Protein AF-0000000086882844 (afdb_homodimer)

InterPro domains:
  IPR001567 Peptidase M3A/M3B catalytic domain [PF01432] (194-571)
  IPR013647 Oligopeptidase F, N-terminal domain [PF08439] (108-175)
  IPR042088 Oligoendopeptidase F, C-terminal domain [G3DSA:1.10.1370.20] (218-582)
  IPR045090 Peptidase M3A/M3B [PTHR11804] (369-560)

pLDDT: mean 93.65, std 5.15, range [57.69, 98.69]

Solvent-accessible surface area (backbone atoms only — not comparable to full-atom values): 59827 Å² total; per-residue (Å²): 88,64,50,62,64,59,81,75,45,88,45,96,79,41,69,62,56,58,50,41,51,51,49,29,45,50,44,29,52,48,51,42,72,66,36,53,68,47,48,44,34,88,80,56,45,49,64,58,51,41,51,48,52,53,50,48,44,53,41,50,49,45,46,42,53,59,46,53,46,29,51,51,49,20,39,62,25,58,71,40,64,67,32,48,52,47,36,52,52,49,49,52,52,48,52,56,31,49,43,56,51,43,39,55,65,38,34,38,59,64,36,51,72,67,55,53,50,51,42,39,69,29,77,74,25,55,93,44,27,43,58,40,50,53,49,60,72,38,42,80,44,54,56,54,43,63,26,41,33,50,52,59,64,39,35,69,24,22,43,53,33,39,25,48,47,51,51,58,55,61,70,63,43,70,42,84,47,71,61,86,94,46,74,42,81,39,43,53,71,60,40,60,54,33,32,49,38,77,48,65,66,55,9,45,52,32,50,42,52,54,27,48,55,54,56,76,41,38,68,62,55,34,50,39,46,44,28,34,46,50,31,51,43,48,51,24,49,76,28,65,39,95,43,56,62,44,56,47,26,56,69,36,54,45,59,65,66,47,53,53,47,54,50,50,54,52,60,71,49,24,62,61,51,25,54,49,41,44,51,48,22,58,74,68,71,42,89,39,38,68,43,43,76,56,40,55,89,60,92,76,80,68,71,42,54,68,68,56,38,49,48,53,43,43,52,32,34,37,71,73,34,62,68,56,18,52,53,50,46,45,38,66,75,63,27,27,36,27,30,59,75,57,88,46,33,54,80,66,66,46,50,49,69,87,51,54,83,48,83,48,36,32,42,38,61,57,82,24,40,67,66,41,44,41,47,51,28,23,30,41,16,40,35,43,33,52,58,41,5,30,75,26,57,64,90,20,30,62,48,36,63,46,56,55,42,36,43,12,54,42,34,28,50,46,36,46,56,55,50,52,72,70,41,53,72,68,55,30,42,53,49,50,52,51,49,50,51,52,47,39,55,39,30,53,47,21,37,41,52,35,52,45,46,57,51,49,48,50,45,24,68,75,63,74,48,56,53,61,66,56,54,21,50,51,41,39,54,44,49,42,61,50,33,51,85,37,36,45,81,58,80,50,60,27,44,45,70,82,72,44,64,54,70,51,66,40,69,73,54,45,42,32,47,23,54,15,50,40,50,29,47,42,51,47,52,48,30,71,72,52,43,75,74,36,50,63,54,52,51,49,48,40,26,40,32,30,53,54,53,58,62,64,56,37,40,75,71,73,42,56,76,85,40,69,67,55,61,56,51,24,51,50,54,55,50,52,56,51,60,72,65,105,88,64,51,61,63,59,83,76,44,88,44,96,81,40,68,63,56,59,51,40,50,52,48,27,44,48,44,28,51,49,51,42,72,66,37,52,68,46,49,44,34,89,81,56,45,49,64,57,52,42,52,47,52,53,51,48,45,53,41,50,50,44,47,42,52,59,46,53,47,28,53,51,49,20,40,63,25,58,72,40,63,67,31,49,50,47,37,51,53,49,50,53,52,48,51,56,29,49,45,54,52,43,38,57,64,38,34,38,59,66,36,52,73,67,54,51,51,50,44,38,70,29,76,75,25,56,93,42,26,43,58,41,49,54,50,60,70,38,43,81,44,53,57,54,44,63,27,42,31,51,52,58,66,40,36,68,24,22,44,53,33,40,26,49,48,52,51,58,55,60,69,64,44,70,42,84,48,70,60,87,94,45,73,42,81,39,45,52,72,59,40,60,54,33,31,50,39,80,48,67,66,55,9,45,52,32,51,42,55,56,27,47,56,54,56,74,44,37,69,62,54,33,50,39,46,44,27,34,46,50,31,50,42,48,50,24,49,76,27,65,39,93,42,55,61,44,56,46,26,55,67,36,54,43,57,65,67,47,55,52,47,54,49,50,53,51,60,72,50,24,62,60,51,26,54,49,40,44,51,48,22,60,74,67,72,41,88,39,37,69,44,43,76,55,39,55,90,61,90,76,81,70,72,41,56,69,68,56,39,49,48,52,43,42,52,32,34,38,71,73,34,63,66,57,18,51,52,49,48,45,36,68,75,63,28,27,35,28,29,60,75,58,87,46,34,54,79,65,66,45,52,49,69,86,52,55,84,49,84,49,35,32,42,38,60,57,82,24,42,69,66,43,42,42,48,50,27,22,31,41,16,39,37,44,33,52,58,43,5,29,77,27,56,64,92,20,30,61,50,35,60,46,56,55,43,36,43,12,54,41,34,28,51,44,36,47,56,56,49,50,74,70,42,53,72,68,55,31,41,52,48,50,52,52,50,50,51,52,46,40,56,39,31,55,45,21,37,41,51,36,52,44,48,57,52,50,48,50,46,23,66,76,63,75,48,55,51,61,64,58,53,22,51,52,42,39,53,45,49,43,62,49,34,50,86,37,35,45,80,59,81,48,60,26,42,46,70,82,71,43,62,53,70,50,66,39,68,73,53,45,42,32,46,24,53,16,50,40,50,29,48,43,51,48,52,47,30,71,71,50,43,74,74,34,48,64,54,51,50,50,50,40,27,40,32,31,52,55,52,58,62,63,54,37,41,76,71,73,41,58,76,85,39,69,67,54,61,56,52,26,52,50,56,56,51,52,55,50,59,71,65,105

Radius of gyration: 34.18 Å; Cα contacts (8 Å, |Δi|>4): 1699; chains: 2; bounding box: 80×99×75 Å

Structure (mmCIF, N/CA/C/O backbone):
data_AF-0000000086882844-model_v1
#
loop_
_entity.id
_entity.type
_entity.pdbx_description
1 polymer 'Oligoendopeptidase F'
#
loop_
_atom_site.group_PDB
_atom_site.id
_atom_site.type_symbol
_atom_site.label_atom_id
_atom_site.label_alt_id
_atom_site.label_comp_id
_atom_site.label_asym_id
_atom_site.label_entity_id
_atom_site.label_seq_id
_atom_site.pdbx_PDB_ins_code
_atom_site.Cartn_x
_atom_site.Cartn_y
_atom_site.Cartn_z
_atom_site.occupancy
_atom_site.B_iso_or_equiv
_atom_site.auth_seq_id
_atom_site.auth_comp_id
_atom_site.auth_asym_id
_atom_site.auth_atom_id
_atom_site.pdbx_PDB_model_num
ATOM 1 N N . MET A 1 1 ? 15.961 -21.844 -31.328 1 89.81 1 MET A N 1
ATOM 2 C CA . MET A 1 1 ? 14.703 -21.594 -32.031 1 89.81 1 MET A CA 1
ATOM 3 C C . MET A 1 1 ? 14.039 -20.328 -31.469 1 89.81 1 MET A C 1
ATOM 5 O O . MET A 1 1 ? 14.148 -20.031 -30.281 1 89.81 1 MET A O 1
ATOM 9 N N . ASN A 1 2 ? 13.438 -19.516 -32.375 1 92.56 2 ASN A N 1
ATOM 10 C CA . ASN A 1 2 ? 12.664 -18.328 -31.984 1 92.56 2 ASN A CA 1
ATOM 11 C C . ASN A 1 2 ? 11.203 -18.453 -32.406 1 92.56 2 ASN A C 1
ATOM 13 O O . ASN A 1 2 ? 10.906 -18.969 -33.5 1 92.56 2 ASN A O 1
ATOM 17 N N . TRP A 1 3 ? 10.375 -18.062 -31.453 1 94.31 3 TRP A N 1
ATOM 18 C CA . TRP A 1 3 ? 8.961 -18.172 -31.781 1 94.31 3 TRP A CA 1
ATOM 19 C C . TRP A 1 3 ? 8.555 -17.094 -32.781 1 94.31 3 TRP A C 1
ATOM 21 O O . TRP A 1 3 ? 9.242 -16.078 -32.938 1 94.31 3 TRP A O 1
ATOM 31 N N . ASP A 1 4 ? 7.477 -17.406 -33.5 1 93.75 4 ASP A N 1
ATOM 32 C CA . ASP A 1 4 ? 6.844 -16.469 -34.406 1 93.75 4 ASP A CA 1
ATOM 33 C C . ASP A 1 4 ? 5.543 -15.922 -33.844 1 93.75 4 ASP A C 1
ATOM 35 O O . ASP A 1 4 ? 4.562 -16.656 -33.688 1 93.75 4 ASP A O 1
ATOM 39 N N . LEU A 1 5 ? 5.492 -14.633 -33.531 1 94.69 5 LEU A N 1
ATOM 40 C CA . LEU A 1 5 ? 4.336 -14.039 -32.875 1 94.69 5 LEU A CA 1
ATOM 41 C C . LEU A 1 5 ? 3.43 -13.336 -33.875 1 94.69 5 LEU A C 1
ATOM 43 O O . LEU A 1 5 ? 2.432 -12.727 -33.5 1 94.69 5 LEU A O 1
ATOM 47 N N . THR A 1 6 ? 3.744 -13.453 -35.156 1 92.38 6 THR A N 1
ATOM 48 C CA . THR A 1 6 ? 2.945 -12.797 -36.188 1 92.38 6 THR A CA 1
ATOM 49 C C . THR A 1 6 ? 1.555 -13.422 -36.25 1 92.38 6 THR A C 1
ATOM 51 O O . THR A 1 6 ? 0.666 -12.883 -36.938 1 92.38 6 THR A O 1
ATOM 54 N N . PHE A 1 7 ? 1.452 -14.555 -35.625 1 89.5 7 PHE A N 1
ATOM 55 C CA . PHE A 1 7 ? 0.149 -15.188 -35.438 1 89.5 7 PHE A CA 1
ATOM 56 C C . PHE A 1 7 ? -0.835 -14.219 -34.812 1 89.5 7 PHE A C 1
ATOM 58 O O . PHE A 1 7 ? -2.031 -14.25 -35.094 1 89.5 7 PHE A O 1
ATOM 65 N N . PHE A 1 8 ? -0.354 -13.352 -33.875 1 94.62 8 PHE A N 1
ATOM 66 C CA . PHE A 1 8 ? -1.19 -12.414 -33.156 1 94.62 8 PHE A CA 1
ATOM 67 C C . PHE A 1 8 ? -1.385 -11.125 -33.969 1 94.62 8 PHE A C 1
ATOM 69 O O . PHE A 1 8 ? -2.49 -10.844 -34.406 1 94.62 8 PHE A O 1
ATOM 76 N N . TYR A 1 9 ? -0.289 -10.422 -34.094 1 95.69 9 TYR A N 1
ATOM 77 C CA . TYR A 1 9 ? -0.252 -9.156 -34.812 1 95.69 9 TYR A CA 1
ATOM 78 C C . TYR A 1 9 ? 1.001 -9.055 -35.656 1 95.69 9 TYR A C 1
ATOM 80 O O . TYR A 1 9 ? 2.037 -9.641 -35.344 1 95.69 9 TYR A O 1
ATOM 88 N N . GLU A 1 10 ? 0.95 -8.234 -36.688 1 93.38 10 GLU A N 1
ATOM 89 C CA . GLU A 1 10 ? 2.064 -8.109 -37.625 1 93.38 10 GLU A CA 1
ATOM 90 C C . GLU A 1 10 ? 3.271 -7.457 -36.938 1 93.38 10 GLU A C 1
ATOM 92 O O . GLU A 1 10 ? 4.418 -7.789 -37.25 1 93.38 10 GLU A O 1
ATOM 97 N N . SER A 1 11 ? 2.959 -6.52 -36.094 1 92.25 11 SER A N 1
ATOM 98 C CA . SER A 1 11 ? 4.012 -5.82 -35.375 1 92.25 11 SER A CA 1
ATOM 99 C C . SER A 1 11 ? 3.469 -5.184 -34.094 1 92.25 11 SER A C 1
ATOM 101 O O . SER A 1 11 ? 2.258 -5 -33.969 1 92.25 11 SER A O 1
ATOM 103 N N . PRO A 1 12 ? 4.363 -4.883 -33.188 1 91.25 12 PRO A N 1
ATOM 104 C CA . PRO A 1 12 ? 3.916 -4.223 -31.953 1 91.25 12 PRO A CA 1
ATOM 105 C C . PRO A 1 12 ? 3.326 -2.838 -32.219 1 91.25 12 PRO A C 1
ATOM 107 O O . PRO A 1 12 ? 2.648 -2.283 -31.344 1 91.25 12 PRO A O 1
ATOM 110 N N . SER A 1 13 ? 3.59 -2.242 -33.344 1 89.5 13 SER A N 1
ATOM 111 C CA . SER A 1 13 ? 3.08 -0.918 -33.688 1 89.5 13 SER A CA 1
ATOM 112 C C . SER A 1 13 ? 1.809 -1.015 -34.531 1 89.5 13 SER A C 1
ATOM 114 O O . SER A 1 13 ? 1.301 -0.002 -35 1 89.5 13 SER A O 1
ATOM 116 N N . SER A 1 14 ? 1.354 -2.205 -34.688 1 92.88 14 SER A N 1
ATOM 117 C CA . SER A 1 14 ? 0.142 -2.402 -35.469 1 92.88 14 SER A CA 1
ATOM 118 C C . SER A 1 14 ? -1.02 -1.587 -34.906 1 92.88 14 SER A C 1
ATOM 120 O O . SER A 1 14 ? -1.295 -1.632 -33.719 1 92.88 14 SER A O 1
ATOM 122 N N . LYS A 1 15 ? -1.809 -0.839 -35.75 1 91.25 15 LYS A N 1
ATOM 123 C CA . LYS A 1 15 ? -2.969 -0.042 -35.344 1 91.25 15 LYS A CA 1
ATOM 124 C C . LYS A 1 15 ? -4.113 -0.933 -34.875 1 91.25 15 LYS A C 1
ATOM 126 O O . LYS A 1 15 ? -5.004 -0.474 -34.156 1 91.25 15 LYS A O 1
ATOM 131 N N . LYS A 1 16 ? -4.02 -2.246 -35.312 1 95.62 16 LYS A N 1
ATOM 132 C CA . LYS A 1 16 ? -5.055 -3.201 -34.938 1 95.62 16 LYS A CA 1
ATOM 133 C C . LYS A 1 16 ? -5.066 -3.426 -33.406 1 95.62 16 LYS A C 1
ATOM 135 O O . LYS A 1 16 ? -6.117 -3.682 -32.844 1 95.62 16 LYS A O 1
ATOM 140 N N . ILE A 1 17 ? -3.898 -3.375 -32.781 1 95.81 17 ILE A N 1
ATOM 141 C CA . ILE A 1 17 ? -3.807 -3.588 -31.344 1 95.81 17 ILE A CA 1
ATOM 142 C C . ILE A 1 17 ? -4.652 -2.547 -30.609 1 95.81 17 ILE A C 1
ATOM 144 O O . ILE A 1 17 ? -5.504 -2.895 -29.797 1 95.81 17 ILE A O 1
ATOM 148 N N . LYS A 1 18 ? -4.414 -1.262 -30.891 1 93.31 18 LYS A N 1
ATOM 149 C CA . LYS A 1 18 ? -5.176 -0.187 -30.266 1 93.31 18 LYS A CA 1
ATOM 150 C C . LYS A 1 18 ? -6.664 -0.317 -30.578 1 93.31 18 LYS A C 1
ATOM 152 O O . LYS A 1 18 ? -7.504 -0.083 -29.703 1 93.31 18 LYS A O 1
ATOM 157 N N . LYS A 1 19 ? -6.98 -0.64 -31.797 1 95.75 19 LYS A N 1
ATOM 158 C CA . LYS A 1 19 ? -8.375 -0.841 -32.188 1 95.75 19 LYS A CA 1
ATOM 159 C C . LYS A 1 19 ? -9.023 -1.94 -31.344 1 95.75 19 LYS A C 1
ATOM 161 O O . LYS A 1 19 ? -10.148 -1.778 -30.859 1 95.75 19 LYS A O 1
ATOM 166 N N . ASP A 1 20 ? -8.312 -3.064 -31.25 1 96.56 20 ASP A N 1
ATOM 167 C CA . ASP A 1 20 ? -8.82 -4.168 -30.438 1 96.56 20 ASP A CA 1
ATOM 168 C C . ASP A 1 20 ? -9 -3.748 -28.984 1 96.56 20 ASP A C 1
ATOM 170 O O . ASP A 1 20 ? -9.984 -4.121 -28.328 1 96.56 20 ASP A O 1
ATOM 174 N N . LEU A 1 21 ? -8.094 -2.971 -28.406 1 96.19 21 LEU A N 1
ATOM 175 C CA . LEU A 1 21 ? -8.156 -2.512 -27.031 1 96.19 21 LEU A CA 1
ATOM 176 C C . LEU A 1 21 ? -9.297 -1.521 -26.828 1 96.19 21 LEU A C 1
ATOM 178 O O . LEU A 1 21 ? -9.977 -1.544 -25.797 1 96.19 21 LEU A O 1
ATOM 182 N N . ASP A 1 22 ? -9.508 -0.642 -27.812 1 96.19 22 ASP A N 1
ATOM 183 C CA . ASP A 1 22 ? -10.648 0.268 -27.766 1 96.19 22 ASP A CA 1
ATOM 184 C C . ASP A 1 22 ? -11.969 -0.501 -27.781 1 96.19 22 ASP A C 1
ATOM 186 O O . ASP A 1 22 ? -12.898 -0.167 -27.047 1 96.19 22 ASP A O 1
ATOM 190 N N . GLU A 1 23 ? -12.016 -1.454 -28.656 1 97.25 23 GLU A N 1
ATOM 191 C CA . GLU A 1 23 ? -13.195 -2.309 -28.719 1 97.25 23 GLU A CA 1
ATOM 192 C C . GLU A 1 23 ? -13.398 -3.061 -27.406 1 97.25 23 GLU A C 1
ATOM 194 O O . GLU A 1 23 ? -14.531 -3.225 -26.953 1 97.25 23 GLU A O 1
ATOM 199 N N . PHE A 1 24 ? -12.328 -3.547 -26.812 1 97.25 24 PHE A N 1
ATOM 200 C CA . PHE A 1 24 ? -12.336 -4.211 -25.516 1 97.25 24 PHE A CA 1
ATOM 201 C C . PHE A 1 24 ? -12.961 -3.322 -24.453 1 97.25 24 PHE A C 1
ATOM 203 O O . PHE A 1 24 ? -13.875 -3.746 -23.75 1 97.25 24 PHE A O 1
ATOM 210 N N . LEU A 1 25 ? -12.578 -2.105 -24.406 1 96.06 25 LEU A N 1
ATOM 211 C CA . LEU A 1 25 ? -13.102 -1.158 -23.438 1 96.06 25 LEU A CA 1
ATOM 212 C C . LEU A 1 25 ? -14.562 -0.83 -23.734 1 96.06 25 LEU A C 1
ATOM 214 O O . LEU A 1 25 ? -15.375 -0.721 -22.812 1 96.06 25 LEU A O 1
ATOM 218 N N . ASN A 1 26 ? -14.883 -0.655 -25 1 97.25 26 ASN A N 1
ATOM 219 C CA . ASN A 1 26 ? -16.25 -0.392 -25.406 1 97.25 26 ASN A CA 1
ATOM 220 C C . ASN A 1 26 ? -17.172 -1.555 -25.047 1 97.25 26 ASN A C 1
ATOM 222 O O . ASN A 1 26 ? -18.312 -1.343 -24.609 1 97.25 26 ASN A O 1
ATOM 226 N N . MET A 1 27 ? -16.703 -2.73 -25.266 1 97.75 27 MET A N 1
ATOM 227 C CA . MET A 1 27 ? -17.469 -3.918 -24.922 1 97.75 27 MET A CA 1
ATOM 228 C C . MET A 1 27 ? -17.75 -3.971 -23.422 1 97.75 27 MET A C 1
ATOM 230 O O . MET A 1 27 ? -18.828 -4.391 -23 1 97.75 27 MET A O 1
ATOM 234 N N . ALA A 1 28 ? -16.766 -3.623 -22.625 1 97.25 28 ALA A N 1
ATOM 235 C CA . ALA A 1 28 ? -16.969 -3.564 -21.188 1 97.25 28 ALA A CA 1
ATOM 236 C C . ALA A 1 28 ? -18.125 -2.635 -20.828 1 97.25 28 ALA A C 1
ATOM 238 O O . ALA A 1 28 ? -19 -2.994 -20.031 1 97.25 28 ALA A O 1
ATOM 239 N N . GLN A 1 29 ? -18.172 -1.491 -21.469 1 96.81 29 GLN A N 1
ATOM 240 C CA . GLN A 1 29 ? -19.219 -0.509 -21.234 1 96.81 29 GLN A CA 1
ATOM 241 C C . GLN A 1 29 ? -20.578 -1.037 -21.688 1 96.81 29 GLN A C 1
ATOM 243 O O . GLN A 1 29 ? -21.594 -0.847 -21 1 96.81 29 GLN A O 1
ATOM 248 N N . GLU A 1 30 ? -20.562 -1.645 -22.812 1 97.12 30 GLU A N 1
ATOM 249 C CA . GLU A 1 30 ? -21.781 -2.199 -23.359 1 97.12 30 GLU A CA 1
ATOM 250 C C . GLU A 1 30 ? -22.359 -3.285 -22.453 1 97.12 30 GLU A C 1
ATOM 252 O O . GLU A 1 30 ? -23.578 -3.359 -22.25 1 97.12 30 GLU A O 1
ATOM 257 N N . LEU A 1 31 ? -21.516 -4.164 -21.984 1 97.62 31 LEU A N 1
ATOM 258 C CA . LEU A 1 31 ? -21.953 -5.215 -21.062 1 97.62 31 LEU A CA 1
ATOM 259 C C . LEU A 1 31 ? -22.641 -4.617 -19.828 1 97.62 31 LEU A C 1
ATOM 261 O O . LEU A 1 31 ? -23.703 -5.086 -19.422 1 97.62 31 LEU A O 1
ATOM 265 N N . LYS A 1 32 ? -22.016 -3.641 -19.25 1 96.19 32 LYS A N 1
ATOM 266 C CA . LYS A 1 32 ? -22.578 -3.004 -18.078 1 96.19 32 LYS A CA 1
ATOM 267 C C . LYS A 1 32 ? -23.922 -2.348 -18.391 1 96.19 32 LYS A C 1
ATOM 269 O O . LYS A 1 32 ? -24.906 -2.557 -17.672 1 96.19 32 LYS A O 1
ATOM 274 N N . ASN A 1 33 ? -24 -1.615 -19.484 1 96.38 33 ASN A N 1
ATOM 275 C CA . ASN A 1 33 ? -25.203 -0.884 -19.859 1 96.38 33 ASN A CA 1
ATOM 276 C C . ASN A 1 33 ? -26.375 -1.828 -20.141 1 96.38 33 ASN A C 1
ATOM 278 O O . ASN A 1 33 ? -27.5 -1.548 -19.75 1 96.38 33 ASN A O 1
ATOM 282 N N . GLU A 1 34 ? -26.031 -2.861 -20.703 1 96.81 34 GLU A N 1
ATOM 283 C CA . GLU A 1 34 ? -27.094 -3.764 -21.172 1 96.81 34 GLU A CA 1
ATOM 284 C C . GLU A 1 34 ? -27.531 -4.707 -20.047 1 96.81 34 GLU A C 1
ATOM 286 O O . GLU A 1 34 ? -28.703 -5.078 -19.969 1 96.81 34 GLU A O 1
ATOM 291 N N . TYR A 1 35 ? -26.641 -5.09 -19.219 1 97.12 35 TYR A N 1
ATOM 292 C CA . TYR A 1 35 ? -26.953 -6.258 -18.406 1 97.12 35 TYR A CA 1
ATOM 293 C C . TYR A 1 35 ? -26.984 -5.898 -16.922 1 97.12 35 TYR A C 1
ATOM 295 O O . TYR A 1 35 ? -27.375 -6.715 -16.078 1 97.12 35 TYR A O 1
ATOM 303 N N . TYR A 1 36 ? -26.594 -4.738 -16.578 1 95.12 36 TYR A N 1
ATOM 304 C CA . TYR A 1 36 ? -26.578 -4.344 -15.164 1 95.12 36 TYR A CA 1
ATOM 305 C C . TYR A 1 36 ? -27.938 -4.578 -14.523 1 95.12 36 TYR A C 1
ATOM 307 O O . TYR A 1 36 ? -28.031 -5.242 -13.484 1 95.12 36 TYR A O 1
ATOM 315 N N . ASN A 1 37 ? -28.984 -4.16 -15.148 1 95 37 ASN A N 1
ATOM 316 C CA . ASN A 1 37 ? -30.328 -4.297 -14.586 1 95 37 ASN A CA 1
ATOM 317 C C . ASN A 1 37 ? -30.891 -5.699 -14.797 1 95 37 ASN A C 1
ATOM 319 O O . ASN A 1 37 ? -31.641 -6.211 -13.961 1 95 37 ASN A O 1
ATOM 323 N N . LYS A 1 38 ? -30.469 -6.305 -15.867 1 96.44 38 LYS A N 1
ATOM 324 C CA . LYS A 1 38 ? -30.984 -7.625 -16.219 1 96.44 38 LYS A CA 1
ATOM 325 C C . LYS A 1 38 ? -30.469 -8.688 -15.25 1 96.44 38 LYS A C 1
ATOM 327 O O . LYS A 1 38 ? -31.219 -9.562 -14.82 1 96.44 38 LYS A O 1
ATOM 332 N N . LEU A 1 39 ? -29.281 -8.625 -14.875 1 96.88 39 LEU A N 1
ATOM 333 C CA . LEU A 1 39 ? -28.641 -9.68 -14.102 1 96.88 39 LEU A CA 1
ATOM 334 C C . LEU A 1 39 ? -29.188 -9.727 -12.68 1 96.88 39 LEU A C 1
ATOM 336 O O . LEU A 1 39 ? -29.219 -10.789 -12.055 1 96.88 39 LEU A O 1
ATOM 340 N N . GLY A 1 40 ? -29.609 -8.586 -12.195 1 95.06 40 GLY A N 1
ATOM 341 C CA . GLY A 1 40 ? -30.125 -8.539 -10.828 1 95.06 40 GLY A CA 1
ATOM 342 C C . GLY A 1 40 ? -31.625 -8.727 -10.742 1 95.06 40 GLY A C 1
ATOM 343 O O . GLY A 1 40 ? -32.188 -8.641 -9.656 1 95.06 40 GLY A O 1
ATOM 344 N N . ASN A 1 41 ? -32.25 -8.992 -11.867 1 96.56 41 ASN A N 1
ATOM 345 C CA . ASN A 1 41 ? -33.688 -9.133 -11.93 1 96.56 41 ASN A CA 1
ATOM 346 C C . ASN A 1 41 ? -34.125 -10.578 -11.688 1 96.56 41 ASN A C 1
ATOM 348 O O . ASN A 1 41 ? -33.719 -11.484 -12.414 1 96.56 41 ASN A O 1
ATOM 352 N N . GLU A 1 42 ? -35.094 -10.773 -10.727 1 96.75 42 GLU A N 1
ATOM 353 C CA . GLU A 1 42 ? -35.531 -12.109 -10.344 1 96.75 42 GLU A CA 1
ATOM 354 C C . GLU A 1 42 ? -36.219 -12.82 -11.508 1 96.75 42 GLU A C 1
ATOM 356 O O . GLU A 1 42 ? -36.375 -14.039 -11.492 1 96.75 42 GLU A O 1
ATOM 361 N N . ASN A 1 43 ? -36.562 -12.086 -12.57 1 97.06 43 ASN A N 1
ATOM 362 C CA . ASN A 1 43 ? -37.156 -12.664 -13.758 1 97.06 43 ASN A CA 1
ATOM 363 C C . ASN A 1 43 ? -36.125 -13.023 -14.812 1 97.06 43 ASN A C 1
ATOM 365 O O . ASN A 1 43 ? -36.469 -13.422 -15.922 1 97.06 43 ASN A O 1
ATOM 369 N N . LEU A 1 44 ? -34.875 -12.953 -14.492 1 97.56 44 LEU A N 1
ATOM 370 C CA . LEU A 1 44 ? -33.812 -13.312 -15.406 1 97.56 44 LEU A CA 1
ATOM 371 C C . LEU A 1 44 ? -33.969 -14.75 -15.891 1 97.56 44 LEU A C 1
ATOM 373 O O . LEU A 1 44 ? -34.062 -15.672 -15.086 1 97.56 44 LEU A O 1
ATOM 377 N N . SER A 1 45 ? -33.969 -14.953 -17.219 1 97.62 45 SER A N 1
ATOM 378 C CA . SER A 1 45 ? -34.125 -16.297 -17.766 1 97.62 45 SER A CA 1
ATOM 379 C C . SER A 1 45 ? -32.75 -16.953 -17.984 1 97.62 45 SER A C 1
ATOM 381 O O . SER A 1 45 ? -31.75 -16.266 -18.172 1 97.62 45 SER A O 1
ATOM 383 N N . PRO A 1 46 ? -32.75 -18.297 -18 1 97.88 46 PRO A N 1
ATOM 384 C CA . PRO A 1 46 ? -31.5 -19 -18.297 1 97.88 46 PRO A CA 1
ATOM 385 C C . PRO A 1 46 ? -30.906 -18.625 -19.656 1 97.88 46 PRO A C 1
ATOM 387 O O . PRO A 1 46 ? -29.688 -18.531 -19.797 1 97.88 46 PRO A O 1
ATOM 390 N N . ILE A 1 47 ? -31.766 -18.344 -20.578 1 98 47 ILE A N 1
ATOM 391 C CA . ILE A 1 47 ? -31.312 -18 -21.922 1 98 47 ILE A CA 1
ATOM 392 C C . ILE A 1 47 ? -30.641 -16.625 -21.906 1 98 47 ILE A C 1
ATOM 394 O O . ILE A 1 47 ? -29.625 -16.422 -22.578 1 98 47 ILE A O 1
ATOM 398 N N . GLU A 1 48 ? -31.188 -15.711 -21.156 1 97.69 48 GLU A N 1
ATOM 399 C CA . GLU A 1 48 ? -30.594 -14.383 -21.047 1 97.69 48 GLU A CA 1
ATOM 400 C C . GLU A 1 48 ? -29.219 -14.445 -20.391 1 97.69 48 GLU A C 1
ATOM 402 O O . GLU A 1 48 ? -28.297 -13.766 -20.828 1 97.69 48 GLU A O 1
ATOM 407 N N . LEU A 1 49 ? -29.156 -15.281 -19.375 1 98.25 49 LEU A N 1
ATOM 408 C CA . LEU A 1 49 ? -27.859 -15.406 -18.703 1 98.25 49 LEU A CA 1
ATOM 409 C C . LEU A 1 49 ? -26.844 -16.094 -19.594 1 98.25 49 LEU A C 1
ATOM 411 O O . LEU A 1 49 ? -25.656 -15.734 -19.578 1 98.25 49 LEU A O 1
ATOM 415 N N . LYS A 1 50 ? -27.266 -17.062 -20.359 1 98.12 50 LYS A N 1
ATOM 416 C CA . LYS A 1 50 ? -26.391 -17.703 -21.328 1 98.12 50 LYS A CA 1
ATOM 417 C C . LYS A 1 50 ? -25.828 -16.703 -22.328 1 98.12 50 LYS A C 1
ATOM 419 O O . LYS A 1 50 ? -24.641 -16.719 -22.641 1 98.12 50 LYS A O 1
ATOM 424 N N . ILE A 1 51 ? -26.672 -15.805 -22.828 1 98 51 ILE A N 1
ATOM 425 C CA . ILE A 1 51 ? -26.25 -14.781 -23.781 1 98 51 ILE A CA 1
ATOM 426 C C . ILE A 1 51 ? -25.234 -13.844 -23.125 1 98 51 ILE A C 1
ATOM 428 O O . ILE A 1 51 ? -24.25 -13.445 -23.75 1 98 51 ILE A O 1
ATOM 432 N N . PHE A 1 52 ? -25.5 -13.578 -21.859 1 98 52 PHE A N 1
ATOM 433 C CA . PHE A 1 52 ? -24.562 -12.75 -21.141 1 98 52 PHE A CA 1
ATOM 434 C C . PHE A 1 52 ? -23.188 -13.422 -21.062 1 98 52 PHE A C 1
ATOM 436 O O . PHE A 1 52 ? -22.172 -12.797 -21.312 1 98 52 PHE A O 1
ATOM 443 N N . PHE A 1 53 ? -23.172 -14.695 -20.672 1 98.25 53 PHE A N 1
ATOM 444 C CA . PHE A 1 53 ? -21.906 -15.414 -20.562 1 98.25 53 PHE A CA 1
ATOM 445 C C . PHE A 1 53 ? -21.203 -15.469 -21.906 1 98.25 53 PHE A C 1
ATOM 447 O O . PHE A 1 53 ? -19.969 -15.344 -21.969 1 98.25 53 PHE A O 1
ATOM 454 N N . ASN A 1 54 ? -21.938 -15.609 -22.969 1 97.81 54 ASN A N 1
ATOM 455 C CA . ASN A 1 54 ? -21.359 -15.602 -24.297 1 97.81 54 ASN A CA 1
ATOM 456 C C . ASN A 1 54 ? -20.688 -14.266 -24.609 1 97.81 54 ASN A C 1
ATOM 458 O O . ASN A 1 54 ? -19.562 -14.227 -25.125 1 97.81 54 ASN A O 1
ATOM 462 N N . LYS A 1 55 ? -21.375 -13.234 -24.297 1 97.81 55 LYS A N 1
ATOM 463 C CA . LYS A 1 55 ? -20.828 -11.898 -24.516 1 97.81 55 LYS A CA 1
ATOM 464 C C . LYS A 1 55 ? -19.609 -11.641 -23.625 1 97.81 55 LYS A C 1
ATOM 466 O O . LYS A 1 55 ? -18.656 -10.984 -24.031 1 97.81 55 LYS A O 1
ATOM 471 N N . LEU A 1 56 ? -19.75 -12.133 -22.422 1 97.62 56 LEU A N 1
ATOM 472 C CA . LEU A 1 56 ? -18.625 -12.016 -21.5 1 97.62 56 LEU A CA 1
ATOM 473 C C . LEU A 1 56 ? -17.391 -12.711 -22.047 1 97.62 56 LEU A C 1
ATOM 475 O O . LEU A 1 56 ? -16.281 -12.18 -21.953 1 97.62 56 LEU A O 1
ATOM 479 N N . GLU A 1 57 ? -17.516 -13.867 -22.594 1 97.31 57 GLU A N 1
ATOM 480 C CA . GLU A 1 57 ? -16.406 -14.594 -23.188 1 97.31 57 GLU A CA 1
ATOM 481 C C . GLU A 1 57 ? -15.812 -13.82 -24.375 1 97.31 57 GLU A C 1
ATOM 483 O O . GLU A 1 57 ? -14.594 -13.758 -24.531 1 97.31 57 GLU A O 1
ATOM 488 N N . GLU A 1 58 ? -16.656 -13.297 -25.156 1 97 58 GLU A N 1
ATOM 489 C CA . GLU A 1 58 ? -16.188 -12.484 -26.281 1 97 58 GLU A CA 1
ATOM 490 C C . GLU A 1 58 ? -15.375 -11.289 -25.812 1 97 58 GLU A C 1
ATOM 492 O O . GLU A 1 58 ? -14.336 -10.961 -26.391 1 97 58 GLU A O 1
ATOM 497 N N . PHE A 1 59 ? -15.906 -10.688 -24.781 1 97.38 59 PHE A N 1
ATOM 498 C CA . PHE A 1 59 ? -15.219 -9.562 -24.156 1 97.38 59 PHE A CA 1
ATOM 499 C C . PHE A 1 59 ? -13.844 -9.977 -23.656 1 97.38 59 PHE A C 1
ATOM 501 O O . PHE A 1 59 ? -12.844 -9.32 -23.953 1 97.38 59 PHE A O 1
ATOM 508 N N . GLU A 1 60 ? -13.789 -11.07 -22.906 1 96.69 60 GLU A N 1
ATOM 509 C CA . GLU A 1 60 ? -12.531 -11.539 -22.344 1 96.69 60 GLU A CA 1
ATOM 510 C C . GLU A 1 60 ? -11.531 -11.906 -23.438 1 96.69 60 GLU A C 1
ATOM 512 O O . GLU A 1 60 ? -10.344 -11.594 -23.328 1 96.69 60 GLU A O 1
ATOM 517 N N . GLN A 1 61 ? -12.016 -12.508 -24.469 1 96.25 61 GLN A N 1
ATOM 518 C CA . GLN A 1 61 ? -11.164 -12.906 -25.578 1 96.25 61 GLN A CA 1
ATOM 519 C C . GLN A 1 61 ? -10.531 -11.695 -26.266 1 96.25 61 GLN A C 1
ATOM 521 O O . GLN A 1 61 ? -9.359 -11.719 -26.625 1 96.25 61 GLN A O 1
ATOM 526 N N . LYS A 1 62 ? -11.32 -10.672 -26.375 1 95.94 62 LYS A N 1
ATOM 527 C CA . LYS A 1 62 ? -10.844 -9.445 -27.016 1 95.94 62 LYS A CA 1
ATOM 528 C C . LYS A 1 62 ? -9.68 -8.844 -26.234 1 95.94 62 LYS A C 1
ATOM 530 O O . LYS A 1 62 ? -8.773 -8.25 -26.812 1 95.94 62 LYS A O 1
ATOM 535 N N . GLY A 1 63 ? -9.742 -8.984 -24.969 1 96.06 63 GLY A N 1
ATOM 536 C CA . GLY A 1 63 ? -8.672 -8.469 -24.125 1 96.06 63 GLY A CA 1
ATOM 537 C C . GLY A 1 63 ? -7.477 -9.398 -24.031 1 96.06 63 GLY A C 1
ATOM 538 O O . GLY A 1 63 ? -6.328 -8.953 -24.062 1 96.06 63 GLY A O 1
ATOM 539 N N . TYR A 1 64 ? -7.723 -10.656 -23.953 1 95.69 64 TYR A N 1
ATOM 540 C CA . TYR A 1 64 ? -6.688 -11.656 -23.734 1 95.69 64 TYR A CA 1
ATOM 541 C C . TYR A 1 64 ? -5.738 -11.727 -24.938 1 95.69 64 TYR A C 1
ATOM 543 O O . TYR A 1 64 ? -4.543 -11.984 -24.766 1 95.69 64 TYR A O 1
ATOM 551 N N . TYR A 1 65 ? -6.254 -11.469 -26.078 1 95.88 65 TYR A N 1
ATOM 552 C CA . TYR A 1 65 ? -5.461 -11.617 -27.297 1 95.88 65 TYR A CA 1
ATOM 553 C C . TYR A 1 65 ? -4.293 -10.641 -27.312 1 95.88 65 TYR A C 1
ATOM 555 O O . TYR A 1 65 ? -3.131 -11.055 -27.375 1 95.88 65 TYR A O 1
ATOM 563 N N . PRO A 1 66 ? -4.535 -9.328 -27.188 1 96.31 66 PRO A N 1
ATOM 564 C CA . PRO A 1 66 ? -3.395 -8.406 -27.109 1 96.31 66 PRO A CA 1
ATOM 565 C C . PRO A 1 66 ? -2.574 -8.602 -25.828 1 96.31 66 PRO A C 1
ATOM 567 O O . PRO A 1 66 ? -1.369 -8.344 -25.828 1 96.31 66 PRO A O 1
ATOM 570 N N . SER A 1 67 ? -3.188 -9.062 -24.766 1 95.69 67 SER A N 1
ATOM 571 C CA . SER A 1 67 ? -2.459 -9.297 -23.516 1 95.69 67 SER A CA 1
ATOM 572 C C . SER A 1 67 ? -1.421 -10.406 -23.688 1 95.69 67 SER A C 1
ATOM 574 O O . SER A 1 67 ? -0.265 -10.242 -23.297 1 95.69 67 SER A O 1
ATOM 576 N N . GLN A 1 68 ? -1.802 -11.469 -24.281 1 95.94 68 GLN A N 1
ATOM 577 C CA . GLN A 1 68 ? -0.861 -12.562 -24.516 1 95.94 68 GLN A CA 1
ATOM 578 C C . GLN A 1 68 ? 0.274 -12.117 -25.438 1 95.94 68 GLN A C 1
ATOM 580 O O . GLN A 1 68 ? 1.442 -12.406 -25.172 1 95.94 68 GLN A O 1
ATOM 585 N N . TYR A 1 69 ? -0.055 -11.414 -26.438 1 96.62 69 TYR A N 1
ATOM 586 C CA . TYR A 1 69 ? 0.928 -10.914 -27.391 1 96.62 69 TYR A CA 1
ATOM 587 C C . TYR A 1 69 ? 1.95 -10.016 -26.703 1 96.62 69 TYR A C 1
ATOM 589 O O . TYR A 1 69 ? 3.158 -10.219 -26.844 1 96.62 69 TYR A O 1
ATOM 597 N N . SER A 1 70 ? 1.419 -9.062 -26 1 95.44 70 SER A N 1
ATOM 598 C CA . SER A 1 70 ? 2.305 -8.094 -25.344 1 95.44 70 SER A CA 1
ATOM 599 C C . SER A 1 70 ? 3.217 -8.773 -24.328 1 95.44 70 SER A C 1
ATOM 601 O O . SER A 1 70 ? 4.391 -8.422 -24.219 1 95.44 70 SER A O 1
ATOM 603 N N . ASN A 1 71 ? 2.707 -9.719 -23.641 1 94.31 71 ASN A N 1
ATOM 604 C CA . ASN A 1 71 ? 3.498 -10.445 -22.656 1 94.31 71 ASN A CA 1
ATOM 605 C C . ASN A 1 71 ? 4.59 -11.289 -23.312 1 94.31 71 ASN A C 1
ATOM 607 O O . ASN A 1 71 ? 5.715 -11.352 -22.828 1 94.31 71 ASN A O 1
ATOM 611 N N . LEU A 1 72 ? 4.297 -11.914 -24.422 1 95.94 72 LEU A N 1
ATOM 612 C CA . LEU A 1 72 ? 5.266 -12.727 -25.141 1 95.94 72 LEU A CA 1
ATOM 613 C C . LEU A 1 72 ? 6.355 -11.852 -25.75 1 95.94 72 LEU A C 1
ATOM 615 O O . LEU A 1 72 ? 7.539 -12.195 -25.688 1 95.94 72 LEU A O 1
ATOM 619 N N . LEU A 1 73 ? 5.91 -10.797 -26.297 1 94.62 73 LEU A N 1
ATOM 620 C CA . LEU A 1 73 ? 6.863 -9.859 -26.875 1 94.62 73 LEU A CA 1
ATOM 621 C C . LEU A 1 73 ? 7.824 -9.336 -25.812 1 94.62 73 LEU A C 1
ATOM 623 O O . LEU A 1 73 ? 9.039 -9.281 -26.031 1 94.62 73 LEU A O 1
ATOM 627 N N . PHE A 1 74 ? 7.258 -9.008 -24.766 1 90.75 74 PHE A N 1
ATOM 628 C CA . PHE A 1 74 ? 8.062 -8.516 -23.656 1 90.75 74 PHE A CA 1
ATOM 629 C C . PHE A 1 74 ? 9.023 -9.586 -23.156 1 90.75 74 PHE A C 1
ATOM 631 O O . PHE A 1 74 ? 10.195 -9.312 -22.906 1 90.75 74 PHE A O 1
ATOM 638 N N . ALA A 1 75 ? 8.57 -10.758 -23.047 1 90.75 75 ALA A N 1
ATOM 639 C CA . ALA A 1 75 ? 9.383 -11.867 -22.562 1 90.75 75 ALA A CA 1
ATOM 640 C C . ALA A 1 75 ? 10.539 -12.172 -23.5 1 90.75 75 ALA A C 1
ATOM 642 O O . ALA A 1 75 ? 11.602 -12.625 -23.062 1 90.75 75 ALA A O 1
ATOM 643 N N . SER A 1 76 ? 10.367 -11.891 -24.766 1 92.44 76 SER A N 1
ATOM 644 C CA . SER A 1 76 ? 11.414 -12.133 -25.75 1 92.44 76 SER A CA 1
ATOM 645 C C . SER A 1 76 ? 12.586 -11.172 -25.562 1 92.44 76 SER A C 1
ATOM 647 O O . SER A 1 76 ? 13.727 -11.523 -25.859 1 92.44 76 SER A O 1
ATOM 649 N N . ASN A 1 77 ? 12.219 -9.945 -25.156 1 89.81 77 ASN A N 1
ATOM 650 C CA . ASN A 1 77 ? 13.219 -8.93 -24.844 1 89.81 77 ASN A CA 1
ATOM 651 C C . ASN A 1 77 ? 12.664 -7.875 -23.875 1 89.81 77 ASN A C 1
ATOM 653 O O . ASN A 1 77 ? 12.047 -6.898 -24.312 1 89.81 77 ASN A O 1
ATOM 657 N N . THR A 1 78 ? 12.969 -8.016 -22.672 1 83.25 78 THR A N 1
ATOM 658 C CA . THR A 1 78 ? 12.391 -7.172 -21.625 1 83.25 78 THR A CA 1
ATOM 659 C C . THR A 1 78 ? 12.969 -5.762 -21.688 1 83.25 78 THR A C 1
ATOM 661 O O . THR A 1 78 ? 12.438 -4.84 -21.062 1 83.25 78 THR A O 1
ATOM 664 N N . LEU A 1 79 ? 14.078 -5.531 -22.438 1 77.5 79 LEU A N 1
ATOM 665 C CA . LEU A 1 79 ? 14.734 -4.234 -22.547 1 77.5 79 LEU A CA 1
ATOM 666 C C . LEU A 1 79 ? 14.164 -3.428 -23.703 1 77.5 79 LEU A C 1
ATOM 668 O O . LEU A 1 79 ? 14.422 -2.229 -23.828 1 77.5 79 LEU A O 1
ATOM 672 N N . ASP A 1 80 ? 13.438 -4.105 -24.516 1 85.88 80 ASP A N 1
ATOM 673 C CA . ASP A 1 80 ? 12.867 -3.447 -25.688 1 85.88 80 ASP A CA 1
ATOM 674 C C . ASP A 1 80 ? 11.828 -2.408 -25.281 1 85.88 80 ASP A C 1
ATOM 676 O O . ASP A 1 80 ? 10.82 -2.742 -24.656 1 85.88 80 ASP A O 1
ATOM 680 N N . GLN A 1 81 ? 12.016 -1.174 -25.625 1 80.31 81 GLN A N 1
ATOM 681 C CA . GLN A 1 81 ? 11.164 -0.063 -25.203 1 80.31 81 GLN A CA 1
ATOM 682 C C . GLN A 1 81 ? 9.766 -0.186 -25.812 1 80.31 81 GLN A C 1
ATOM 684 O O . GLN A 1 81 ? 8.773 0.15 -25.156 1 80.31 81 GLN A O 1
ATOM 689 N N . GLU A 1 82 ? 9.703 -0.589 -26.969 1 85.88 82 GLU A N 1
ATOM 690 C CA . GLU A 1 82 ? 8.406 -0.761 -27.625 1 85.88 82 GLU A CA 1
ATOM 691 C C . GLU A 1 82 ? 7.574 -1.832 -26.922 1 85.88 82 GLU A C 1
ATOM 693 O O . GLU A 1 82 ? 6.367 -1.662 -26.734 1 85.88 82 GLU A O 1
ATOM 698 N N . ALA A 1 83 ? 8.188 -2.936 -26.578 1 89.44 83 ALA A N 1
ATOM 699 C CA . ALA A 1 83 ? 7.504 -4.016 -25.875 1 89.44 83 ALA A CA 1
ATOM 700 C C . ALA A 1 83 ? 7.035 -3.555 -24.484 1 89.44 83 ALA A C 1
ATOM 702 O O . ALA A 1 83 ? 5.922 -3.873 -24.062 1 89.44 83 ALA A O 1
ATOM 703 N N . GLN A 1 84 ? 7.848 -2.807 -23.875 1 81.81 84 GLN A N 1
ATOM 704 C CA . GLN A 1 84 ? 7.516 -2.273 -22.562 1 81.81 84 GLN A CA 1
ATOM 705 C C . GLN A 1 84 ? 6.309 -1.342 -22.641 1 81.81 84 GLN A C 1
ATOM 707 O O . GLN A 1 84 ? 5.387 -1.446 -21.828 1 81.81 84 GLN A O 1
ATOM 712 N N . LYS A 1 85 ? 6.363 -0.462 -23.547 1 80.88 85 LYS A N 1
ATOM 713 C CA . LYS A 1 85 ? 5.277 0.498 -23.734 1 80.88 85 LYS A CA 1
ATOM 714 C C . LYS A 1 85 ? 3.969 -0.21 -24.062 1 80.88 85 LYS A C 1
ATOM 716 O O . LYS A 1 85 ? 2.912 0.151 -23.531 1 80.88 85 LYS A O 1
ATOM 721 N N . LEU A 1 86 ? 4.031 -1.149 -24.906 1 89.19 86 LEU A N 1
ATOM 722 C CA . LEU A 1 86 ? 2.842 -1.898 -25.297 1 89.19 86 LEU A CA 1
ATOM 723 C C . LEU A 1 86 ? 2.25 -2.633 -24.094 1 89.19 86 LEU A C 1
ATOM 725 O O . LEU A 1 86 ? 1.033 -2.615 -23.891 1 89.19 86 LEU A O 1
ATOM 729 N N . ARG A 1 87 ? 3.045 -3.305 -23.328 1 88.69 87 ARG A N 1
ATOM 730 C CA . ARG A 1 87 ? 2.58 -4.031 -22.156 1 88.69 87 ARG A CA 1
ATOM 731 C C . ARG A 1 87 ? 1.902 -3.092 -21.172 1 88.69 87 ARG A C 1
ATOM 733 O O . ARG A 1 87 ? 0.853 -3.42 -20.609 1 88.69 87 ARG A O 1
ATOM 740 N N . ALA A 1 88 ? 2.463 -1.96 -21 1 79.75 88 ALA A N 1
ATOM 741 C CA . ALA A 1 88 ? 1.894 -0.961 -20.094 1 79.75 88 ALA A CA 1
ATOM 742 C C . ALA A 1 88 ? 0.534 -0.482 -20.594 1 79.75 88 ALA A C 1
ATOM 744 O O . ALA A 1 88 ? -0.406 -0.332 -19.812 1 79.75 88 ALA A O 1
ATOM 745 N N . MET A 1 89 ? 0.469 -0.217 -21.812 1 84.31 89 MET A N 1
ATOM 746 C CA . MET A 1 89 ? -0.789 0.212 -22.422 1 84.31 89 MET A CA 1
ATOM 747 C C . MET A 1 89 ? -1.87 -0.848 -22.234 1 84.31 89 MET A C 1
ATOM 749 O O . MET A 1 89 ? -2.992 -0.533 -21.828 1 84.31 89 MET A O 1
ATOM 753 N N . VAL A 1 90 ? -1.521 -2.078 -22.531 1 91.56 90 VAL A N 1
ATOM 754 C CA . VAL A 1 90 ? -2.467 -3.182 -22.422 1 91.56 90 VAL A CA 1
ATOM 755 C C . VAL A 1 90 ? -2.934 -3.303 -20.969 1 91.56 90 VAL A C 1
ATOM 757 O O . VAL A 1 90 ? -4.125 -3.475 -20.703 1 91.56 90 VAL A O 1
ATOM 760 N N . GLN A 1 91 ? -2.068 -3.213 -20.047 1 86.12 91 GLN A N 1
ATOM 761 C CA . GLN A 1 91 ? -2.406 -3.311 -18.625 1 86.12 91 GLN A CA 1
ATOM 762 C C . GLN A 1 91 ? -3.371 -2.203 -18.219 1 86.12 91 GLN A C 1
ATOM 764 O O . GLN A 1 91 ? -4.277 -2.432 -17.406 1 86.12 91 GLN A O 1
ATOM 769 N N . ASP A 1 92 ? -3.146 -1.018 -18.688 1 81.75 92 ASP A N 1
ATOM 770 C CA . ASP A 1 92 ? -4.031 0.107 -18.406 1 81.75 92 ASP A CA 1
ATOM 771 C C . ASP A 1 92 ? -5.457 -0.182 -18.875 1 81.75 92 ASP A C 1
ATOM 773 O O . ASP A 1 92 ? -6.422 0.08 -18.156 1 81.75 92 ASP A O 1
ATOM 777 N N . TYR A 1 93 ? -5.578 -0.688 -20.078 1 90.12 93 TYR A N 1
ATOM 778 C CA . TYR A 1 93 ? -6.887 -1.044 -20.609 1 90.12 93 TYR A CA 1
ATOM 779 C C . TYR A 1 93 ? -7.543 -2.129 -19.766 1 90.12 93 TYR A C 1
ATOM 781 O O . TYR A 1 93 ? -8.742 -2.068 -19.5 1 90.12 93 TYR A O 1
ATOM 789 N N . PHE A 1 94 ? -6.777 -3.068 -19.328 1 90.38 94 PHE A N 1
ATOM 790 C CA . PHE A 1 94 ? -7.316 -4.156 -18.516 1 90.38 94 PHE A CA 1
ATOM 791 C C . PHE A 1 94 ? -7.816 -3.635 -17.172 1 90.38 94 PHE A C 1
ATOM 793 O O . PHE A 1 94 ? -8.875 -4.047 -16.703 1 90.38 94 PHE A O 1
ATOM 800 N N . THR A 1 95 ? -7.105 -2.789 -16.641 1 83.31 95 THR A N 1
ATOM 801 C CA . THR A 1 95 ? -7.512 -2.217 -15.359 1 83.31 95 THR A CA 1
ATOM 802 C C . THR A 1 95 ? -8.828 -1.46 -15.5 1 83.31 95 THR A C 1
ATOM 804 O O . THR A 1 95 ? -9.766 -1.678 -14.727 1 83.31 95 THR A O 1
ATOM 807 N N . LYS A 1 96 ? -8.93 -0.626 -16.484 1 87.25 96 LYS A N 1
ATOM 808 C CA . LYS A 1 96 ? -10.141 0.151 -16.734 1 87.25 96 LYS A CA 1
ATOM 809 C C . LYS A 1 96 ? -11.336 -0.761 -16.984 1 87.25 96 LYS A C 1
ATOM 811 O O . LYS A 1 96 ? -12.406 -0.559 -16.406 1 87.25 96 LYS A O 1
ATOM 816 N N . ALA A 1 97 ? -11.086 -1.749 -17.781 1 94.25 97 ALA A N 1
ATOM 817 C CA . ALA A 1 97 ? -12.164 -2.678 -18.109 1 94.25 97 ALA A CA 1
ATOM 818 C C . ALA A 1 97 ? -12.594 -3.486 -16.891 1 94.25 97 ALA A C 1
ATOM 820 O O . ALA A 1 97 ? -13.781 -3.764 -16.703 1 94.25 97 ALA A O 1
ATOM 821 N N . SER A 1 98 ? -11.656 -3.902 -16.109 1 91.12 98 SER A N 1
ATOM 822 C CA . SER A 1 98 ? -11.953 -4.691 -14.922 1 91.12 98 SER A CA 1
ATOM 823 C C . SER A 1 98 ? -12.805 -3.906 -13.938 1 91.12 98 SER A C 1
ATOM 825 O O . SER A 1 98 ? -13.688 -4.469 -13.281 1 91.12 98 SER A O 1
ATOM 827 N N . ILE A 1 99 ? -12.57 -2.678 -13.82 1 87.62 99 ILE A N 1
ATOM 828 C CA . ILE A 1 99 ? -13.367 -1.817 -12.945 1 87.62 99 ILE A CA 1
ATOM 829 C C . ILE A 1 99 ? -14.805 -1.761 -13.453 1 87.62 99 ILE A C 1
ATOM 831 O O . ILE A 1 99 ? -15.75 -1.921 -12.672 1 87.62 99 ILE A O 1
ATOM 835 N N . ILE A 1 100 ? -14.984 -1.59 -14.758 1 92.5 100 ILE A N 1
ATOM 836 C CA . ILE A 1 100 ? -16.312 -1.476 -15.367 1 92.5 100 ILE A CA 1
ATOM 837 C C . ILE A 1 100 ? -17.062 -2.793 -15.211 1 92.5 100 ILE A C 1
ATOM 839 O O . ILE A 1 100 ? -18.25 -2.799 -14.898 1 92.5 100 ILE A O 1
ATOM 843 N N . THR A 1 101 ? -16.344 -3.877 -15.336 1 94.81 101 THR A N 1
ATOM 844 C CA . THR A 1 101 ? -17.016 -5.172 -15.414 1 94.81 101 THR A CA 1
ATOM 845 C C . THR A 1 101 ? -17.078 -5.824 -14.031 1 94.81 101 THR A C 1
ATOM 847 O O . THR A 1 101 ? -17.609 -6.93 -13.891 1 94.81 101 THR A O 1
ATOM 850 N N . SER A 1 102 ? -16.609 -5.176 -13 1 91.88 102 SER A N 1
ATOM 851 C CA . SER A 1 102 ? -16.625 -5.742 -11.656 1 91.88 102 SER A CA 1
ATOM 852 C C . SER A 1 102 ? -18.047 -5.875 -11.117 1 91.88 102 SER A C 1
ATOM 854 O O . SER A 1 102 ? -18.266 -6.551 -10.117 1 91.88 102 SER A O 1
ATOM 856 N N . PHE A 1 103 ? -19.047 -5.406 -11.812 1 93.56 103 PHE A N 1
ATOM 857 C CA . PHE A 1 103 ? -20.422 -5.344 -11.328 1 93.56 103 PHE A CA 1
ATOM 858 C C . PHE A 1 103 ? -21.094 -6.707 -11.422 1 93.56 103 PHE A C 1
ATOM 860 O O . PHE A 1 103 ? -22 -7.02 -10.641 1 93.56 103 PHE A O 1
ATOM 867 N N . TRP A 1 104 ? -20.766 -7.492 -12.438 1 94.5 104 TRP A N 1
ATOM 868 C CA . TRP A 1 104 ? -21.703 -8.508 -12.906 1 94.5 104 TRP A CA 1
ATOM 869 C C . TRP A 1 104 ? -21.859 -9.617 -11.867 1 94.5 104 TRP A C 1
ATOM 871 O O . TRP A 1 104 ? -22.969 -10.094 -11.625 1 94.5 104 TRP A O 1
ATOM 881 N N . SER A 1 105 ? -20.703 -10 -11.211 1 95.06 105 SER A N 1
ATOM 882 C CA . SER A 1 105 ? -20.812 -11.078 -10.227 1 95.06 105 SER A CA 1
ATOM 883 C C . SER A 1 105 ? -21.625 -10.633 -9.016 1 95.06 105 SER A C 1
ATOM 885 O O . SER A 1 105 ? -22.578 -11.312 -8.617 1 95.06 105 SER A O 1
ATOM 887 N N . PRO A 1 106 ? -21.328 -9.453 -8.453 1 94.31 106 PRO A N 1
ATOM 888 C CA . PRO A 1 106 ? -22.125 -9.008 -7.309 1 94.31 106 PRO A CA 1
ATOM 889 C C . PRO A 1 106 ? -23.594 -8.766 -7.664 1 94.31 106 PRO A C 1
ATOM 891 O O . PRO A 1 106 ? -24.484 -9.047 -6.855 1 94.31 106 PRO A O 1
ATOM 894 N N . VAL A 1 107 ? -23.891 -8.258 -8.852 1 95.38 107 VAL A N 1
ATOM 895 C CA . VAL A 1 107 ? -25.266 -7.98 -9.266 1 95.38 107 VAL A CA 1
ATOM 896 C C . VAL A 1 107 ? -26.031 -9.289 -9.453 1 95.38 107 VAL A C 1
ATOM 898 O O . VAL A 1 107 ? -27.156 -9.43 -8.984 1 95.38 107 VAL A O 1
ATOM 901 N N . LEU A 1 108 ? -25.391 -10.266 -10.102 1 97.19 108 LEU A N 1
ATOM 902 C CA . LEU A 1 108 ? -26 -11.578 -10.297 1 97.19 108 LEU A CA 1
ATOM 903 C C . LEU A 1 108 ? -26.266 -12.266 -8.969 1 97.19 108 LEU A C 1
ATOM 905 O O . LEU A 1 108 ? -27.312 -12.898 -8.781 1 97.19 108 LEU A O 1
ATOM 909 N N . LEU A 1 109 ? -25.375 -12.133 -8.055 1 96.5 109 LEU A N 1
ATOM 910 C CA . LEU A 1 109 ? -25.406 -12.844 -6.781 1 96.5 109 LEU A CA 1
ATOM 911 C C . LEU A 1 109 ? -26.406 -12.203 -5.824 1 96.5 109 LEU A C 1
ATOM 913 O O . LEU A 1 109 ? -26.641 -12.719 -4.73 1 96.5 109 LEU A O 1
ATOM 917 N N . LYS A 1 110 ? -27.031 -11.109 -6.25 1 94.12 110 LYS A N 1
ATOM 918 C CA . LYS A 1 110 ? -28.109 -10.516 -5.469 1 94.12 110 LYS A CA 1
ATOM 919 C C . LYS A 1 110 ? -29.391 -11.32 -5.609 1 94.12 110 LYS A C 1
ATOM 921 O O . LYS A 1 110 ? -30.312 -11.172 -4.809 1 94.12 110 LYS A O 1
ATOM 926 N N . LEU A 1 111 ? -29.438 -12.125 -6.625 1 96.38 111 LEU A N 1
ATOM 927 C CA . LEU A 1 111 ? -30.609 -12.953 -6.832 1 96.38 111 LEU A CA 1
ATOM 928 C C . LEU A 1 111 ? -30.828 -13.898 -5.652 1 96.38 111 LEU A C 1
ATOM 930 O O . LEU A 1 111 ? -29.891 -14.18 -4.902 1 96.38 111 LEU A O 1
ATOM 934 N N . SER A 1 112 ? -32.094 -14.359 -5.512 1 96.25 112 SER A N 1
ATOM 935 C CA . SER A 1 112 ? -32.406 -15.289 -4.434 1 96.25 112 SER A CA 1
ATOM 936 C C . SER A 1 112 ? -31.703 -16.625 -4.625 1 96.25 112 SER A C 1
ATOM 938 O O . SER A 1 112 ? -31.344 -16.984 -5.742 1 96.25 112 SER A O 1
ATOM 940 N N . GLU A 1 113 ? -31.547 -17.328 -3.531 1 95.25 113 GLU A N 1
ATOM 941 C CA . GLU A 1 113 ? -30.938 -18.656 -3.602 1 95.25 113 GLU A CA 1
ATOM 942 C C . GLU A 1 113 ? -31.734 -19.578 -4.512 1 95.25 113 GLU A C 1
ATOM 944 O O . GLU A 1 113 ? -31.156 -20.406 -5.219 1 95.25 113 GLU A O 1
ATOM 949 N N . GLU A 1 114 ? -32.938 -19.375 -4.461 1 96.5 114 GLU A N 1
ATOM 950 C CA . GLU A 1 114 ? -33.812 -20.188 -5.301 1 96.5 114 GLU A CA 1
ATOM 951 C C . GLU A 1 114 ? -33.594 -19.906 -6.781 1 96.5 114 GLU A C 1
ATOM 953 O O . GLU A 1 114 ? -33.469 -20.844 -7.586 1 96.5 114 GLU A O 1
ATOM 958 N N . LYS A 1 115 ? -33.5 -18.703 -7.09 1 97.25 115 LYS A N 1
ATOM 959 C CA . LYS A 1 115 ? -33.281 -18.312 -8.477 1 97.25 115 LYS A CA 1
ATOM 960 C C . LYS A 1 115 ? -31.891 -18.766 -8.969 1 97.25 115 LYS A C 1
ATOM 962 O O . LYS A 1 115 ? -31.766 -19.25 -10.094 1 97.25 115 LYS A O 1
ATOM 967 N N . LEU A 1 116 ? -30.938 -18.609 -8.203 1 97.69 116 LEU A N 1
ATOM 968 C CA . LEU A 1 116 ? -29.578 -19.016 -8.562 1 97.69 116 LEU A CA 1
ATOM 969 C C . LEU A 1 116 ? -29.516 -20.531 -8.789 1 97.69 116 LEU A C 1
ATOM 971 O O . LEU A 1 116 ? -28.828 -20.984 -9.711 1 97.69 116 LEU A O 1
ATOM 975 N N . THR A 1 117 ? -30.172 -21.25 -7.984 1 97.06 117 THR A N 1
ATOM 976 C CA . THR A 1 117 ? -30.219 -22.703 -8.141 1 97.06 117 THR A CA 1
ATOM 977 C C . THR A 1 117 ? -30.938 -23.078 -9.438 1 97.06 117 THR A C 1
ATOM 979 O O . THR A 1 117 ? -30.484 -23.984 -10.148 1 97.06 117 THR A O 1
ATOM 982 N N . GLU A 1 118 ? -31.984 -22.406 -9.672 1 97.44 118 GLU A N 1
ATOM 983 C CA . GLU A 1 118 ? -32.719 -22.625 -10.922 1 97.44 118 GLU A CA 1
ATOM 984 C C . GLU A 1 118 ? -31.797 -22.406 -12.125 1 97.44 118 GLU A C 1
ATOM 986 O O . GLU A 1 118 ? -31.781 -23.219 -13.047 1 97.44 118 GLU A O 1
ATOM 991 N N . LEU A 1 119 ? -31.094 -21.328 -12.109 1 97.94 119 LEU A N 1
ATOM 992 C CA . LEU A 1 119 ? -30.203 -21 -13.203 1 97.94 119 LEU A CA 1
ATOM 993 C C . LEU A 1 119 ? -29.078 -22.047 -13.32 1 97.94 119 LEU A C 1
ATOM 995 O O . LEU A 1 119 ? -28.781 -22.531 -14.414 1 97.94 119 LEU A O 1
ATOM 999 N N . LYS A 1 120 ? -28.5 -22.422 -12.242 1 97.19 120 LYS A N 1
ATOM 1000 C CA . LYS A 1 120 ? -27.406 -23.375 -12.188 1 97.19 120 LYS A CA 1
ATOM 1001 C C . LYS A 1 120 ? -27.812 -24.734 -12.773 1 97.19 120 LYS A C 1
ATOM 1003 O O . LYS A 1 120 ? -27.031 -25.391 -13.445 1 97.19 120 LYS A O 1
ATOM 1008 N N . GLU A 1 121 ? -29.078 -25.094 -12.594 1 97.06 121 GLU A N 1
ATOM 1009 C CA . GLU A 1 121 ? -29.547 -26.422 -12.969 1 97.06 121 GLU A CA 1
ATOM 1010 C C . GLU A 1 121 ? -30.25 -26.391 -14.328 1 97.06 121 GLU A C 1
ATOM 1012 O O . GLU A 1 121 ? -30.672 -27.438 -14.836 1 97.06 121 GLU A O 1
ATOM 1017 N N . SER A 1 122 ? -30.312 -25.281 -14.891 1 97.75 122 SER A N 1
ATOM 1018 C CA . SER A 1 122 ? -31.031 -25.156 -16.156 1 97.75 122 SER A CA 1
ATOM 1019 C C . SER A 1 122 ? -30.281 -25.859 -17.281 1 97.75 122 SER A C 1
ATOM 1021 O O . SER A 1 122 ? -29.047 -25.844 -17.328 1 97.75 122 SER A O 1
ATOM 1023 N N . LYS A 1 123 ? -31.047 -26.344 -18.25 1 97.38 123 LYS A N 1
ATOM 1024 C CA . LYS A 1 123 ? -30.469 -27.047 -19.391 1 97.38 123 LYS A CA 1
ATOM 1025 C C . LYS A 1 123 ? -29.734 -26.062 -20.328 1 97.38 123 LYS A C 1
ATOM 1027 O O . LYS A 1 123 ? -28.734 -26.422 -20.953 1 97.38 123 LYS A O 1
ATOM 1032 N N . GLU A 1 124 ? -30.203 -24.875 -20.359 1 97.06 124 GLU A N 1
ATOM 1033 C CA . GLU A 1 124 ? -29.641 -23.859 -21.234 1 97.06 124 GLU A CA 1
ATOM 1034 C C . GLU A 1 124 ? -28.219 -23.484 -20.797 1 97.06 124 GLU A C 1
ATOM 1036 O O . GLU A 1 124 ? -27.391 -23.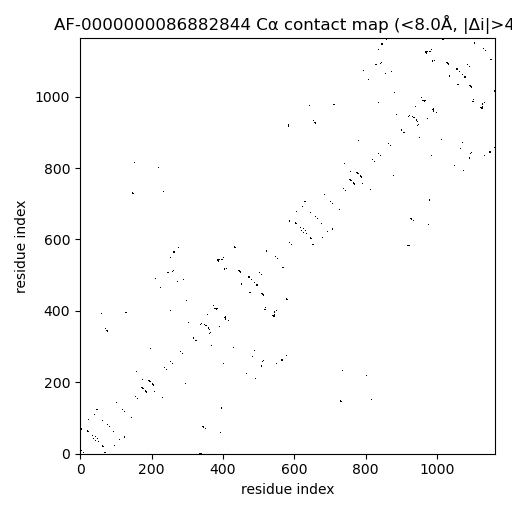078 -21.609 1 97.06 124 GLU A O 1
ATOM 1041 N N . LEU A 1 125 ? -27.922 -23.719 -19.5 1 97.94 125 LEU A N 1
ATOM 1042 C CA . LEU A 1 125 ? -26.641 -23.281 -18.953 1 97.94 125 LEU A CA 1
ATOM 1043 C C . LEU A 1 125 ? -25.75 -24.469 -18.625 1 97.94 125 LEU A C 1
ATOM 1045 O O . LEU A 1 125 ? -24.812 -24.344 -17.812 1 97.94 125 LEU A O 1
ATOM 1049 N N . ILE A 1 126 ? -26 -25.562 -19.25 1 96.94 126 ILE A N 1
ATOM 1050 C CA . ILE A 1 126 ? -25.297 -26.781 -18.938 1 96.94 126 ILE A CA 1
ATOM 1051 C C . ILE A 1 126 ? -23.797 -26.594 -19.141 1 96.94 126 ILE A C 1
ATOM 1053 O O . ILE A 1 126 ? -22.984 -27.109 -18.375 1 96.94 126 ILE A O 1
ATOM 1057 N N . GLN A 1 127 ? -23.375 -25.844 -20.125 1 96.25 127 GLN A N 1
ATOM 1058 C CA . GLN A 1 127 ? -21.969 -25.609 -20.422 1 96.25 127 GLN A CA 1
ATOM 1059 C C . GLN A 1 127 ? -21.344 -24.641 -19.422 1 96.25 127 GLN A C 1
ATOM 1061 O O . GLN A 1 127 ? -20.125 -24.516 -19.359 1 96.25 127 GLN A O 1
ATOM 1066 N N . TYR A 1 128 ? -22.172 -23.969 -18.609 1 97.69 128 TYR A N 1
ATOM 1067 C CA . TYR A 1 128 ? -21.703 -23 -17.625 1 97.69 128 TYR A CA 1
ATOM 1068 C C . TYR A 1 128 ? -22.078 -23.438 -16.219 1 97.69 128 TYR A C 1
ATOM 1070 O O . TYR A 1 128 ? -22.109 -22.625 -15.289 1 97.69 128 TYR A O 1
ATOM 1078 N N . LYS A 1 129 ? -22.422 -24.688 -16.125 1 97.44 129 LYS A N 1
ATOM 1079 C CA . LYS A 1 129 ? -22.859 -25.188 -14.828 1 97.44 129 LYS A CA 1
ATOM 1080 C C . LYS A 1 129 ? -21.797 -24.938 -13.758 1 97.44 129 LYS A C 1
ATOM 1082 O O . LYS A 1 129 ? -22.109 -24.438 -12.672 1 97.44 129 LYS A O 1
ATOM 1087 N N . HIS A 1 130 ? -20.547 -25.266 -14.008 1 97.5 130 HIS A N 1
ATOM 1088 C CA . HIS A 1 130 ? -19.484 -25.109 -13.031 1 97.5 130 HIS A CA 1
ATOM 1089 C C . HIS A 1 130 ? -19.188 -23.625 -12.75 1 97.5 130 HIS A C 1
ATOM 1091 O O . HIS A 1 130 ? -18.844 -23.266 -11.633 1 97.5 130 HIS A O 1
ATOM 1097 N N . VAL A 1 131 ? -19.344 -22.766 -13.766 1 97.25 131 VAL A N 1
ATOM 1098 C CA . VAL A 1 131 ? -19.219 -21.328 -13.586 1 97.25 131 VAL A CA 1
ATOM 1099 C C . VAL A 1 131 ? -20.234 -20.844 -12.547 1 97.25 131 VAL A C 1
ATOM 1101 O O . VAL A 1 131 ? -19.891 -20.109 -11.625 1 97.25 131 VAL A O 1
ATOM 1104 N N . MET A 1 132 ? -21.469 -21.344 -12.688 1 97.5 132 MET A N 1
ATOM 1105 C CA . MET A 1 132 ? -22.531 -20.984 -11.758 1 97.5 132 MET A CA 1
ATOM 1106 C C . MET A 1 132 ? -22.25 -21.531 -10.367 1 97.5 132 MET A C 1
ATOM 1108 O O . MET A 1 132 ? -22.516 -20.875 -9.359 1 97.5 132 MET A O 1
ATOM 1112 N N . GLU A 1 133 ? -21.719 -22.766 -10.328 1 97.19 133 GLU A N 1
ATOM 1113 C CA . GLU A 1 133 ? -21.391 -23.359 -9.039 1 97.19 133 GLU A CA 1
ATOM 1114 C C . GLU A 1 133 ? -20.359 -22.516 -8.289 1 97.19 133 GLU A C 1
ATOM 1116 O O . GLU A 1 133 ? -20.531 -22.234 -7.102 1 97.19 133 GLU A O 1
ATOM 1121 N N . LYS A 1 134 ? -19.375 -22.109 -8.93 1 96.31 134 LYS A N 1
ATOM 1122 C CA . LYS A 1 134 ? -18.328 -21.297 -8.328 1 96.31 134 LYS A CA 1
ATOM 1123 C C . LYS A 1 134 ? -18.891 -19.953 -7.855 1 96.31 134 LYS A C 1
ATOM 1125 O O . LYS A 1 134 ? -18.516 -19.453 -6.797 1 96.31 134 LYS A O 1
ATOM 1130 N N . LEU A 1 135 ? -19.75 -19.406 -8.688 1 95.56 135 LEU A N 1
ATOM 1131 C CA . LEU A 1 135 ? -20.375 -18.125 -8.336 1 95.56 135 LEU A CA 1
ATOM 1132 C C . LEU A 1 135 ? -21.203 -18.266 -7.059 1 95.56 135 LEU A C 1
ATOM 1134 O O . LEU A 1 135 ? -21.078 -17.453 -6.141 1 95.56 135 LEU A O 1
ATOM 1138 N N . VAL A 1 136 ? -21.984 -19.281 -7.043 1 95.94 136 VAL A N 1
ATOM 1139 C CA . VAL A 1 136 ? -22.859 -19.5 -5.895 1 95.94 136 VAL A CA 1
ATOM 1140 C C . VAL A 1 136 ? -22.016 -19.766 -4.648 1 95.94 136 VAL A C 1
ATOM 1142 O O . VAL A 1 136 ? -22.328 -19.25 -3.566 1 95.94 136 VAL A O 1
ATOM 1145 N N . ASP A 1 137 ? -20.906 -20.531 -4.793 1 94.81 137 ASP A N 1
ATOM 1146 C CA . ASP A 1 137 ? -20 -20.812 -3.682 1 94.81 137 ASP A CA 1
ATOM 1147 C C . ASP A 1 137 ? -19.359 -19.516 -3.16 1 94.81 137 ASP A C 1
ATOM 1149 O O . ASP A 1 137 ? -19.016 -19.422 -1.98 1 94.81 137 ASP A O 1
ATOM 1153 N N . SER A 1 138 ? -19.234 -18.562 -4.016 1 95.12 138 SER A N 1
ATOM 1154 C CA . SER A 1 138 ? -18.547 -17.328 -3.654 1 95.12 138 SER A CA 1
ATOM 1155 C C . SER A 1 138 ? -19.516 -16.297 -3.086 1 95.12 138 SER A C 1
ATOM 1157 O O . SER A 1 138 ? -19.109 -15.242 -2.613 1 95.12 138 SER A O 1
ATOM 1159 N N . LYS A 1 139 ? -20.859 -16.547 -3.115 1 95.56 139 LYS A N 1
ATOM 1160 C CA . LYS A 1 139 ? -21.891 -15.57 -2.768 1 95.56 139 LYS A CA 1
ATOM 1161 C C . LYS A 1 139 ? -21.656 -15 -1.371 1 95.56 139 LYS A C 1
ATOM 1163 O O . LYS A 1 139 ? -21.672 -13.781 -1.185 1 95.56 139 LYS A O 1
ATOM 1168 N N . LYS A 1 140 ? -21.375 -15.938 -0.429 1 95.12 140 LYS A N 1
ATOM 1169 C CA . LYS A 1 140 ? -21.219 -15.508 0.958 1 95.12 140 LYS A CA 1
ATOM 1170 C C . LYS A 1 140 ? -19.938 -14.711 1.144 1 95.12 140 LYS A C 1
ATOM 1172 O O . LYS A 1 140 ? -19.75 -14.055 2.17 1 95.12 140 LYS A O 1
ATOM 1177 N N . HIS A 1 141 ? -19.031 -14.758 0.189 1 96.56 141 HIS A N 1
ATOM 1178 C CA . HIS A 1 141 ? -17.734 -14.102 0.283 1 96.56 141 HIS A CA 1
ATOM 1179 C C . HIS A 1 141 ? -17.656 -12.891 -0.64 1 96.56 141 HIS A C 1
ATOM 1181 O O . HIS A 1 141 ? -16.609 -12.266 -0.769 1 96.56 141 HIS A O 1
ATOM 1187 N N . THR A 1 142 ? -18.719 -12.594 -1.343 1 95.38 142 THR A N 1
ATOM 1188 C CA . THR A 1 142 ? -18.766 -11.477 -2.285 1 95.38 142 THR A CA 1
ATOM 1189 C C . THR A 1 142 ? -19.312 -10.219 -1.614 1 95.38 142 THR A C 1
ATOM 1191 O O . THR A 1 142 ? -20.359 -10.266 -0.959 1 95.38 142 THR A O 1
ATOM 1194 N N . LEU A 1 143 ? -18.625 -9.141 -1.773 1 94.81 143 LEU A N 1
ATOM 1195 C CA . LEU A 1 143 ? -19.047 -7.859 -1.213 1 94.81 143 LEU A CA 1
ATOM 1196 C C . LEU A 1 143 ? -20.094 -7.195 -2.109 1 94.81 143 LEU A C 1
ATOM 1198 O O . LEU A 1 143 ? -20.453 -7.73 -3.162 1 94.81 143 LEU A O 1
ATOM 1202 N N . SER A 1 144 ? -20.625 -6.039 -1.618 1 93.06 144 SER A N 1
ATOM 1203 C CA . SER A 1 144 ? -21.531 -5.258 -2.441 1 93.06 144 SER A CA 1
ATOM 1204 C C . SER A 1 144 ? -20.859 -4.762 -3.711 1 93.06 144 SER A C 1
ATOM 1206 O O . SER A 1 144 ? -19.625 -4.727 -3.791 1 93.06 144 SER A O 1
ATOM 1208 N N . GLU A 1 145 ? -21.656 -4.523 -4.691 1 91.88 145 GLU A N 1
ATOM 1209 C CA . GLU A 1 145 ? -21.125 -4.051 -5.969 1 91.88 145 GLU A CA 1
ATOM 1210 C C . GLU A 1 145 ? -20.141 -2.898 -5.777 1 91.88 145 GLU A C 1
ATOM 1212 O O . GLU A 1 145 ? -19.062 -2.9 -6.352 1 91.88 145 GLU A O 1
ATOM 1217 N N . GLU A 1 146 ? -20.531 -1.929 -5.016 1 92.81 146 GLU A N 1
ATOM 1218 C CA . GLU A 1 146 ? -19.672 -0.765 -4.816 1 92.81 146 GLU A CA 1
ATOM 1219 C C . GLU A 1 146 ? -18.406 -1.134 -4.035 1 92.81 146 GLU A C 1
ATOM 1221 O O . GLU A 1 146 ? -17.328 -0.624 -4.316 1 92.81 146 GLU A O 1
ATOM 1226 N N . ALA A 1 147 ? -18.578 -1.985 -3.035 1 94.44 147 ALA A N 1
ATOM 1227 C CA . ALA A 1 147 ? -17.422 -2.441 -2.279 1 94.44 147 ALA A CA 1
ATOM 1228 C C . ALA A 1 147 ? -16.438 -3.203 -3.176 1 94.44 147 ALA A C 1
ATOM 1230 O O . ALA A 1 147 ? -15.227 -3.012 -3.086 1 94.44 147 ALA A O 1
ATOM 1231 N N . GLU A 1 148 ? -17.016 -4.043 -4.07 1 94.81 148 GLU A N 1
ATOM 1232 C CA . GLU A 1 148 ? -16.172 -4.75 -5.027 1 94.81 148 GLU A CA 1
ATOM 1233 C C . GLU A 1 148 ? -15.469 -3.779 -5.973 1 94.81 148 GLU A C 1
ATOM 1235 O O . GLU A 1 148 ? -14.305 -3.975 -6.32 1 94.81 148 GLU A O 1
ATOM 1240 N N . LYS A 1 149 ? -16.188 -2.824 -6.422 1 92.81 149 LYS A N 1
ATOM 1241 C CA . LYS A 1 149 ? -15.617 -1.798 -7.297 1 92.81 149 LYS A CA 1
ATOM 1242 C C . LYS A 1 149 ? -14.453 -1.081 -6.621 1 92.81 149 LYS A C 1
ATOM 1244 O O . LYS A 1 149 ? -13.406 -0.879 -7.238 1 92.81 149 LYS A O 1
ATOM 1249 N N . VAL A 1 150 ? -14.641 -0.723 -5.367 1 94.56 150 VAL A N 1
ATOM 1250 C CA . VAL A 1 150 ? -13.609 -0.031 -4.602 1 94.56 150 VAL A CA 1
ATOM 1251 C C . VAL A 1 150 ? -12.375 -0.928 -4.461 1 94.56 150 VAL A C 1
ATOM 1253 O O . VAL A 1 150 ? -11.25 -0.489 -4.691 1 94.56 150 VAL A O 1
ATOM 1256 N N . MET A 1 151 ? -12.578 -2.176 -4.113 1 93.88 151 MET A N 1
ATOM 1257 C CA . MET A 1 151 ? -11.492 -3.133 -3.949 1 93.88 151 MET A CA 1
ATOM 1258 C C . MET A 1 151 ? -10.695 -3.277 -5.242 1 93.88 151 MET A C 1
ATOM 1260 O O . MET A 1 151 ? -9.461 -3.268 -5.223 1 93.88 151 MET A O 1
ATOM 1264 N N . THR A 1 152 ? -11.383 -3.391 -6.32 1 90.88 152 THR A N 1
ATOM 1265 C CA . THR A 1 152 ? -10.742 -3.574 -7.617 1 90.88 152 THR A CA 1
ATOM 1266 C C . THR A 1 152 ? -9.969 -2.322 -8.023 1 90.88 152 THR A C 1
ATOM 1268 O O . THR A 1 152 ? -8.82 -2.412 -8.461 1 90.88 152 THR A O 1
ATOM 1271 N N . ALA A 1 153 ? -10.555 -1.195 -7.84 1 91.44 153 ALA A N 1
ATOM 1272 C CA . ALA A 1 153 ? -9.961 0.071 -8.266 1 91.44 153 ALA A CA 1
ATOM 1273 C C . ALA A 1 153 ? -8.688 0.372 -7.484 1 91.44 153 ALA A C 1
ATOM 1275 O O . ALA A 1 153 ? -7.73 0.931 -8.031 1 91.44 153 ALA A O 1
ATOM 1276 N N . LEU A 1 154 ? -8.641 -0.026 -6.234 1 93.62 154 LEU A N 1
ATOM 1277 C CA . LEU A 1 154 ? -7.531 0.366 -5.371 1 93.62 154 LEU A CA 1
ATOM 1278 C C . LEU A 1 154 ? -6.484 -0.739 -5.297 1 93.62 154 LEU A C 1
ATOM 1280 O O . LEU A 1 154 ? -5.414 -0.549 -4.711 1 93.62 154 LEU A O 1
ATOM 1284 N N . SER A 1 155 ? -6.668 -1.832 -5.887 1 91.44 155 SER A N 1
ATOM 1285 C CA . SER A 1 155 ? -5.801 -2.998 -5.742 1 91.44 155 SER A CA 1
ATOM 1286 C C . SER A 1 155 ? -4.375 -2.689 -6.188 1 91.44 155 SER A C 1
ATOM 1288 O O . SER A 1 155 ? -3.414 -3.096 -5.535 1 91.44 155 SER A O 1
ATOM 1290 N N . SER A 1 156 ? -4.188 -1.911 -7.242 1 90.19 156 SER A N 1
ATOM 1291 C CA . SER A 1 156 ? -2.881 -1.664 -7.848 1 90.19 156 SER A CA 1
ATOM 1292 C C . SER A 1 156 ? -2.078 -0.653 -7.035 1 90.19 156 SER A C 1
ATOM 1294 O O . SER A 1 156 ? -0.883 -0.466 -7.273 1 90.19 156 SER A O 1
ATOM 1296 N N . SER A 1 157 ? -2.688 0.009 -6.086 1 94 157 SER A N 1
ATOM 1297 C CA . SER A 1 157 ? -1.997 0.978 -5.242 1 94 157 SER A CA 1
ATOM 1298 C C . SER A 1 157 ? -2.023 0.552 -3.779 1 94 157 SER A C 1
ATOM 1300 O O . SER A 1 157 ? -1.827 1.376 -2.883 1 94 157 SER A O 1
ATOM 1302 N N . SER A 1 158 ? -2.371 -0.649 -3.516 1 96.12 158 SER A N 1
ATOM 1303 C CA . SER A 1 158 ? -2.402 -1.2 -2.164 1 96.12 158 SER A CA 1
ATOM 1304 C C . SER A 1 158 ? -1.494 -2.42 -2.043 1 96.12 158 SER A C 1
ATOM 1306 O O . SER A 1 158 ? -0.268 -2.295 -2.094 1 96.12 158 SER A O 1
ATOM 1308 N N . ARG A 1 159 ? -2.057 -3.596 -1.978 1 96 159 ARG A N 1
ATOM 1309 C CA . ARG A 1 159 ? -1.255 -4.797 -1.771 1 96 159 ARG A CA 1
ATOM 1310 C C . ARG A 1 159 ? -0.375 -5.086 -2.982 1 96 159 ARG A C 1
ATOM 1312 O O . ARG A 1 159 ? 0.807 -5.402 -2.836 1 96 159 ARG A O 1
ATOM 1319 N N . GLU A 1 160 ? -0.919 -5.004 -4.18 1 94 160 GLU A N 1
ATOM 1320 C CA . GLU A 1 160 ? -0.162 -5.273 -5.398 1 94 160 GLU A CA 1
ATOM 1321 C C . GLU A 1 160 ? 1.01 -4.309 -5.547 1 94 160 GLU A C 1
ATOM 1323 O O . GLU A 1 160 ? 2.064 -4.68 -6.066 1 94 160 GLU A O 1
ATOM 1328 N N . ALA A 1 161 ? 0.804 -3.098 -5.094 1 95.12 161 ALA A N 1
ATOM 1329 C CA . ALA A 1 161 ? 1.874 -2.105 -5.152 1 95.12 161 ALA A CA 1
ATOM 1330 C C . ALA A 1 161 ? 3.043 -2.506 -4.258 1 95.12 161 ALA A C 1
ATOM 1332 O O . ALA A 1 161 ? 4.203 -2.268 -4.594 1 95.12 161 ALA A O 1
ATOM 1333 N N . PHE A 1 162 ? 2.783 -3.051 -3.066 1 97.62 162 PHE A N 1
ATOM 1334 C CA . PHE A 1 162 ? 3.848 -3.541 -2.197 1 97.62 162 PHE A CA 1
ATOM 1335 C C . PHE A 1 162 ? 4.582 -4.707 -2.848 1 97.62 162 PHE A C 1
ATOM 1337 O O . PHE A 1 162 ? 5.805 -4.812 -2.744 1 97.62 162 PHE A O 1
ATOM 1344 N N . GLY A 1 163 ? 3.816 -5.609 -3.494 1 95.88 163 GLY A N 1
ATOM 1345 C CA . GLY A 1 163 ? 4.469 -6.648 -4.273 1 95.88 163 GLY A CA 1
ATOM 1346 C C . GLY A 1 163 ? 5.395 -6.098 -5.344 1 95.88 163 GLY A C 1
ATOM 1347 O O . GLY A 1 163 ? 6.516 -6.582 -5.512 1 95.88 163 GLY A O 1
ATOM 1348 N N . ASP A 1 164 ? 4.945 -5.105 -6.039 1 91.62 164 ASP A N 1
ATOM 1349 C CA . ASP A 1 164 ? 5.746 -4.453 -7.07 1 91.62 164 ASP A CA 1
ATOM 1350 C C . ASP A 1 164 ? 7.012 -3.84 -6.48 1 91.62 164 ASP A C 1
ATOM 1352 O O . ASP A 1 164 ? 8.086 -3.93 -7.074 1 91.62 164 ASP A O 1
ATOM 1356 N N . LEU A 1 165 ? 6.844 -3.162 -5.312 1 95.56 165 LEU A N 1
ATOM 1357 C CA . LEU A 1 165 ? 8.008 -2.594 -4.641 1 95.56 165 LEU A CA 1
ATOM 1358 C C . LEU A 1 165 ? 9.039 -3.674 -4.328 1 95.56 165 LEU A C 1
ATOM 1360 O O . LEU A 1 165 ? 10.234 -3.488 -4.582 1 95.56 165 LEU A O 1
ATOM 1364 N N . TYR A 1 166 ? 8.578 -4.781 -3.773 1 96.88 166 TYR A N 1
ATOM 1365 C CA . TYR A 1 166 ? 9.461 -5.91 -3.496 1 96.88 166 TYR A CA 1
ATOM 1366 C C . TYR A 1 166 ? 10.227 -6.324 -4.746 1 96.88 166 TYR A C 1
ATOM 1368 O O . TYR A 1 166 ? 11.453 -6.457 -4.719 1 96.88 166 TYR A O 1
ATOM 1376 N N . GLY A 1 167 ? 9.516 -6.555 -5.812 1 91.06 167 GLY A N 1
ATOM 1377 C CA . GLY A 1 167 ? 10.141 -6.984 -7.055 1 91.06 167 GLY A CA 1
ATOM 1378 C C . GL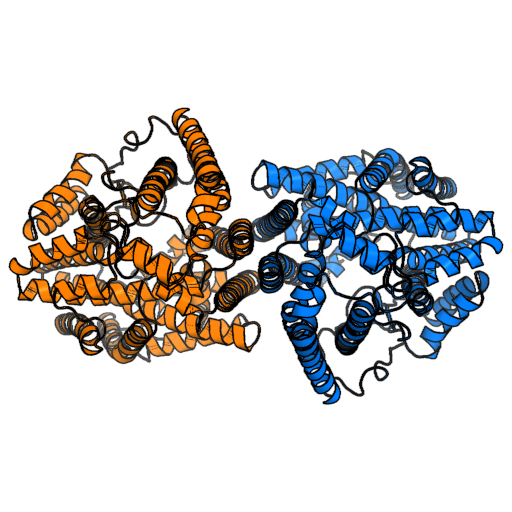Y A 1 167 ? 11.156 -5.992 -7.59 1 91.06 167 GLY A C 1
ATOM 1379 O O . GLY A 1 167 ? 12.273 -6.371 -7.941 1 91.06 167 GLY A O 1
ATOM 1380 N N . ARG A 1 168 ? 10.812 -4.723 -7.637 1 88.5 168 ARG A N 1
ATOM 1381 C CA . ARG A 1 168 ? 11.703 -3.691 -8.156 1 88.5 168 ARG A CA 1
ATOM 1382 C C . ARG A 1 168 ? 12.977 -3.602 -7.32 1 88.5 168 ARG A C 1
ATOM 1384 O O . ARG A 1 168 ? 14.078 -3.494 -7.867 1 88.5 168 ARG A O 1
ATOM 1391 N N . LEU A 1 169 ? 12.805 -3.619 -5.984 1 94 169 LEU A N 1
ATOM 1392 C CA . LEU A 1 169 ? 13.945 -3.502 -5.078 1 94 169 LEU A CA 1
ATOM 1393 C C . LEU A 1 169 ? 14.867 -4.707 -5.211 1 94 169 LEU A C 1
ATOM 1395 O O . LEU A 1 169 ? 16.062 -4.551 -5.469 1 94 169 LEU A O 1
ATOM 1399 N N . THR A 1 170 ? 14.383 -5.926 -5.152 1 92.94 170 THR A N 1
ATOM 1400 C CA . THR A 1 170 ? 15.234 -7.113 -5.109 1 92.94 170 THR A CA 1
ATOM 1401 C C . THR A 1 170 ? 15.836 -7.395 -6.484 1 92.94 170 THR A C 1
ATOM 1403 O O . THR A 1 170 ? 16.953 -7.906 -6.582 1 92.94 170 THR A O 1
ATOM 1406 N N . ASN A 1 171 ? 15.148 -7.023 -7.531 1 86.31 171 ASN A N 1
ATOM 1407 C CA . ASN A 1 171 ? 15.68 -7.203 -8.883 1 86.31 171 ASN A CA 1
ATOM 1408 C C . ASN A 1 171 ? 16.828 -6.238 -9.164 1 86.31 171 ASN A C 1
ATOM 1410 O O . ASN A 1 171 ? 17.594 -6.438 -10.109 1 86.31 171 ASN A O 1
ATOM 1414 N N . SER A 1 172 ? 16.938 -5.172 -8.391 1 88.69 172 SER A N 1
ATOM 1415 C CA . SER A 1 172 ? 17.969 -4.168 -8.609 1 88.69 172 SER A CA 1
ATOM 1416 C C . SER A 1 172 ? 19.281 -4.578 -7.941 1 88.69 172 SER A C 1
ATOM 1418 O O . SER A 1 172 ? 20.312 -3.924 -8.133 1 88.69 172 SER A O 1
ATOM 1420 N N . TYR A 1 173 ? 19.281 -5.648 -7.117 1 92.69 173 TYR A N 1
ATOM 1421 C CA . TYR A 1 173 ? 20.484 -6.043 -6.379 1 92.69 173 TYR A CA 1
ATOM 1422 C C . TYR A 1 173 ? 21.609 -6.422 -7.328 1 92.69 173 TYR A C 1
ATOM 1424 O O . TYR A 1 173 ? 21.375 -7.078 -8.344 1 92.69 173 TYR A O 1
ATOM 1432 N N . GLU A 1 174 ? 22.766 -5.941 -7.059 1 92.12 174 GLU A N 1
ATOM 1433 C CA . GLU A 1 174 ? 24.016 -6.301 -7.699 1 92.12 174 GLU A CA 1
ATOM 1434 C C . GLU A 1 174 ? 25.078 -6.688 -6.664 1 92.12 174 GLU A C 1
ATOM 1436 O O . GLU A 1 174 ? 25.094 -6.152 -5.555 1 92.12 174 GLU A O 1
ATOM 1441 N N . PHE A 1 175 ? 25.875 -7.645 -7.008 1 94.38 175 PHE A N 1
ATOM 1442 C CA . PHE A 1 175 ? 26.891 -8.188 -6.105 1 94.38 175 PHE A CA 1
ATOM 1443 C C . PHE A 1 175 ? 28.266 -8.172 -6.762 1 94.38 175 PHE A C 1
ATOM 1445 O O . PHE A 1 175 ? 28.391 -8.508 -7.941 1 94.38 175 PHE A O 1
ATOM 1452 N N . LYS A 1 176 ? 29.312 -7.684 -6.023 1 95.56 176 LYS A N 1
ATOM 1453 C CA . LYS A 1 176 ? 30.703 -7.895 -6.406 1 95.56 176 LYS A CA 1
ATOM 1454 C C . LYS A 1 176 ? 31.219 -9.219 -5.859 1 95.56 176 LYS A C 1
ATOM 1456 O O . LYS A 1 176 ? 31.484 -9.344 -4.656 1 95.56 176 LYS A O 1
ATOM 1461 N N . PHE A 1 177 ? 31.297 -10.203 -6.754 1 94.62 177 PHE A N 1
ATOM 1462 C CA . PHE A 1 177 ? 31.641 -11.547 -6.32 1 94.62 177 PHE A CA 1
ATOM 1463 C C . PHE A 1 177 ? 32.938 -12 -6.973 1 94.62 177 PHE A C 1
ATOM 1465 O O . PHE A 1 177 ? 33.125 -11.891 -8.188 1 94.62 177 PHE A O 1
ATOM 1472 N N . ARG A 1 178 ? 33.906 -12.445 -6.176 1 91.06 178 ARG A N 1
ATOM 1473 C CA . ARG A 1 178 ? 35.219 -12.891 -6.629 1 91.06 178 ARG A CA 1
ATOM 1474 C C . ARG A 1 178 ? 35.219 -14.375 -6.949 1 91.06 178 ARG A C 1
ATOM 1476 O O . ARG A 1 178 ? 34.875 -15.203 -6.105 1 91.06 178 ARG A O 1
ATOM 1483 N N . ILE A 1 179 ? 35.438 -14.766 -8.156 1 87 179 ILE A N 1
ATOM 1484 C CA . ILE A 1 179 ? 35.688 -16.141 -8.57 1 87 179 ILE A CA 1
ATOM 1485 C C . ILE A 1 179 ? 37.125 -16.281 -9.07 1 87 179 ILE A C 1
ATOM 1487 O O . ILE A 1 179 ? 37.469 -15.695 -10.086 1 87 179 ILE A O 1
ATOM 1491 N N . GLY A 1 180 ? 37.906 -16.969 -8.453 1 87.06 180 GLY A N 1
ATOM 1492 C CA . GLY A 1 180 ? 39.312 -16.938 -8.742 1 87.06 180 GLY A CA 1
ATOM 1493 C C . GLY A 1 180 ? 39.969 -15.586 -8.477 1 87.06 180 GLY A C 1
ATOM 1494 O O . GLY A 1 180 ? 39.812 -15.031 -7.391 1 87.06 180 GLY A O 1
ATOM 1495 N N . GLU A 1 181 ? 40.656 -14.984 -9.516 1 88.25 181 GLU A N 1
ATOM 1496 C CA . GLU A 1 181 ? 41.344 -13.703 -9.352 1 88.25 181 GLU A CA 1
ATOM 1497 C C . GLU A 1 181 ? 40.5 -12.555 -9.875 1 88.25 181 GLU A C 1
ATOM 1499 O O . GLU A 1 181 ? 40.844 -11.383 -9.711 1 88.25 181 GLU A O 1
ATOM 1504 N N . GLU A 1 182 ? 39.312 -12.773 -10.328 1 90.25 182 GLU A N 1
ATOM 1505 C CA . GLU A 1 182 ? 38.5 -11.75 -10.977 1 90.25 182 GLU A CA 1
ATOM 1506 C C . GLU A 1 182 ? 37.281 -11.406 -10.133 1 90.25 182 GLU A C 1
ATOM 1508 O O . GLU A 1 182 ? 36.656 -12.289 -9.547 1 90.25 182 GLU A O 1
ATOM 1513 N N . VAL A 1 183 ? 37.094 -10.164 -9.93 1 93.44 183 VAL A N 1
ATOM 1514 C CA . VAL A 1 183 ? 35.875 -9.68 -9.281 1 93.44 183 VAL A CA 1
ATOM 1515 C C . VAL A 1 183 ? 34.844 -9.227 -10.336 1 93.44 183 VAL A C 1
ATOM 1517 O O . VAL A 1 183 ? 35.188 -8.398 -11.195 1 93.44 183 VAL A O 1
ATOM 1520 N N . LYS A 1 184 ? 33.75 -9.828 -10.336 1 91.56 184 LYS A N 1
ATOM 1521 C CA . LYS A 1 184 ? 32.719 -9.508 -11.305 1 91.56 184 LYS A CA 1
ATOM 1522 C C . LYS A 1 184 ? 31.453 -8.969 -10.602 1 91.56 184 LYS A C 1
ATOM 1524 O O . LYS A 1 184 ? 31.156 -9.375 -9.477 1 91.56 184 LYS A O 1
ATOM 1529 N N . THR A 1 185 ? 30.844 -8.016 -11.266 1 93.12 185 THR A N 1
ATOM 1530 C CA . THR A 1 185 ? 29.531 -7.586 -10.828 1 93.12 185 THR A CA 1
ATOM 1531 C C . THR A 1 185 ? 28.438 -8.484 -11.414 1 93.12 185 THR A C 1
ATOM 1533 O O . THR A 1 185 ? 28.312 -8.594 -12.641 1 93.12 185 THR A O 1
ATOM 1536 N N . ILE A 1 186 ? 27.656 -9.156 -10.508 1 89.25 186 ILE A N 1
ATOM 1537 C CA . ILE A 1 186 ? 26.672 -10.102 -11.008 1 89.25 186 ILE A CA 1
ATOM 1538 C C . ILE A 1 186 ? 25.312 -9.82 -10.359 1 89.25 186 ILE A C 1
ATOM 1540 O O . ILE A 1 186 ? 25.234 -9.125 -9.352 1 89.25 186 ILE A O 1
ATOM 1544 N N . THR A 1 187 ? 24.25 -10.312 -10.984 1 88.12 187 THR A N 1
ATOM 1545 C CA . THR A 1 187 ? 22.891 -10.117 -10.523 1 88.12 187 THR A CA 1
ATOM 1546 C C . THR A 1 187 ? 22.516 -11.125 -9.445 1 88.12 187 THR A C 1
ATOM 1548 O O . THR A 1 187 ? 23.281 -12.055 -9.172 1 88.12 187 THR A O 1
ATOM 1551 N N . GLY A 1 188 ? 21.453 -10.93 -8.758 1 88.31 188 GLY A N 1
ATOM 1552 C CA . GLY A 1 188 ? 20.953 -11.844 -7.738 1 88.31 188 GLY A CA 1
ATOM 1553 C C . GLY A 1 188 ? 20.797 -13.266 -8.227 1 88.31 188 GLY A C 1
ATOM 1554 O O . GLY A 1 188 ? 21.375 -14.195 -7.652 1 88.31 188 GLY A O 1
ATOM 1555 N N . PRO A 1 189 ? 20.078 -13.469 -9.336 1 82.06 189 PRO A N 1
ATOM 1556 C CA . PRO A 1 189 ? 19.906 -14.82 -9.875 1 82.06 189 PRO A CA 1
ATOM 1557 C C . PRO A 1 189 ? 21.25 -15.484 -10.211 1 82.06 189 PRO A C 1
ATOM 1559 O O . PRO A 1 189 ? 21.422 -16.688 -9.977 1 82.06 189 PRO A O 1
ATOM 1562 N N . GLN A 1 190 ? 22.203 -14.742 -10.719 1 82.62 190 GLN A N 1
ATOM 1563 C CA . GLN A 1 190 ? 23.531 -15.281 -11.008 1 82.62 190 GLN A CA 1
ATOM 1564 C C . GLN A 1 190 ? 24.234 -15.727 -9.734 1 82.62 190 GLN A C 1
ATOM 1566 O O . GLN A 1 190 ? 24.844 -16.797 -9.695 1 82.62 190 GLN A O 1
ATOM 1571 N N . LEU A 1 191 ? 24.141 -14.906 -8.75 1 89.75 191 LEU A N 1
ATOM 1572 C CA . LEU A 1 191 ? 24.766 -15.266 -7.484 1 89.75 191 LEU A CA 1
ATOM 1573 C C . LEU A 1 191 ? 24.094 -16.5 -6.879 1 89.75 191 LEU A C 1
ATOM 1575 O O . LEU A 1 191 ? 24.781 -17.406 -6.391 1 89.75 191 LEU A O 1
ATOM 1579 N N . ARG A 1 192 ? 22.812 -16.531 -6.906 1 89.06 192 ARG A N 1
ATOM 1580 C CA . ARG A 1 192 ? 22.062 -17.656 -6.355 1 89.06 192 ARG A CA 1
ATOM 1581 C C . ARG A 1 192 ? 22.422 -18.953 -7.074 1 89.06 192 ARG A C 1
ATOM 1583 O O . ARG A 1 192 ? 22.469 -20.031 -6.461 1 89.06 192 ARG A O 1
ATOM 1590 N N . SER A 1 193 ? 22.73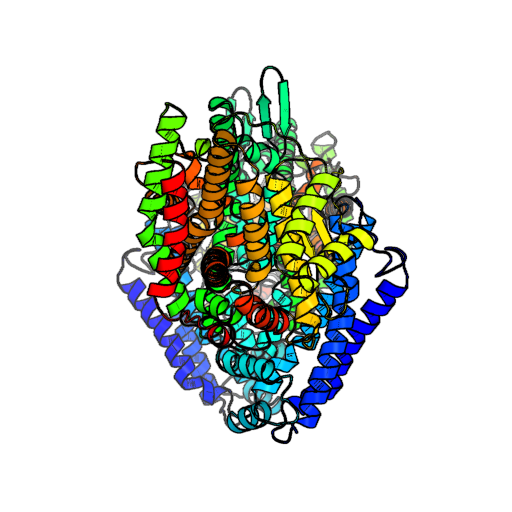4 -18.922 -8.32 1 86.19 193 SER A N 1
ATOM 1591 C CA . SER A 1 193 ? 23.047 -20.094 -9.117 1 86.19 193 SER A CA 1
ATOM 1592 C C . SER A 1 193 ? 24.391 -20.703 -8.711 1 86.19 193 SER A C 1
ATOM 1594 O O . SER A 1 193 ? 24.672 -21.859 -9.039 1 86.19 193 SER A O 1
ATOM 1596 N N . MET A 1 194 ? 25.156 -19.906 -8.031 1 90.06 194 MET A N 1
ATOM 1597 C CA . MET A 1 194 ? 26.453 -20.406 -7.57 1 90.06 194 MET A CA 1
ATOM 1598 C C . MET A 1 194 ? 26.266 -21.547 -6.582 1 90.06 194 MET A C 1
ATOM 1600 O O . MET A 1 194 ? 27.203 -22.281 -6.293 1 90.06 194 MET A O 1
ATOM 1604 N N . ARG A 1 195 ? 25.016 -21.781 -6.145 1 91.69 195 ARG A N 1
ATOM 1605 C CA . ARG A 1 195 ? 24.719 -22.891 -5.25 1 91.69 195 ARG A CA 1
ATOM 1606 C C . ARG A 1 195 ? 24.969 -24.234 -5.941 1 91.69 195 ARG A C 1
ATOM 1608 O O . ARG A 1 195 ? 25.078 -25.266 -5.281 1 91.69 195 ARG A O 1
ATOM 1615 N N . LEU A 1 196 ? 25.125 -24.25 -7.246 1 87.94 196 LEU A N 1
ATOM 1616 C CA . LEU A 1 196 ? 25.375 -25.438 -8.039 1 87.94 196 LEU A CA 1
ATOM 1617 C C . LEU A 1 196 ? 26.859 -25.625 -8.305 1 87.94 196 LEU A C 1
ATOM 1619 O O . LEU A 1 196 ? 27.266 -26.609 -8.906 1 87.94 196 LEU A O 1
ATOM 1623 N N . ASN A 1 197 ? 27.672 -24.656 -7.875 1 89.44 197 ASN A N 1
ATOM 1624 C CA . ASN A 1 197 ? 29.109 -24.703 -8.133 1 89.44 197 ASN A CA 1
ATOM 1625 C C . ASN A 1 197 ? 29.766 -25.891 -7.418 1 89.44 197 ASN A C 1
ATOM 1627 O O . ASN A 1 197 ? 29.391 -26.219 -6.289 1 89.44 197 ASN A O 1
ATOM 1631 N N . PRO A 1 198 ? 30.688 -26.562 -8.031 1 90.31 198 PRO A N 1
ATOM 1632 C CA . PRO A 1 198 ? 31.344 -27.703 -7.383 1 90.31 198 PRO A CA 1
ATOM 1633 C C . PRO A 1 198 ? 32.188 -27.281 -6.188 1 90.31 198 PRO A C 1
ATOM 1635 O O . PRO A 1 198 ? 32.5 -28.109 -5.316 1 90.31 198 PRO A O 1
ATOM 1638 N N . ASP A 1 199 ? 32.656 -26.062 -6.113 1 92.75 199 ASP A N 1
ATOM 1639 C CA . ASP A 1 199 ? 33.5 -25.562 -5.031 1 92.75 199 ASP A CA 1
ATOM 1640 C C . ASP A 1 199 ? 32.656 -25.141 -3.828 1 92.75 199 ASP A C 1
ATOM 1642 O O . ASP A 1 199 ? 31.922 -24.156 -3.898 1 92.75 199 ASP A O 1
ATOM 1646 N N . PRO A 1 200 ? 32.812 -25.844 -2.674 1 94.38 200 PRO A N 1
ATOM 1647 C CA . PRO A 1 200 ? 31.984 -25.531 -1.498 1 94.38 200 PRO A CA 1
ATOM 1648 C C . PRO A 1 200 ? 32.219 -24.109 -0.99 1 94.38 200 PRO A C 1
ATOM 1650 O O . PRO A 1 200 ? 31.312 -23.484 -0.46 1 94.38 200 PRO A O 1
ATOM 1653 N N . ASP A 1 201 ? 33.406 -23.578 -1.191 1 95.06 201 ASP A N 1
ATOM 1654 C CA . ASP A 1 201 ? 33.688 -22.219 -0.745 1 95.06 201 ASP A CA 1
ATOM 1655 C C . ASP A 1 201 ? 32.906 -21.188 -1.543 1 95.06 201 ASP A C 1
ATOM 1657 O O . ASP A 1 201 ? 32.375 -20.219 -0.979 1 95.06 201 ASP A O 1
ATOM 1661 N N . ILE A 1 202 ? 32.812 -21.438 -2.807 1 95.44 202 ILE A N 1
ATOM 1662 C CA . ILE A 1 202 ? 32.062 -20.531 -3.674 1 95.44 202 ILE A CA 1
ATOM 1663 C C . ILE A 1 202 ? 30.594 -20.562 -3.289 1 95.44 202 ILE A C 1
ATOM 1665 O O . ILE A 1 202 ? 29.953 -19.516 -3.154 1 95.44 202 ILE A O 1
ATOM 1669 N N . ARG A 1 203 ? 30.078 -21.766 -3.031 1 95.94 203 ARG A N 1
ATOM 1670 C CA . ARG A 1 203 ? 28.672 -21.891 -2.662 1 95.94 203 ARG A CA 1
ATOM 1671 C C . ARG A 1 203 ? 28.375 -21.172 -1.353 1 95.94 203 ARG A C 1
ATOM 1673 O O . ARG A 1 203 ? 27.422 -20.391 -1.265 1 95.94 203 ARG A O 1
ATOM 1680 N N . SER A 1 204 ? 29.219 -21.391 -0.374 1 97 204 SER A N 1
ATOM 1681 C CA . SER A 1 204 ? 29.016 -20.812 0.953 1 97 204 SER A CA 1
ATOM 1682 C C . SER A 1 204 ? 29.109 -19.297 0.914 1 97 204 SER A C 1
ATOM 1684 O O . SER A 1 204 ? 28.234 -18.609 1.456 1 97 204 SER A O 1
ATOM 1686 N N . ARG A 1 205 ? 30.094 -18.766 0.228 1 97.12 205 ARG A N 1
ATOM 1687 C CA . ARG A 1 205 ? 30.266 -17.312 0.133 1 97.12 205 ARG A CA 1
ATOM 1688 C C . ARG A 1 205 ? 29.125 -16.672 -0.634 1 97.12 205 ARG A C 1
ATOM 1690 O O . ARG A 1 205 ? 28.625 -15.609 -0.246 1 97.12 205 ARG A O 1
ATOM 1697 N N . ALA A 1 206 ? 28.719 -17.312 -1.672 1 97 206 ALA A N 1
ATOM 1698 C CA . ALA A 1 206 ? 27.656 -16.766 -2.518 1 97 206 ALA A CA 1
ATOM 1699 C C . ALA A 1 206 ? 26.344 -16.672 -1.751 1 97 206 ALA A C 1
ATOM 1701 O O . ALA A 1 206 ? 25.688 -15.625 -1.759 1 97 206 ALA A O 1
ATOM 1702 N N . MET A 1 207 ? 26 -17.75 -1.052 1 97.31 207 MET A N 1
ATOM 1703 C CA . MET A 1 207 ? 24.719 -17.766 -0.348 1 97.31 207 MET A CA 1
ATOM 1704 C C . MET A 1 207 ? 24.734 -16.797 0.833 1 97.31 207 MET A C 1
ATOM 1706 O O . MET A 1 207 ? 23.734 -16.125 1.104 1 97.31 207 MET A O 1
ATOM 1710 N N . LYS A 1 208 ? 25.875 -16.734 1.497 1 97.88 208 LYS A N 1
ATOM 1711 C CA . LYS A 1 208 ? 26.016 -15.781 2.594 1 97.88 208 LYS A CA 1
ATOM 1712 C C . LYS A 1 208 ? 25.828 -14.352 2.1 1 97.88 208 LYS A C 1
ATOM 1714 O O . LYS A 1 208 ? 25.047 -13.594 2.674 1 97.88 208 LYS A O 1
ATOM 1719 N N . MET A 1 209 ? 26.531 -14.031 1.003 1 97.62 209 MET A N 1
ATOM 1720 C CA . MET A 1 209 ? 26.438 -12.695 0.423 1 97.62 209 MET A CA 1
ATOM 1721 C C . MET A 1 209 ? 25.016 -12.406 -0.04 1 97.62 209 MET A C 1
ATOM 1723 O O . MET A 1 209 ? 24.516 -11.297 0.144 1 97.62 209 MET A O 1
ATOM 1727 N N . PHE A 1 210 ? 24.375 -13.422 -0.598 1 96.25 210 PHE A N 1
ATOM 1728 C CA . PHE A 1 210 ? 23.031 -13.289 -1.152 1 96.25 210 PHE A CA 1
ATOM 1729 C C . PHE A 1 210 ? 22.031 -12.938 -0.063 1 96.25 210 PHE A C 1
ATOM 1731 O O . PHE A 1 210 ? 21.312 -11.938 -0.169 1 96.25 210 PHE A O 1
ATOM 1738 N N . PHE A 1 211 ? 22.016 -13.656 1.022 1 97.69 211 PHE A N 1
ATOM 1739 C CA . PHE A 1 211 ? 21 -13.469 2.062 1 97.69 211 PHE A CA 1
ATOM 1740 C C . PHE A 1 211 ? 21.328 -12.25 2.914 1 97.69 211 PHE A C 1
ATOM 1742 O O . PHE A 1 211 ? 20.422 -11.562 3.389 1 97.69 211 PHE A O 1
ATOM 1749 N N . GLU A 1 212 ? 22.578 -11.945 3.061 1 97.31 212 GLU A N 1
ATOM 1750 C CA . GLU A 1 212 ? 22.953 -10.758 3.828 1 97.31 212 GLU A CA 1
ATOM 1751 C C . GLU A 1 212 ? 22.547 -9.477 3.109 1 97.31 212 GLU A C 1
ATOM 1753 O O . GLU A 1 212 ? 22.25 -8.469 3.752 1 97.31 212 GLU A O 1
ATOM 1758 N N . ARG A 1 213 ? 22.562 -9.531 1.772 1 96.81 213 ARG A N 1
ATOM 1759 C CA . ARG A 1 213 ? 22.094 -8.383 1.005 1 96.81 213 ARG A CA 1
ATOM 1760 C C . ARG A 1 213 ? 20.641 -8.055 1.33 1 96.81 213 ARG A C 1
ATOM 1762 O O . ARG A 1 213 ? 20.266 -6.883 1.389 1 96.81 213 ARG A O 1
ATOM 1769 N N . TYR A 1 214 ? 19.797 -9.07 1.493 1 97.25 214 TYR A N 1
ATOM 1770 C CA . TYR A 1 214 ? 18.406 -8.859 1.853 1 97.25 214 TYR A CA 1
ATOM 1771 C C . TYR A 1 214 ? 18.281 -8.258 3.244 1 97.25 214 TYR A C 1
ATOM 1773 O O . TYR A 1 214 ? 17.438 -7.391 3.48 1 97.25 214 TYR A O 1
ATOM 1781 N N . GLU A 1 215 ? 19.109 -8.68 4.129 1 97.25 215 GLU A N 1
ATOM 1782 C CA . GLU A 1 215 ? 19.094 -8.141 5.488 1 97.25 215 GLU A CA 1
ATOM 1783 C C . GLU A 1 215 ? 19.391 -6.645 5.492 1 97.25 215 GLU A C 1
ATOM 1785 O O . GLU A 1 215 ? 18.828 -5.902 6.305 1 97.25 215 GLU A O 1
ATOM 1790 N N . LYS A 1 216 ? 20.203 -6.188 4.547 1 96.38 216 LYS A N 1
ATOM 1791 C CA . LYS A 1 216 ? 20.547 -4.773 4.465 1 96.38 216 LYS A CA 1
ATOM 1792 C C . LYS A 1 216 ? 19.312 -3.922 4.16 1 96.38 216 LYS A C 1
ATOM 1794 O O . LYS A 1 216 ? 19.312 -2.719 4.426 1 96.38 216 LYS A O 1
ATOM 1799 N N . ASP A 1 217 ? 18.312 -4.504 3.584 1 97.25 217 ASP A N 1
ATOM 1800 C CA . ASP A 1 217 ? 17.078 -3.801 3.268 1 97.25 217 ASP A CA 1
ATOM 1801 C C . ASP A 1 217 ? 15.938 -4.258 4.172 1 97.25 217 ASP A C 1
ATOM 1803 O O . ASP A 1 217 ? 14.773 -4.238 3.771 1 97.25 217 ASP A O 1
ATOM 1807 N N . LYS A 1 218 ? 16.281 -4.707 5.414 1 97.25 218 LYS A N 1
ATOM 1808 C CA . LYS A 1 218 ? 15.32 -5.336 6.324 1 97.25 218 LYS A CA 1
ATOM 1809 C C . LYS A 1 218 ? 14.164 -4.391 6.637 1 97.25 218 LYS A C 1
ATOM 1811 O O . LYS A 1 218 ? 13.023 -4.832 6.809 1 97.25 218 LYS A O 1
ATOM 1816 N N . ILE A 1 219 ? 14.391 -3.045 6.645 1 94.44 219 ILE A N 1
ATOM 1817 C CA . ILE A 1 219 ? 13.328 -2.102 6.977 1 94.44 219 ILE A CA 1
ATOM 1818 C C . ILE A 1 219 ? 12.234 -2.158 5.906 1 94.44 219 ILE A C 1
ATOM 1820 O O . ILE A 1 219 ? 11.062 -2.334 6.219 1 94.44 219 ILE A O 1
ATOM 1824 N N . THR A 1 220 ? 12.641 -2.064 4.641 1 97.25 220 THR A N 1
ATOM 1825 C CA . THR A 1 220 ? 11.703 -2.049 3.52 1 97.25 220 THR A CA 1
ATOM 1826 C C . THR A 1 220 ? 11.039 -3.412 3.352 1 97.25 220 THR A C 1
ATOM 1828 O O . THR A 1 220 ? 9.82 -3.498 3.203 1 97.25 220 THR A O 1
ATOM 1831 N N . LEU A 1 221 ? 11.805 -4.523 3.449 1 98.19 221 LEU A N 1
ATOM 1832 C CA . LEU A 1 221 ? 11.281 -5.863 3.205 1 98.19 221 LEU A CA 1
ATOM 1833 C C . LEU A 1 221 ? 10.344 -6.293 4.324 1 98.19 221 LEU A C 1
ATOM 1835 O O . LEU A 1 221 ? 9.281 -6.859 4.062 1 98.19 221 LEU A O 1
ATOM 1839 N N . GLU A 1 222 ? 10.719 -6.031 5.578 1 97.25 222 GLU A N 1
ATOM 1840 C CA . GLU A 1 222 ? 9.875 -6.336 6.727 1 97.25 222 GLU A CA 1
ATOM 1841 C C . GLU A 1 222 ? 8.539 -5.598 6.641 1 97.25 222 GLU A C 1
ATOM 1843 O O . GLU A 1 222 ? 7.477 -6.203 6.809 1 97.25 222 GLU A O 1
ATOM 1848 N N . HIS A 1 223 ? 8.602 -4.289 6.375 1 96.06 223 HIS A N 1
ATOM 1849 C CA . HIS A 1 223 ? 7.395 -3.475 6.305 1 96.06 223 HIS A CA 1
ATOM 1850 C C . HIS A 1 223 ? 6.504 -3.91 5.145 1 96.06 223 HIS A C 1
ATOM 1852 O O . HIS A 1 223 ? 5.281 -3.98 5.289 1 96.06 223 HIS A O 1
ATOM 1858 N N . THR A 1 224 ? 7.094 -4.16 3.994 1 98 224 THR A N 1
ATOM 1859 C CA . THR A 1 224 ? 6.371 -4.617 2.814 1 98 224 THR A CA 1
ATOM 1860 C C . THR A 1 224 ? 5.625 -5.918 3.107 1 98 224 THR A C 1
ATOM 1862 O O . THR A 1 224 ? 4.434 -6.035 2.818 1 98 224 THR A O 1
ATOM 1865 N N . TYR A 1 225 ? 6.266 -6.883 3.738 1 98.31 225 TYR A N 1
ATOM 1866 C CA . TYR A 1 225 ? 5.637 -8.164 4.039 1 98.31 225 TYR A CA 1
ATOM 1867 C C . TYR A 1 225 ? 4.488 -7.988 5.023 1 98.31 225 TYR A C 1
ATOM 1869 O O . TYR A 1 225 ? 3.396 -8.523 4.816 1 98.31 225 TYR A O 1
ATOM 1877 N N . ASN A 1 226 ? 4.727 -7.242 6.086 1 96.56 226 ASN A N 1
ATOM 1878 C CA . ASN A 1 226 ? 3.678 -6.973 7.062 1 96.56 226 ASN A CA 1
ATOM 1879 C C . ASN A 1 226 ? 2.457 -6.328 6.414 1 96.56 226 ASN A C 1
ATOM 1881 O O . ASN A 1 226 ? 1.32 -6.691 6.719 1 96.56 226 ASN A O 1
ATOM 1885 N N . SER A 1 227 ? 2.703 -5.359 5.527 1 97.06 227 SER A N 1
ATOM 1886 C CA . SER A 1 227 ? 1.612 -4.645 4.875 1 97.06 227 SER A CA 1
ATOM 1887 C C . SER A 1 227 ? 0.809 -5.574 3.969 1 97.06 227 SER A C 1
ATOM 1889 O O . SER A 1 227 ? -0.423 -5.516 3.949 1 97.06 227 SER A O 1
ATOM 1891 N N . ILE A 1 228 ? 1.495 -6.461 3.215 1 98.06 228 ILE A N 1
ATOM 1892 C CA . ILE A 1 228 ? 0.851 -7.418 2.324 1 98.06 228 ILE A CA 1
ATOM 1893 C C . ILE A 1 228 ? -0.011 -8.383 3.137 1 98.06 228 ILE A C 1
ATOM 1895 O O . ILE A 1 228 ? -1.174 -8.617 2.803 1 98.06 228 ILE A O 1
ATOM 1899 N N . VAL A 1 229 ? 0.543 -8.906 4.219 1 97.81 229 VAL A N 1
ATOM 1900 C CA . VAL A 1 229 ? -0.152 -9.875 5.059 1 97.81 229 VAL A CA 1
ATOM 1901 C C . VAL A 1 229 ? -1.365 -9.219 5.715 1 97.81 229 VAL A C 1
ATOM 1903 O O . VAL A 1 229 ? -2.469 -9.773 5.684 1 97.81 229 VAL A O 1
ATOM 1906 N N . LYS A 1 230 ? -1.171 -8.023 6.238 1 94.94 230 LYS A N 1
ATOM 1907 C CA . LYS A 1 230 ? -2.271 -7.32 6.891 1 94.94 230 LYS A CA 1
ATOM 1908 C C . LYS A 1 230 ? -3.406 -7.043 5.906 1 94.94 230 LYS A C 1
ATOM 1910 O O . LYS A 1 230 ? -4.578 -7.234 6.234 1 94.94 230 LYS A O 1
ATOM 1915 N N . HIS A 1 231 ? -3.08 -6.566 4.75 1 96.88 231 HIS A N 1
ATOM 1916 C CA . HIS A 1 231 ? -4.082 -6.289 3.729 1 96.88 231 HIS A CA 1
ATOM 1917 C C . HIS A 1 231 ? -4.859 -7.551 3.365 1 96.88 231 HIS A C 1
ATOM 1919 O O . HIS A 1 231 ? -6.094 -7.539 3.348 1 96.88 231 HIS A O 1
ATOM 1925 N N . TYR A 1 232 ? -4.133 -8.617 3.102 1 97.62 232 TYR A N 1
ATOM 1926 C CA . TYR A 1 232 ? -4.73 -9.883 2.691 1 97.62 232 TYR A CA 1
ATOM 1927 C C . TYR A 1 232 ? -5.645 -10.43 3.783 1 97.62 232 TYR A C 1
ATOM 1929 O O . TYR A 1 232 ? -6.766 -10.859 3.506 1 97.62 232 TYR A O 1
ATOM 1937 N N . ASP A 1 233 ? -5.168 -10.438 5.012 1 96.75 233 ASP A N 1
ATOM 1938 C CA . ASP A 1 233 ? -5.934 -10.984 6.129 1 96.75 233 ASP A CA 1
ATOM 1939 C C . ASP A 1 233 ? -7.172 -10.141 6.41 1 96.75 233 ASP A C 1
ATOM 1941 O O . ASP A 1 233 ? -8.234 -10.68 6.73 1 96.75 233 ASP A O 1
ATOM 1945 N N . THR A 1 234 ? -7.051 -8.852 6.285 1 94.69 234 THR A N 1
ATOM 1946 C CA . THR A 1 234 ? -8.195 -7.973 6.469 1 94.69 234 THR A CA 1
ATOM 1947 C C . THR A 1 234 ? -9.242 -8.211 5.379 1 94.69 234 THR A C 1
ATOM 1949 O O . THR A 1 234 ? -10.438 -8.289 5.664 1 94.69 234 THR A O 1
ATOM 1952 N N . GLU A 1 235 ? -8.805 -8.336 4.129 1 96.31 235 GLU A N 1
ATOM 1953 C CA . GLU A 1 235 ? -9.719 -8.664 3.039 1 96.31 235 GLU A CA 1
ATOM 1954 C C . GLU A 1 235 ? -10.438 -9.984 3.301 1 96.31 235 GLU A C 1
ATOM 1956 O O . GLU A 1 235 ? -11.648 -10.102 3.08 1 96.31 235 GLU A O 1
ATOM 1961 N N . SER A 1 236 ? -9.648 -10.961 3.748 1 97.12 236 SER A N 1
ATOM 1962 C CA . SER A 1 236 ? -10.227 -12.273 4.043 1 97.12 236 SER A CA 1
ATOM 1963 C C . SER A 1 236 ? -11.344 -12.164 5.078 1 97.12 236 SER A C 1
ATOM 1965 O O . SER A 1 236 ? -12.398 -12.781 4.922 1 97.12 236 SER A O 1
ATOM 1967 N N . LYS A 1 237 ? -11.172 -11.336 6.027 1 94.38 237 LYS A N 1
ATOM 1968 C CA . LYS A 1 237 ? -12.172 -11.141 7.07 1 94.38 237 LYS A CA 1
ATOM 1969 C C . LYS A 1 237 ? -13.391 -10.391 6.527 1 94.38 237 LYS A C 1
ATOM 1971 O O . LYS A 1 237 ? -14.531 -10.758 6.812 1 94.38 237 LYS A O 1
ATOM 1976 N N . LEU A 1 238 ? -13.117 -9.336 5.801 1 94.5 238 LEU A N 1
ATOM 1977 C CA . LEU A 1 238 ? -14.195 -8.57 5.195 1 94.5 238 LEU A CA 1
ATOM 1978 C C . LEU A 1 238 ? -15.078 -9.461 4.328 1 94.5 238 LEU A C 1
ATOM 1980 O O . LEU A 1 238 ? -16.281 -9.25 4.234 1 94.5 238 LEU A O 1
ATOM 1984 N N . ARG A 1 239 ? -14.469 -10.508 3.73 1 96.56 239 ARG A N 1
ATOM 1985 C CA . ARG A 1 239 ? -15.172 -11.422 2.834 1 96.56 239 ARG A CA 1
ATOM 1986 C C . ARG A 1 239 ? -15.695 -12.641 3.59 1 96.56 239 ARG A C 1
ATOM 1988 O O . ARG A 1 239 ? -16.203 -13.586 2.982 1 96.56 239 ARG A O 1
ATOM 1995 N N . ASN A 1 240 ? -15.523 -12.688 4.898 1 96.06 240 ASN A N 1
ATOM 1996 C CA . ASN A 1 240 ? -16.109 -13.672 5.809 1 96.06 240 ASN A CA 1
ATOM 1997 C C . ASN A 1 240 ? -15.469 -15.047 5.633 1 96.06 240 ASN A C 1
ATOM 1999 O O . ASN A 1 240 ? -16.156 -16.062 5.645 1 96.06 240 ASN A O 1
ATOM 2003 N N . PHE A 1 241 ? -14.234 -15.07 5.379 1 97.19 241 PHE A N 1
ATOM 2004 C CA . PHE A 1 241 ? -13.516 -16.344 5.371 1 97.19 241 PHE A CA 1
ATOM 2005 C C . PHE A 1 241 ? -13.07 -16.719 6.781 1 97.19 241 PHE A C 1
ATOM 2007 O O . PHE A 1 241 ? -12.727 -15.844 7.582 1 97.19 241 PHE A O 1
ATOM 2014 N N . PRO A 1 242 ? -13.086 -18 7.039 1 96.06 242 PRO A N 1
ATOM 2015 C CA . PRO A 1 242 ? -12.695 -18.406 8.391 1 96.06 242 PRO A CA 1
ATOM 2016 C C . PRO A 1 242 ? -11.211 -18.203 8.664 1 96.06 242 PRO A C 1
ATOM 2018 O O . PRO A 1 242 ? -10.828 -17.859 9.789 1 96.06 242 PRO A O 1
ATOM 2021 N N . GLU A 1 243 ? -10.352 -18.438 7.656 1 96.12 243 GLU A N 1
ATOM 2022 C CA . GLU A 1 243 ? -8.914 -18.219 7.699 1 96.12 243 GLU A CA 1
ATOM 2023 C C . GLU A 1 243 ? -8.414 -17.562 6.41 1 96.12 243 GLU A C 1
ATOM 2025 O O . GLU A 1 243 ? -9.039 -17.703 5.355 1 96.12 243 GLU A O 1
ATOM 2030 N N . PRO A 1 244 ? -7.309 -16.844 6.547 1 96.75 244 PRO A N 1
ATOM 2031 C CA . PRO A 1 244 ? -6.824 -16.172 5.336 1 96.75 244 PRO A CA 1
ATOM 2032 C C . PRO A 1 244 ? -6.578 -17.141 4.184 1 96.75 244 PRO A C 1
ATOM 2034 O O . PRO A 1 244 ? -6.895 -16.828 3.033 1 96.75 244 PRO A O 1
ATOM 2037 N N . ASN A 1 245 ? -6.027 -18.312 4.465 1 96.94 245 ASN A N 1
ATOM 2038 C CA . ASN A 1 245 ? -5.719 -19.25 3.402 1 96.94 245 ASN A CA 1
ATOM 2039 C C . ASN A 1 245 ? -6.984 -19.828 2.77 1 96.94 245 ASN A C 1
ATOM 2041 O O . ASN A 1 245 ? -6.941 -20.359 1.659 1 96.94 245 ASN A O 1
ATOM 2045 N N . SER A 1 246 ? -8.148 -19.703 3.391 1 97.88 246 SER A N 1
ATOM 2046 C CA . SER A 1 246 ? -9.414 -20.172 2.842 1 97.88 246 SER A CA 1
ATOM 2047 C C . SER A 1 246 ? -9.766 -19.453 1.548 1 97.88 246 SER A C 1
ATOM 2049 O O . SER A 1 246 ? -10.391 -20.031 0.656 1 97.88 246 SER A O 1
ATOM 2051 N N . MET A 1 247 ? -9.406 -18.25 1.504 1 96.94 247 MET A N 1
ATOM 2052 C CA . MET A 1 247 ? -9.68 -17.453 0.309 1 96.94 247 MET A CA 1
ATOM 2053 C C . MET A 1 247 ? -8.953 -18.031 -0.903 1 96.94 247 MET A C 1
ATOM 2055 O O . MET A 1 247 ? -9.547 -18.188 -1.971 1 96.94 247 MET A O 1
ATOM 2059 N N . LYS A 1 248 ? -7.668 -18.344 -0.709 1 97 248 LYS A N 1
ATOM 2060 C CA . LYS A 1 248 ? -6.902 -19 -1.771 1 97 248 LYS A CA 1
ATOM 2061 C C . LYS A 1 248 ? -7.449 -20.391 -2.074 1 97 248 LYS A C 1
ATOM 2063 O O . LYS A 1 248 ? -7.543 -20.781 -3.236 1 97 248 LYS A O 1
ATOM 2068 N N . ASN A 1 249 ? -7.797 -21.125 -1.04 1 97.31 249 ASN A N 1
ATOM 2069 C CA . ASN A 1 249 ? -8.336 -22.469 -1.216 1 97.31 249 ASN A CA 1
ATOM 2070 C C . ASN A 1 249 ? -9.602 -22.469 -2.068 1 97.31 249 ASN A C 1
ATOM 2072 O O . ASN A 1 249 ? -9.773 -23.328 -2.934 1 97.31 249 ASN A O 1
ATOM 2076 N N . LEU A 1 250 ? -10.461 -21.484 -1.799 1 96.69 250 LEU A N 1
ATOM 2077 C CA . LEU A 1 250 ? -11.672 -21.375 -2.605 1 96.69 250 LEU A CA 1
ATOM 2078 C C . LEU A 1 250 ? -11.328 -21.125 -4.07 1 96.69 250 LEU A C 1
ATOM 2080 O O . LEU A 1 250 ? -11.906 -21.734 -4.961 1 96.69 250 LEU A O 1
ATOM 2084 N N . LYS A 1 251 ? -10.414 -20.281 -4.301 1 94.75 251 LYS A N 1
ATOM 2085 C CA . LYS A 1 251 ? -9.977 -19.969 -5.66 1 94.75 251 LYS A CA 1
ATOM 2086 C C . LYS A 1 251 ? -9.359 -21.203 -6.324 1 94.75 251 LYS A C 1
ATOM 2088 O O . LYS A 1 251 ? -9.508 -21.406 -7.531 1 94.75 251 LYS A O 1
ATOM 2093 N N . ASN A 1 252 ? -8.68 -21.953 -5.496 1 95.44 252 ASN A N 1
ATOM 2094 C CA . ASN A 1 252 ? -8.039 -23.172 -5.98 1 95.44 252 ASN A CA 1
ATOM 2095 C C . ASN A 1 252 ? -9.023 -24.328 -6.047 1 95.44 252 ASN A C 1
ATOM 2097 O O . ASN A 1 252 ? -8.648 -25.453 -6.406 1 95.44 252 ASN A O 1
ATOM 2101 N N . GLU A 1 253 ? -10.242 -24.078 -5.645 1 95.56 253 GLU A N 1
ATOM 2102 C CA . GLU A 1 253 ? -11.328 -25.062 -5.656 1 95.56 253 GLU A CA 1
ATOM 2103 C C . GLU A 1 253 ? -10.953 -26.297 -4.855 1 95.56 253 GLU A C 1
ATOM 2105 O O . GLU A 1 253 ? -11.164 -27.422 -5.312 1 95.56 253 GLU A O 1
ATOM 2110 N N . VAL A 1 254 ? -10.359 -26.094 -3.699 1 94.88 254 VAL A N 1
ATOM 2111 C CA . VAL A 1 254 ? -10.008 -27.172 -2.783 1 94.88 254 VAL A CA 1
ATOM 2112 C C . VAL A 1 254 ? -10.43 -26.797 -1.362 1 94.88 254 VAL A C 1
ATOM 2114 O O . VAL A 1 254 ? -10.352 -25.641 -0.967 1 94.88 254 VAL A O 1
ATOM 2117 N N . ASN A 1 255 ? -10.914 -27.797 -0.625 1 93.88 255 ASN A N 1
ATOM 2118 C CA . ASN A 1 255 ? -11.359 -27.562 0.744 1 93.88 255 ASN A CA 1
ATOM 2119 C C . ASN A 1 255 ? -10.172 -27.359 1.687 1 93.88 255 ASN A C 1
ATOM 2121 O O . ASN A 1 255 ? -9.109 -27.938 1.49 1 93.88 255 ASN A O 1
ATOM 2125 N N . ASP A 1 256 ? -10.406 -26.578 2.762 1 96.19 256 ASP A N 1
ATOM 2126 C CA . ASP A 1 256 ? -9.383 -26.266 3.758 1 96.19 256 ASP A CA 1
ATOM 2127 C C . ASP A 1 256 ? -8.828 -27.547 4.371 1 96.19 256 ASP A C 1
ATOM 2129 O O . ASP A 1 256 ? -7.625 -27.656 4.629 1 96.19 256 ASP A O 1
ATOM 2133 N N . GLU A 1 257 ? -9.68 -28.531 4.535 1 95.88 257 GLU A N 1
ATOM 2134 C CA . GLU A 1 257 ? -9.289 -29.766 5.188 1 95.88 257 GLU A CA 1
ATOM 2135 C C . GLU A 1 257 ? -8.297 -30.562 4.336 1 95.88 257 GLU A C 1
ATOM 2137 O O . GLU A 1 257 ? -7.363 -31.156 4.863 1 95.88 257 GLU A O 1
ATOM 2142 N N . ILE A 1 258 ? -8.492 -30.562 3.098 1 95.06 258 ILE A N 1
ATOM 2143 C CA . ILE A 1 258 ? -7.594 -31.281 2.199 1 95.06 258 ILE A CA 1
ATOM 2144 C C . ILE A 1 258 ? -6.219 -30.609 2.199 1 95.06 258 ILE A C 1
ATOM 2146 O O . ILE A 1 258 ? -5.195 -31.297 2.254 1 95.06 258 ILE A O 1
ATOM 2150 N N . VAL A 1 259 ? -6.211 -29.281 2.143 1 96.25 259 VAL A N 1
ATOM 2151 C CA . VAL A 1 259 ? -4.953 -28.531 2.137 1 96.25 259 VAL A CA 1
ATOM 2152 C C . VAL A 1 259 ? -4.184 -28.812 3.428 1 96.25 259 VAL A C 1
ATOM 2154 O O . VAL A 1 259 ? -2.984 -29.078 3.395 1 96.25 259 VAL A O 1
ATOM 2157 N N . LYS A 1 260 ? -4.891 -28.766 4.523 1 96.81 260 LYS A N 1
ATOM 2158 C CA . LYS A 1 260 ? -4.273 -29.047 5.812 1 96.81 260 LYS A CA 1
ATOM 2159 C C . LYS A 1 260 ? -3.727 -30.484 5.855 1 96.81 260 LYS A C 1
ATOM 2161 O O . LYS A 1 260 ? -2.648 -30.719 6.402 1 96.81 260 LYS A O 1
ATOM 2166 N N . MET A 1 261 ? -4.457 -31.375 5.297 1 96.19 261 MET A N 1
ATOM 2167 C CA . MET A 1 261 ? -4.043 -32.781 5.258 1 96.19 261 MET A CA 1
ATOM 2168 C C . MET A 1 261 ? -2.768 -32.938 4.441 1 96.19 261 MET A C 1
ATOM 2170 O O . MET A 1 261 ? -1.819 -33.594 4.891 1 96.19 261 MET A O 1
ATOM 2174 N N . VAL A 1 262 ? -2.697 -32.375 3.285 1 96.19 262 VAL A N 1
ATOM 2175 C CA . VAL A 1 262 ? -1.532 -32.469 2.414 1 96.19 262 VAL A CA 1
ATOM 2176 C C . VAL A 1 262 ? -0.311 -31.891 3.111 1 96.19 262 VAL A C 1
ATOM 2178 O O . VAL A 1 262 ? 0.771 -32.469 3.094 1 96.19 262 VAL A O 1
ATOM 2181 N N . MET A 1 263 ? -0.49 -30.719 3.727 1 97.38 263 MET A N 1
ATOM 2182 C CA . MET A 1 263 ? 0.604 -30.078 4.441 1 97.38 263 MET A CA 1
ATOM 2183 C C . MET A 1 263 ? 1.078 -30.938 5.609 1 97.38 263 MET A C 1
ATOM 2185 O O . MET A 1 263 ? 2.281 -31.062 5.836 1 97.38 263 MET A O 1
ATOM 2189 N N . GLY A 1 264 ? 0.144 -31.5 6.297 1 97.56 264 GLY A N 1
ATOM 2190 C CA . GLY A 1 264 ? 0.471 -32.375 7.418 1 97.56 264 GLY A CA 1
ATOM 2191 C C . GLY A 1 264 ? 1.224 -33.625 7.004 1 97.56 264 GLY A C 1
ATOM 2192 O O . GLY A 1 264 ? 2.248 -33.969 7.602 1 97.56 264 GLY A O 1
ATOM 2193 N N . VAL A 1 265 ? 0.725 -34.281 6 1 96.5 265 VAL A N 1
ATOM 2194 C CA . VAL A 1 265 ? 1.348 -35.5 5.504 1 96.5 265 VAL A CA 1
ATOM 2195 C C . VAL A 1 265 ? 2.77 -35.219 5.035 1 96.5 265 VAL A C 1
ATOM 2197 O O . VAL A 1 265 ? 3.699 -35.969 5.332 1 96.5 265 VAL A O 1
ATOM 2200 N N . THR A 1 266 ? 2.953 -34.156 4.289 1 97.56 266 THR A N 1
ATOM 2201 C CA . THR A 1 266 ? 4.27 -33.781 3.785 1 97.56 266 THR A CA 1
ATOM 2202 C C . THR A 1 266 ? 5.234 -33.531 4.938 1 97.56 266 THR A C 1
ATOM 2204 O O . THR A 1 266 ? 6.402 -33.906 4.887 1 97.56 266 THR A O 1
ATOM 2207 N N . THR A 1 267 ? 4.766 -32.812 5.973 1 98.06 267 THR A N 1
ATOM 2208 C CA . THR A 1 267 ? 5.586 -32.531 7.145 1 98.06 267 THR A CA 1
ATOM 2209 C C . THR A 1 267 ? 6.004 -33.812 7.848 1 98.06 267 THR A C 1
ATOM 2211 O O . THR A 1 267 ? 7.16 -33.969 8.242 1 98.06 267 THR A O 1
ATOM 2214 N N . GLU A 1 268 ? 5.113 -34.781 7.957 1 97.19 268 GLU A N 1
ATOM 2215 C CA . GLU A 1 268 ? 5.379 -36.062 8.609 1 97.19 268 GLU A CA 1
ATOM 2216 C C . GLU A 1 268 ? 6.434 -36.844 7.848 1 97.19 268 GLU A C 1
ATOM 2218 O O . GLU A 1 268 ? 7.156 -37.656 8.438 1 97.19 268 GLU A O 1
ATOM 2223 N N . LYS A 1 269 ? 6.551 -36.625 6.59 1 96.88 269 LYS A N 1
ATOM 2224 C CA . LYS A 1 269 ? 7.438 -37.406 5.73 1 96.88 269 LYS A CA 1
ATOM 2225 C C . LYS A 1 269 ? 8.805 -36.719 5.598 1 96.88 269 LYS A C 1
ATOM 2227 O O . LYS A 1 269 ? 9.633 -37.156 4.793 1 96.88 269 LYS A O 1
ATOM 2232 N N . THR A 1 270 ? 9.164 -35.719 6.402 1 97.25 270 THR A N 1
ATOM 2233 C CA . THR A 1 270 ? 10.414 -34.969 6.309 1 97.25 270 THR A CA 1
ATOM 2234 C C . THR A 1 270 ? 11.609 -35.875 6.57 1 97.25 270 THR A C 1
ATOM 2236 O O . THR A 1 270 ? 12.727 -35.562 6.133 1 97.25 270 THR A O 1
ATOM 2239 N N . PRO A 1 271 ? 11.484 -37.031 7.324 1 96.81 271 PRO A N 1
ATOM 2240 C CA . PRO A 1 271 ? 12.625 -37.938 7.492 1 96.81 271 PRO A CA 1
ATOM 2241 C C . PRO A 1 271 ? 13.188 -38.438 6.16 1 96.81 271 PRO A C 1
ATOM 2243 O O . PRO A 1 271 ? 14.367 -38.781 6.07 1 96.81 271 PRO A O 1
ATOM 2246 N N . ILE A 1 272 ? 12.367 -38.469 5.109 1 96.31 272 ILE A N 1
ATOM 2247 C CA . ILE A 1 272 ? 12.836 -38.812 3.771 1 96.31 272 ILE A CA 1
ATOM 2248 C C . ILE A 1 272 ? 13.938 -37.844 3.346 1 96.31 272 ILE A C 1
ATOM 2250 O O . ILE A 1 272 ? 14.953 -38.25 2.787 1 96.31 272 ILE A O 1
ATOM 2254 N N . VAL A 1 273 ? 13.766 -36.562 3.627 1 97.69 273 VAL A N 1
ATOM 2255 C CA . VAL A 1 273 ? 14.727 -35.531 3.309 1 97.69 273 VAL A CA 1
ATOM 2256 C C . VAL A 1 273 ? 16.016 -35.75 4.109 1 97.69 273 VAL A C 1
ATOM 2258 O O . VAL A 1 273 ? 17.109 -35.656 3.562 1 97.69 273 VAL A O 1
ATOM 2261 N N . HIS A 1 274 ? 15.875 -36.125 5.402 1 97.31 274 HIS A N 1
ATOM 2262 C CA . HIS A 1 274 ? 17.031 -36.375 6.266 1 97.31 274 HIS A CA 1
ATOM 2263 C C . HIS A 1 274 ? 17.891 -37.5 5.727 1 97.31 274 HIS A C 1
ATOM 2265 O O . HIS A 1 274 ? 19.109 -37.375 5.625 1 97.31 274 HIS A O 1
ATOM 2271 N N . SER A 1 275 ? 17.234 -38.531 5.383 1 96.19 275 SER A N 1
ATOM 2272 C CA . SER A 1 275 ? 17.953 -39.688 4.895 1 96.19 275 SER A CA 1
ATOM 2273 C C . SER A 1 275 ? 18.734 -39.375 3.627 1 96.19 275 SER A C 1
ATOM 2275 O O . SER A 1 275 ? 19.875 -39.812 3.471 1 96.19 275 SER A O 1
ATOM 2277 N N . TYR A 1 276 ? 18.141 -38.656 2.76 1 97.06 276 TYR A N 1
ATOM 2278 C CA . TYR A 1 276 ? 18.797 -38.312 1.502 1 97.06 276 TYR A CA 1
ATOM 2279 C C . TYR A 1 276 ? 20.031 -37.469 1.745 1 97.06 276 TYR A C 1
ATOM 2281 O O . TYR A 1 276 ? 21.094 -37.719 1.188 1 97.06 276 TYR A O 1
ATOM 2289 N N . TYR A 1 277 ? 19.906 -36.438 2.527 1 97.12 277 TYR A N 1
ATOM 2290 C CA . TYR A 1 277 ? 21.016 -35.531 2.674 1 97.12 277 TYR A CA 1
ATOM 2291 C C . TYR A 1 277 ? 22.125 -36.125 3.541 1 97.12 277 TYR A C 1
ATOM 2293 O O . TYR A 1 277 ? 23.297 -35.781 3.412 1 97.12 277 TYR A O 1
ATOM 2301 N N . GLU A 1 278 ? 21.812 -37.125 4.441 1 96.06 278 GLU A N 1
ATOM 2302 C CA . GLU A 1 278 ? 22.844 -37.906 5.098 1 96.06 278 GLU A CA 1
ATOM 2303 C C . GLU A 1 278 ? 23.641 -38.719 4.082 1 96.06 278 GLU A C 1
ATOM 2305 O O . GLU A 1 278 ? 24.859 -38.781 4.168 1 96.06 278 GLU A O 1
ATOM 2310 N N . TRP A 1 279 ? 22.891 -39.312 3.18 1 96 279 TRP A N 1
ATOM 2311 C CA . TRP A 1 279 ? 23.531 -40.031 2.1 1 96 279 TRP A CA 1
ATOM 2312 C C . TRP A 1 279 ? 24.422 -39.125 1.263 1 96 279 TRP A C 1
ATOM 2314 O O . TRP A 1 279 ? 25.562 -39.469 0.943 1 96 279 TRP A O 1
ATOM 2324 N N . LYS A 1 280 ? 23.875 -38 0.874 1 95.5 280 LYS A N 1
ATOM 2325 C CA . LYS A 1 280 ? 24.641 -37.094 0.044 1 95.5 280 LYS A CA 1
ATOM 2326 C C . LYS A 1 280 ? 25.906 -36.625 0.749 1 95.5 280 LYS A C 1
ATOM 2328 O O . LYS A 1 280 ? 26.969 -36.5 0.117 1 95.5 280 LYS A O 1
ATOM 2333 N N . ALA A 1 281 ? 25.828 -36.344 2.041 1 95.56 281 ALA A N 1
ATOM 2334 C CA . ALA A 1 281 ? 27 -35.969 2.826 1 95.56 281 ALA A CA 1
ATOM 2335 C C . ALA A 1 281 ? 28.078 -37.031 2.754 1 95.56 281 ALA A C 1
ATOM 2337 O O . ALA A 1 281 ? 29.266 -36.719 2.637 1 95.56 281 ALA A O 1
ATOM 2338 N N . LYS A 1 282 ? 27.688 -38.219 2.777 1 94.62 282 LYS A N 1
ATOM 2339 C CA . LYS A 1 282 ? 28.625 -39.344 2.664 1 94.62 282 LYS A CA 1
ATOM 2340 C C . LYS A 1 282 ? 29.266 -39.406 1.28 1 94.62 282 LYS A C 1
ATOM 2342 O O . LYS A 1 282 ? 30.453 -39.656 1.153 1 94.62 282 LYS A O 1
ATOM 2347 N N . GLN A 1 283 ? 28.391 -39.156 0.317 1 92.81 283 GLN A N 1
ATOM 2348 C CA . GLN A 1 283 ? 28.891 -39.156 -1.053 1 92.81 283 GLN A CA 1
ATOM 2349 C C . GLN A 1 283 ? 29.906 -38.031 -1.267 1 92.81 283 GLN A C 1
ATOM 2351 O O . GLN A 1 283 ? 30.891 -38.219 -1.996 1 92.81 283 GLN A O 1
ATOM 2356 N N . LEU A 1 284 ? 29.625 -36.938 -0.658 1 92.06 284 LEU A N 1
ATOM 2357 C CA . LEU A 1 284 ? 30.5 -35.781 -0.808 1 92.06 284 LEU A CA 1
ATOM 2358 C C . LEU A 1 284 ? 31.672 -35.844 0.164 1 92.06 284 LEU A C 1
ATOM 2360 O O . LEU A 1 284 ? 32.625 -35.062 0.076 1 92.06 284 LEU A O 1
ATOM 2364 N N . LYS A 1 285 ? 31.656 -36.781 1.136 1 92.69 285 LYS A N 1
ATOM 2365 C CA . LYS A 1 285 ? 32.688 -37.031 2.133 1 92.69 285 LYS A CA 1
ATOM 2366 C C . LYS A 1 285 ? 32.938 -35.812 3.002 1 92.69 285 LYS A C 1
ATOM 2368 O O . LYS A 1 285 ? 34.094 -35.469 3.312 1 92.69 285 LYS A O 1
ATOM 2373 N N . THR A 1 286 ? 31.875 -35.062 3.271 1 89.88 286 THR A N 1
ATOM 2374 C CA . THR A 1 286 ? 31.938 -33.875 4.121 1 89.88 286 THR A CA 1
ATOM 2375 C C . THR A 1 286 ? 30.562 -33.562 4.703 1 89.88 286 THR A C 1
ATOM 2377 O O . THR A 1 286 ? 29.531 -34 4.18 1 89.88 286 THR A O 1
ATOM 2380 N N . ASP A 1 287 ? 30.656 -32.938 5.832 1 90.5 287 ASP A N 1
ATOM 2381 C CA . ASP A 1 287 ? 29.391 -32.375 6.32 1 90.5 287 ASP A CA 1
ATOM 2382 C C . ASP A 1 287 ? 28.859 -31.312 5.375 1 90.5 287 ASP A C 1
ATOM 2384 O O . ASP A 1 287 ? 29.641 -30.547 4.781 1 90.5 287 ASP A O 1
ATOM 2388 N N . ILE A 1 288 ? 27.547 -31.312 5.242 1 94.75 288 ILE A N 1
ATOM 2389 C CA . ILE A 1 288 ? 27.016 -30.359 4.27 1 94.75 288 ILE A CA 1
ATOM 2390 C C . ILE A 1 288 ? 26.188 -29.297 4.984 1 94.75 288 ILE A C 1
ATOM 2392 O O . ILE A 1 288 ? 25.594 -29.562 6.035 1 94.75 288 ILE A O 1
ATOM 2396 N N . THR A 1 289 ? 26.266 -28.062 4.488 1 96.75 289 THR A N 1
ATOM 2397 C CA . THR A 1 289 ? 25.406 -26.953 4.887 1 96.75 289 THR A CA 1
ATOM 2398 C C . THR A 1 289 ? 24.281 -26.75 3.885 1 96.75 289 THR A C 1
ATOM 2400 O O . THR A 1 289 ? 24.219 -27.438 2.863 1 96.75 289 THR A O 1
ATOM 2403 N N . LEU A 1 290 ? 23.359 -25.875 4.18 1 97.25 290 LEU A N 1
ATOM 2404 C CA . LEU A 1 290 ? 22.266 -25.578 3.26 1 97.25 290 LEU A CA 1
ATOM 2405 C C . LEU A 1 290 ? 22.812 -25.062 1.928 1 97.25 290 LEU A C 1
ATOM 2407 O O . LEU A 1 290 ? 22.156 -25.219 0.892 1 97.25 290 LEU A O 1
ATOM 2411 N N . ALA A 1 291 ? 24.031 -24.547 1.905 1 96.38 291 ALA A N 1
ATOM 2412 C CA . ALA A 1 291 ? 24.641 -24.078 0.664 1 96.38 291 ALA A CA 1
ATOM 2413 C C . ALA A 1 291 ? 25 -25.234 -0.247 1 96.38 291 ALA A C 1
ATOM 2415 O O . ALA A 1 291 ? 25.234 -25.047 -1.443 1 96.38 291 ALA A O 1
ATOM 2416 N N . ASP A 1 292 ? 25.031 -26.438 0.332 1 95.94 292 ASP A N 1
ATOM 2417 C CA . ASP A 1 292 ? 25.578 -27.594 -0.374 1 95.94 292 ASP A CA 1
ATOM 2418 C C . ASP A 1 292 ? 24.453 -28.516 -0.858 1 95.94 292 ASP A C 1
ATOM 2420 O O . ASP A 1 292 ? 24.719 -29.562 -1.472 1 95.94 292 ASP A O 1
ATOM 2424 N N . ILE A 1 293 ? 23.234 -28.203 -0.606 1 94.94 293 ILE A N 1
ATOM 2425 C CA . ILE A 1 293 ? 22.141 -29.141 -0.856 1 94.94 293 ILE A CA 1
ATOM 2426 C C . ILE A 1 293 ? 22.016 -29.406 -2.355 1 94.94 293 ILE A C 1
ATOM 2428 O O . ILE A 1 293 ? 21.531 -30.469 -2.771 1 94.94 293 ILE A O 1
ATOM 2432 N N . TYR A 1 294 ? 22.531 -28.5 -3.201 1 91.12 294 TYR A N 1
ATOM 2433 C CA . TYR A 1 294 ? 22.5 -28.703 -4.645 1 91.12 294 TYR A CA 1
ATOM 2434 C C . TYR A 1 294 ? 23.891 -28.891 -5.215 1 91.12 294 TYR A C 1
ATOM 2436 O O . TYR A 1 294 ? 24.109 -28.719 -6.418 1 91.12 294 TYR A O 1
ATOM 2444 N N . ALA A 1 295 ? 24.875 -29.125 -4.352 1 91.88 295 ALA A N 1
ATOM 2445 C CA . ALA A 1 295 ? 26.25 -29.406 -4.801 1 91.88 295 ALA A CA 1
ATOM 2446 C C . ALA A 1 295 ? 26.266 -30.578 -5.777 1 91.88 295 ALA A C 1
ATOM 2448 O O . ALA A 1 295 ? 25.625 -31.594 -5.547 1 91.88 295 ALA A O 1
ATOM 2449 N N . PRO A 1 296 ? 26.969 -30.469 -6.836 1 88.25 296 PRO A N 1
ATOM 2450 C CA . PRO A 1 296 ? 27.062 -31.594 -7.754 1 88.25 296 PRO A CA 1
ATOM 2451 C C . PRO A 1 296 ? 27.828 -32.781 -7.156 1 88.25 296 PRO A C 1
ATOM 2453 O O . PRO A 1 296 ? 28.828 -32.562 -6.461 1 88.25 296 PRO A O 1
ATOM 2456 N N . LEU A 1 297 ? 27.312 -33.938 -7.281 1 87.38 297 LEU A N 1
ATOM 2457 C CA . LEU A 1 297 ? 28 -35.156 -6.836 1 87.38 297 LEU A CA 1
ATOM 2458 C C . LEU A 1 297 ? 29.203 -35.438 -7.73 1 87.38 297 LEU A C 1
ATOM 2460 O O . LEU A 1 297 ? 30.219 -35.938 -7.254 1 87.38 297 LEU A O 1
ATOM 2464 N N . LYS A 1 298 ? 28.953 -35.406 -9.023 1 79.56 298 LYS A N 1
ATOM 2465 C CA . LYS A 1 298 ? 30.016 -35.531 -10.008 1 79.56 298 LYS A CA 1
ATOM 2466 C C . LYS A 1 298 ? 29.875 -34.5 -11.109 1 79.56 298 LYS A C 1
ATOM 2468 O O . LYS A 1 298 ? 28.797 -33.938 -11.305 1 79.56 298 LYS A O 1
ATOM 2473 N N . SER A 1 299 ? 30.938 -34.094 -11.617 1 58.75 299 SER A N 1
ATOM 2474 C CA . SER A 1 299 ? 30.875 -33.125 -12.711 1 58.75 299 SER A CA 1
ATOM 2475 C C . SER A 1 299 ? 30.297 -33.75 -13.977 1 58.75 299 SER A C 1
ATOM 2477 O O . SER A 1 299 ? 30.969 -34.562 -14.633 1 58.75 299 SER A O 1
ATOM 2479 N N . VAL A 1 300 ? 29.047 -34.219 -13.969 1 58.19 300 VAL A N 1
ATOM 2480 C CA . VAL A 1 300 ? 28.562 -34.781 -15.227 1 58.19 300 VAL A CA 1
ATOM 2481 C C . VAL A 1 300 ? 28.281 -33.656 -16.234 1 58.19 300 VAL A C 1
ATOM 2483 O O . VAL A 1 300 ? 27.531 -32.719 -15.938 1 58.19 300 VAL A O 1
ATOM 2486 N N . ASN A 1 301 ? 29.141 -33.469 -17.203 1 59.06 301 ASN A N 1
ATOM 2487 C CA . ASN A 1 301 ? 29.062 -32.438 -18.219 1 59.06 301 ASN A CA 1
ATOM 2488 C C . ASN A 1 301 ? 28.438 -32.938 -19.516 1 59.06 301 ASN A C 1
ATOM 2490 O O . ASN A 1 301 ? 28.938 -32.656 -20.609 1 59.06 301 ASN A O 1
ATOM 2494 N N . LYS A 1 302 ? 27.312 -33.75 -19.438 1 68.56 302 LYS A N 1
ATOM 2495 C CA . LYS A 1 302 ? 26.75 -34.094 -20.734 1 68.56 302 LYS A CA 1
ATOM 2496 C C . LYS A 1 302 ? 25.891 -32.969 -21.281 1 68.56 302 LYS A C 1
ATOM 2498 O O . LYS A 1 302 ? 25.047 -32.406 -20.578 1 68.56 302 LYS A O 1
ATOM 2503 N N . GLU A 1 303 ? 26.266 -32.594 -22.438 1 79.94 303 GLU A N 1
ATOM 2504 C CA . GLU A 1 303 ? 25.562 -31.531 -23.141 1 79.94 303 GLU A CA 1
ATOM 2505 C C . GLU A 1 303 ? 24.672 -32.094 -24.25 1 79.94 303 GLU A C 1
ATOM 2507 O O . GLU A 1 303 ? 25.078 -33 -24.969 1 79.94 303 GLU A O 1
ATOM 2512 N N . TYR A 1 304 ? 23.469 -31.75 -24.312 1 87.69 304 TYR A N 1
ATOM 2513 C CA . TYR A 1 304 ? 22.5 -32.094 -25.359 1 87.69 304 TYR A CA 1
ATOM 2514 C C . TYR A 1 304 ? 22.188 -30.875 -26.219 1 87.69 304 TYR A C 1
ATOM 2516 O O . TYR A 1 304 ? 21.812 -29.828 -25.703 1 87.69 304 TYR A O 1
ATOM 2524 N N . ASP A 1 305 ? 22.344 -31.031 -27.469 1 91.81 305 ASP A N 1
ATOM 2525 C CA . ASP A 1 305 ? 21.859 -29.953 -28.328 1 91.81 305 ASP A CA 1
ATOM 2526 C C . ASP A 1 305 ? 20.344 -29.922 -28.375 1 91.81 305 ASP A C 1
ATOM 2528 O O . ASP A 1 305 ? 19.672 -30.875 -27.938 1 91.81 305 ASP A O 1
ATOM 2532 N N . PHE A 1 306 ? 19.812 -28.953 -28.891 1 94.25 306 PHE A N 1
ATOM 2533 C CA . PHE A 1 306 ? 18.359 -28.734 -28.844 1 94.25 306 PHE A CA 1
ATOM 2534 C C . PHE A 1 306 ? 17.641 -29.781 -29.672 1 94.25 306 PHE A C 1
ATOM 2536 O O . PHE A 1 306 ? 16.531 -30.219 -29.312 1 94.25 306 PHE A O 1
ATOM 2543 N N . GLU A 1 307 ? 18.203 -30.203 -30.781 1 95.19 307 GLU A N 1
ATOM 2544 C CA . GLU A 1 307 ? 17.578 -31.219 -31.609 1 95.19 307 GLU A CA 1
ATOM 2545 C C . GLU A 1 307 ? 17.5 -32.562 -30.875 1 95.19 307 GLU A C 1
ATOM 2547 O O . GLU A 1 307 ? 16.516 -33.281 -31.031 1 95.19 307 GLU A O 1
ATOM 2552 N N . SER A 1 308 ? 18.516 -32.844 -30.172 1 94 308 SER A N 1
ATOM 2553 C CA . SER A 1 308 ? 18.484 -34.062 -29.359 1 94 308 SER A CA 1
ATOM 2554 C C . SER A 1 308 ? 17.422 -34 -28.281 1 94 308 SER A C 1
ATOM 2556 O O . SER A 1 308 ? 16.734 -35 -28.016 1 94 308 SER A O 1
ATOM 2558 N N . ALA A 1 309 ? 17.406 -32.875 -27.656 1 94.69 309 ALA A N 1
ATOM 2559 C CA . ALA A 1 309 ? 16.375 -32.688 -26.641 1 94.69 309 ALA A CA 1
ATOM 2560 C C . ALA A 1 309 ? 14.977 -32.844 -27.219 1 94.69 309 ALA A C 1
ATOM 2562 O O . ALA A 1 309 ? 14.125 -33.5 -26.609 1 94.69 309 ALA A O 1
ATOM 2563 N N . LYS A 1 310 ? 14.773 -32.25 -28.375 1 97.06 310 LYS A N 1
ATOM 2564 C CA . LYS A 1 310 ? 13.516 -32.375 -29.094 1 97.06 310 LYS A CA 1
ATOM 2565 C C . LYS A 1 310 ? 13.164 -33.844 -29.344 1 97.06 310 LYS A C 1
ATOM 2567 O O . LYS A 1 310 ? 12.047 -34.25 -29.062 1 97.06 310 LYS A O 1
ATOM 2572 N N . LYS A 1 311 ? 14.078 -34.531 -29.766 1 96.69 311 LYS A N 1
ATOM 2573 C CA . LYS A 1 311 ? 13.859 -35.938 -30.078 1 96.69 311 LYS A CA 1
ATOM 2574 C C . LYS A 1 311 ? 13.484 -36.719 -28.812 1 96.69 311 LYS A C 1
ATOM 2576 O O . LYS A 1 311 ? 12.539 -37.5 -28.828 1 96.69 311 LYS A O 1
ATOM 2581 N N . ILE A 1 312 ? 14.211 -36.5 -27.797 1 95.25 312 ILE A N 1
ATOM 2582 C CA . ILE A 1 312 ? 13.984 -37.219 -26.547 1 95.25 312 ILE A CA 1
ATOM 2583 C C . ILE A 1 312 ? 12.578 -36.938 -26.031 1 95.25 312 ILE A C 1
ATOM 2585 O O . ILE A 1 312 ? 11.836 -37.844 -25.672 1 95.25 312 ILE A O 1
ATOM 2589 N N . VAL A 1 313 ? 12.203 -35.688 -26.031 1 97.62 313 VAL A N 1
ATOM 2590 C CA . VAL A 1 313 ? 10.914 -35.25 -25.5 1 97.62 313 VAL A CA 1
ATOM 2591 C C . VAL A 1 313 ? 9.781 -35.75 -26.391 1 97.62 313 VAL A C 1
ATOM 2593 O O . VAL A 1 313 ? 8.805 -36.312 -25.891 1 97.62 313 VAL A O 1
ATOM 2596 N N . LEU A 1 314 ? 9.945 -35.656 -27.703 1 98.19 314 LEU A N 1
ATOM 2597 C CA . LEU A 1 314 ? 8.898 -36.094 -28.625 1 98.19 314 LEU A CA 1
ATOM 2598 C C . LEU A 1 314 ? 8.734 -37.625 -28.547 1 98.19 314 LEU A C 1
ATOM 2600 O O . LEU A 1 314 ? 7.605 -38.125 -28.516 1 98.19 314 LEU A O 1
ATOM 2604 N N . ASP A 1 315 ? 9.844 -38.312 -28.484 1 97.38 315 ASP A N 1
ATOM 2605 C CA . ASP A 1 315 ? 9.773 -39.781 -28.375 1 97.38 315 ASP A CA 1
ATOM 2606 C C . ASP A 1 315 ? 8.992 -40.188 -27.125 1 97.38 315 ASP A C 1
ATOM 2608 O O . ASP A 1 315 ? 8.195 -41.125 -27.172 1 97.38 315 ASP A O 1
ATOM 2612 N N . SER A 1 316 ? 9.258 -39.531 -26.094 1 97.12 316 SER A N 1
ATOM 2613 C CA . SER A 1 316 ? 8.602 -39.812 -24.828 1 97.12 316 SER A CA 1
ATOM 2614 C C . SER A 1 316 ? 7.094 -39.594 -24.922 1 97.12 316 SER A C 1
ATOM 2616 O O . SER A 1 316 ? 6.297 -40.406 -24.484 1 97.12 316 SER A O 1
ATOM 2618 N N . TYR A 1 317 ? 6.68 -38.438 -25.469 1 97.94 317 TYR A N 1
ATOM 2619 C CA . TYR A 1 317 ? 5.262 -38.125 -25.578 1 97.94 317 TYR A CA 1
ATOM 2620 C C . TYR A 1 317 ? 4.566 -39.031 -26.578 1 97.94 317 TYR A C 1
ATOM 2622 O O . TYR A 1 317 ? 3.414 -39.438 -26.359 1 97.94 317 TYR A O 1
ATOM 2630 N N . TYR A 1 318 ? 5.281 -39.438 -27.672 1 97.5 318 TYR A N 1
ATOM 2631 C CA . TYR A 1 318 ? 4.711 -40.375 -28.641 1 97.5 318 TYR A CA 1
ATOM 2632 C C . TYR A 1 318 ? 4.559 -41.75 -28.031 1 97.5 318 TYR A C 1
ATOM 2634 O O . TYR A 1 318 ? 3.602 -42.469 -28.328 1 97.5 318 TYR A O 1
ATOM 2642 N N . GLN A 1 319 ? 5.535 -42.156 -27.266 1 95.69 319 GLN A N 1
ATOM 2643 C CA . GLN A 1 319 ? 5.453 -43.438 -26.594 1 95.69 319 GLN A CA 1
ATOM 2644 C C . GLN A 1 319 ? 4.254 -43.5 -25.656 1 95.69 319 GLN A C 1
ATOM 2646 O O . GLN A 1 319 ? 3.629 -44.562 -25.5 1 95.69 319 GLN A O 1
ATOM 2651 N N . PHE A 1 320 ? 3.912 -42.406 -25.078 1 97 320 PHE A N 1
ATOM 2652 C CA . PHE A 1 320 ? 2.754 -42.344 -24.188 1 97 320 PHE A CA 1
ATOM 2653 C C . PHE A 1 320 ? 1.459 -42.375 -24.984 1 97 320 PHE A C 1
ATOM 2655 O O . PHE A 1 320 ? 0.614 -43.25 -24.766 1 97 320 PHE A O 1
ATOM 2662 N N . ASP A 1 321 ? 1.329 -41.5 -25.953 1 97.5 321 ASP A N 1
ATOM 2663 C CA . ASP A 1 321 ? 0.109 -41.406 -26.75 1 97.5 321 ASP A CA 1
ATOM 2664 C C . ASP A 1 321 ? 0.354 -40.594 -28.016 1 97.5 321 ASP A C 1
ATOM 2666 O O . ASP A 1 321 ? 1.043 -39.562 -28 1 97.5 321 ASP A O 1
ATOM 2670 N N . LYS A 1 322 ? -0.208 -41 -29.125 1 97.88 322 LYS A N 1
ATOM 2671 C CA . LYS A 1 322 ? 0.016 -40.375 -30.422 1 97.88 322 LYS A CA 1
ATOM 2672 C C . LYS A 1 322 ? -0.476 -38.938 -30.422 1 97.88 322 LYS A C 1
ATOM 2674 O O . LYS A 1 322 ? 0.172 -38.031 -31 1 97.88 322 LYS A O 1
ATOM 2679 N N . GLU A 1 323 ? -1.591 -38.656 -29.906 1 97.75 323 GLU A N 1
ATOM 2680 C CA . GLU A 1 323 ? -2.131 -37.312 -29.891 1 97.75 323 GLU A CA 1
ATOM 2681 C C . GLU A 1 323 ? -1.232 -36.375 -29.094 1 97.75 323 GLU A C 1
ATOM 2683 O O . GLU A 1 323 ? -1.021 -35.219 -29.484 1 97.75 323 GLU A O 1
ATOM 2688 N N . PHE A 1 324 ? -0.754 -36.844 -27.938 1 98.12 324 PHE A N 1
ATOM 2689 C CA . PHE A 1 324 ? 0.176 -36.062 -27.141 1 98.12 324 PHE A CA 1
ATOM 2690 C C . PHE A 1 324 ? 1.42 -35.688 -27.938 1 98.12 324 PHE A C 1
ATOM 2692 O O . PHE A 1 324 ? 1.854 -34.531 -27.953 1 98.12 324 PHE A O 1
ATOM 2699 N N . GLY A 1 325 ? 1.984 -36.688 -28.594 1 98.25 325 GLY A N 1
ATOM 2700 C CA . GLY A 1 325 ? 3.143 -36.438 -29.438 1 98.25 325 GLY A CA 1
ATOM 2701 C C . GLY A 1 325 ? 2.881 -35.438 -30.547 1 98.25 325 GLY A C 1
ATOM 2702 O O . GLY A 1 325 ? 3.707 -34.562 -30.812 1 98.25 325 GLY A O 1
ATOM 2703 N N . ASP A 1 326 ? 1.738 -35.625 -31.203 1 98.44 326 ASP A N 1
ATOM 2704 C CA . ASP A 1 326 ? 1.381 -34.75 -32.312 1 98.44 326 ASP A CA 1
ATOM 2705 C C . ASP A 1 326 ? 1.25 -33.312 -31.828 1 98.44 326 ASP A C 1
ATOM 2707 O O . ASP A 1 326 ? 1.697 -32.375 -32.531 1 98.44 326 ASP A O 1
ATOM 2711 N N . ILE A 1 327 ? 0.584 -33.094 -30.719 1 98.19 327 ILE A N 1
ATOM 2712 C CA . ILE A 1 327 ? 0.436 -31.766 -30.172 1 98.19 327 ILE A CA 1
ATOM 2713 C C . ILE A 1 327 ? 1.811 -31.188 -29.844 1 98.19 327 ILE A C 1
ATOM 2715 O O . ILE A 1 327 ? 2.121 -30.047 -30.219 1 98.19 327 ILE A O 1
ATOM 2719 N N . ALA A 1 328 ? 2.639 -31.953 -29.141 1 98.44 328 ALA A N 1
ATOM 2720 C CA . ALA A 1 328 ? 3.982 -31.484 -28.797 1 98.44 328 ALA A CA 1
ATOM 2721 C C . ALA A 1 328 ? 4.777 -31.141 -30.047 1 98.44 328 ALA A C 1
ATOM 2723 O O . ALA A 1 328 ? 5.445 -30.109 -30.109 1 98.44 328 ALA A O 1
ATOM 2724 N N . LYS A 1 329 ? 4.703 -31.969 -31.047 1 98.38 329 LYS A N 1
ATOM 2725 C CA . LYS A 1 329 ? 5.434 -31.781 -32.281 1 98.38 329 LYS A CA 1
ATOM 2726 C C . LYS A 1 329 ? 5.012 -30.484 -33 1 98.38 329 LYS A C 1
ATOM 2728 O O . LYS A 1 329 ? 5.832 -29.828 -33.625 1 98.38 329 LYS A O 1
ATOM 2733 N N . SER A 1 330 ? 3.822 -30.156 -32.906 1 97.69 330 SER A N 1
ATOM 2734 C CA . SER A 1 330 ? 3.309 -28.969 -33.562 1 97.69 330 SER A CA 1
ATOM 2735 C C . SER A 1 330 ? 3.998 -27.703 -33.062 1 97.69 330 SER A C 1
ATOM 2737 O O . SER A 1 330 ? 4.137 -26.734 -33.812 1 97.69 330 SER A O 1
ATOM 2739 N N . PHE A 1 331 ? 4.379 -27.672 -31.734 1 98.06 331 PHE A N 1
ATOM 2740 C CA . PHE A 1 331 ? 5.086 -26.516 -31.188 1 98.06 331 PHE A CA 1
ATOM 2741 C C . PHE A 1 331 ? 6.383 -26.281 -31.953 1 98.06 331 PHE A C 1
ATOM 2743 O O . PHE A 1 331 ? 6.766 -25.141 -32.188 1 98.06 331 PHE A O 1
ATOM 2750 N N . PHE A 1 332 ? 7.082 -27.344 -32.281 1 97.56 332 PHE A N 1
ATOM 2751 C CA . PHE A 1 332 ? 8.336 -27.266 -33.031 1 97.56 332 PHE A CA 1
ATOM 2752 C C . PHE A 1 332 ? 8.078 -26.891 -34.469 1 97.56 332 PHE A C 1
ATOM 2754 O O . PHE A 1 332 ? 8.734 -26.016 -35.031 1 97.56 332 PHE A O 1
ATOM 2761 N N . ASP A 1 333 ? 7.109 -27.547 -35.031 1 96.69 333 ASP A N 1
ATOM 2762 C CA . ASP A 1 333 ? 6.84 -27.391 -36.469 1 96.69 333 ASP A CA 1
ATOM 2763 C C . ASP A 1 333 ? 6.32 -25.984 -36.781 1 96.69 333 ASP A C 1
ATOM 2765 O O . ASP A 1 333 ? 6.543 -25.469 -37.875 1 96.69 333 ASP A O 1
ATOM 2769 N N . GLU A 1 334 ? 5.676 -25.375 -35.875 1 96.19 334 GLU A N 1
ATOM 2770 C CA . GLU A 1 334 ? 5.008 -24.094 -36.094 1 96.19 334 GLU A CA 1
ATOM 2771 C C . GLU A 1 334 ? 5.77 -22.953 -35.469 1 96.19 334 GLU A C 1
ATOM 2773 O O . GLU A 1 334 ? 5.246 -21.844 -35.344 1 96.19 334 GLU A O 1
ATOM 2778 N N . ASN A 1 335 ? 6.902 -23.156 -34.969 1 95.94 335 ASN A N 1
ATOM 2779 C CA . ASN A 1 335 ? 7.762 -22.141 -34.375 1 95.94 335 ASN A CA 1
ATOM 2780 C C . ASN A 1 335 ? 7.082 -21.453 -33.188 1 95.94 335 ASN A C 1
ATOM 2782 O O . ASN A 1 335 ? 6.988 -20.234 -33.156 1 95.94 335 ASN A O 1
ATOM 2786 N N . ARG A 1 336 ? 6.621 -22.234 -32.281 1 97.69 336 ARG A N 1
ATOM 2787 C CA . ARG A 1 336 ? 5.949 -21.703 -31.094 1 97.69 336 ARG A CA 1
ATOM 2788 C C . ARG A 1 336 ? 6.82 -21.859 -29.844 1 97.69 336 ARG A C 1
ATOM 2790 O O . ARG A 1 336 ? 6.32 -21.781 -28.719 1 97.69 336 ARG A O 1
ATOM 2797 N N . ILE A 1 337 ? 8.117 -22.109 -30.016 1 97.69 337 ILE A N 1
ATOM 2798 C CA . ILE A 1 337 ? 9.078 -22.234 -28.922 1 97.69 337 ILE A CA 1
ATOM 2799 C C . ILE A 1 337 ? 10.188 -21.203 -29.094 1 97.69 337 ILE A C 1
ATOM 2801 O O . ILE A 1 337 ? 10.727 -21.031 -30.203 1 97.69 337 ILE A O 1
ATOM 2805 N N . ASP A 1 338 ? 10.43 -20.484 -28.125 1 97.12 338 ASP A N 1
ATOM 2806 C CA . ASP A 1 338 ? 11.594 -19.625 -28.047 1 97.12 338 ASP A CA 1
ATOM 2807 C C . ASP A 1 338 ? 12.641 -20.188 -27.094 1 97.12 338 ASP A C 1
ATOM 2809 O O . ASP A 1 338 ? 12.531 -20.016 -25.875 1 97.12 338 ASP A O 1
ATOM 2813 N N . SER A 1 339 ? 13.773 -20.703 -27.609 1 94.94 339 SER A N 1
ATOM 2814 C CA . SER A 1 339 ? 14.68 -21.484 -26.781 1 94.94 339 SER A CA 1
ATOM 2815 C C . SER A 1 339 ? 16.047 -20.828 -26.672 1 94.94 339 SER A C 1
ATOM 2817 O O . SER A 1 339 ? 16.812 -21.094 -25.75 1 94.94 339 SER A O 1
ATOM 2819 N N . GLU A 1 340 ? 16.391 -19.953 -27.562 1 90.5 340 GLU A N 1
ATOM 2820 C CA . GLU A 1 340 ? 17.719 -19.359 -27.625 1 90.5 340 GLU A CA 1
ATOM 2821 C C . GLU A 1 340 ? 17.938 -18.375 -26.484 1 90.5 340 GLU A C 1
ATOM 2823 O O . GLU A 1 340 ? 17.031 -17.625 -26.109 1 90.5 340 GLU A O 1
ATOM 2828 N N . ILE A 1 341 ? 19.094 -18.359 -26 1 86.5 341 ILE A N 1
ATOM 2829 C CA . ILE A 1 341 ? 19.453 -17.406 -24.953 1 86.5 341 ILE A CA 1
ATOM 2830 C C . ILE A 1 341 ? 19.875 -16.078 -25.609 1 86.5 341 ILE A C 1
ATOM 2832 O O . ILE A 1 341 ? 20.688 -16.078 -26.531 1 86.5 341 ILE A O 1
ATOM 2836 N N . ARG A 1 342 ? 19.375 -14.984 -25.125 1 85.88 342 ARG A N 1
ATOM 2837 C CA . ARG A 1 342 ? 19.719 -13.664 -25.656 1 85.88 342 ARG A CA 1
ATOM 2838 C C . ARG A 1 342 ? 19.625 -12.602 -24.562 1 85.88 342 ARG A C 1
ATOM 2840 O O . ARG A 1 342 ? 18.891 -12.773 -23.578 1 85.88 342 ARG A O 1
ATOM 2847 N N . LYS A 1 343 ? 20.391 -11.578 -24.797 1 79.81 343 LYS A N 1
ATOM 2848 C CA . LYS A 1 343 ? 20.359 -10.453 -23.859 1 79.81 343 LYS A CA 1
ATOM 2849 C C . LYS A 1 343 ? 18.969 -9.828 -23.797 1 79.81 343 LYS A C 1
ATOM 2851 O O . LYS A 1 343 ? 18.328 -9.617 -24.828 1 79.81 343 LYS A O 1
ATOM 2856 N N . GLY A 1 344 ? 18.484 -9.633 -22.625 1 78.56 344 GLY A N 1
ATOM 2857 C CA . GLY A 1 344 ? 17.203 -8.977 -22.438 1 78.56 344 GLY A CA 1
ATOM 2858 C C . GLY A 1 344 ? 16.047 -9.945 -22.328 1 78.56 344 GLY A C 1
ATOM 2859 O O . GLY A 1 344 ? 14.945 -9.562 -21.906 1 78.56 344 GLY A O 1
ATOM 2860 N N . LYS A 1 345 ? 16.203 -11.18 -22.766 1 86.94 345 LYS A N 1
ATOM 2861 C CA . LYS A 1 345 ? 15.148 -12.188 -22.688 1 86.94 345 LYS A CA 1
ATOM 2862 C C . LYS A 1 345 ? 14.797 -12.492 -21.234 1 86.94 345 LYS A C 1
ATOM 2864 O O . LYS A 1 345 ? 15.672 -12.523 -20.375 1 86.94 345 LYS A O 1
ATOM 2869 N N . ARG A 1 346 ? 13.547 -12.641 -21.094 1 82.94 346 ARG A N 1
ATOM 2870 C CA . ARG A 1 346 ? 13.086 -13.016 -19.75 1 82.94 346 ARG A CA 1
ATOM 2871 C C . ARG A 1 346 ? 13.719 -14.328 -19.312 1 82.94 346 ARG A C 1
ATOM 2873 O O . ARG A 1 346 ? 13.867 -15.25 -20.109 1 82.94 346 ARG A O 1
ATOM 2880 N N . GLY A 1 347 ? 14.195 -14.445 -18.109 1 73.75 347 GLY A N 1
ATOM 2881 C CA . GLY A 1 347 ? 14.734 -15.68 -17.562 1 73.75 347 GLY A CA 1
ATOM 2882 C C . GLY A 1 347 ? 13.664 -16.719 -17.266 1 73.75 347 GLY A C 1
ATOM 2883 O O . GLY A 1 347 ? 12.477 -16.453 -17.453 1 73.75 347 GLY A O 1
ATOM 2884 N N . GLY A 1 348 ? 14.039 -17.969 -17.047 1 78.94 348 GLY A N 1
ATOM 2885 C CA . GLY A 1 348 ? 13.117 -19.031 -16.688 1 78.94 348 GLY A CA 1
ATOM 2886 C C . GLY A 1 348 ? 12.438 -19.656 -17.906 1 78.94 348 GLY A C 1
ATOM 2887 O O . GLY A 1 348 ? 13.047 -19.766 -18.969 1 78.94 348 GLY A O 1
ATOM 2888 N N . ALA A 1 349 ? 11.344 -20.203 -17.641 1 90 349 ALA A N 1
ATOM 2889 C CA . ALA A 1 349 ? 10.531 -20.859 -18.672 1 90 349 ALA A CA 1
ATOM 2890 C C . ALA A 1 349 ? 9.047 -20.719 -18.359 1 90 349 ALA A C 1
ATOM 2892 O O . ALA A 1 349 ? 8.656 -20.453 -17.219 1 90 349 ALA A O 1
ATOM 2893 N N . PHE A 1 350 ? 8.266 -20.688 -19.406 1 92.94 350 PHE A N 1
ATOM 2894 C CA . PHE A 1 350 ? 6.82 -20.688 -19.203 1 92.94 350 PHE A CA 1
ATOM 2895 C C . PHE A 1 350 ? 6.109 -21.172 -20.469 1 92.94 350 PHE A C 1
ATOM 2897 O O . PHE A 1 350 ? 6.727 -21.297 -21.531 1 92.94 350 PHE A O 1
ATOM 2904 N N . CYS A 1 351 ? 4.926 -21.562 -20.312 1 96.44 351 CYS A N 1
ATOM 2905 C CA . CYS A 1 351 ? 3.99 -21.797 -21.406 1 96.44 351 CYS A CA 1
ATOM 2906 C C . CYS A 1 351 ? 2.834 -20.797 -21.359 1 96.44 351 CYS A C 1
ATOM 2908 O O . CYS A 1 351 ? 2.217 -20.609 -20.312 1 96.44 351 CYS A O 1
ATOM 2910 N N . SER A 1 352 ? 2.6 -20.156 -22.422 1 96.62 352 SER A N 1
ATOM 2911 C CA . SER A 1 352 ? 1.574 -19.109 -22.5 1 96.62 352 SER A CA 1
ATOM 2912 C C . SER A 1 352 ? 0.363 -19.594 -23.297 1 96.62 352 SER A C 1
ATOM 2914 O O . SER A 1 352 ? 0.473 -19.906 -24.484 1 96.62 352 SER A O 1
ATOM 2916 N N . TYR A 1 353 ? -0.74 -19.703 -22.688 1 96 353 TYR A N 1
ATOM 2917 C CA . TYR A 1 353 ? -2.018 -19.953 -23.344 1 96 353 TYR A CA 1
ATOM 2918 C C . TYR A 1 353 ? -3.156 -19.266 -22.609 1 96 353 TYR A C 1
ATOM 2920 O O . TYR A 1 353 ? -3.303 -19.406 -21.391 1 96 353 TYR A O 1
ATOM 2928 N N . TYR A 1 354 ? -3.977 -18.422 -23.312 1 95.06 354 TYR A N 1
ATOM 2929 C CA . TYR A 1 354 ? -4.988 -17.578 -22.688 1 95.06 354 TYR A CA 1
ATOM 2930 C C . TYR A 1 354 ? -6.387 -17.969 -23.172 1 95.06 354 TYR A C 1
ATOM 2932 O O . TYR A 1 354 ? -7.352 -17.891 -22.406 1 95.06 354 TYR A O 1
ATOM 2940 N N . ILE A 1 355 ? -6.512 -18.344 -24.5 1 96.56 355 ILE A N 1
ATOM 2941 C CA . ILE A 1 355 ? -7.805 -18.484 -25.156 1 96.56 355 ILE A CA 1
ATOM 2942 C C . ILE A 1 355 ? -7.93 -19.875 -25.766 1 96.56 355 ILE A C 1
ATOM 2944 O O . ILE A 1 355 ? -7.008 -20.359 -26.438 1 96.56 355 ILE A O 1
ATOM 2948 N N . PRO A 1 356 ? -9.102 -20.531 -25.562 1 96.69 356 PRO A N 1
ATOM 2949 C CA . PRO A 1 356 ? -9.312 -21.812 -26.234 1 96.69 356 PRO A CA 1
ATOM 2950 C C . PRO A 1 356 ? -9.164 -21.719 -27.75 1 96.69 356 PRO A C 1
ATOM 2952 O O . PRO A 1 356 ? -9.57 -20.719 -28.359 1 96.69 356 PRO A O 1
ATOM 2955 N N . ASN A 1 357 ? -8.602 -22.781 -28.25 1 93.19 357 ASN A N 1
ATOM 2956 C CA . ASN A 1 357 ? -8.445 -22.969 -29.688 1 93.19 357 ASN A CA 1
ATOM 2957 C C . ASN A 1 357 ? -7.477 -21.953 -30.281 1 93.19 357 ASN A C 1
ATOM 2959 O O . ASN A 1 357 ? -7.484 -21.719 -31.5 1 93.19 357 ASN A O 1
ATOM 2963 N N . LYS A 1 358 ? -6.785 -21.266 -29.406 1 92.81 358 LYS A N 1
ATOM 2964 C CA . LYS A 1 358 ? -5.629 -20.469 -29.828 1 92.81 358 LYS A CA 1
ATOM 2965 C C . LYS A 1 358 ? -4.324 -21.125 -29.391 1 92.81 358 LYS A C 1
ATOM 2967 O O . LYS A 1 358 ? -4.293 -21.828 -28.375 1 92.81 358 LYS A O 1
ATOM 2972 N N . LYS A 1 359 ? -3.375 -21.016 -30.109 1 88.75 359 LYS A N 1
ATOM 2973 C CA . LYS A 1 359 ? -2.164 -21.828 -29.953 1 88.75 359 LYS A CA 1
ATOM 2974 C C . LYS A 1 359 ? -1.331 -21.344 -28.766 1 88.75 359 LYS A C 1
ATOM 2976 O O . LYS A 1 359 ? -1.13 -20.125 -28.609 1 88.75 359 LYS A O 1
ATOM 2981 N N . PRO A 1 360 ? -0.883 -22.25 -27.891 1 96.69 360 PRO A N 1
ATOM 2982 C CA . PRO A 1 360 ? 0.052 -21.938 -26.812 1 96.69 360 PRO A CA 1
ATOM 2983 C C . PRO A 1 360 ? 1.48 -21.719 -27.297 1 96.69 360 PRO A C 1
ATOM 2985 O O . PRO A 1 360 ? 1.849 -22.234 -28.375 1 96.69 360 PRO A O 1
ATOM 2988 N N . PHE A 1 361 ? 2.252 -20.969 -26.578 1 97.88 361 PHE A N 1
ATOM 2989 C CA . PHE A 1 361 ? 3.652 -20.688 -26.891 1 97.88 361 PHE A CA 1
ATOM 2990 C C . PHE A 1 361 ? 4.539 -21.031 -25.688 1 97.88 361 PHE A C 1
ATOM 2992 O O . PHE A 1 361 ? 4.109 -20.906 -24.547 1 97.88 361 PHE A O 1
ATOM 2999 N N . VAL A 1 362 ? 5.793 -21.422 -25.984 1 97.75 362 VAL A N 1
ATOM 3000 C CA . VAL A 1 362 ? 6.703 -21.844 -24.922 1 97.75 362 VAL A CA 1
ATOM 3001 C C . VAL A 1 362 ? 7.977 -21.016 -24.969 1 97.75 362 VAL A C 1
ATOM 3003 O O . VAL A 1 362 ? 8.555 -20.797 -26.031 1 97.75 362 VAL A O 1
ATOM 3006 N N . LEU A 1 363 ? 8.328 -20.469 -23.875 1 96.62 363 LEU A N 1
ATOM 3007 C CA . LEU A 1 363 ? 9.648 -19.859 -23.719 1 96.62 363 LEU A CA 1
ATOM 3008 C C . LEU A 1 363 ? 10.539 -20.719 -22.828 1 96.62 363 LEU A C 1
ATOM 3010 O O . LEU A 1 363 ? 10.102 -21.188 -21.781 1 96.62 363 LEU A O 1
ATOM 3014 N N . ILE A 1 364 ? 11.734 -21 -23.266 1 93.94 364 ILE A N 1
ATOM 3015 C CA . ILE A 1 364 ? 12.75 -21.672 -22.469 1 93.94 364 ILE A CA 1
ATOM 3016 C C . ILE A 1 364 ? 14.125 -21.078 -22.766 1 93.94 364 ILE A C 1
ATOM 3018 O O . ILE A 1 364 ? 14.336 -20.484 -23.812 1 93.94 364 ILE A O 1
ATOM 3022 N N . ASN A 1 365 ? 14.961 -21.062 -21.875 1 89.31 365 ASN A N 1
ATOM 3023 C CA . ASN A 1 365 ? 16.375 -20.719 -22.062 1 89.31 365 ASN A CA 1
ATOM 3024 C C . ASN A 1 365 ? 17.25 -21.953 -22.078 1 89.31 365 ASN A C 1
ATOM 3026 O O . ASN A 1 365 ? 17.688 -22.422 -21.016 1 89.31 365 ASN A O 1
ATOM 3030 N N . TYR A 1 366 ? 17.578 -22.453 -23.219 1 90.81 366 TYR A N 1
ATOM 3031 C CA . TYR A 1 366 ? 18.172 -23.766 -23.391 1 90.81 366 TYR A CA 1
ATOM 3032 C C . TYR A 1 366 ? 19.688 -23.688 -23.422 1 90.81 366 TYR A C 1
ATOM 3034 O O . TYR A 1 366 ? 20.266 -23.078 -24.312 1 90.81 366 TYR A O 1
ATOM 3042 N N . THR A 1 367 ? 20.312 -24.297 -22.438 1 83.06 367 THR A N 1
ATOM 3043 C CA . THR A 1 367 ? 21.781 -24.281 -22.344 1 83.06 367 THR A CA 1
ATOM 3044 C C . THR A 1 367 ? 22.344 -25.672 -22.656 1 83.06 367 THR A C 1
ATOM 3046 O O . THR A 1 367 ? 23.562 -25.859 -22.672 1 83.06 367 THR A O 1
ATOM 3049 N N . GLY A 1 368 ? 21.531 -26.656 -22.719 1 85.31 368 GLY A N 1
ATOM 3050 C CA . GLY A 1 368 ? 21.984 -27.938 -23.219 1 85.31 368 GLY A CA 1
ATOM 3051 C C . GLY A 1 368 ? 22.172 -28.969 -22.109 1 85.31 368 GLY A C 1
ATOM 3052 O O . GLY A 1 368 ? 22.766 -30.016 -22.328 1 85.31 368 GLY A O 1
ATOM 3053 N N . ASN A 1 369 ? 21.688 -28.719 -20.953 1 79.06 369 ASN A N 1
ATOM 3054 C CA . ASN A 1 369 ? 21.797 -29.703 -19.859 1 79.06 369 ASN A CA 1
ATOM 3055 C C . ASN A 1 369 ? 20.484 -30.469 -19.672 1 79.06 369 ASN A C 1
ATOM 3057 O O . ASN A 1 369 ? 19.484 -30.156 -20.312 1 79.06 369 ASN A O 1
ATOM 3061 N N . MET A 1 370 ? 20.609 -31.484 -18.906 1 81.69 370 MET A N 1
ATOM 3062 C CA . MET A 1 370 ? 19.469 -32.375 -18.703 1 81.69 370 MET A CA 1
ATOM 3063 C C . MET A 1 370 ? 18.281 -31.625 -18.094 1 81.69 370 MET A C 1
ATOM 3065 O O . MET A 1 370 ? 17.125 -31.938 -18.406 1 81.69 370 MET A O 1
ATOM 3069 N N . ARG A 1 371 ? 18.516 -30.719 -17.281 1 81.31 371 ARG A N 1
ATOM 3070 C CA . ARG A 1 371 ? 17.453 -29.906 -16.672 1 81.31 371 ARG A CA 1
ATOM 3071 C C . ARG A 1 371 ? 16.672 -29.172 -17.734 1 81.31 371 ARG A C 1
ATOM 3073 O O . ARG A 1 371 ? 15.453 -28.984 -17.609 1 81.31 371 ARG A O 1
ATOM 3080 N N . ASP A 1 372 ? 17.359 -28.734 -18.734 1 88.44 372 ASP A N 1
ATOM 3081 C CA . ASP A 1 372 ? 16.703 -28.031 -19.828 1 88.44 372 ASP A CA 1
ATOM 3082 C C . ASP A 1 372 ? 15.75 -28.953 -20.594 1 88.44 372 ASP A C 1
ATOM 3084 O O . ASP A 1 372 ? 14.695 -28.516 -21.047 1 88.44 372 ASP A O 1
ATOM 3088 N N . ILE A 1 373 ? 16.203 -30.172 -20.672 1 91.56 373 ILE A N 1
ATOM 3089 C CA . ILE A 1 373 ? 15.352 -31.156 -21.344 1 91.56 373 ILE A CA 1
ATOM 3090 C C . ILE A 1 373 ? 14.078 -31.359 -20.531 1 91.56 373 ILE A C 1
ATOM 3092 O O . ILE A 1 373 ? 12.977 -31.391 -21.094 1 91.56 373 ILE A O 1
ATOM 3096 N N . MET A 1 374 ? 14.242 -31.469 -19.281 1 91.44 374 MET A N 1
ATOM 3097 C CA . MET A 1 374 ? 13.094 -31.609 -18.391 1 91.44 374 MET A CA 1
ATOM 3098 C C . MET A 1 374 ? 12.188 -30.391 -18.453 1 91.44 374 MET A C 1
ATOM 3100 O O . MET A 1 374 ? 10.961 -30.516 -18.453 1 91.44 374 MET A O 1
ATOM 3104 N N . THR A 1 375 ? 12.758 -29.234 -18.531 1 92.75 375 THR A N 1
ATOM 3105 C CA . THR A 1 375 ? 12 -27.984 -18.625 1 92.75 375 THR A CA 1
ATOM 3106 C C . THR A 1 375 ? 11.203 -27.938 -19.922 1 92.75 375 THR A C 1
ATOM 3108 O O . THR A 1 375 ? 10.047 -27.5 -19.938 1 92.75 375 THR A O 1
ATOM 3111 N N . LEU A 1 376 ? 11.859 -28.344 -20.938 1 96.31 376 LEU A N 1
ATOM 3112 C CA . LEU A 1 376 ? 11.172 -28.391 -22.219 1 96.31 376 LEU A CA 1
ATOM 3113 C C . LEU A 1 376 ? 9.961 -29.328 -22.156 1 96.31 376 LEU A C 1
ATOM 3115 O O . LEU A 1 376 ? 8.875 -28.969 -22.609 1 96.31 376 LEU A O 1
ATOM 3119 N N . ALA A 1 377 ? 10.195 -30.516 -21.578 1 97.31 377 ALA A N 1
ATOM 3120 C CA . ALA A 1 377 ? 9.102 -31.453 -21.391 1 97.31 377 ALA A CA 1
ATOM 3121 C C . ALA A 1 377 ? 7.98 -30.844 -20.547 1 97.31 377 ALA A C 1
ATOM 3123 O O . ALA A 1 377 ? 6.801 -30.984 -20.875 1 97.31 377 ALA A O 1
ATOM 3124 N N . HIS A 1 378 ? 8.328 -30.172 -19.531 1 95.81 378 HIS A N 1
ATOM 3125 C CA . HIS A 1 378 ? 7.414 -29.531 -18.594 1 95.81 378 HIS A CA 1
ATOM 3126 C C . HIS A 1 378 ? 6.531 -28.5 -19.297 1 95.81 378 HIS A C 1
ATOM 3128 O O . HIS A 1 378 ? 5.301 -28.562 -19.188 1 95.81 378 HIS A O 1
ATOM 3134 N N . GLU A 1 379 ? 7.152 -27.578 -20.047 1 97.19 379 GLU A N 1
ATOM 3135 C CA . GLU A 1 379 ? 6.406 -26.516 -20.703 1 97.19 379 GLU A CA 1
ATOM 3136 C C . GLU A 1 379 ? 5.516 -27.062 -21.812 1 97.19 379 GLU A C 1
ATOM 3138 O O . GLU A 1 379 ? 4.41 -26.562 -22.031 1 97.19 379 GLU A O 1
ATOM 3143 N N . LEU A 1 380 ? 6.059 -28.031 -22.469 1 98.19 380 LEU A N 1
ATOM 3144 C CA . LEU A 1 380 ? 5.23 -28.656 -23.5 1 98.19 380 LEU A CA 1
ATOM 3145 C C . LEU A 1 380 ? 4.035 -29.375 -22.859 1 98.19 380 LEU A C 1
ATOM 3147 O O . LEU A 1 380 ? 2.961 -29.438 -23.469 1 98.19 380 LEU A O 1
ATOM 3151 N N . GLY A 1 381 ? 4.215 -29.953 -21.703 1 97.81 381 GLY A N 1
ATOM 3152 C CA . GLY A 1 381 ? 3.084 -30.5 -20.969 1 97.81 381 GLY A CA 1
ATOM 3153 C C . GLY A 1 381 ? 1.974 -29.484 -20.75 1 97.81 381 GLY A C 1
ATOM 3154 O O . GLY A 1 381 ? 0.797 -29.797 -20.938 1 97.81 381 GLY A O 1
ATOM 3155 N N . HIS A 1 382 ? 2.33 -28.266 -20.328 1 97.38 382 HIS A N 1
ATOM 3156 C CA . HIS A 1 382 ? 1.358 -27.188 -20.234 1 97.38 382 HIS A CA 1
ATOM 3157 C C . HIS A 1 382 ? 0.673 -26.953 -21.578 1 97.38 382 HIS A C 1
ATOM 3159 O O . HIS A 1 382 ? -0.544 -26.766 -21.625 1 97.38 382 HIS A O 1
ATOM 3165 N N . GLY A 1 383 ? 1.482 -26.922 -22.609 1 98.12 383 GLY A N 1
ATOM 3166 C CA . GLY A 1 383 ? 0.954 -26.688 -23.938 1 98.12 383 GLY A CA 1
ATOM 3167 C C . GLY A 1 383 ? -0.05 -27.75 -24.375 1 98.12 383 GLY A C 1
ATOM 3168 O O . GLY A 1 383 ? -1.075 -27.422 -24.969 1 98.12 383 GLY A O 1
ATOM 3169 N N . ILE A 1 384 ? 0.308 -28.953 -24.078 1 98.19 384 ILE A N 1
ATOM 3170 C CA . ILE A 1 384 ? -0.59 -30.062 -24.391 1 98.19 384 ILE A CA 1
ATOM 3171 C C . ILE A 1 384 ? -1.902 -29.891 -23.625 1 98.19 384 ILE A C 1
ATOM 3173 O O . ILE A 1 384 ? -2.984 -30.031 -24.203 1 98.19 384 ILE A O 1
ATOM 3177 N N . HIS A 1 385 ? -1.797 -29.562 -22.344 1 97.62 385 HIS A N 1
ATOM 3178 C CA . HIS A 1 385 ? -2.979 -29.312 -21.531 1 97.62 385 HIS A CA 1
ATOM 3179 C C . HIS A 1 385 ? -3.826 -28.188 -22.109 1 97.62 385 HIS A C 1
ATOM 3181 O O . HIS A 1 385 ? -5.043 -28.328 -22.25 1 97.62 385 HIS A O 1
ATOM 3187 N N . GLY A 1 386 ? -3.209 -27.078 -22.453 1 97.5 386 GLY A N 1
ATOM 3188 C CA . GLY A 1 386 ? -3.908 -25.953 -23.047 1 97.5 386 GLY A CA 1
ATOM 3189 C C . GLY A 1 386 ? -4.617 -26.297 -24.344 1 97.5 386 GLY A C 1
ATOM 3190 O O . GLY A 1 386 ? -5.707 -25.797 -24.625 1 97.5 386 GLY A O 1
ATOM 3191 N N . THR A 1 387 ? -3.99 -27.156 -25.078 1 97.88 387 THR A N 1
ATOM 3192 C CA . THR A 1 387 ? -4.574 -27.578 -26.359 1 97.88 387 THR A CA 1
ATOM 3193 C C . THR A 1 387 ? -5.773 -28.5 -26.109 1 97.88 387 THR A C 1
ATOM 3195 O O . THR A 1 387 ? -6.832 -28.312 -26.719 1 97.88 387 THR A O 1
ATOM 3198 N N . LEU A 1 388 ? -5.617 -29.422 -25.25 1 97.69 388 LEU A N 1
ATOM 3199 C CA . LEU A 1 388 ? -6.688 -30.375 -24.969 1 97.69 388 LEU A CA 1
ATOM 3200 C C . LEU A 1 388 ? -7.863 -29.688 -24.281 1 97.69 388 LEU A C 1
ATOM 3202 O O . LEU A 1 388 ? -9.023 -30.016 -24.547 1 97.69 388 LEU A O 1
ATOM 3206 N N . SER A 1 389 ? -7.609 -28.766 -23.422 1 97.56 389 SER A N 1
ATOM 3207 C CA . SER A 1 389 ? -8.633 -28.047 -22.672 1 97.56 389 SER A CA 1
ATOM 3208 C C . SER A 1 389 ? -9.445 -27.141 -23.594 1 97.56 389 SER A C 1
ATOM 3210 O O . SER A 1 389 ? -10.484 -26.594 -23.188 1 97.56 389 SER A O 1
ATOM 3212 N N . SER A 1 390 ? -9.047 -26.953 -24.828 1 97.31 390 SER A N 1
ATOM 3213 C CA . SER A 1 390 ? -9.734 -26.078 -25.781 1 97.31 390 SER A CA 1
ATOM 3214 C C . SER A 1 390 ? -11.109 -26.641 -26.125 1 97.31 390 SER A C 1
ATOM 3216 O O . SER A 1 390 ? -11.914 -25.953 -26.781 1 97.31 390 SER A O 1
ATOM 3218 N N . LYS A 1 391 ? -11.359 -27.781 -25.656 1 96.06 391 LYS A N 1
ATOM 3219 C CA . LYS A 1 391 ? -12.703 -28.328 -25.797 1 96.06 391 LYS A CA 1
ATOM 3220 C C . LYS A 1 391 ? -13.695 -27.578 -24.906 1 96.06 391 LYS A C 1
ATOM 3222 O O . LYS A 1 391 ? -14.906 -27.688 -25.094 1 96.06 391 LYS A O 1
ATOM 3227 N N . GLN A 1 392 ? -13.219 -26.859 -24.016 1 97.44 392 GLN A N 1
ATOM 3228 C CA . GLN A 1 392 ? -14.039 -26.078 -23.094 1 97.44 392 GLN A CA 1
ATOM 3229 C C . GLN A 1 392 ? -14.195 -24.641 -23.578 1 97.44 392 GLN A C 1
ATOM 3231 O O . GLN A 1 392 ? -13.383 -24.156 -24.375 1 97.44 392 GLN A O 1
ATOM 3236 N N . ASN A 1 393 ? -15.32 -24 -23.156 1 96.88 393 ASN A N 1
ATOM 3237 C CA . ASN A 1 393 ? -15.43 -22.562 -23.375 1 96.88 393 ASN A CA 1
ATOM 3238 C C . ASN A 1 393 ? -14.438 -21.797 -22.516 1 96.88 393 ASN A C 1
ATOM 3240 O O . ASN A 1 393 ? -13.758 -22.375 -21.656 1 96.88 393 ASN A O 1
ATOM 3244 N N . LEU A 1 394 ? -14.289 -20.562 -22.734 1 97.69 394 LEU A N 1
ATOM 3245 C CA . LEU A 1 394 ? -13.25 -19.75 -22.125 1 97.69 394 LEU A CA 1
ATOM 3246 C C . LEU A 1 394 ? -13.398 -19.734 -20.609 1 97.69 394 LEU A C 1
ATOM 3248 O O . LEU A 1 394 ? -12.398 -19.797 -19.875 1 97.69 394 LEU A O 1
ATOM 3252 N N . LEU A 1 395 ? -14.617 -19.688 -20.109 1 97.12 395 LEU A N 1
ATOM 3253 C CA . LEU A 1 395 ? -14.844 -19.562 -18.672 1 97.12 395 LEU A CA 1
ATOM 3254 C C . LEU A 1 395 ? -14.516 -20.859 -17.953 1 97.12 395 LEU A C 1
ATOM 3256 O O . LEU A 1 395 ? -14.359 -20.875 -16.734 1 97.12 395 LEU A O 1
ATOM 3260 N N . ASN A 1 396 ? -14.375 -21.984 -18.719 1 97.38 396 ASN A N 1
ATOM 3261 C CA . ASN A 1 396 ? -14.008 -23.281 -18.172 1 97.38 396 ASN A CA 1
ATOM 3262 C C . ASN A 1 396 ? -12.656 -23.75 -18.688 1 97.38 396 ASN A C 1
ATOM 3264 O O . ASN A 1 396 ? -12.273 -24.906 -18.469 1 97.38 396 ASN A O 1
ATOM 3268 N N . TYR A 1 397 ? -11.93 -22.938 -19.312 1 97.25 397 TYR A N 1
ATOM 3269 C CA . TYR A 1 397 ? -10.727 -23.312 -20.062 1 97.25 397 TYR A CA 1
ATOM 3270 C C . TYR A 1 397 ? -9.562 -23.578 -19.109 1 97.25 397 TYR A C 1
ATOM 3272 O O . TYR A 1 397 ? -8.867 -24.594 -19.234 1 97.25 397 TYR A O 1
ATOM 3280 N N . HIS A 1 398 ? -9.391 -22.75 -18.172 1 95.5 398 HIS A N 1
ATOM 3281 C CA . HIS A 1 398 ? -8.258 -22.828 -17.266 1 95.5 398 HIS A CA 1
ATOM 3282 C C . HIS A 1 398 ? -8.617 -23.594 -16 1 95.5 398 HIS A C 1
ATOM 3284 O O . HIS A 1 398 ? -9.742 -23.5 -15.508 1 95.5 398 HIS A O 1
ATOM 3290 N N . THR A 1 399 ? -7.664 -24.312 -15.523 1 94.62 399 THR A N 1
ATOM 3291 C CA . THR A 1 399 ? -7.812 -25.016 -14.25 1 94.62 399 THR A CA 1
ATOM 3292 C C . THR A 1 399 ? -7.371 -24.125 -13.094 1 94.62 399 THR A C 1
ATOM 3294 O O . THR A 1 399 ? -6.668 -23.125 -13.305 1 94.62 399 THR A O 1
ATOM 3297 N N . PRO A 1 400 ? -7.84 -24.484 -11.875 1 94.12 400 PRO A N 1
ATOM 3298 C CA . PRO A 1 400 ? -7.184 -23.844 -10.727 1 94.12 400 PRO A CA 1
ATOM 3299 C C . PRO A 1 400 ? -5.727 -24.281 -10.578 1 94.12 400 PRO A C 1
ATOM 3301 O O . PRO A 1 400 ? -5.281 -25.219 -11.242 1 94.12 400 PRO A O 1
ATOM 3304 N N . LEU A 1 401 ? -5.008 -23.609 -9.742 1 90.69 401 LEU A N 1
ATOM 3305 C CA . LEU A 1 401 ? -3.582 -23.859 -9.562 1 90.69 401 LEU A CA 1
ATOM 3306 C C . LEU A 1 401 ? -3.328 -25.297 -9.125 1 90.69 401 LEU A C 1
ATOM 3308 O O . LEU A 1 401 ? -2.305 -25.891 -9.477 1 90.69 401 LEU A O 1
ATOM 3312 N N . THR A 1 402 ? -4.203 -25.891 -8.414 1 91.5 402 THR A N 1
ATOM 3313 C CA . THR A 1 402 ? -4.051 -27.234 -7.879 1 91.5 402 THR A CA 1
ATOM 3314 C C . THR A 1 402 ? -3.99 -28.266 -9.008 1 91.5 402 THR A C 1
ATOM 3316 O O . THR A 1 402 ? -3.471 -29.359 -8.82 1 91.5 402 THR A O 1
ATOM 3319 N N . MET A 1 403 ? -4.508 -27.891 -10.164 1 93.75 403 MET A N 1
ATOM 3320 C CA . MET A 1 403 ? -4.547 -28.812 -11.289 1 93.75 403 MET A CA 1
ATOM 3321 C C . MET A 1 403 ? -3.646 -28.344 -12.422 1 93.75 403 MET A C 1
ATOM 3323 O O . MET A 1 403 ? -3.451 -29.062 -13.406 1 93.75 403 MET A O 1
ATOM 3327 N N . ALA A 1 404 ? -3.098 -27.188 -12.211 1 91.19 404 ALA A N 1
ATOM 3328 C CA . ALA A 1 404 ? -2.414 -26.516 -13.312 1 91.19 404 ALA A CA 1
ATOM 3329 C C . ALA A 1 404 ? -1.145 -27.266 -13.711 1 91.19 404 ALA A C 1
ATOM 3331 O O . ALA A 1 404 ? -0.755 -27.266 -14.883 1 91.19 404 ALA A O 1
ATOM 3332 N N . GLU A 1 405 ? -0.528 -28.016 -12.773 1 91.19 405 GLU A N 1
ATOM 3333 C CA . GLU A 1 405 ? 0.771 -28.625 -13.016 1 91.19 405 GLU A CA 1
ATOM 3334 C C . GLU A 1 405 ? 0.62 -30.094 -13.391 1 91.19 405 GLU A C 1
ATOM 3336 O O . GLU A 1 405 ? 1.614 -30.797 -13.602 1 91.19 405 GLU A O 1
ATOM 3341 N N . VAL A 1 406 ? -0.556 -30.531 -13.578 1 93.44 406 VAL A N 1
ATOM 3342 C CA . VAL A 1 406 ? -0.794 -31.953 -13.781 1 93.44 406 VAL A CA 1
ATOM 3343 C C . VAL A 1 406 ? -0.11 -32.438 -15.07 1 93.44 406 VAL A C 1
ATOM 3345 O O . VAL A 1 406 ? 0.706 -33.344 -15.047 1 93.44 406 VAL A O 1
ATOM 3348 N N . ALA A 1 407 ? -0.35 -31.719 -16.141 1 96.06 407 ALA A N 1
ATOM 3349 C CA . ALA A 1 407 ? 0.174 -32.156 -17.438 1 96.06 407 ALA A CA 1
ATOM 3350 C C . ALA A 1 407 ? 1.674 -31.891 -17.531 1 96.06 407 ALA A C 1
ATOM 3352 O O . ALA A 1 407 ? 2.412 -32.688 -18.109 1 96.06 407 ALA A O 1
ATOM 3353 N N . SER A 1 408 ? 2.125 -30.812 -17.016 1 95.75 408 SER A N 1
ATOM 3354 C CA . SER A 1 408 ? 3.529 -30.438 -17.109 1 95.75 408 SER A CA 1
ATOM 3355 C C . SER A 1 408 ? 4.422 -31.406 -16.344 1 95.75 408 SER A C 1
ATOM 3357 O O . SER A 1 408 ? 5.348 -31.984 -16.906 1 95.75 408 SER A O 1
ATOM 3359 N N . VAL A 1 409 ? 4.07 -31.703 -15.102 1 93.19 409 VAL A N 1
ATOM 3360 C CA . VAL A 1 409 ? 4.871 -32.594 -14.273 1 93.19 409 VAL A CA 1
ATOM 3361 C C . VAL A 1 409 ? 4.754 -34.031 -14.797 1 93.19 409 VAL A C 1
ATOM 3363 O O . VAL A 1 409 ? 5.719 -34.781 -14.758 1 93.19 409 VAL A O 1
ATOM 3366 N N . PHE A 1 410 ? 3.578 -34.406 -15.273 1 95.5 410 PHE A N 1
ATOM 3367 C CA . PHE A 1 410 ? 3.414 -35.719 -15.883 1 95.5 410 PHE A CA 1
ATOM 3368 C C . PHE A 1 410 ? 4.344 -35.875 -17.078 1 95.5 410 PHE A C 1
ATOM 3370 O O . PHE A 1 410 ? 4.977 -36.938 -17.234 1 95.5 410 PHE A O 1
ATOM 3377 N N . GLY A 1 411 ? 4.426 -34.875 -17.906 1 96.19 411 GLY A N 1
ATOM 3378 C CA . GLY A 1 411 ? 5.352 -34.906 -19.031 1 96.19 411 GLY A CA 1
ATOM 3379 C C . GLY A 1 411 ? 6.801 -35.062 -18.594 1 96.19 411 GLY A C 1
ATOM 3380 O O . GLY A 1 411 ? 7.562 -35.781 -19.234 1 96.19 411 GLY A O 1
ATOM 3381 N N . GLU A 1 412 ? 7.168 -34.406 -17.531 1 93.88 412 GLU A N 1
ATOM 3382 C CA . GLU A 1 412 ? 8.508 -34.562 -16.984 1 93.88 412 GLU A CA 1
ATOM 3383 C C . GLU A 1 412 ? 8.766 -36.031 -16.609 1 93.88 412 GLU A C 1
ATOM 3385 O O . GLU A 1 412 ? 9.852 -36.562 -16.859 1 93.88 412 GLU A O 1
ATOM 3390 N N . MET A 1 413 ? 7.797 -36.625 -16 1 92.25 413 MET A N 1
ATOM 3391 C CA . MET A 1 413 ? 7.949 -38.031 -15.555 1 92.25 413 MET A CA 1
ATOM 3392 C C . MET A 1 413 ? 8.102 -38.969 -16.734 1 92.25 413 MET A C 1
ATOM 3394 O O . MET A 1 413 ? 8.898 -39.906 -16.688 1 92.25 413 MET A O 1
ATOM 3398 N N . LEU A 1 414 ? 7.383 -38.719 -17.781 1 95.31 414 LEU A N 1
ATOM 3399 C CA . LEU A 1 414 ? 7.523 -39.531 -19 1 95.31 414 LEU A CA 1
ATOM 3400 C C . LEU A 1 414 ? 8.953 -39.469 -19.531 1 95.31 414 LEU A C 1
ATOM 3402 O O . LEU A 1 414 ? 9.547 -40.5 -19.844 1 95.31 414 LEU A O 1
ATOM 3406 N N . VAL A 1 415 ? 9.445 -38.281 -19.578 1 95.06 415 VAL A N 1
ATOM 3407 C CA . VAL A 1 415 ? 10.781 -38.062 -20.125 1 95.06 415 VAL A CA 1
ATOM 3408 C C . VAL A 1 415 ? 11.836 -38.625 -19.172 1 95.06 415 VAL A C 1
ATOM 3410 O O . VAL A 1 415 ? 12.828 -39.188 -19.609 1 95.06 415 VAL A O 1
ATOM 3413 N N . MET A 1 416 ? 11.617 -38.438 -17.938 1 91.06 416 MET A N 1
ATOM 3414 C CA . MET A 1 416 ? 12.531 -38.969 -16.922 1 91.06 416 MET A CA 1
ATOM 3415 C C . MET A 1 416 ? 12.68 -40.469 -17.062 1 91.06 416 MET A C 1
ATOM 3417 O O . MET A 1 416 ? 13.797 -41 -17.047 1 91.06 416 MET A O 1
ATOM 3421 N N . ASP A 1 417 ? 11.617 -41.156 -17.141 1 89.19 417 ASP A N 1
ATOM 3422 C CA . ASP A 1 417 ? 11.633 -42.625 -17.281 1 89.19 417 ASP A CA 1
ATOM 3423 C C . ASP A 1 417 ? 12.43 -43.062 -18.516 1 89.19 417 ASP A C 1
ATOM 3425 O O . ASP A 1 417 ? 13.195 -44 -18.469 1 89.19 417 ASP A O 1
ATOM 3429 N N . LYS A 1 418 ? 12.195 -42.344 -19.562 1 89.31 418 LYS A N 1
ATOM 3430 C CA . LYS A 1 418 ? 12.93 -42.656 -20.797 1 89.31 418 LYS A CA 1
ATOM 3431 C C . LYS A 1 418 ? 14.43 -42.438 -20.594 1 89.31 418 LYS A C 1
ATOM 3433 O O . LYS A 1 418 ? 15.234 -43.281 -20.984 1 89.31 418 LYS A O 1
ATOM 3438 N N . LEU A 1 419 ? 14.766 -41.344 -20.031 1 88.06 419 LEU A N 1
ATOM 3439 C CA . LEU A 1 419 ? 16.172 -41 -19.828 1 88.06 419 LEU A CA 1
ATOM 3440 C C . LEU A 1 419 ? 16.844 -42 -18.891 1 88.06 419 LEU A C 1
ATOM 3442 O O . LEU A 1 419 ? 17.984 -42.406 -19.109 1 88.06 419 LEU A O 1
ATOM 3446 N N . LEU A 1 420 ? 16.172 -42.406 -17.844 1 86.88 420 LEU A N 1
ATOM 3447 C CA . LEU A 1 420 ? 16.719 -43.344 -16.859 1 86.88 420 LEU A CA 1
ATOM 3448 C C . LEU A 1 420 ? 17.062 -44.656 -17.516 1 86.88 420 LEU A C 1
ATOM 3450 O O . LEU A 1 420 ? 18.047 -45.312 -17.125 1 86.88 420 LEU A O 1
ATOM 3454 N N . ASN A 1 421 ? 16.359 -45.031 -18.469 1 84.5 421 ASN A N 1
ATOM 3455 C CA . ASN A 1 421 ? 16.578 -46.312 -19.141 1 84.5 421 ASN A CA 1
ATOM 3456 C C . ASN A 1 421 ? 17.75 -46.219 -20.109 1 84.5 421 ASN A C 1
ATOM 3458 O O . ASN A 1 421 ? 18.312 -47.25 -20.5 1 84.5 421 ASN A O 1
ATOM 3462 N N . GLU A 1 422 ? 18.141 -45.062 -20.422 1 82.62 422 GLU A N 1
ATOM 3463 C CA . GLU A 1 422 ? 19.188 -44.875 -21.422 1 82.62 422 GLU A CA 1
ATOM 3464 C C . GLU A 1 422 ? 20.531 -44.562 -20.766 1 82.62 422 GLU A C 1
ATOM 3466 O O . GLU A 1 422 ? 21.578 -44.625 -21.422 1 82.62 422 GLU A O 1
ATOM 3471 N N . LEU A 1 423 ? 20.547 -44.281 -19.516 1 85.06 423 LEU A N 1
ATOM 3472 C CA . LEU A 1 423 ? 21.75 -43.875 -18.812 1 85.06 423 LEU A CA 1
ATOM 3473 C C . LEU A 1 423 ? 22.484 -45.062 -18.25 1 85.06 423 LEU A C 1
ATOM 3475 O O . LEU A 1 423 ? 21.859 -46.094 -17.922 1 85.06 423 LEU A O 1
ATOM 3479 N N . ASN A 1 424 ? 23.812 -44.969 -18.266 1 86.06 424 ASN A N 1
ATOM 3480 C CA . ASN A 1 424 ? 24.578 -45.969 -17.516 1 86.06 424 ASN A CA 1
ATOM 3481 C C . ASN A 1 424 ? 24.344 -45.844 -16.016 1 86.06 424 ASN A C 1
ATOM 3483 O O . ASN A 1 424 ? 23.719 -44.875 -15.555 1 86.06 424 ASN A O 1
ATOM 3487 N N . GLU A 1 425 ? 24.812 -46.781 -15.344 1 85.69 425 GLU A N 1
ATOM 3488 C CA . GLU A 1 425 ? 24.484 -46.906 -13.922 1 85.69 425 GLU A CA 1
ATOM 3489 C C . GLU A 1 425 ? 24.938 -45.688 -13.148 1 85.69 425 GLU A C 1
ATOM 3491 O O . GLU A 1 425 ? 24.219 -45.188 -12.281 1 85.69 425 GLU A O 1
ATOM 3496 N N . GLU A 1 426 ? 26.062 -45.219 -13.438 1 85.81 426 GLU A N 1
ATOM 3497 C CA . GLU A 1 426 ? 26.594 -44.062 -12.719 1 85.81 426 GLU A CA 1
ATOM 3498 C C . GLU A 1 426 ? 25.797 -42.812 -13.031 1 85.81 426 GLU A C 1
ATOM 3500 O O . GLU A 1 426 ? 25.422 -42.062 -12.125 1 85.81 426 GLU A O 1
ATOM 3505 N N . ASP A 1 427 ? 25.516 -42.625 -14.227 1 84.62 427 ASP A N 1
ATOM 3506 C CA . ASP A 1 427 ? 24.766 -41.469 -14.664 1 84.62 427 ASP A CA 1
ATOM 3507 C C . ASP A 1 427 ? 23.328 -41.531 -14.172 1 84.62 427 ASP A C 1
ATOM 3509 O O . ASP A 1 427 ? 22.719 -40.5 -13.875 1 84.62 427 ASP A O 1
ATOM 3513 N N . LYS A 1 428 ? 22.891 -42.688 -14.086 1 87.06 428 LYS A N 1
ATOM 3514 C CA . LYS A 1 428 ? 21.531 -42.906 -13.578 1 87.06 428 LYS A CA 1
ATOM 3515 C C . LYS A 1 428 ? 21.422 -42.469 -12.125 1 87.06 428 LYS A C 1
ATOM 3517 O O . LYS A 1 428 ? 20.453 -41.812 -11.742 1 87.06 428 LYS A O 1
ATOM 3522 N N . LYS A 1 429 ? 22.375 -42.875 -11.383 1 88.81 429 LYS A N 1
ATOM 3523 C CA . LYS A 1 429 ? 22.391 -42.531 -9.969 1 88.81 429 LYS A CA 1
ATOM 3524 C C . LYS A 1 429 ? 22.422 -41 -9.797 1 88.81 429 LYS A C 1
ATOM 3526 O O . LYS A 1 429 ? 21.703 -40.438 -8.961 1 88.81 429 LYS A O 1
ATOM 3531 N N . LEU A 1 430 ? 23.234 -40.406 -10.594 1 87.56 430 LEU A N 1
ATOM 3532 C CA . LEU A 1 430 ? 23.375 -38.969 -10.516 1 87.56 430 LEU A CA 1
ATOM 3533 C C . LEU A 1 430 ? 22.094 -38.281 -10.945 1 87.56 430 LEU A C 1
ATOM 3535 O O . LEU A 1 430 ? 21.688 -37.281 -10.336 1 87.56 430 LEU A O 1
ATOM 3539 N N . PHE A 1 431 ? 21.516 -38.812 -11.906 1 86.5 431 PHE A N 1
ATOM 3540 C CA . PHE A 1 431 ? 20.281 -38.25 -12.422 1 86.5 431 PHE A CA 1
ATOM 3541 C C . PHE A 1 431 ? 19.156 -38.406 -11.406 1 86.5 431 PHE A C 1
ATOM 3543 O O . PHE A 1 431 ? 18.391 -37.438 -11.164 1 86.5 431 PHE A O 1
ATOM 3550 N N . ILE A 1 432 ? 19.094 -39.562 -10.82 1 90.19 432 ILE A N 1
ATOM 3551 C CA . ILE A 1 432 ? 18.078 -39.812 -9.812 1 90.19 432 ILE A CA 1
ATOM 3552 C C . ILE A 1 432 ? 18.25 -38.875 -8.625 1 90.19 432 ILE A C 1
ATOM 3554 O O . ILE A 1 432 ? 17.281 -38.312 -8.125 1 90.19 432 ILE A O 1
ATOM 3558 N N . ALA A 1 433 ? 19.469 -38.688 -8.25 1 91.5 433 ALA A N 1
ATOM 3559 C CA . ALA A 1 433 ? 19.75 -37.781 -7.148 1 91.5 433 ALA A CA 1
ATOM 3560 C C . ALA A 1 433 ? 19.266 -36.344 -7.469 1 91.5 433 ALA A C 1
ATOM 3562 O O . ALA A 1 433 ? 18.641 -35.688 -6.629 1 91.5 433 ALA A O 1
ATOM 3563 N N . SER A 1 434 ? 19.531 -35.969 -8.633 1 88.25 434 SER A N 1
ATOM 3564 C CA . SER A 1 434 ? 19.109 -34.625 -9.062 1 88.25 434 SER A CA 1
ATOM 3565 C C . SER A 1 434 ? 17.594 -34.5 -9.07 1 88.25 434 SER A C 1
ATOM 3567 O O . SER A 1 434 ? 17.031 -33.469 -8.664 1 88.25 434 SER A O 1
ATOM 3569 N N . LYS A 1 435 ? 16.922 -35.5 -9.477 1 88.38 435 LYS A N 1
ATOM 3570 C CA . LYS A 1 435 ? 15.469 -35.5 -9.531 1 88.38 435 LYS A CA 1
ATOM 3571 C C . LYS A 1 435 ? 14.867 -35.469 -8.125 1 88.38 435 LYS A C 1
ATOM 3573 O O . LYS A 1 435 ? 13.844 -34.812 -7.898 1 88.38 435 LYS A O 1
ATOM 3578 N N . ILE A 1 436 ? 15.461 -36.219 -7.289 1 92.69 436 ILE A N 1
ATOM 3579 C CA . ILE A 1 436 ? 15.016 -36.219 -5.898 1 92.69 436 ILE A CA 1
ATOM 3580 C C . ILE A 1 436 ? 15.109 -34.812 -5.316 1 92.69 436 ILE A C 1
ATOM 3582 O O . ILE A 1 436 ? 14.172 -34.344 -4.664 1 92.69 436 ILE A O 1
ATOM 3586 N N . GLU A 1 437 ? 16.156 -34.156 -5.594 1 93.31 437 GLU A N 1
ATOM 3587 C CA . GLU A 1 437 ? 16.344 -32.812 -5.082 1 93.31 437 GLU A CA 1
ATOM 3588 C C . GLU A 1 437 ? 15.32 -31.844 -5.68 1 93.31 437 GLU A C 1
ATOM 3590 O O . GLU A 1 437 ? 14.836 -30.953 -4.992 1 93.31 437 GLU A O 1
ATOM 3595 N N . ASP A 1 438 ? 15 -32.031 -6.922 1 89.69 438 ASP A N 1
ATOM 3596 C CA . ASP A 1 438 ? 13.953 -31.219 -7.555 1 89.69 438 ASP A CA 1
ATOM 3597 C C . ASP A 1 438 ? 12.602 -31.453 -6.871 1 89.69 438 ASP A C 1
ATOM 3599 O O . ASP A 1 438 ? 11.836 -30.5 -6.668 1 89.69 438 ASP A O 1
ATOM 3603 N N . MET A 1 439 ? 12.352 -32.688 -6.605 1 91.12 439 MET A N 1
ATOM 3604 C CA . MET A 1 439 ? 11.109 -33.031 -5.914 1 91.12 439 MET A CA 1
ATOM 3605 C C . MET A 1 439 ? 11.086 -32.438 -4.516 1 91.12 439 MET A C 1
ATOM 3607 O O . MET A 1 439 ? 10.047 -31.938 -4.066 1 91.12 439 MET A O 1
ATOM 3611 N N . PHE A 1 440 ? 12.25 -32.5 -3.805 1 95.88 440 PHE A N 1
ATOM 3612 C CA . PHE A 1 440 ? 12.336 -31.875 -2.488 1 95.88 440 PHE A CA 1
ATOM 3613 C C . PHE A 1 440 ? 12.055 -30.391 -2.578 1 95.88 440 PHE A C 1
ATOM 3615 O O . PHE A 1 440 ? 11.344 -29.828 -1.735 1 95.88 440 PHE A O 1
ATOM 3622 N N . ALA A 1 441 ? 12.547 -29.734 -3.613 1 92.94 441 ALA A N 1
ATOM 3623 C CA . ALA A 1 441 ? 12.391 -28.297 -3.801 1 92.94 441 ALA A CA 1
ATOM 3624 C C . ALA A 1 441 ? 10.938 -27.922 -4.059 1 92.94 441 ALA A C 1
ATOM 3626 O O . ALA A 1 441 ? 10.469 -26.875 -3.621 1 92.94 441 ALA A O 1
ATOM 3627 N N . THR A 1 442 ? 10.172 -28.781 -4.68 1 91.19 442 THR A N 1
ATOM 3628 C CA . THR A 1 442 ? 8.812 -28.453 -5.105 1 91.19 442 THR A CA 1
ATOM 3629 C C . THR A 1 442 ? 7.785 -28.969 -4.109 1 91.19 442 THR A C 1
ATOM 3631 O O . THR A 1 442 ? 6.684 -28.438 -4.004 1 91.19 442 THR A O 1
ATOM 3634 N N . MET A 1 443 ? 8.148 -30.047 -3.395 1 94.75 443 MET A N 1
ATOM 3635 C CA . MET A 1 443 ? 7.199 -30.641 -2.459 1 94.75 443 MET A CA 1
ATOM 3636 C C . MET A 1 443 ? 7.5 -30.203 -1.029 1 94.75 443 MET A C 1
ATOM 3638 O O . MET A 1 443 ? 6.785 -29.359 -0.469 1 94.75 443 MET A O 1
ATOM 3642 N N . PHE A 1 444 ? 8.641 -30.641 -0.494 1 97.25 444 PHE A N 1
ATOM 3643 C CA . PHE A 1 444 ? 8.945 -30.391 0.91 1 97.25 444 PHE A CA 1
ATOM 3644 C C . PHE A 1 444 ? 9.266 -28.922 1.146 1 97.25 444 PHE A C 1
ATOM 3646 O O . PHE A 1 444 ? 8.789 -28.328 2.119 1 97.25 444 PHE A O 1
ATOM 3653 N N . ARG A 1 445 ? 10.047 -28.328 0.252 1 97.12 445 ARG A N 1
ATOM 3654 C CA . ARG A 1 445 ? 10.422 -26.922 0.424 1 97.12 445 ARG A CA 1
ATOM 3655 C C . ARG A 1 445 ? 9.203 -26.016 0.309 1 97.12 445 ARG A C 1
ATOM 3657 O O . ARG A 1 445 ? 9.031 -25.078 1.104 1 97.12 445 ARG A O 1
ATOM 3664 N N . GLN A 1 446 ? 8.375 -26.234 -0.69 1 96.75 446 GLN A N 1
ATOM 3665 C CA . GLN A 1 446 ? 7.156 -25.438 -0.852 1 96.75 446 GLN A CA 1
ATOM 3666 C C . GLN A 1 446 ? 6.215 -25.625 0.332 1 96.75 446 GLN A C 1
ATOM 3668 O O . GLN A 1 446 ? 5.531 -24.688 0.75 1 96.75 446 GLN A O 1
ATOM 3673 N N . ASN A 1 447 ? 6.152 -26.859 0.833 1 98 447 ASN A N 1
ATOM 3674 C CA . ASN A 1 447 ? 5.375 -27.109 2.041 1 98 447 ASN A CA 1
ATOM 3675 C C . ASN A 1 447 ? 5.918 -26.328 3.23 1 98 447 ASN A C 1
ATOM 3677 O O . ASN A 1 447 ? 5.145 -25.812 4.039 1 98 447 ASN A O 1
ATOM 3681 N N . MET A 1 448 ? 7.223 -26.297 3.336 1 98.38 448 MET A N 1
ATOM 3682 C CA . MET A 1 448 ? 7.871 -25.531 4.387 1 98.38 448 MET A CA 1
ATOM 3683 C C . MET A 1 448 ? 7.512 -24.047 4.27 1 98.38 448 MET A C 1
ATOM 3685 O O . MET A 1 448 ? 7.199 -23.391 5.27 1 98.38 448 MET A O 1
ATOM 3689 N N . PHE A 1 449 ? 7.551 -23.5 3.025 1 98.19 449 PHE A N 1
ATOM 3690 C CA . PHE A 1 449 ? 7.156 -22.109 2.789 1 98.19 449 PHE A CA 1
ATOM 3691 C C . PHE A 1 449 ? 5.711 -21.875 3.207 1 98.19 449 PHE A C 1
ATOM 3693 O O . PHE A 1 449 ? 5.391 -20.844 3.812 1 98.19 449 PHE A O 1
ATOM 3700 N N . ALA A 1 450 ? 4.836 -22.812 2.865 1 98.06 450 ALA A N 1
ATOM 3701 C CA . ALA A 1 450 ? 3.42 -22.688 3.207 1 98.06 450 ALA A CA 1
ATOM 3702 C C . ALA A 1 450 ? 3.221 -22.672 4.719 1 98.06 450 ALA A C 1
ATOM 3704 O O . ALA A 1 450 ? 2.432 -21.875 5.234 1 98.06 450 ALA A O 1
ATOM 3705 N N . ARG A 1 451 ? 3.898 -23.547 5.434 1 98.25 451 ARG A N 1
ATOM 3706 C CA . ARG A 1 451 ? 3.816 -23.578 6.891 1 98.25 451 ARG A CA 1
ATOM 3707 C C . ARG A 1 451 ? 4.32 -22.266 7.492 1 98.25 451 ARG A C 1
ATOM 3709 O O . ARG A 1 451 ? 3.717 -21.734 8.43 1 98.25 451 ARG A O 1
ATOM 3716 N N . PHE A 1 452 ? 5.441 -21.797 6.941 1 98.44 452 PHE A N 1
ATOM 3717 C CA . PHE A 1 452 ? 5.941 -20.5 7.355 1 98.44 452 PHE A CA 1
ATOM 3718 C C . PHE A 1 452 ? 4.875 -19.422 7.176 1 98.44 452 PHE A C 1
ATOM 3720 O O . PHE A 1 452 ? 4.633 -18.625 8.086 1 98.44 452 PHE A O 1
ATOM 3727 N N . GLU A 1 453 ? 4.227 -19.375 6.047 1 98.25 453 GLU A N 1
ATOM 3728 C CA . GLU A 1 453 ? 3.232 -18.359 5.738 1 98.25 453 GLU A CA 1
ATOM 3729 C C . GLU A 1 453 ? 2.057 -18.406 6.711 1 98.25 453 GLU A C 1
ATOM 3731 O O . GLU A 1 453 ? 1.604 -17.375 7.211 1 98.25 453 GLU A O 1
ATOM 3736 N N . VAL A 1 454 ? 1.533 -19.625 6.918 1 98.06 454 VAL A N 1
ATOM 3737 C CA . VAL A 1 454 ? 0.396 -19.781 7.816 1 98.06 454 VAL A CA 1
ATOM 3738 C C . VAL A 1 454 ? 0.739 -19.219 9.195 1 98.06 454 VAL A C 1
ATOM 3740 O O . VAL A 1 454 ? -0.044 -18.469 9.773 1 98.06 454 VAL A O 1
ATOM 3743 N N . GLN A 1 455 ? 1.912 -19.547 9.672 1 98.06 455 GLN A N 1
ATOM 3744 C CA . GLN A 1 455 ? 2.326 -19.125 11.008 1 98.06 455 GLN A CA 1
ATOM 3745 C C . GLN A 1 455 ? 2.639 -17.625 11.031 1 98.06 455 GLN A C 1
ATOM 3747 O O . GLN A 1 455 ? 2.338 -16.953 12.016 1 98.06 455 GLN A O 1
ATOM 3752 N N . ALA A 1 456 ? 3.307 -17.156 9.969 1 98.06 456 ALA A N 1
ATOM 3753 C CA . ALA A 1 456 ? 3.623 -15.734 9.883 1 98.06 456 ALA A CA 1
ATOM 3754 C C . ALA A 1 456 ? 2.352 -14.891 9.875 1 98.06 456 ALA A C 1
ATOM 3756 O O . ALA A 1 456 ? 2.264 -13.883 10.578 1 98.06 456 ALA A O 1
ATOM 3757 N N . HIS A 1 457 ? 1.332 -15.273 9.039 1 97.81 457 HIS A N 1
ATOM 3758 C CA . HIS A 1 457 ? 0.053 -14.578 9 1 97.81 457 HIS A CA 1
ATOM 3759 C C . HIS A 1 457 ? -0.613 -14.562 10.375 1 97.81 457 HIS A C 1
ATOM 3761 O O . HIS A 1 457 ? -1.113 -13.531 10.812 1 97.81 457 HIS A O 1
ATOM 3767 N N . LYS A 1 458 ? -0.619 -15.672 11.055 1 96.19 458 LYS A N 1
ATOM 3768 C CA . LYS A 1 458 ? -1.201 -15.773 12.391 1 96.19 458 LYS A CA 1
ATOM 3769 C C . LYS A 1 458 ? -0.491 -14.844 13.367 1 96.19 458 LYS A C 1
ATOM 3771 O O . LYS A 1 458 ? -1.139 -14.133 14.141 1 96.19 458 LYS A O 1
ATOM 3776 N N . MET A 1 459 ? 0.839 -14.852 13.32 1 94.56 459 MET A N 1
ATOM 3777 C CA . MET A 1 459 ? 1.658 -14.016 14.195 1 94.56 459 MET A CA 1
ATOM 3778 C C . MET A 1 459 ? 1.357 -12.539 13.969 1 94.56 459 MET A C 1
ATOM 3780 O O . MET A 1 459 ? 1.188 -11.781 14.93 1 94.56 459 MET A O 1
ATOM 3784 N N . ILE A 1 460 ? 1.271 -12.109 12.742 1 92.94 460 ILE A N 1
ATOM 3785 C CA . ILE A 1 460 ? 1.027 -10.719 12.391 1 92.94 460 ILE A CA 1
ATOM 3786 C C . ILE A 1 460 ? -0.389 -10.32 12.805 1 92.94 460 ILE A C 1
ATOM 3788 O O . ILE A 1 460 ? -0.611 -9.219 13.305 1 92.94 460 ILE A O 1
ATOM 3792 N N . GLU A 1 461 ? -1.363 -11.18 12.586 1 89.88 461 GLU A N 1
ATOM 3793 C CA . GLU A 1 461 ? -2.738 -10.93 13.008 1 89.88 461 GLU A CA 1
ATOM 3794 C C . GLU A 1 461 ? -2.834 -10.75 14.516 1 89.88 461 GLU A C 1
ATOM 3796 O O . GLU A 1 461 ? -3.498 -9.828 15 1 89.88 461 GLU A O 1
ATOM 3801 N N . GLU A 1 462 ? -2.186 -11.586 15.242 1 85.62 462 GLU A N 1
ATOM 3802 C CA . GLU A 1 462 ? -2.271 -11.594 16.703 1 85.62 462 GLU A CA 1
ATOM 3803 C C . GLU A 1 462 ? -1.524 -10.406 17.312 1 85.62 462 GLU A C 1
ATOM 3805 O O . GLU A 1 462 ? -1.974 -9.828 18.297 1 85.62 462 GLU A O 1
ATOM 3810 N N . ASN A 1 463 ? -0.367 -10.07 16.641 1 82.38 463 ASN A N 1
ATOM 3811 C CA . ASN A 1 463 ? 0.513 -9.07 17.25 1 82.38 463 ASN A CA 1
ATOM 3812 C C . ASN A 1 463 ? 0.398 -7.723 16.547 1 82.38 463 ASN A C 1
ATOM 3814 O O . ASN A 1 463 ? 0.981 -6.734 17 1 82.38 463 ASN A O 1
ATOM 3818 N N . GLY A 1 464 ? -0.321 -7.691 15.5 1 80.75 464 GLY A N 1
ATOM 3819 C CA . GLY A 1 464 ? -0.425 -6.473 14.711 1 80.75 464 GLY A CA 1
ATOM 3820 C C . GLY A 1 464 ? 0.67 -6.34 13.672 1 80.75 464 GLY A C 1
ATOM 3821 O O . GLY A 1 464 ? 0.521 -5.598 12.695 1 80.75 464 GLY A O 1
ATOM 3822 N N . MET A 1 465 ? 1.812 -6.906 14 1 87.44 465 MET A N 1
ATOM 3823 C CA . MET A 1 465 ? 2.969 -6.961 13.109 1 87.44 465 MET A CA 1
ATOM 3824 C C . MET A 1 465 ? 3.963 -8.016 13.57 1 87.44 465 MET A C 1
ATOM 3826 O O . MET A 1 465 ? 3.861 -8.531 14.688 1 87.44 465 MET A O 1
ATOM 3830 N N . ALA A 1 466 ? 4.883 -8.398 12.688 1 93.06 466 ALA A N 1
ATOM 3831 C CA . ALA A 1 466 ? 6.031 -9.234 13.031 1 93.06 466 ALA A CA 1
ATOM 3832 C C . ALA A 1 466 ? 7.34 -8.562 12.633 1 93.06 466 ALA A C 1
ATOM 3834 O O . ALA A 1 466 ? 7.465 -8.047 11.516 1 93.06 466 ALA A O 1
ATOM 3835 N N . SER A 1 467 ? 8.297 -8.539 13.516 1 93.38 467 SER A N 1
ATOM 3836 C CA . SER A 1 467 ? 9.602 -7.938 13.242 1 93.38 467 SER A CA 1
ATOM 3837 C C . SER A 1 467 ? 10.43 -8.82 12.312 1 93.38 467 SER A C 1
ATOM 3839 O O . SER A 1 467 ? 10.094 -9.992 12.102 1 93.38 467 SER A O 1
ATOM 3841 N N . TRP A 1 468 ? 11.5 -8.219 11.742 1 95.69 468 TRP A N 1
ATOM 3842 C CA . TRP A 1 468 ? 12.453 -8.953 10.922 1 95.69 468 TRP A CA 1
ATOM 3843 C C . TRP A 1 468 ? 12.992 -10.164 11.664 1 95.69 468 TRP A C 1
ATOM 3845 O O . TRP A 1 468 ? 13.062 -11.266 11.109 1 95.69 468 TRP A O 1
ATOM 3855 N N . GLU A 1 469 ? 13.352 -9.992 12.969 1 96.31 469 GLU A N 1
ATOM 3856 C CA . GLU A 1 469 ? 13.93 -11.062 13.766 1 96.31 469 GLU A CA 1
ATOM 3857 C C . GLU A 1 469 ? 12.906 -12.156 14.047 1 96.31 469 GLU A C 1
ATOM 3859 O O . GLU A 1 469 ? 13.227 -13.344 13.992 1 96.31 469 GLU A O 1
ATOM 3864 N N . GLU A 1 470 ? 11.648 -11.75 14.336 1 95.75 470 GLU A N 1
ATOM 3865 C CA . GLU A 1 470 ? 10.594 -12.727 14.594 1 95.75 470 GLU A CA 1
ATOM 3866 C C . GLU A 1 470 ? 10.312 -13.586 13.359 1 95.75 470 GLU A C 1
ATOM 3868 O O . GLU A 1 470 ? 10.172 -14.805 13.461 1 95.75 470 GLU A O 1
ATOM 3873 N N . LEU A 1 471 ? 10.195 -12.984 12.172 1 98.25 471 LEU A N 1
ATOM 3874 C CA . LEU A 1 471 ? 9.969 -13.703 10.922 1 98.25 471 LEU A CA 1
ATOM 3875 C C . LEU A 1 471 ? 11.156 -14.602 10.586 1 98.25 471 LEU A C 1
ATOM 3877 O O . LEU A 1 471 ? 10.977 -15.734 10.133 1 98.25 471 LEU A O 1
ATOM 3881 N N . SER A 1 472 ? 12.414 -14.094 10.852 1 98.5 472 SER A N 1
ATOM 3882 C CA . SER A 1 472 ? 13.625 -14.859 10.594 1 98.5 472 SER A CA 1
ATOM 3883 C C . SER A 1 472 ? 13.719 -16.078 11.516 1 98.5 472 SER A C 1
ATOM 3885 O O . SER A 1 472 ? 14.086 -17.172 11.078 1 98.5 472 SER A O 1
ATOM 3887 N N . ASP A 1 473 ? 13.375 -15.859 12.742 1 98.25 473 ASP A N 1
ATOM 3888 C CA . ASP A 1 473 ? 13.391 -16.969 13.703 1 98.25 473 ASP A CA 1
ATOM 3889 C C . ASP A 1 473 ? 12.352 -18.031 13.328 1 98.25 473 ASP A C 1
ATOM 3891 O O . ASP A 1 473 ? 12.609 -19.219 13.461 1 98.25 473 ASP A O 1
ATOM 3895 N N . LEU A 1 474 ? 11.172 -17.594 12.977 1 98.44 474 LEU A N 1
ATOM 3896 C CA . LEU A 1 474 ? 10.141 -18.5 12.523 1 98.44 474 LEU A CA 1
ATOM 3897 C C . LEU A 1 474 ? 10.625 -19.328 11.336 1 98.44 474 LEU A C 1
ATOM 3899 O O . LEU A 1 474 ? 10.414 -20.547 11.289 1 98.44 474 LEU A O 1
ATOM 3903 N N . TYR A 1 475 ? 11.273 -18.688 10.375 1 98.69 475 TYR A N 1
ATOM 3904 C CA . TYR A 1 475 ? 11.781 -19.391 9.203 1 98.69 475 TYR A CA 1
ATOM 3905 C C . TYR A 1 475 ? 12.852 -20.406 9.602 1 98.69 475 TYR A C 1
ATOM 3907 O O . TYR A 1 475 ? 12.883 -21.516 9.07 1 98.69 475 TYR A O 1
ATOM 3915 N N . GLU A 1 476 ? 13.734 -20.031 10.492 1 98.44 476 GLU A N 1
ATOM 3916 C CA . GLU A 1 476 ? 14.766 -20.938 10.977 1 98.44 476 GLU A CA 1
ATOM 3917 C C . GLU A 1 476 ? 14.156 -22.188 11.602 1 98.44 476 GLU A C 1
ATOM 3919 O O . GLU A 1 476 ? 14.664 -23.297 11.406 1 98.44 476 GLU A O 1
ATOM 3924 N N . ARG A 1 477 ? 13.125 -22.031 12.391 1 98.06 477 ARG A N 1
ATOM 3925 C CA . ARG A 1 477 ? 12.438 -23.188 12.969 1 98.06 477 ARG A CA 1
ATOM 3926 C C . ARG A 1 477 ? 11.906 -24.109 11.891 1 98.06 477 ARG A C 1
ATOM 3928 O O . ARG A 1 477 ? 11.984 -25.344 12.023 1 98.06 477 ARG A O 1
ATOM 3935 N N . GLU A 1 478 ? 11.297 -23.531 10.766 1 98.44 478 GLU A N 1
ATOM 3936 C CA . GLU A 1 478 ? 10.797 -24.344 9.656 1 98.44 478 GLU A CA 1
ATOM 3937 C C . GLU A 1 478 ? 11.938 -25.078 8.953 1 98.44 478 GLU A C 1
ATOM 3939 O O . GLU A 1 478 ? 11.773 -26.219 8.539 1 98.44 478 GLU A O 1
ATOM 3944 N N . LEU A 1 479 ? 13.102 -24.391 8.828 1 98.44 479 LEU A N 1
ATOM 3945 C CA . LEU A 1 479 ? 14.281 -25.047 8.273 1 98.44 479 LEU A CA 1
ATOM 3946 C C . LEU A 1 479 ? 14.672 -26.266 9.102 1 98.44 479 LEU A C 1
ATOM 3948 O O . LEU A 1 479 ? 14.977 -27.328 8.555 1 98.44 479 LEU A O 1
ATOM 3952 N N . LYS A 1 480 ? 14.617 -26.125 10.398 1 98.12 480 LYS A N 1
ATOM 3953 C CA . LYS A 1 480 ? 15 -27.203 11.305 1 98.12 480 LYS A CA 1
ATOM 3954 C C . LYS A 1 480 ? 14.047 -28.391 11.188 1 98.12 480 LYS A C 1
ATOM 3956 O O . LYS A 1 480 ? 14.461 -29.547 11.305 1 98.12 480 LYS A O 1
ATOM 3961 N N . ILE A 1 481 ? 12.812 -28.109 10.961 1 98.06 481 ILE A N 1
ATOM 3962 C CA . ILE A 1 481 ? 11.836 -29.172 10.766 1 98.06 481 ILE A CA 1
ATOM 3963 C C . ILE A 1 481 ? 12.148 -29.938 9.477 1 98.06 481 ILE A C 1
ATOM 3965 O O . ILE A 1 481 ? 12.188 -31.156 9.461 1 98.06 481 ILE A O 1
ATOM 3969 N N . MET A 1 482 ? 12.406 -29.266 8.367 1 97.94 482 MET A N 1
ATOM 3970 C CA . MET A 1 482 ? 12.586 -29.891 7.066 1 97.94 482 MET A CA 1
ATOM 3971 C C . MET A 1 482 ? 13.898 -30.672 7.012 1 97.94 482 MET A C 1
ATOM 3973 O O . MET A 1 482 ? 13.945 -31.797 6.504 1 97.94 482 MET A O 1
ATOM 3977 N N . PHE A 1 483 ? 15.023 -30.094 7.629 1 97.88 483 PHE A N 1
ATOM 3978 C CA . PHE A 1 483 ? 16.344 -30.641 7.363 1 97.88 483 PHE A CA 1
ATOM 3979 C C . PHE A 1 483 ? 16.859 -31.422 8.57 1 97.88 483 PHE A C 1
ATOM 3981 O O . PHE A 1 483 ? 17.812 -32.219 8.453 1 97.88 483 PHE A O 1
ATOM 3988 N N . GLY A 1 484 ? 16.25 -31.188 9.789 1 96 484 GLY A N 1
ATOM 3989 C CA . GLY A 1 484 ? 16.766 -31.844 10.984 1 96 484 GLY A CA 1
ATOM 3990 C C . GLY A 1 484 ? 18.25 -31.641 11.195 1 96 484 GLY A C 1
ATOM 3991 O O . GLY A 1 484 ? 18.75 -30.516 11.102 1 96 484 GLY A O 1
ATOM 3992 N N . ASN A 1 485 ? 18.922 -32.719 11.516 1 95.06 485 ASN A N 1
ATOM 3993 C CA . ASN A 1 485 ? 20.359 -32.656 11.75 1 95.06 485 ASN A CA 1
ATOM 3994 C C . ASN A 1 485 ? 21.156 -33.094 10.516 1 95.06 485 ASN A C 1
ATOM 3996 O O . ASN A 1 485 ? 22.375 -33.188 10.555 1 95.06 485 ASN A O 1
ATOM 4000 N N . SER A 1 486 ? 20.469 -33.344 9.422 1 96.44 486 SER A N 1
ATOM 4001 C CA . SER A 1 486 ? 21.109 -33.875 8.227 1 96.44 486 SER A CA 1
ATOM 4002 C C . SER A 1 486 ? 21.922 -32.812 7.5 1 96.44 486 SER A C 1
ATOM 4004 O O . SER A 1 486 ? 22.828 -33.156 6.73 1 96.44 486 SER A O 1
ATOM 4006 N N . VAL A 1 487 ? 21.547 -31.578 7.695 1 96.5 487 VAL A N 1
ATOM 4007 C CA . VAL A 1 487 ? 22.219 -30.438 7.07 1 96.5 487 VAL A CA 1
ATOM 4008 C C . VAL A 1 487 ? 22.453 -29.344 8.109 1 96.5 487 VAL A C 1
ATOM 4010 O O . VAL A 1 487 ? 21.578 -29.047 8.922 1 96.5 487 VAL A O 1
ATOM 4013 N N . LYS A 1 488 ? 23.625 -28.812 8.109 1 97.06 488 LYS A N 1
ATOM 4014 C CA . LYS A 1 488 ? 23.906 -27.703 9 1 97.06 488 LYS A CA 1
ATOM 4015 C C . LYS A 1 488 ? 23.281 -26.406 8.492 1 97.06 488 LYS A C 1
ATOM 4017 O O . LYS A 1 488 ? 23.453 -26.047 7.324 1 97.06 488 LYS A O 1
ATOM 4022 N N . ILE A 1 489 ? 22.562 -25.75 9.336 1 97.56 489 ILE A N 1
ATOM 4023 C CA . ILE A 1 489 ? 21.922 -24.484 8.992 1 97.56 489 ILE A CA 1
ATOM 4024 C C . ILE A 1 489 ? 22.781 -23.312 9.461 1 97.56 489 ILE A C 1
ATOM 4026 O O . ILE A 1 489 ? 22.953 -23.109 10.664 1 97.56 489 ILE A O 1
ATOM 4030 N N . THR A 1 490 ? 23.359 -22.578 8.562 1 97.19 490 THR A N 1
ATOM 4031 C CA . THR A 1 490 ? 24.188 -21.422 8.906 1 97.19 490 THR A CA 1
ATOM 4032 C C . THR A 1 490 ? 23.328 -20.188 9.125 1 97.19 490 THR A C 1
ATOM 4034 O O . THR A 1 490 ? 22.219 -20.094 8.602 1 97.19 490 THR A O 1
ATOM 4037 N N . PRO A 1 491 ? 23.75 -19.172 9.812 1 97 491 PRO A N 1
ATOM 4038 C CA . PRO A 1 491 ? 22.922 -18.078 10.328 1 97 491 PRO A CA 1
ATOM 4039 C C . PRO A 1 491 ? 22.266 -17.281 9.219 1 97 491 PRO A C 1
ATOM 4041 O O . PRO A 1 491 ? 21.141 -16.781 9.398 1 97 491 PRO A O 1
ATOM 4044 N N . GLU A 1 492 ? 22.875 -17.156 8.047 1 97.12 492 GLU A N 1
ATOM 4045 C CA . GLU A 1 492 ? 22.344 -16.281 7 1 97.12 492 GLU A CA 1
ATOM 4046 C C . GLU A 1 492 ? 21.062 -16.859 6.398 1 97.12 492 GLU A C 1
ATOM 4048 O O . GLU A 1 492 ? 20.266 -16.125 5.809 1 97.12 492 GLU A O 1
ATOM 4053 N N . TYR A 1 493 ? 20.797 -18.125 6.621 1 97.94 493 TYR A N 1
ATOM 4054 C CA . TYR A 1 493 ? 19.672 -18.781 5.957 1 97.94 493 TYR A CA 1
ATOM 4055 C C . TYR A 1 493 ? 18.359 -18.391 6.621 1 97.94 493 TYR A C 1
ATOM 4057 O O . TYR A 1 493 ? 17.281 -18.609 6.043 1 97.94 493 TYR A O 1
ATOM 4065 N N . LYS A 1 494 ? 18.406 -17.891 7.836 1 98 494 LYS A N 1
ATOM 4066 C CA . LYS A 1 494 ? 17.172 -17.453 8.469 1 98 494 LYS A CA 1
ATOM 4067 C C . LYS A 1 494 ? 16.547 -16.266 7.719 1 98 494 LYS A C 1
ATOM 4069 O O . LYS A 1 494 ? 15.375 -15.961 7.898 1 98 494 LYS A O 1
ATOM 4074 N N . TYR A 1 495 ? 17.359 -15.602 6.789 1 98.19 495 TYR A N 1
ATOM 4075 C CA . TYR A 1 495 ? 16.859 -14.461 6.02 1 98.19 495 TYR A CA 1
ATOM 4076 C C . TYR A 1 495 ? 16.25 -14.914 4.699 1 98.19 495 TYR A C 1
ATOM 4078 O O . TYR A 1 495 ? 15.703 -14.102 3.951 1 98.19 495 TYR A O 1
ATOM 4086 N N . GLU A 1 496 ? 16.234 -16.219 4.406 1 97.88 496 GLU A N 1
ATOM 4087 C CA . GLU A 1 496 ? 15.828 -16.734 3.105 1 97.88 496 GLU A CA 1
ATOM 4088 C C . GLU A 1 496 ? 14.359 -16.422 2.832 1 97.88 496 GLU A C 1
ATOM 4090 O O . GLU A 1 496 ? 13.961 -16.234 1.679 1 97.88 496 GLU A O 1
ATOM 4095 N N . TRP A 1 497 ? 13.547 -16.297 3.9 1 98.31 497 TRP A N 1
ATOM 4096 C CA . TRP A 1 497 ? 12.125 -16 3.699 1 98.31 497 TRP A CA 1
ATOM 4097 C C . TRP A 1 497 ? 11.945 -14.734 2.873 1 98.31 497 TRP A C 1
ATOM 4099 O O . TRP A 1 497 ? 11.047 -14.656 2.037 1 98.31 497 TRP A O 1
ATOM 4109 N N . ALA A 1 498 ? 12.828 -13.766 3.021 1 98.19 498 ALA A N 1
ATOM 4110 C CA . ALA A 1 498 ? 12.727 -12.469 2.369 1 98.19 498 ALA A CA 1
ATOM 4111 C C . ALA A 1 498 ? 13.047 -12.57 0.882 1 98.19 498 ALA A C 1
ATOM 4113 O O . ALA A 1 498 ? 12.766 -11.648 0.114 1 98.19 498 ALA A O 1
ATOM 4114 N N . SER A 1 499 ? 13.586 -13.688 0.481 1 96.62 499 SER A N 1
ATOM 4115 C CA . SER A 1 499 ? 13.977 -13.867 -0.914 1 96.62 499 SER A CA 1
ATOM 4116 C C . SER A 1 499 ? 12.961 -14.711 -1.672 1 96.62 499 SER A C 1
ATOM 4118 O O . SER A 1 499 ? 13.203 -15.102 -2.814 1 96.62 499 SER A O 1
ATOM 4120 N N . ILE A 1 500 ? 11.82 -15.023 -1.072 1 95.56 500 ILE A N 1
ATOM 4121 C CA . ILE A 1 500 ? 10.781 -15.828 -1.701 1 95.56 500 ILE A CA 1
ATOM 4122 C C . ILE A 1 500 ? 9.719 -14.914 -2.314 1 95.56 500 ILE A C 1
ATOM 4124 O O . ILE A 1 500 ? 8.828 -14.43 -1.614 1 95.56 500 ILE A O 1
ATOM 4128 N N . PRO A 1 501 ? 9.734 -14.68 -3.566 1 92.81 501 PRO A N 1
ATOM 4129 C CA . PRO A 1 501 ? 8.828 -13.703 -4.184 1 92.81 501 PRO A CA 1
ATOM 4130 C C . PRO A 1 501 ? 7.355 -14.086 -4.027 1 92.81 501 PRO A C 1
ATOM 4132 O O . PRO A 1 501 ? 6.496 -13.211 -3.883 1 92.81 501 PRO A O 1
ATOM 4135 N N . HIS A 1 502 ? 7.039 -15.367 -3.973 1 93 502 HIS A N 1
ATOM 4136 C CA . HIS A 1 502 ? 5.66 -15.836 -3.961 1 93 502 HIS A CA 1
ATOM 4137 C C . HIS A 1 502 ? 4.918 -15.352 -2.721 1 93 502 HIS A C 1
ATOM 4139 O O . HIS A 1 502 ? 3.736 -15.008 -2.793 1 93 502 HIS A O 1
ATOM 4145 N N . ILE A 1 503 ? 5.566 -15.312 -1.6 1 96.88 503 ILE A N 1
ATOM 4146 C CA . ILE A 1 503 ? 4.852 -14.992 -0.369 1 96.88 503 ILE A CA 1
ATOM 4147 C C . ILE A 1 503 ? 4.582 -13.492 -0.306 1 96.88 503 ILE A C 1
ATOM 4149 O O . ILE A 1 503 ? 3.758 -13.039 0.492 1 96.88 503 ILE A O 1
ATOM 4153 N N . PHE A 1 504 ? 5.27 -12.672 -1.192 1 96.75 504 PHE A N 1
ATOM 4154 C CA . PHE A 1 504 ? 5.039 -11.242 -1.284 1 96.75 504 PHE A CA 1
ATOM 4155 C C . PHE A 1 504 ? 3.996 -10.93 -2.352 1 96.75 504 PHE A C 1
ATOM 4157 O O . PHE A 1 504 ? 3.25 -9.953 -2.23 1 96.75 504 PHE A O 1
ATOM 4164 N N . ASN A 1 505 ? 3.9 -11.766 -3.363 1 92.25 505 ASN A N 1
ATOM 4165 C CA . ASN A 1 505 ? 3.111 -11.414 -4.539 1 92.25 505 ASN A CA 1
ATOM 4166 C C . ASN A 1 505 ? 1.763 -12.133 -4.543 1 92.25 505 ASN A C 1
ATOM 4168 O O . ASN A 1 505 ? 0.76 -11.57 -4.988 1 92.25 505 ASN A O 1
ATOM 4172 N N . VAL A 1 506 ? 1.772 -13.367 -4.117 1 93.75 506 VAL A N 1
ATOM 4173 C CA . VAL A 1 506 ? 0.578 -14.203 -4.164 1 93.75 506 VAL A CA 1
ATOM 4174 C C . VAL A 1 506 ? 0.479 -15.039 -2.891 1 93.75 506 VAL A C 1
ATOM 4176 O O . VAL A 1 506 ? 0.782 -16.234 -2.898 1 93.75 506 VAL A O 1
ATOM 4179 N N . PRO A 1 507 ? -0.054 -14.469 -1.836 1 96.75 507 PRO A N 1
ATOM 4180 C CA . PRO A 1 507 ? -0.14 -15.188 -0.564 1 96.75 507 PRO A CA 1
ATOM 4181 C C . PRO A 1 507 ? -0.821 -16.547 -0.703 1 96.75 507 PRO A C 1
ATOM 4183 O O . PRO A 1 507 ? -1.846 -16.656 -1.381 1 96.75 507 PRO A O 1
ATOM 4186 N N . PHE A 1 508 ? -0.177 -17.594 -0.118 1 96.94 508 PHE A N 1
ATOM 4187 C CA . PHE A 1 508 ? -0.646 -18.969 -0.009 1 96.94 508 PHE A CA 1
ATOM 4188 C C . PHE A 1 508 ? -0.675 -19.656 -1.376 1 96.94 508 PHE A C 1
ATOM 4190 O O . PHE A 1 508 ? -1.515 -20.516 -1.63 1 96.94 508 PHE A O 1
ATOM 4197 N N . TYR A 1 509 ? 0.182 -19.234 -2.221 1 91.62 509 TYR A N 1
ATOM 4198 C CA . TYR A 1 509 ? 0.333 -19.781 -3.566 1 91.62 509 TYR A CA 1
ATOM 4199 C C . TYR A 1 509 ? 1.066 -21.109 -3.535 1 91.62 509 TYR A C 1
ATOM 4201 O O . TYR A 1 509 ? 0.733 -22.031 -4.293 1 91.62 509 TYR A O 1
ATOM 4209 N N . VAL A 1 510 ? 1.951 -21.297 -2.643 1 94 510 VAL A N 1
ATOM 4210 C CA . VAL A 1 510 ? 3.047 -22.234 -2.82 1 94 510 VAL A CA 1
ATOM 4211 C C . VAL A 1 510 ? 2.584 -23.641 -2.441 1 94 510 VAL A C 1
ATOM 4213 O O . VAL A 1 510 ? 3.143 -24.641 -2.914 1 94 510 VAL A O 1
ATOM 4216 N N . TYR A 1 511 ? 1.537 -23.797 -1.635 1 95.06 511 TYR A N 1
ATOM 4217 C CA . TYR A 1 511 ? 1.121 -25.156 -1.274 1 95.06 511 TYR A CA 1
ATOM 4218 C C . TYR A 1 511 ? 0.642 -25.922 -2.5 1 95.06 511 TYR A C 1
ATOM 4220 O O . TYR A 1 511 ? 0.641 -27.156 -2.508 1 95.06 511 TYR A O 1
ATOM 4228 N N . ALA A 1 512 ? 0.189 -25.172 -3.469 1 92.25 512 ALA A N 1
ATOM 4229 C CA . ALA A 1 512 ? -0.335 -25.781 -4.688 1 92.25 512 ALA A CA 1
ATOM 4230 C C . ALA A 1 512 ? 0.744 -26.594 -5.402 1 92.25 512 ALA A C 1
ATOM 4232 O O . ALA A 1 512 ? 0.444 -27.594 -6.07 1 92.25 512 ALA A O 1
ATOM 4233 N N . TYR A 1 513 ? 2.027 -26.203 -5.227 1 88.56 513 TYR A N 1
ATOM 4234 C CA . TYR A 1 513 ? 3.121 -26.953 -5.848 1 88.56 513 TYR A CA 1
ATOM 4235 C C . TYR A 1 513 ? 3.244 -28.344 -5.246 1 88.56 513 TYR A C 1
ATOM 4237 O O . TYR A 1 513 ? 3.365 -29.328 -5.973 1 88.56 513 TYR A O 1
ATOM 4245 N N . ASN A 1 514 ? 3.223 -28.344 -3.957 1 93.5 514 ASN A N 1
ATOM 4246 C CA . ASN A 1 514 ? 3.258 -29.625 -3.258 1 93.5 514 ASN A CA 1
ATOM 4247 C C . ASN A 1 514 ? 2.051 -30.484 -3.609 1 93.5 514 ASN A C 1
ATOM 4249 O O . ASN A 1 514 ? 2.203 -31.656 -3.953 1 93.5 514 ASN A O 1
ATOM 4253 N N . TYR A 1 515 ? 0.875 -29.875 -3.562 1 94.38 515 TYR A N 1
ATOM 4254 C CA . TYR A 1 515 ? -0.381 -30.547 -3.893 1 94.38 515 TYR A CA 1
ATOM 4255 C C . TYR A 1 515 ? -0.329 -31.141 -5.293 1 94.38 515 TYR A C 1
ATOM 4257 O O . TYR A 1 515 ? -0.591 -32.344 -5.473 1 94.38 515 TYR A O 1
ATOM 4265 N N . ALA A 1 516 ? 0.036 -30.375 -6.199 1 91.38 516 ALA A N 1
ATOM 4266 C CA . ALA A 1 516 ? 0.029 -30.797 -7.602 1 91.38 516 ALA A CA 1
ATOM 4267 C C . ALA A 1 516 ? 1.073 -31.875 -7.863 1 91.38 516 ALA A C 1
ATOM 4269 O O . ALA A 1 516 ? 0.818 -32.812 -8.609 1 91.38 516 ALA A O 1
ATOM 4270 N N . ASN A 1 517 ? 2.242 -31.75 -7.316 1 90.94 517 ASN A N 1
ATOM 4271 C CA . ASN A 1 517 ? 3.295 -32.719 -7.531 1 90.94 517 ASN A CA 1
ATOM 4272 C C . ASN A 1 517 ? 2.908 -34.094 -6.961 1 90.94 517 ASN A C 1
ATOM 4274 O O . ASN A 1 517 ? 3.105 -35.125 -7.613 1 90.94 517 ASN A O 1
ATOM 4278 N N . LEU A 1 518 ? 2.418 -34.062 -5.781 1 92.56 518 LEU A N 1
ATOM 4279 C CA . LEU A 1 518 ? 1.966 -35.344 -5.184 1 92.56 518 LEU A CA 1
ATOM 4280 C C . LEU A 1 518 ? 0.859 -35.969 -6.02 1 92.56 518 LEU A C 1
ATOM 4282 O O . LEU A 1 518 ? 0.84 -37.188 -6.211 1 92.56 518 LEU A O 1
ATOM 4286 N N . LEU A 1 519 ? -0.035 -35.156 -6.465 1 93.31 519 LEU A N 1
ATOM 4287 C CA . LEU A 1 519 ? -1.123 -35.625 -7.312 1 93.31 519 LEU A CA 1
ATOM 4288 C C . LEU A 1 519 ? -0.58 -36.281 -8.578 1 93.31 519 LEU A C 1
ATOM 4290 O O . LEU A 1 519 ? -1.011 -37.375 -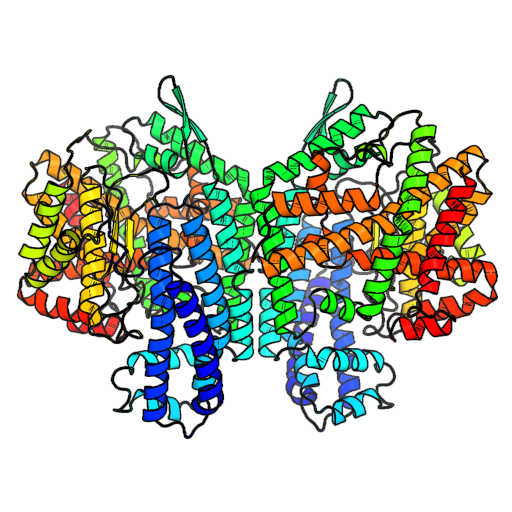8.953 1 93.31 519 LEU A O 1
ATOM 4294 N N . VAL A 1 520 ? 0.377 -35.688 -9.211 1 93.25 520 VAL A N 1
ATOM 4295 C CA . VAL A 1 520 ? 0.893 -36.188 -10.484 1 93.25 520 VAL A CA 1
ATOM 4296 C C . VAL A 1 520 ? 1.675 -37.469 -10.258 1 93.25 520 VAL A C 1
ATOM 4298 O O . VAL A 1 520 ? 1.621 -38.375 -11.086 1 93.25 520 VAL A O 1
ATOM 4301 N N . ILE A 1 521 ? 2.436 -37.5 -9.18 1 90 521 ILE A N 1
ATOM 4302 C CA . ILE A 1 521 ? 3.156 -38.719 -8.859 1 90 521 ILE A CA 1
ATOM 4303 C C . ILE A 1 521 ? 2.17 -39.875 -8.719 1 90 521 ILE A C 1
ATOM 4305 O O . ILE A 1 521 ? 2.398 -40.969 -9.258 1 90 521 ILE A O 1
ATOM 4309 N N . ALA A 1 522 ? 1.103 -39.594 -8.078 1 86.06 522 ALA A N 1
ATOM 4310 C CA . ALA A 1 522 ? 0.072 -40.625 -7.91 1 86.06 522 ALA A CA 1
ATOM 4311 C C . ALA A 1 522 ? -0.547 -41 -9.25 1 86.06 522 ALA A C 1
ATOM 4313 O O . ALA A 1 522 ? -0.795 -42.188 -9.516 1 86.06 522 ALA A O 1
ATOM 4314 N N . LEU A 1 523 ? -0.844 -40.062 -10.07 1 91.06 523 LEU A N 1
ATOM 4315 C CA . LEU A 1 523 ? -1.391 -40.312 -11.398 1 91.06 523 LEU A CA 1
ATOM 4316 C C . LEU A 1 523 ? -0.417 -41.125 -12.242 1 91.06 523 LEU A C 1
ATOM 4318 O O . LEU A 1 523 ? -0.827 -42.062 -12.969 1 91.06 523 LEU A O 1
ATOM 4322 N N . TYR A 1 524 ? 0.819 -40.781 -12.117 1 91.56 524 TYR A N 1
ATOM 4323 C CA . TYR A 1 524 ? 1.83 -41.469 -12.906 1 91.56 524 TYR A CA 1
ATOM 4324 C C . TYR A 1 524 ? 1.954 -42.938 -12.461 1 91.56 524 TYR A C 1
ATOM 4326 O O . TYR A 1 524 ? 2.111 -43.844 -13.289 1 91.56 524 TYR A O 1
ATOM 4334 N N . GLU A 1 525 ? 1.944 -43.125 -11.188 1 86.75 525 GLU A N 1
ATOM 4335 C CA . GLU A 1 525 ? 1.96 -44.5 -10.672 1 86.75 525 GLU A CA 1
ATOM 4336 C C . GLU A 1 525 ? 0.768 -45.312 -11.195 1 86.75 525 GLU A C 1
ATOM 4338 O O . GLU A 1 525 ? 0.904 -46.469 -11.547 1 86.75 525 GLU A O 1
ATOM 4343 N N . LYS A 1 526 ? -0.345 -44.688 -11.227 1 88.81 526 LYS A N 1
ATOM 4344 C CA . LYS A 1 526 ? -1.535 -45.344 -11.781 1 88.81 526 LYS A CA 1
ATOM 4345 C C . LYS A 1 526 ? -1.345 -45.656 -13.258 1 88.81 526 LYS A C 1
ATOM 4347 O O . LYS A 1 526 ? -1.813 -46.688 -13.727 1 88.81 526 LYS A O 1
ATOM 4352 N N . TYR A 1 527 ? -0.759 -44.781 -14 1 92.56 527 TYR A N 1
ATOM 4353 C CA . TYR A 1 527 ? -0.433 -45.031 -15.398 1 92.56 527 TYR A CA 1
ATOM 4354 C C . TYR A 1 527 ? 0.478 -46.25 -15.547 1 92.56 527 TYR A C 1
ATOM 4356 O O . TYR A 1 527 ? 0.259 -47.094 -16.406 1 92.56 527 TYR A O 1
ATOM 4364 N N . LEU A 1 528 ? 1.483 -46.281 -14.688 1 89 528 LEU A N 1
ATOM 4365 C CA . LEU A 1 528 ? 2.416 -47.375 -14.742 1 89 528 LEU A CA 1
ATOM 4366 C C . LEU A 1 528 ? 1.705 -48.719 -14.445 1 89 528 LEU A C 1
ATOM 4368 O O . LEU A 1 528 ? 2.059 -49.75 -15 1 89 528 LEU A O 1
ATOM 4372 N N . GLU A 1 529 ? 0.731 -48.625 -13.656 1 88.5 529 GLU A N 1
ATOM 4373 C CA . GLU A 1 529 ? -0.027 -49.812 -13.273 1 88.5 529 GLU A CA 1
ATOM 4374 C C . GLU A 1 529 ? -1.009 -50.219 -14.367 1 88.5 529 GLU A C 1
ATOM 4376 O O . GLU A 1 529 ? -1.104 -51.406 -14.719 1 88.5 529 GLU A O 1
ATOM 4381 N N . GLU A 1 530 ? -1.701 -49.188 -14.922 1 92.81 530 GLU A N 1
ATOM 4382 C CA . GLU A 1 530 ? -2.805 -49.469 -15.836 1 92.81 530 GLU A CA 1
ATOM 4383 C C . GLU A 1 530 ? -2.326 -49.5 -17.281 1 92.81 530 GLU A C 1
ATOM 4385 O O . GLU A 1 530 ? -3.006 -50.031 -18.156 1 92.81 530 GLU A O 1
ATOM 4390 N N . GLY A 1 531 ? -1.236 -48.875 -17.516 1 92.25 531 GLY A N 1
ATOM 4391 C CA . GLY A 1 531 ? -0.711 -48.844 -18.859 1 92.25 531 GLY A CA 1
ATOM 4392 C C . GLY A 1 531 ? -1.568 -48 -19.812 1 92.25 531 GLY A C 1
ATOM 4393 O O . GLY A 1 531 ? -1.979 -46.906 -19.469 1 92.25 531 GLY A O 1
ATOM 4394 N N . LYS A 1 532 ? -1.878 -48.469 -20.953 1 93.88 532 LYS A N 1
ATOM 4395 C CA . LYS A 1 532 ? -2.561 -47.75 -22.016 1 93.88 532 LYS A CA 1
ATOM 4396 C C . LYS A 1 532 ? -4.023 -47.5 -21.656 1 93.88 532 LYS A C 1
ATOM 4398 O O . LYS A 1 532 ? -4.648 -46.562 -22.188 1 93.88 532 LYS A O 1
ATOM 4403 N N . ASP A 1 533 ? -4.559 -48.312 -20.75 1 94.5 533 ASP A N 1
ATOM 4404 C CA . ASP A 1 533 ? -5.945 -48.125 -20.328 1 94.5 533 ASP A CA 1
ATOM 4405 C C . ASP A 1 533 ? -6.121 -46.812 -19.562 1 94.5 533 ASP A C 1
ATOM 4407 O O . ASP A 1 533 ? -7.238 -46.312 -19.453 1 94.5 533 ASP A O 1
ATOM 4411 N N . PHE A 1 534 ? -5.035 -46.281 -19.062 1 95 534 PHE A N 1
ATOM 4412 C CA . PHE A 1 534 ? -5.012 -45.031 -18.312 1 95 534 PHE A CA 1
ATOM 4413 C C . PHE A 1 534 ? -5.18 -43.844 -19.25 1 95 534 PHE A C 1
ATOM 4415 O O . PHE A 1 534 ? -5.75 -42.812 -18.875 1 95 534 PHE A O 1
ATOM 4422 N N . VAL A 1 535 ? -4.766 -43.938 -20.484 1 96.62 535 VAL A N 1
ATOM 4423 C CA . VAL A 1 535 ? -4.52 -42.812 -21.391 1 96.62 535 VAL A CA 1
ATOM 4424 C C . VAL A 1 535 ? -5.84 -42.125 -21.719 1 96.62 535 VAL A C 1
ATOM 4426 O O . VAL A 1 535 ? -5.945 -40.906 -21.641 1 96.62 535 VAL A O 1
ATOM 4429 N N . PRO A 1 536 ? -6.914 -42.875 -22.031 1 96.5 536 PRO A N 1
ATOM 4430 C CA . PRO A 1 536 ? -8.164 -42.188 -22.359 1 96.5 536 PRO A CA 1
ATOM 4431 C C . PRO A 1 536 ? -8.734 -41.406 -21.188 1 96.5 536 PRO A C 1
ATOM 4433 O O . PRO A 1 536 ? -9.281 -40.312 -21.375 1 96.5 536 PRO A O 1
ATOM 4436 N N . LYS A 1 537 ? -8.641 -41.906 -20.016 1 96.12 537 LYS A N 1
ATOM 4437 C CA . LYS A 1 537 ? -9.133 -41.219 -18.828 1 96.12 537 LYS A CA 1
ATOM 4438 C C . LYS A 1 537 ? -8.32 -39.969 -18.547 1 96.12 537 LYS A C 1
ATOM 4440 O O . LYS A 1 537 ? -8.875 -38.938 -18.141 1 96.12 537 LYS A O 1
ATOM 4445 N N . TYR A 1 538 ? -7.039 -40.094 -18.719 1 96.75 538 TYR A N 1
ATOM 4446 C CA . TYR A 1 538 ? -6.148 -38.969 -18.5 1 96.75 538 TYR A CA 1
ATOM 4447 C C . TYR A 1 538 ? -6.418 -37.875 -19.516 1 96.75 538 TYR A C 1
ATOM 4449 O O . TYR A 1 538 ? -6.453 -36.688 -19.172 1 96.75 538 TYR A O 1
ATOM 4457 N N . LYS A 1 539 ? -6.625 -38.219 -20.75 1 97.31 539 LYS A N 1
ATOM 4458 C CA . LYS A 1 539 ? -6.969 -37.25 -21.797 1 97.31 539 LYS A CA 1
ATOM 4459 C C . LYS A 1 539 ? -8.273 -36.531 -21.469 1 97.31 539 LYS A C 1
ATOM 4461 O O . LYS A 1 539 ? -8.398 -35.344 -21.688 1 97.31 539 LYS A O 1
ATOM 4466 N N . GLU A 1 540 ? -9.18 -37.312 -20.984 1 96.69 540 GLU A N 1
ATOM 4467 C CA . GLU A 1 540 ? -10.453 -36.719 -20.594 1 96.69 540 GLU A CA 1
ATOM 4468 C C . GLU A 1 540 ? -10.266 -35.719 -19.469 1 96.69 540 GLU A C 1
ATOM 4470 O O . GLU A 1 540 ? -10.883 -34.656 -19.469 1 96.69 540 GLU A O 1
ATOM 4475 N N . LEU A 1 541 ? -9.469 -36.094 -18.516 1 97 541 LEU A N 1
ATOM 4476 C CA . LEU A 1 541 ? -9.164 -35.156 -17.406 1 97 541 LEU A CA 1
ATOM 4477 C C . LEU A 1 541 ? -8.602 -33.844 -17.938 1 97 541 LEU A C 1
ATOM 4479 O O . LEU A 1 541 ? -9.078 -32.781 -17.578 1 97 541 LEU A O 1
ATOM 4483 N N . LEU A 1 542 ? -7.598 -33.906 -18.781 1 97.69 542 LEU A N 1
ATOM 4484 C CA . LEU A 1 542 ? -6.949 -32.719 -19.312 1 97.69 542 LEU A CA 1
ATOM 4485 C C . LEU A 1 542 ? -7.914 -31.922 -20.188 1 97.69 542 LEU A C 1
ATOM 4487 O O . LEU A 1 542 ? -7.938 -30.688 -20.125 1 97.69 542 LEU A O 1
ATOM 4491 N N . SER A 1 543 ? -8.742 -32.594 -20.969 1 97.56 543 SER A N 1
ATOM 4492 C CA . SER A 1 543 ? -9.688 -31.953 -21.875 1 97.56 543 SER A CA 1
ATOM 4493 C C . SER A 1 543 ? -10.812 -31.266 -21.109 1 97.56 543 SER A C 1
ATOM 4495 O O . SER A 1 543 ? -11.516 -30.406 -21.656 1 97.56 543 SER A O 1
ATOM 4497 N N . SER A 1 544 ? -10.984 -31.656 -19.922 1 96.94 544 SER A N 1
ATOM 4498 C CA . SER A 1 544 ? -12.039 -31.078 -19.078 1 96.94 544 SER A CA 1
ATOM 4499 C C . SER A 1 544 ? -11.688 -29.656 -18.641 1 96.94 544 SER A C 1
ATOM 4501 O O . SER A 1 544 ? -12.547 -28.922 -18.172 1 96.94 544 SER A O 1
ATOM 4503 N N . GLY A 1 545 ? -10.398 -29.281 -18.859 1 96.12 545 GLY A N 1
ATOM 4504 C CA . GLY A 1 545 ? -10.031 -27.984 -18.312 1 96.12 545 GLY A CA 1
ATOM 4505 C C . GLY A 1 545 ? -10.477 -27.797 -16.875 1 96.12 545 GLY A C 1
ATOM 4506 O O . GLY A 1 545 ? -10.227 -28.656 -16.016 1 96.12 545 GLY A O 1
ATOM 4507 N N . GLY A 1 546 ? -11.133 -26.688 -16.625 1 95.81 546 GLY A N 1
ATOM 4508 C CA . GLY A 1 546 ? -11.656 -26.406 -15.289 1 95.81 546 GLY A CA 1
ATOM 4509 C C . GLY A 1 546 ? -13.172 -26.453 -15.227 1 95.81 546 GLY A C 1
ATOM 4510 O O . GLY A 1 546 ? -13.789 -25.625 -14.555 1 95.81 546 GLY A O 1
ATOM 4511 N N . ASN A 1 547 ? -13.797 -27.406 -15.906 1 96.81 547 ASN A N 1
ATOM 4512 C CA . ASN A 1 547 ? -15.25 -27.391 -16.047 1 96.81 547 ASN A CA 1
ATOM 4513 C C . ASN A 1 547 ? -15.93 -28.094 -14.875 1 96.81 547 ASN A C 1
ATOM 4515 O O . ASN A 1 547 ? -17.141 -28.312 -14.898 1 96.81 547 ASN A O 1
ATOM 4519 N N . ASP A 1 548 ? -15.172 -28.547 -13.922 1 96.44 548 ASP A N 1
ATOM 4520 C CA . ASP A 1 548 ? -15.695 -29.125 -12.688 1 96.44 548 ASP A CA 1
ATOM 4521 C C . ASP A 1 548 ? -14.664 -29.047 -11.57 1 96.44 548 ASP A C 1
ATOM 4523 O O . ASP A 1 548 ? -13.516 -28.656 -11.797 1 96.44 548 ASP A O 1
ATOM 4527 N N . TYR A 1 549 ? -15.109 -29.328 -10.375 1 95.31 549 TYR A N 1
ATOM 4528 C CA . TYR A 1 549 ? -14.203 -29.328 -9.227 1 95.31 549 TYR A CA 1
ATOM 4529 C C . TYR A 1 549 ? -13.141 -30.406 -9.375 1 95.31 549 TYR A C 1
ATOM 4531 O O . TYR A 1 549 ? -13.422 -31.5 -9.875 1 95.31 549 TYR A O 1
ATOM 4539 N N . PRO A 1 550 ? -11.914 -30.172 -8.852 1 94.31 550 PRO A N 1
ATOM 4540 C CA . PRO A 1 550 ? -10.82 -31.141 -8.953 1 94.31 550 PRO A CA 1
ATOM 4541 C C . PRO A 1 550 ? -11.188 -32.5 -8.367 1 94.31 550 PRO A C 1
ATOM 4543 O O . PRO A 1 550 ? -10.883 -33.531 -8.969 1 94.31 550 PRO A O 1
ATOM 4546 N N . ASN A 1 551 ? -11.836 -32.531 -7.227 1 92.44 551 ASN A N 1
ATOM 4547 C CA . ASN A 1 551 ? -12.18 -33.781 -6.605 1 92.44 551 ASN A CA 1
ATOM 4548 C C . ASN A 1 551 ? -13.109 -34.625 -7.488 1 92.44 551 ASN A C 1
ATOM 4550 O O . ASN A 1 551 ? -12.984 -35.844 -7.566 1 92.44 551 ASN A O 1
ATOM 4554 N N . ILE A 1 552 ? -14.031 -33.969 -8.188 1 94.5 552 ILE A N 1
ATOM 4555 C CA . ILE A 1 552 ? -14.984 -34.656 -9.062 1 94.5 552 ILE A CA 1
ATOM 4556 C C . ILE A 1 552 ? -14.266 -35.156 -10.32 1 94.5 552 ILE A C 1
ATOM 4558 O O . ILE A 1 552 ? -14.469 -36.281 -10.75 1 94.5 552 ILE A O 1
ATOM 4562 N N . LEU A 1 553 ? -13.438 -34.312 -10.883 1 95.31 553 LEU A N 1
ATOM 4563 C CA . LEU A 1 553 ? -12.703 -34.656 -12.094 1 95.31 553 LEU A CA 1
ATOM 4564 C C . LEU A 1 553 ? -11.766 -35.844 -11.828 1 95.31 553 LEU A C 1
ATOM 4566 O O . LEU A 1 553 ? -11.641 -36.75 -12.664 1 95.31 553 LEU A O 1
ATOM 4570 N N . LEU A 1 554 ? -11.133 -35.906 -10.711 1 94.69 554 LEU A N 1
ATOM 4571 C CA . LEU A 1 554 ? -10.148 -36.938 -10.375 1 94.69 554 LEU A CA 1
ATOM 4572 C C . LEU A 1 554 ? -10.828 -38.25 -10 1 94.69 554 LEU A C 1
ATOM 4574 O O . LEU A 1 554 ? -10.258 -39.312 -10.188 1 94.69 554 LEU A O 1
ATOM 4578 N N . GLU A 1 555 ? -12.047 -38.125 -9.477 1 93.06 555 GLU A N 1
ATOM 4579 C CA . GLU A 1 555 ? -12.812 -39.344 -9.133 1 93.06 555 GLU A CA 1
ATOM 4580 C C . GLU A 1 555 ? -13.031 -40.219 -10.359 1 93.06 555 GLU A C 1
ATOM 4582 O O . GLU A 1 555 ? -13.078 -41.438 -10.25 1 93.06 555 GLU A O 1
ATOM 4587 N N . LYS A 1 556 ? -13.125 -39.594 -11.461 1 90.12 556 LYS A N 1
ATOM 4588 C CA . LYS A 1 556 ? -13.312 -40.312 -12.711 1 90.12 556 LYS A CA 1
ATOM 4589 C C . LYS A 1 556 ? -12.117 -41.219 -13.016 1 90.12 556 LYS A C 1
ATOM 4591 O O . LYS A 1 556 ? -12.227 -42.156 -13.781 1 90.12 556 LYS A O 1
ATOM 4596 N N . LEU A 1 557 ? -11.016 -40.938 -12.453 1 91.88 557 LEU A N 1
ATOM 4597 C CA . LEU A 1 557 ? -9.805 -41.719 -12.625 1 91.88 557 LEU A CA 1
ATOM 4598 C C . LEU A 1 557 ? -9.578 -42.625 -11.43 1 91.88 557 LEU A C 1
ATOM 4600 O O . LEU A 1 557 ? -8.516 -43.25 -11.305 1 91.88 557 LEU A O 1
ATOM 4604 N N . GLY A 1 558 ? -10.547 -42.656 -10.523 1 89.25 558 GLY A N 1
ATOM 4605 C CA . GLY A 1 558 ? -10.438 -43.5 -9.344 1 89.25 558 GLY A CA 1
ATOM 4606 C C . GLY A 1 558 ? -9.586 -42.906 -8.25 1 89.25 558 GLY A C 1
ATOM 4607 O O . GLY A 1 558 ? -9.07 -43.594 -7.383 1 89.25 558 GLY A O 1
ATOM 4608 N N . ILE A 1 559 ? -9.375 -41.656 -8.312 1 91.06 559 ILE A N 1
ATOM 4609 C CA . ILE A 1 559 ? -8.555 -40.969 -7.328 1 91.06 559 ILE A CA 1
ATOM 4610 C C . ILE A 1 559 ? -9.445 -40.219 -6.332 1 91.06 559 ILE A C 1
ATOM 4612 O O . ILE A 1 559 ? -10.328 -39.469 -6.73 1 91.06 559 ILE A O 1
ATOM 4616 N N . ASP A 1 560 ? -9.258 -40.469 -5.078 1 92.75 560 ASP A N 1
ATOM 4617 C CA . ASP A 1 560 ? -9.969 -39.781 -4.004 1 92.75 560 ASP A CA 1
ATOM 4618 C C . ASP A 1 560 ? -9.023 -38.906 -3.182 1 92.75 560 ASP A C 1
ATOM 4620 O O . ASP A 1 560 ? -8.398 -39.406 -2.232 1 92.75 560 ASP A O 1
ATOM 4624 N N . ILE A 1 561 ? -9.047 -37.656 -3.402 1 92.25 561 ILE A N 1
ATOM 4625 C CA . ILE A 1 561 ? -8.086 -36.719 -2.814 1 92.25 561 ILE A CA 1
ATOM 4626 C C . ILE A 1 561 ? -8.484 -36.406 -1.378 1 92.25 561 ILE A C 1
ATOM 4628 O O . ILE A 1 561 ? -7.758 -35.719 -0.666 1 92.25 561 ILE A O 1
ATOM 4632 N N . THR A 1 562 ? -9.641 -36.875 -0.937 1 93.38 562 THR A N 1
ATOM 4633 C CA . THR A 1 562 ? -10.094 -36.625 0.429 1 93.38 562 THR A CA 1
ATOM 4634 C C . THR A 1 562 ? -9.477 -37.625 1.394 1 93.38 562 THR A C 1
ATOM 4636 O O . THR A 1 562 ? -9.625 -37.5 2.611 1 93.38 562 THR A O 1
ATOM 4639 N N . LYS A 1 563 ? -8.781 -38.594 0.859 1 92.88 563 LYS A N 1
ATOM 4640 C CA . LYS A 1 563 ? -8.203 -39.625 1.687 1 92.88 563 LYS A CA 1
ATOM 4641 C C . LYS A 1 563 ? -6.719 -39.375 1.946 1 92.88 563 LYS A C 1
ATOM 4643 O O . LYS A 1 563 ? -5.945 -39.188 1.008 1 92.88 563 LYS A O 1
ATOM 4648 N N . LYS A 1 564 ? -6.324 -39.531 3.168 1 94.06 564 LYS A N 1
ATOM 4649 C CA . LYS A 1 564 ? -4.941 -39.312 3.586 1 94.06 564 LYS A CA 1
ATOM 4650 C C . LYS A 1 564 ? -4.004 -40.281 2.887 1 94.06 564 LYS A C 1
ATOM 4652 O O . LYS A 1 564 ? -2.887 -39.938 2.514 1 94.06 564 LYS A O 1
ATOM 4657 N N . GLU A 1 565 ? -4.453 -41.531 2.736 1 91.06 565 GLU A N 1
ATOM 4658 C CA . GLU A 1 565 ? -3.65 -42.594 2.164 1 91.06 565 GLU A CA 1
ATOM 4659 C C . GLU A 1 565 ? -3.213 -42.25 0.74 1 91.06 565 GLU A C 1
ATOM 4661 O O . GLU A 1 565 ? -2.123 -42.656 0.313 1 91.06 565 GLU A O 1
ATOM 4666 N N . PHE A 1 566 ? -4.023 -41.594 0.079 1 90.19 566 PHE A N 1
ATOM 4667 C CA . PHE A 1 566 ? -3.701 -41.188 -1.282 1 90.19 566 PHE A CA 1
ATOM 4668 C C . PHE A 1 566 ? -2.436 -40.344 -1.305 1 90.19 566 PHE A C 1
ATOM 4670 O O . PHE A 1 566 ? -1.522 -40.594 -2.092 1 90.19 566 PHE A O 1
ATOM 4677 N N . TRP A 1 567 ? -2.373 -39.406 -0.472 1 91.69 567 TRP A N 1
ATOM 4678 C CA . TRP A 1 567 ? -1.247 -38.469 -0.419 1 91.69 567 TRP A CA 1
ATOM 4679 C C . TRP A 1 567 ? 0.007 -39.188 0.1 1 91.69 567 TRP A C 1
ATOM 4681 O O . TRP A 1 567 ? 1.11 -38.938 -0.392 1 91.69 567 TRP A O 1
ATOM 4691 N N . GLU A 1 568 ? -0.161 -40.062 1.026 1 90.75 568 GLU A N 1
ATOM 4692 C CA . GLU A 1 568 ? 0.966 -40.812 1.562 1 90.75 568 GLU A CA 1
ATOM 4693 C C . GLU A 1 568 ? 1.621 -41.656 0.481 1 90.75 568 GLU A C 1
ATOM 4695 O O . GLU A 1 568 ? 2.844 -41.812 0.469 1 90.75 568 GLU A O 1
ATOM 4700 N N . LYS A 1 569 ? 0.857 -42.156 -0.384 1 85 569 LYS A N 1
ATOM 4701 C CA . LYS A 1 569 ? 1.355 -43.031 -1.453 1 85 569 LYS A CA 1
ATOM 4702 C C . LYS A 1 569 ? 2.281 -42.25 -2.391 1 85 569 LYS A C 1
ATOM 4704 O O . LYS A 1 569 ? 3.191 -42.844 -2.988 1 85 569 LYS A O 1
ATOM 4709 N N . GLY A 1 570 ? 1.978 -41.031 -2.535 1 85.88 570 GLY A N 1
ATOM 4710 C CA . GLY A 1 570 ? 2.865 -40.219 -3.348 1 85.88 570 GLY A CA 1
ATOM 4711 C C . GLY A 1 570 ? 4.301 -40.219 -2.861 1 85.88 570 GLY A C 1
ATOM 4712 O O . GLY A 1 570 ? 5.234 -40.219 -3.666 1 85.88 570 GLY A O 1
ATOM 4713 N N . PHE A 1 571 ? 4.547 -40.375 -1.576 1 92.19 571 PHE A N 1
ATOM 4714 C CA . PHE A 1 571 ? 5.887 -40.312 -0.998 1 92.19 571 PHE A CA 1
ATOM 4715 C C . PHE A 1 571 ? 6.559 -41.688 -1.106 1 92.19 571 PHE A C 1
ATOM 4717 O O . PHE A 1 571 ? 7.785 -41.781 -1.002 1 92.19 571 PHE A O 1
ATOM 4724 N N . ASP A 1 572 ? 5.738 -42.719 -1.356 1 88.94 572 ASP A N 1
ATOM 4725 C CA . ASP A 1 572 ? 6.324 -44.031 -1.6 1 88.94 572 ASP A CA 1
ATOM 4726 C C . ASP A 1 572 ? 7.219 -44.031 -2.838 1 88.94 572 ASP A C 1
ATOM 4728 O O . ASP A 1 572 ? 8.266 -44.688 -2.865 1 88.94 572 ASP A O 1
ATOM 4732 N N . TYR A 1 573 ? 6.781 -43.312 -3.773 1 86.5 573 TYR A N 1
ATOM 4733 C CA . TYR A 1 573 ? 7.566 -43.188 -4.996 1 86.5 573 TYR A CA 1
ATOM 4734 C C . TYR A 1 573 ? 8.914 -42.531 -4.707 1 86.5 573 TYR A C 1
ATOM 4736 O O . TYR A 1 573 ? 9.945 -42.969 -5.207 1 86.5 573 TYR A O 1
ATOM 4744 N N . VAL A 1 574 ? 8.938 -41.5 -3.943 1 90.25 574 VAL A N 1
ATOM 4745 C CA . VAL A 1 574 ? 10.164 -40.781 -3.592 1 90.25 574 VAL A CA 1
ATOM 4746 C C . VAL A 1 574 ? 11.094 -41.719 -2.818 1 90.25 574 VAL A C 1
ATOM 4748 O O . VAL A 1 574 ? 12.305 -41.75 -3.078 1 90.25 574 VAL A O 1
ATOM 4751 N N . GLU A 1 575 ? 10.516 -42.406 -1.958 1 91.81 575 GLU A N 1
ATOM 4752 C CA . GLU A 1 575 ? 11.297 -43.344 -1.16 1 91.81 575 GLU A CA 1
ATOM 4753 C C . GLU A 1 575 ? 11.922 -44.438 -2.037 1 91.81 575 GLU A C 1
ATOM 4755 O O . GLU A 1 575 ? 13.055 -44.844 -1.801 1 91.81 575 GLU A O 1
ATOM 4760 N N . LYS A 1 576 ? 11.148 -44.875 -2.979 1 89.81 576 LYS A N 1
ATOM 4761 C CA . LYS A 1 576 ? 11.672 -45.875 -3.916 1 89.81 576 LYS A CA 1
ATOM 4762 C C . LYS A 1 576 ? 12.875 -45.312 -4.68 1 89.81 576 LYS A C 1
ATOM 4764 O O . LYS A 1 576 ? 13.859 -46.031 -4.887 1 89.81 576 LYS A O 1
ATOM 4769 N N . LEU A 1 577 ? 12.781 -44.125 -5.129 1 89.56 577 LEU A N 1
ATOM 4770 C CA . LEU A 1 577 ? 13.898 -43.5 -5.836 1 89.56 577 LEU A CA 1
ATOM 4771 C C . LEU A 1 577 ? 15.125 -43.406 -4.938 1 89.56 577 LEU A C 1
ATOM 4773 O O . LEU A 1 577 ? 16.25 -43.656 -5.391 1 89.56 577 LEU A O 1
ATOM 4777 N N . ILE A 1 578 ? 14.93 -43.031 -3.713 1 93.38 578 ILE A N 1
ATOM 4778 C CA . ILE A 1 578 ? 16.031 -42.906 -2.768 1 93.38 578 ILE A CA 1
ATOM 4779 C C . ILE A 1 578 ? 16.703 -44.25 -2.537 1 93.38 578 ILE A C 1
ATOM 4781 O O . ILE A 1 578 ? 17.922 -44.344 -2.5 1 93.38 578 ILE A O 1
ATOM 4785 N N . LYS A 1 579 ? 15.938 -45.281 -2.436 1 92.38 579 LYS A N 1
ATOM 4786 C CA . LYS A 1 579 ? 16.469 -46.625 -2.236 1 92.38 579 LYS A CA 1
ATOM 4787 C C . LYS A 1 579 ? 17.312 -47.062 -3.432 1 92.38 579 LYS A C 1
ATOM 4789 O O . LYS A 1 579 ? 18.281 -47.812 -3.273 1 92.38 579 LYS A O 1
ATOM 4794 N N . GLU A 1 580 ? 16.938 -46.625 -4.508 1 90.62 580 GLU A N 1
ATOM 4795 C CA . GLU A 1 580 ? 17.656 -47 -5.73 1 90.62 580 GLU A CA 1
ATOM 4796 C C . GLU A 1 580 ? 19.078 -46.438 -5.738 1 90.62 580 GLU A C 1
ATOM 4798 O O . GLU A 1 580 ? 19.969 -47 -6.375 1 90.62 580 GLU A O 1
ATOM 4803 N N . ILE A 1 581 ? 19.312 -45.344 -5.125 1 90.94 581 ILE A N 1
ATOM 4804 C CA . ILE A 1 581 ? 20.625 -44.75 -5.215 1 90.94 581 ILE A CA 1
ATOM 4805 C C . ILE A 1 581 ? 21.422 -45.031 -3.936 1 90.94 581 ILE A C 1
ATOM 4807 O O . ILE A 1 581 ? 22.625 -44.781 -3.881 1 90.94 581 ILE A O 1
ATOM 4811 N N . MET A 1 582 ? 20.797 -45.406 -2.873 1 87.62 582 MET A N 1
ATOM 4812 C CA . MET A 1 582 ? 21.484 -45.719 -1.624 1 87.62 582 MET A CA 1
ATOM 4813 C C . MET A 1 582 ? 21.984 -47.156 -1.634 1 87.62 582 MET A C 1
ATOM 4815 O O . MET A 1 582 ? 23.062 -47.469 -1.109 1 87.62 582 MET A O 1
ATOM 4819 N N . MET B 1 1 ? 11.297 22.531 32.219 1 90 1 MET B N 1
ATOM 4820 C CA . MET B 1 1 ? 10.008 22.156 32.781 1 90 1 MET B CA 1
ATOM 4821 C C . MET B 1 1 ? 9.508 20.844 32.188 1 90 1 MET B C 1
ATOM 4823 O O . MET B 1 1 ? 9.742 20.562 31.016 1 90 1 MET B O 1
ATOM 4827 N N . ASN B 1 2 ? 8.914 19.984 33.031 1 92.56 2 ASN B N 1
ATOM 4828 C CA . ASN B 1 2 ? 8.289 18.734 32.594 1 92.56 2 ASN B CA 1
ATOM 4829 C C . ASN B 1 2 ? 6.789 18.719 32.875 1 92.56 2 ASN B C 1
ATOM 4831 O O . ASN B 1 2 ? 6.363 19.203 33.938 1 92.56 2 ASN B O 1
ATOM 4835 N N . TRP B 1 3 ? 6.09 18.266 31.859 1 94.12 3 TRP B N 1
ATOM 4836 C CA . TRP B 1 3 ? 4.648 18.25 32.062 1 94.12 3 TRP B CA 1
ATOM 4837 C C . TRP B 1 3 ? 4.258 17.125 33.031 1 94.12 3 TRP B C 1
ATOM 4839 O O . TRP B 1 3 ? 5.023 16.172 33.25 1 94.12 3 TRP B O 1
ATOM 4849 N N . ASP B 1 4 ? 3.104 17.344 33.656 1 93.69 4 ASP B N 1
ATOM 4850 C CA . ASP B 1 4 ? 2.488 16.344 34.531 1 93.69 4 ASP B CA 1
ATOM 4851 C C . ASP B 1 4 ? 1.292 15.688 33.875 1 93.69 4 ASP B C 1
ATOM 4853 O O . ASP B 1 4 ? 0.264 16.328 33.625 1 93.69 4 ASP B O 1
ATOM 4857 N N . LEU B 1 5 ? 1.389 14.391 33.562 1 94.62 5 LEU B N 1
ATOM 4858 C CA . LEU B 1 5 ? 0.353 13.703 32.812 1 94.62 5 LEU B CA 1
ATOM 4859 C C . LEU B 1 5 ? -0.564 12.914 33.719 1 94.62 5 LEU B C 1
ATOM 4861 O O . LEU B 1 5 ? -1.466 12.211 33.25 1 94.62 5 LEU B O 1
ATOM 4865 N N . THR B 1 6 ? -0.363 13.039 35.031 1 92.44 6 THR B N 1
ATOM 4866 C CA . THR B 1 6 ? -1.175 12.305 36 1 92.44 6 THR B CA 1
ATOM 4867 C C . THR B 1 6 ? -2.621 12.789 35.969 1 92.44 6 THR B C 1
ATOM 4869 O O . THR B 1 6 ? -3.504 12.164 36.562 1 92.44 6 THR B O 1
ATOM 4872 N N . PHE B 1 7 ? -2.787 13.914 35.312 1 89.56 7 PHE B N 1
ATOM 4873 C CA . PHE B 1 7 ? -4.125 14.422 35.062 1 89.56 7 PHE B CA 1
ATOM 4874 C C . PHE B 1 7 ? -4.961 13.367 34.312 1 89.56 7 PHE B C 1
ATOM 4876 O O . PHE B 1 7 ? -6.172 13.289 34.531 1 89.56 7 PHE B O 1
ATOM 4883 N N . PHE B 1 8 ? -4.316 12.578 33.438 1 94.69 8 PHE B N 1
ATOM 4884 C CA . PHE B 1 8 ? -5 11.562 32.625 1 94.69 8 PHE B CA 1
ATOM 4885 C C . PHE B 1 8 ? -5.141 10.258 33.406 1 94.69 8 PHE B C 1
ATOM 4887 O O . PHE B 1 8 ? -6.246 9.875 33.781 1 94.69 8 PHE B O 1
ATOM 4894 N N . TYR B 1 9 ? -4 9.656 33.625 1 95.69 9 TYR B N 1
ATOM 4895 C CA . TYR B 1 9 ? -3.908 8.398 34.344 1 95.69 9 TYR B CA 1
ATOM 4896 C C . TYR B 1 9 ? -2.729 8.406 35.312 1 95.69 9 TYR B C 1
ATOM 4898 O O . TYR B 1 9 ? -1.729 9.086 35.062 1 95.69 9 TYR B O 1
ATOM 4906 N N . GLU B 1 10 ? -2.779 7.57 36.312 1 93.38 10 GLU B N 1
ATOM 4907 C CA . GLU B 1 10 ? -1.734 7.531 37.344 1 93.38 10 GLU B CA 1
ATOM 4908 C C . GLU B 1 10 ? -0.423 7.004 36.781 1 93.38 10 GLU B C 1
ATOM 4910 O O . GLU B 1 10 ? 0.657 7.438 37.188 1 93.38 10 GLU B O 1
ATOM 4915 N N . SER B 1 11 ? -0.576 6.043 35.906 1 92.25 11 SER B N 1
ATOM 4916 C CA . SER B 1 11 ? 0.589 5.449 35.25 1 92.25 11 SER B CA 1
ATOM 4917 C C . SER B 1 11 ? 0.207 4.777 33.938 1 92.25 11 SER B C 1
ATOM 4919 O O . SER B 1 11 ? -0.967 4.484 33.719 1 92.25 11 SER B O 1
ATOM 4921 N N . PRO B 1 12 ? 1.194 4.578 33.094 1 91.25 12 PRO B N 1
ATOM 4922 C CA . PRO B 1 12 ? 0.903 3.889 31.844 1 91.25 12 PRO B CA 1
ATOM 4923 C C . PRO B 1 12 ? 0.425 2.453 32.062 1 91.25 12 PRO B C 1
ATOM 4925 O O . PRO B 1 12 ? -0.133 1.846 31.141 1 91.25 12 PRO B O 1
ATOM 4928 N N . SER B 1 13 ? 0.665 1.871 33.219 1 89.5 13 SER B N 1
ATOM 4929 C CA . SER B 1 13 ? 0.253 0.504 33.5 1 89.5 13 SER B CA 1
ATOM 4930 C C . SER B 1 13 ? -1.086 0.478 34.25 1 89.5 13 SER B C 1
ATOM 4932 O O . SER B 1 13 ? -1.541 -0.582 34.688 1 89.5 13 SER B O 1
ATOM 4934 N N . SER B 1 14 ? -1.663 1.623 34.375 1 92.88 14 SER B N 1
ATOM 4935 C CA . SER B 1 14 ? -2.947 1.703 35.062 1 92.88 14 SER B CA 1
ATOM 4936 C C . SER B 1 14 ? -3.982 0.795 34.406 1 92.88 14 SER B C 1
ATOM 4938 O O . SER B 1 14 ? -4.16 0.822 33.188 1 92.88 14 SER B O 1
ATOM 4940 N N . LYS B 1 15 ? -4.766 -0.008 35.156 1 91.19 15 LYS B N 1
ATOM 4941 C CA . LYS B 1 15 ? -5.816 -0.901 34.688 1 91.19 15 LYS B CA 1
ATOM 4942 C C . LYS B 1 15 ? -6.992 -0.113 34.125 1 91.19 15 LYS B C 1
ATOM 4944 O O . LYS B 1 15 ? -7.777 -0.643 33.344 1 91.19 15 LYS B O 1
ATOM 4949 N N . LYS B 1 16 ? -7.059 1.178 34.562 1 95.56 16 LYS B N 1
ATOM 4950 C CA . LYS B 1 16 ? -8.141 2.039 34.094 1 95.56 16 LYS B CA 1
ATOM 4951 C C . LYS B 1 16 ? -8.047 2.271 32.594 1 95.56 16 LYS B C 1
ATOM 4953 O O . LYS B 1 16 ? -9.07 2.438 31.922 1 95.56 16 LYS B O 1
ATOM 4958 N N . ILE B 1 17 ? -6.836 2.326 32.062 1 95.69 17 ILE B N 1
ATOM 4959 C CA . ILE B 1 17 ? -6.652 2.559 30.625 1 95.69 17 ILE B CA 1
ATOM 4960 C C . ILE B 1 17 ? -7.34 1.452 29.828 1 95.69 17 ILE B C 1
ATOM 4962 O O . ILE B 1 17 ? -8.148 1.729 28.938 1 95.69 17 ILE B O 1
ATOM 4966 N N . LYS B 1 18 ? -7.004 0.191 30.125 1 93.19 18 LYS B N 1
ATOM 4967 C CA . LYS B 1 18 ? -7.613 -0.943 29.438 1 93.19 18 LYS B CA 1
ATOM 4968 C C . LYS B 1 18 ? -9.125 -0.947 29.625 1 93.19 18 LYS B C 1
ATOM 4970 O O . LYS B 1 18 ? -9.867 -1.248 28.688 1 93.19 18 LYS B O 1
ATOM 4975 N N . LYS B 1 19 ? -9.578 -0.66 30.812 1 95.62 19 LYS B N 1
ATOM 4976 C CA . LYS B 1 19 ? -11.008 -0.586 31.078 1 95.62 19 LYS B CA 1
ATOM 4977 C C . LYS B 1 19 ? -11.68 0.458 30.203 1 95.62 19 LYS B C 1
ATOM 4979 O O . LYS B 1 19 ? -12.742 0.203 29.625 1 95.62 19 LYS B O 1
ATOM 4984 N N . ASP B 1 20 ? -11.078 1.642 30.156 1 96.44 20 ASP B N 1
ATOM 4985 C CA . ASP B 1 20 ? -11.617 2.703 29.312 1 96.44 20 ASP B CA 1
ATOM 4986 C C . ASP B 1 20 ? -11.641 2.279 27.844 1 96.44 20 ASP B C 1
ATOM 4988 O O . ASP B 1 20 ? -12.594 2.566 27.125 1 96.44 20 ASP B O 1
ATOM 4992 N N . LEU B 1 21 ? -10.625 1.593 27.344 1 96.06 21 LEU B N 1
ATOM 4993 C CA . LEU B 1 21 ? -10.531 1.142 25.969 1 96.06 21 LEU B CA 1
ATOM 4994 C C . LEU B 1 21 ? -11.562 0.056 25.672 1 96.06 21 LEU B C 1
ATOM 4996 O O . LEU B 1 21 ? -12.156 0.026 24.594 1 96.06 21 LEU B O 1
ATOM 5000 N N . ASP B 1 22 ? -11.773 -0.843 26.641 1 96.06 22 ASP B N 1
ATOM 5001 C CA . ASP B 1 22 ? -12.812 -1.852 26.5 1 96.06 22 ASP B CA 1
ATOM 5002 C C . ASP B 1 22 ? -14.195 -1.203 26.406 1 96.06 22 ASP B C 1
ATOM 5004 O O . ASP B 1 22 ? -15.031 -1.614 25.594 1 96.06 22 ASP B O 1
ATOM 5008 N N . GLU B 1 23 ? -14.398 -0.269 27.266 1 97.19 23 GLU B N 1
ATOM 5009 C CA . GLU B 1 23 ? -15.656 0.476 27.234 1 97.19 23 GLU B CA 1
ATOM 5010 C C . GLU B 1 23 ? -15.82 1.216 25.906 1 97.19 23 GLU B C 1
ATOM 5012 O O . GLU B 1 23 ? -16.922 1.281 25.359 1 97.19 23 GLU B O 1
ATOM 5017 N N . PHE B 1 24 ? -14.75 1.8 25.422 1 97.25 24 PHE B N 1
ATOM 5018 C CA . PHE B 1 24 ? -14.711 2.473 24.125 1 97.25 24 PHE B CA 1
ATOM 5019 C C . PHE B 1 24 ? -15.172 1.536 23.016 1 97.25 24 PHE B C 1
ATOM 5021 O O . PHE B 1 24 ? -16.062 1.883 22.234 1 97.25 24 PHE B O 1
ATOM 5028 N N . LEU B 1 25 ? -14.672 0.36 23 1 96.06 25 LEU B N 1
ATOM 5029 C CA . LEU B 1 25 ? -15.031 -0.623 21.984 1 96.06 25 LEU B CA 1
ATOM 5030 C C . LEU B 1 25 ? -16.484 -1.082 22.156 1 96.06 25 LEU B C 1
ATOM 5032 O O . LEU B 1 25 ? -17.203 -1.259 21.172 1 96.06 25 LEU B O 1
ATOM 5036 N N . ASN B 1 26 ? -16.875 -1.287 23.391 1 97.19 26 ASN B N 1
ATOM 5037 C CA . ASN B 1 26 ? -18.25 -1.673 23.688 1 97.19 26 ASN B CA 1
ATOM 5038 C C . ASN B 1 26 ? -19.25 -0.594 23.25 1 97.19 26 ASN B C 1
ATOM 5040 O O . ASN B 1 26 ? -20.328 -0.902 22.734 1 97.19 26 ASN B O 1
ATOM 5044 N N . MET B 1 27 ? -18.891 0.612 23.516 1 97.75 27 MET B N 1
ATOM 5045 C CA . MET B 1 27 ? -19.734 1.728 23.109 1 97.75 27 MET B CA 1
ATOM 5046 C C . MET B 1 27 ? -19.906 1.767 21.594 1 97.75 27 MET B C 1
ATOM 5048 O O . MET B 1 27 ? -20.984 2.088 21.094 1 97.75 27 MET B O 1
ATOM 5052 N N . ALA B 1 28 ? -18.828 1.507 20.891 1 97.19 28 ALA B N 1
ATOM 5053 C CA . ALA B 1 28 ? -18.906 1.441 19.422 1 97.19 28 ALA B CA 1
ATOM 5054 C C . ALA B 1 28 ? -19.938 0.414 18.984 1 97.19 28 ALA B C 1
ATOM 5056 O O . ALA B 1 28 ? -20.781 0.699 18.125 1 97.19 28 ALA B O 1
ATOM 5057 N N . GLN B 1 29 ? -19.922 -0.724 19.625 1 96.75 29 GLN B N 1
ATOM 5058 C CA . GLN B 1 29 ? -20.875 -1.793 19.297 1 96.75 29 GLN B CA 1
ATOM 5059 C C . GLN B 1 29 ? -22.297 -1.39 19.641 1 96.75 29 GLN B C 1
ATOM 5061 O O . GLN B 1 29 ? -23.234 -1.665 18.891 1 96.75 29 GLN B O 1
ATOM 5066 N N . GLU B 1 30 ? -22.422 -0.793 20.766 1 97.06 30 GLU B N 1
ATOM 5067 C CA . GLU B 1 30 ? -23.734 -0.352 21.203 1 97.06 30 GLU B CA 1
ATOM 5068 C C . GLU B 1 30 ? -24.328 0.684 20.25 1 97.06 30 GLU B C 1
ATOM 5070 O O . GLU B 1 30 ? -25.531 0.65 19.953 1 97.06 30 GLU B O 1
ATOM 5075 N N . LEU B 1 31 ? -23.547 1.634 19.844 1 97.62 31 LEU B N 1
ATOM 5076 C CA . LEU B 1 31 ? -24 2.645 18.906 1 97.62 31 LEU B CA 1
ATOM 5077 C C . LEU B 1 31 ? -24.516 1.998 17.625 1 97.62 31 LEU B C 1
ATOM 5079 O O . LEU B 1 31 ? -25.578 2.373 17.109 1 97.62 31 LEU B O 1
ATOM 5083 N N . LYS B 1 32 ? -23.766 1.091 17.109 1 96.25 32 LYS B N 1
ATOM 5084 C CA . LYS B 1 32 ? -24.172 0.413 15.875 1 96.25 32 LYS B CA 1
ATOM 5085 C C . LYS B 1 32 ? -25.469 -0.362 16.078 1 96.25 32 LYS B C 1
ATOM 5087 O O . LYS B 1 32 ? -26.406 -0.235 15.297 1 96.25 32 LYS B O 1
ATOM 5092 N N . ASN B 1 33 ? -25.562 -1.109 17.172 1 96.38 33 ASN B N 1
ATOM 5093 C CA . ASN B 1 33 ? -26.734 -1.947 17.453 1 96.38 33 ASN B CA 1
ATOM 5094 C C . ASN B 1 33 ? -28 -1.111 17.625 1 96.38 33 ASN B C 1
ATOM 5096 O O . ASN B 1 33 ? -29.062 -1.488 17.156 1 96.38 33 ASN B O 1
ATOM 5100 N N . GLU B 1 34 ? -27.797 -0.06 18.219 1 96.81 34 GLU B N 1
ATOM 5101 C CA . GLU B 1 34 ? -28.969 0.744 18.594 1 96.81 34 GLU B CA 1
ATOM 5102 C C . GLU B 1 34 ? -29.391 1.65 17.453 1 96.81 34 GLU B C 1
ATOM 5104 O O . GLU B 1 34 ? -30.594 1.916 17.266 1 96.81 34 GLU B O 1
ATOM 5109 N N . TYR B 1 35 ? -28.484 2.115 16.688 1 97.06 35 TYR B N 1
ATOM 5110 C CA . TYR B 1 35 ? -28.844 3.252 15.844 1 97.06 35 TYR B CA 1
ATOM 5111 C C . TYR B 1 35 ? -28.703 2.902 14.359 1 97.06 35 TYR B C 1
ATOM 5113 O O . TYR B 1 35 ? -29.109 3.684 13.492 1 97.06 35 TYR B O 1
ATOM 5121 N N . TYR B 1 36 ? -28.188 1.784 14.055 1 95.12 36 TYR B N 1
ATOM 5122 C CA . TYR B 1 36 ? -28.016 1.4 12.656 1 95.12 36 TYR B CA 1
ATOM 5123 C C . TYR B 1 36 ? -29.328 1.516 11.898 1 95.12 36 TYR B C 1
ATOM 5125 O O . TYR B 1 36 ? -29.406 2.168 10.859 1 95.12 36 TYR B O 1
ATOM 5133 N N . ASN B 1 37 ? -30.391 1.005 12.445 1 94.94 37 ASN B N 1
ATOM 5134 C CA . ASN B 1 37 ? -31.688 1.021 11.766 1 94.94 37 ASN B CA 1
ATOM 5135 C C . ASN B 1 37 ? -32.375 2.367 11.93 1 94.94 37 ASN B C 1
ATOM 5137 O O . ASN B 1 37 ? -33.125 2.803 11.039 1 94.94 37 ASN B O 1
ATOM 5141 N N . LYS B 1 38 ? -32.125 3.01 13.023 1 96.44 38 LYS B N 1
ATOM 5142 C CA . LYS B 1 38 ? -32.781 4.277 13.328 1 96.44 38 LYS B CA 1
ATOM 5143 C C . LYS B 1 38 ? -32.281 5.387 12.406 1 96.44 38 LYS B C 1
ATOM 5145 O O . LYS B 1 38 ? -33.062 6.191 11.906 1 96.44 38 LYS B O 1
ATOM 5150 N N . LEU B 1 39 ? -31.062 5.426 12.117 1 96.81 39 LEU B N 1
ATOM 5151 C CA . LEU B 1 39 ? -30.453 6.539 11.406 1 96.81 39 LEU B CA 1
ATOM 5152 C C . LEU B 1 39 ? -30.875 6.547 9.938 1 96.81 39 LEU B C 1
ATOM 5154 O O . LEU B 1 39 ? -30.938 7.605 9.312 1 96.81 39 LEU B O 1
ATOM 5158 N N . GLY B 1 40 ? -31.172 5.379 9.422 1 95.06 40 GLY B N 1
ATOM 5159 C CA . GLY B 1 40 ? -31.547 5.297 8.023 1 95.06 40 GLY B CA 1
ATOM 5160 C C . GLY B 1 40 ? -33.062 5.352 7.809 1 95.06 40 GLY B C 1
ATOM 5161 O O . GLY B 1 40 ? -33.531 5.223 6.68 1 95.06 40 GLY B O 1
ATOM 5162 N N . ASN B 1 41 ? -33.781 5.559 8.875 1 96.56 41 ASN B N 1
ATOM 5163 C CA . ASN B 1 41 ? -35.25 5.574 8.82 1 96.56 41 ASN B CA 1
ATOM 5164 C C . ASN B 1 41 ? -35.781 6.977 8.547 1 96.56 41 ASN B C 1
ATOM 5166 O O . ASN B 1 41 ? -35.5 7.91 9.305 1 96.56 41 ASN B O 1
ATOM 5170 N N . GLU B 1 42 ? -36.656 7.086 7.508 1 96.75 42 GLU B N 1
ATOM 5171 C CA . GLU B 1 42 ? -37.219 8.375 7.086 1 96.75 42 GLU B CA 1
ATOM 5172 C C . GLU B 1 42 ? -38.031 9.016 8.195 1 96.75 42 GLU B C 1
ATOM 5174 O O . GLU B 1 42 ? -38.312 10.219 8.164 1 96.75 42 GLU B O 1
ATOM 5179 N N . ASN B 1 43 ? -38.375 8.25 9.219 1 97 43 ASN B N 1
ATOM 5180 C CA . ASN B 1 43 ? -39.156 8.766 10.352 1 97 43 ASN B CA 1
ATOM 5181 C C . ASN B 1 43 ? -38.25 9.211 11.484 1 97 43 ASN B C 1
ATOM 5183 O O . ASN B 1 43 ? -38.719 9.57 12.562 1 97 43 ASN B O 1
ATOM 5187 N N . LEU B 1 44 ? -36.969 9.25 11.273 1 97.56 44 LEU B N 1
ATOM 5188 C CA . LEU B 1 44 ? -36 9.695 12.273 1 97.56 44 LEU B CA 1
ATOM 5189 C C . LEU B 1 44 ? -36.344 11.109 12.742 1 97.56 44 LEU B C 1
ATOM 5191 O O . LEU B 1 44 ? -36.438 12.031 11.922 1 97.56 44 LEU B O 1
ATOM 5195 N N . SER B 1 45 ? -36.469 11.312 14.062 1 97.62 45 SER B N 1
ATOM 5196 C CA . SER B 1 45 ? -36.781 12.641 14.594 1 97.62 45 SER B CA 1
ATOM 5197 C C . SER B 1 45 ? -35.5 13.406 14.922 1 97.62 45 SER B C 1
ATOM 5199 O O . SER B 1 45 ? -34.469 12.805 15.188 1 97.62 45 SER B O 1
ATOM 5201 N N . PRO B 1 46 ? -35.625 14.727 14.938 1 97.88 46 PRO B N 1
ATOM 5202 C CA . PRO B 1 46 ? -34.469 15.531 15.336 1 97.88 46 PRO B CA 1
ATOM 5203 C C . PRO B 1 46 ? -33.969 15.203 16.734 1 97.88 46 PRO B C 1
ATOM 5205 O O . PRO B 1 46 ? -32.75 15.211 16.984 1 97.88 46 PRO B O 1
ATOM 5208 N N . ILE B 1 47 ? -34.844 14.859 17.594 1 98 47 ILE B N 1
ATOM 5209 C CA . ILE B 1 47 ? -34.469 14.539 18.969 1 98 47 ILE B CA 1
ATOM 5210 C C . ILE B 1 47 ? -33.688 13.234 19 1 98 47 ILE B C 1
ATOM 5212 O O . ILE B 1 47 ? -32.719 13.117 19.75 1 98 47 ILE B O 1
ATOM 5216 N N . GLU B 1 48 ? -34.094 12.281 18.219 1 97.69 48 GLU B N 1
ATOM 5217 C CA . GLU B 1 48 ? -33.406 11.008 18.156 1 97.69 48 GLU B CA 1
ATOM 5218 C C . GLU B 1 48 ? -31.969 11.195 17.609 1 97.69 48 GLU B C 1
ATOM 5220 O O . GLU B 1 48 ? -31.031 10.594 18.125 1 97.69 48 GLU B O 1
ATOM 5225 N N . LEU B 1 49 ? -31.891 12.039 16.609 1 98.25 49 LEU B N 1
ATOM 5226 C CA . LEU B 1 49 ? -30.578 12.289 16.031 1 98.25 49 LEU B CA 1
ATOM 5227 C C . LEU B 1 49 ? -29.688 13.047 17.016 1 98.25 49 LEU B C 1
ATOM 5229 O O . LEU B 1 49 ? -28.484 12.797 17.094 1 98.25 49 LEU B O 1
ATOM 5233 N N . LYS B 1 50 ? -30.266 13.969 17.75 1 98.12 50 LYS B N 1
ATOM 5234 C CA . LYS B 1 50 ? -29.531 14.688 18.781 1 98.12 50 LYS B CA 1
ATOM 5235 C C . LYS B 1 50 ? -28.969 13.719 19.828 1 98.12 50 LYS B C 1
ATOM 5237 O O . LYS B 1 50 ? -27.812 13.844 20.234 1 98.12 50 LYS B O 1
ATOM 5242 N N . ILE B 1 51 ? -29.766 12.758 20.25 1 98 51 ILE B N 1
ATOM 5243 C CA . ILE B 1 51 ? -29.328 11.773 21.25 1 98 51 ILE B CA 1
ATOM 5244 C C . ILE B 1 51 ? -28.188 10.938 20.672 1 98 51 ILE B C 1
ATOM 5246 O O . ILE B 1 51 ? -27.234 10.617 21.375 1 98 51 ILE B O 1
ATOM 5250 N N . PHE B 1 52 ? -28.328 10.641 19.391 1 98 52 PHE B N 1
ATOM 5251 C CA . PHE B 1 52 ? -27.25 9.906 18.75 1 98 52 PHE B CA 1
ATOM 5252 C C . PHE B 1 52 ? -25.953 10.703 18.781 1 98 52 PHE B C 1
ATOM 5254 O O . PHE B 1 52 ? -24.906 10.164 19.125 1 98 52 PHE B O 1
ATOM 5261 N N . PHE B 1 53 ? -26.016 11.977 18.391 1 98.25 53 PHE B N 1
ATOM 5262 C CA . PHE B 1 53 ? -24.828 12.805 18.391 1 98.25 53 PHE B CA 1
ATOM 5263 C C . PHE B 1 53 ? -24.219 12.914 19.781 1 98.25 53 PHE B C 1
ATOM 5265 O O . PHE B 1 53 ? -23 12.906 19.938 1 98.25 53 PHE B O 1
ATOM 5272 N N . ASN B 1 54 ? -25.062 12.984 20.781 1 97.75 54 ASN B N 1
ATOM 5273 C CA . ASN B 1 54 ? -24.594 13.016 22.156 1 97.75 54 ASN B CA 1
ATOM 5274 C C . ASN B 1 54 ? -23.828 11.742 22.516 1 97.75 54 ASN B C 1
ATOM 5276 O O . ASN B 1 54 ? -22.766 11.805 23.125 1 97.75 54 ASN B O 1
ATOM 5280 N N . LYS B 1 55 ? -24.391 10.656 22.141 1 97.75 55 LYS B N 1
ATOM 5281 C CA . LYS B 1 55 ? -23.75 9.375 22.422 1 97.75 55 LYS B CA 1
ATOM 5282 C C . LYS B 1 55 ? -22.453 9.234 21.625 1 97.75 55 LYS B C 1
ATOM 5284 O O . LYS B 1 55 ? -21.484 8.656 22.109 1 97.75 55 LYS B O 1
ATOM 5289 N N . LEU B 1 56 ? -22.531 9.711 20.422 1 97.56 56 LEU B N 1
ATOM 5290 C CA . LEU B 1 56 ? -21.328 9.703 19.594 1 97.56 56 LEU B CA 1
ATOM 5291 C C . LEU B 1 56 ? -20.203 10.5 20.234 1 97.56 56 LEU B C 1
ATOM 5293 O O . LEU B 1 56 ? -19.047 10.078 20.234 1 97.56 56 LEU B O 1
ATOM 5297 N N . GLU B 1 57 ? -20.484 11.641 20.766 1 97.31 57 GLU B N 1
ATOM 5298 C CA . GLU B 1 57 ? -19.5 12.469 21.469 1 97.31 57 GLU B CA 1
ATOM 5299 C C . GLU B 1 57 ? -18.938 11.742 22.688 1 97.31 57 GLU B C 1
ATOM 5301 O O . GLU B 1 57 ? -17.734 11.789 22.953 1 97.31 57 GLU B O 1
ATOM 5306 N N . GLU B 1 58 ? -19.781 11.133 23.391 1 96.94 58 GLU B N 1
ATOM 5307 C CA . GLU B 1 58 ? -19.344 10.359 24.562 1 96.94 58 GLU B CA 1
ATOM 5308 C C . GLU B 1 58 ? -18.391 9.242 24.156 1 96.94 58 GLU B C 1
ATOM 5310 O O . GLU B 1 58 ? -17.375 9.016 24.812 1 96.94 58 GLU B O 1
ATOM 5315 N N . PHE B 1 59 ? -18.781 8.609 23.078 1 97.38 59 PHE B N 1
ATOM 5316 C CA . PHE B 1 59 ? -17.953 7.551 22.516 1 97.38 59 PHE B CA 1
ATOM 5317 C C . PHE B 1 59 ? -16.578 8.094 22.125 1 97.38 59 PHE B C 1
ATOM 5319 O O . PHE B 1 59 ? -15.555 7.527 22.516 1 97.38 59 PHE B O 1
ATOM 5326 N N . GLU B 1 60 ? -16.562 9.188 21.406 1 96.62 60 GLU B N 1
ATOM 5327 C CA . GLU B 1 60 ? -15.297 9.773 20.938 1 96.62 60 GLU B CA 1
ATOM 5328 C C . GLU B 1 60 ? -14.438 10.219 22.109 1 96.62 60 GLU B C 1
ATOM 5330 O O . GLU B 1 60 ? -13.219 10.023 22.109 1 96.62 60 GLU B O 1
ATOM 5335 N N . GLN B 1 61 ? -15.062 10.773 23.094 1 96.19 61 GLN B N 1
ATOM 5336 C CA . GLN B 1 61 ? -14.336 11.234 24.281 1 96.19 61 GLN B CA 1
ATOM 5337 C C . GLN B 1 61 ? -13.656 10.078 25 1 96.19 61 GLN B C 1
ATOM 5339 O O . GLN B 1 61 ? -12.523 10.211 25.469 1 96.19 61 GLN B O 1
ATOM 5344 N N . LYS B 1 62 ? -14.359 8.984 25.047 1 95.94 62 LYS B N 1
ATOM 5345 C CA . LYS B 1 62 ? -13.828 7.801 25.719 1 95.94 62 LYS B CA 1
ATOM 5346 C C . LYS B 1 62 ? -12.555 7.309 25.031 1 95.94 62 LYS B C 1
ATOM 5348 O O . LYS B 1 62 ? -11.641 6.797 25.688 1 95.94 62 LYS B O 1
ATOM 5353 N N . GLY B 1 63 ? -12.523 7.453 23.766 1 96.06 63 GLY B N 1
ATOM 5354 C CA . GLY B 1 63 ? -11.344 7.043 23.016 1 96.06 63 GLY B CA 1
ATOM 5355 C C . GLY B 1 63 ? -10.242 8.086 23.031 1 96.06 63 GLY B C 1
ATOM 5356 O O . GLY B 1 63 ? -9.062 7.742 23.156 1 96.06 63 GLY B O 1
ATOM 5357 N N . TYR B 1 64 ? -10.586 9.312 22.922 1 95.69 64 TYR B N 1
ATOM 5358 C CA . TYR B 1 64 ? -9.625 10.406 22.797 1 95.69 64 TYR B CA 1
ATOM 5359 C C . TYR B 1 64 ? -8.789 10.547 24.062 1 95.69 64 TYR B C 1
ATOM 5361 O O . TYR B 1 64 ? -7.613 10.914 24 1 95.69 64 TYR B O 1
ATOM 5369 N N . TYR B 1 65 ? -9.375 10.234 25.172 1 96 65 TYR B N 1
ATOM 5370 C CA . TYR B 1 65 ? -8.703 10.445 26.453 1 96 65 TYR B CA 1
ATOM 5371 C C . TYR B 1 65 ? -7.453 9.578 26.562 1 96 65 TYR B C 1
ATOM 5373 O O . TYR B 1 65 ? -6.344 10.094 26.719 1 96 65 TYR B O 1
ATOM 5381 N N . PRO B 1 66 ? -7.562 8.25 26.406 1 96.31 66 PRO B N 1
ATOM 5382 C CA . PRO B 1 66 ? -6.34 7.441 26.406 1 96.31 66 PRO B CA 1
ATOM 5383 C C . PRO B 1 66 ? -5.441 7.719 25.203 1 96.31 66 PRO B C 1
ATOM 5385 O O . PRO B 1 66 ? -4.219 7.566 25.297 1 96.31 66 PRO B O 1
ATOM 5388 N N . SER B 1 67 ? -6 8.133 24.094 1 95.62 67 SER B N 1
ATOM 5389 C CA . SER B 1 67 ? -5.199 8.438 22.922 1 95.62 67 SER B CA 1
ATOM 5390 C C . SER B 1 67 ? -4.281 9.633 23.172 1 95.62 67 SER B C 1
ATOM 5392 O O . SER B 1 67 ? -3.086 9.578 22.859 1 95.62 67 SER B O 1
ATOM 5394 N N . GLN B 1 68 ? -4.805 10.664 23.734 1 95.88 68 GLN B N 1
ATOM 5395 C CA . GLN B 1 68 ? -3.988 11.828 24.047 1 95.88 68 GLN B CA 1
ATOM 5396 C C . GLN B 1 68 ? -2.895 11.477 25.062 1 95.88 68 GLN B C 1
ATOM 5398 O O . GLN B 1 68 ? -1.74 11.883 24.891 1 95.88 68 GLN B O 1
ATOM 5403 N N . TYR B 1 69 ? -3.242 10.734 26.016 1 96.62 69 TYR B N 1
ATOM 5404 C CA . TYR B 1 69 ? -2.299 10.312 27.047 1 96.62 69 TYR B CA 1
ATOM 5405 C C . TYR B 1 69 ? -1.147 9.516 26.438 1 96.62 69 TYR B C 1
ATOM 5407 O O . TYR B 1 69 ? 0.022 9.828 26.688 1 96.62 69 TYR B O 1
ATOM 5415 N N . SER B 1 70 ? -1.536 8.531 25.688 1 95.38 70 SER B N 1
ATOM 5416 C CA . SER B 1 70 ? -0.518 7.656 25.125 1 95.38 70 SER B CA 1
ATOM 5417 C C . SER B 1 70 ? 0.41 8.422 24.188 1 95.38 70 SER B C 1
ATOM 5419 O O . SER B 1 70 ? 1.617 8.172 24.156 1 95.38 70 SER B O 1
ATOM 5421 N N . ASN B 1 71 ? -0.117 9.32 23.453 1 94.12 71 ASN B N 1
ATOM 5422 C CA . ASN B 1 71 ? 0.684 10.125 22.531 1 94.12 71 ASN B CA 1
ATOM 5423 C C . ASN B 1 71 ? 1.637 11.047 23.281 1 94.12 71 ASN B C 1
ATOM 5425 O O . ASN B 1 71 ? 2.789 11.219 22.891 1 94.12 71 ASN B O 1
ATOM 5429 N N . LEU B 1 72 ? 1.193 11.648 24.359 1 95.81 72 LEU B N 1
ATOM 5430 C CA . LEU B 1 72 ? 2.025 12.539 25.172 1 95.81 72 LEU B CA 1
ATOM 5431 C C . LEU B 1 72 ? 3.137 11.758 25.859 1 95.81 72 LEU B C 1
ATOM 5433 O O . LEU B 1 72 ? 4.285 12.203 25.891 1 95.81 72 LEU B O 1
ATOM 5437 N N . LEU B 1 73 ? 2.738 10.656 26.359 1 94.5 73 LEU B N 1
ATOM 5438 C CA . LEU B 1 73 ? 3.723 9.805 27.016 1 94.5 73 LEU B CA 1
ATOM 5439 C C . LEU B 1 73 ? 4.809 9.383 26.031 1 94.5 73 LEU B C 1
ATOM 5441 O O . LEU B 1 73 ? 6 9.43 26.359 1 94.5 73 LEU B O 1
ATOM 5445 N N . PHE B 1 74 ? 4.367 9.008 24.953 1 90.56 74 PHE B N 1
ATOM 5446 C CA . PHE B 1 74 ? 5.305 8.594 23.906 1 90.56 74 PHE B CA 1
ATOM 5447 C C . PHE B 1 74 ? 6.199 9.758 23.5 1 90.56 74 PHE B C 1
ATOM 5449 O O . PHE B 1 74 ? 7.41 9.586 23.328 1 90.56 74 PHE B O 1
ATOM 5456 N N . ALA B 1 75 ? 5.652 10.891 23.344 1 90.38 75 ALA B N 1
ATOM 5457 C CA . ALA B 1 75 ? 6.398 12.07 22.922 1 90.38 75 ALA B CA 1
ATOM 5458 C C . ALA B 1 75 ? 7.445 12.461 23.953 1 90.38 75 ALA B C 1
ATOM 5460 O O . ALA B 1 75 ? 8.492 13.016 23.609 1 90.38 75 ALA B O 1
ATOM 5461 N N . SER B 1 76 ? 7.199 12.164 25.188 1 92.25 76 SER B N 1
ATOM 5462 C CA . SER B 1 76 ? 8.133 12.492 26.266 1 92.25 76 SER B CA 1
ATOM 5463 C C . SER B 1 76 ? 9.398 11.641 26.172 1 92.25 76 SER B C 1
ATOM 5465 O O . SER B 1 76 ? 10.484 12.086 26.562 1 92.25 76 SER B O 1
ATOM 5467 N N . ASN B 1 77 ? 9.18 10.391 25.734 1 89.56 77 ASN B N 1
ATOM 5468 C CA . ASN B 1 77 ? 10.281 9.461 25.5 1 89.56 77 ASN B CA 1
ATOM 5469 C C . ASN B 1 77 ? 9.906 8.375 24.5 1 89.56 77 ASN B C 1
ATOM 5471 O O . ASN B 1 77 ? 9.344 7.344 24.875 1 89.56 77 ASN B O 1
ATOM 5475 N N . THR B 1 78 ? 10.289 8.539 23.328 1 82.81 78 THR B N 1
ATOM 5476 C CA . THR B 1 78 ? 9.883 7.656 22.234 1 82.81 78 THR B CA 1
ATOM 5477 C C . THR B 1 78 ? 10.578 6.305 22.344 1 82.81 78 THR B C 1
ATOM 5479 O O . THR B 1 78 ? 10.188 5.344 21.672 1 82.81 78 THR B O 1
ATOM 5482 N N . LEU B 1 79 ? 11.641 6.18 23.188 1 76.75 79 LEU B N 1
ATOM 5483 C CA . LEU B 1 79 ? 12.406 4.945 23.344 1 76.75 79 LEU B CA 1
ATOM 5484 C C . LEU B 1 79 ? 11.82 4.082 24.453 1 76.75 79 LEU B C 1
ATOM 5486 O O . LEU B 1 79 ? 12.18 2.91 24.594 1 76.75 79 LEU B O 1
ATOM 5490 N N . ASP B 1 80 ? 10.977 4.691 25.188 1 85.56 80 ASP B N 1
ATOM 5491 C CA . ASP B 1 80 ? 10.375 3.975 26.312 1 85.56 80 ASP B CA 1
ATOM 5492 C C . ASP B 1 80 ? 9.469 2.848 25.828 1 85.56 80 ASP B C 1
ATOM 5494 O O . ASP B 1 80 ? 8.484 3.094 25.125 1 85.56 80 ASP B O 1
ATOM 5498 N N . GLN B 1 81 ? 9.742 1.625 26.188 1 79.88 81 GLN B N 1
ATOM 5499 C CA . GLN B 1 81 ? 9.031 0.445 25.703 1 79.88 81 GLN B CA 1
ATOM 5500 C C . GLN B 1 81 ? 7.586 0.439 26.188 1 79.88 81 GLN B C 1
ATOM 5502 O O . GLN B 1 81 ? 6.684 0.021 25.453 1 79.88 81 GLN B O 1
ATOM 5507 N N . GLU B 1 82 ? 7.391 0.835 27.344 1 85.19 82 GLU B N 1
ATOM 5508 C CA . GLU B 1 82 ? 6.039 0.887 27.875 1 85.19 82 GLU B CA 1
ATOM 5509 C C . GLU B 1 82 ? 5.172 1.883 27.109 1 85.19 82 GLU B C 1
ATOM 5511 O O . GLU B 1 82 ? 4.008 1.606 26.828 1 85.19 82 GLU B O 1
ATOM 5516 N N . ALA B 1 83 ? 5.699 3.041 26.828 1 89.25 83 ALA B N 1
ATOM 5517 C CA . ALA B 1 83 ? 4.984 4.059 26.062 1 89.25 83 ALA B CA 1
ATOM 5518 C C . ALA B 1 83 ? 4.676 3.568 24.641 1 89.25 83 ALA B C 1
ATOM 5520 O O . ALA B 1 83 ? 3.576 3.793 24.125 1 89.25 83 ALA B O 1
ATOM 5521 N N . GLN B 1 84 ? 5.602 2.895 24.109 1 81.62 84 GLN B N 1
ATOM 5522 C CA . GLN B 1 84 ? 5.422 2.342 22.766 1 81.62 84 GLN B CA 1
ATOM 5523 C C . GLN B 1 84 ? 4.301 1.308 22.75 1 81.62 84 GLN B C 1
ATOM 5525 O O . GLN B 1 84 ? 3.443 1.336 21.859 1 81.62 84 GLN B O 1
ATOM 5530 N N . LYS B 1 85 ? 4.359 0.432 23.641 1 80.5 85 LYS B N 1
ATOM 5531 C CA . LYS B 1 85 ? 3.354 -0.623 23.75 1 80.5 85 LYS B CA 1
ATOM 5532 C C . LYS B 1 85 ? 1.963 -0.038 23.969 1 80.5 85 LYS B C 1
ATOM 5534 O O . LYS B 1 85 ? 0.988 -0.49 23.359 1 80.5 85 LYS B O 1
ATOM 5539 N N . LEU B 1 86 ? 1.867 0.897 24.812 1 88.94 86 LEU B N 1
ATOM 5540 C CA . LEU B 1 86 ? 0.586 1.532 25.109 1 88.94 86 LEU B CA 1
ATOM 5541 C C . LEU B 1 86 ? 0.027 2.221 23.859 1 88.94 86 LEU B C 1
ATOM 5543 O O . LEU B 1 86 ? -1.162 2.096 23.562 1 88.94 86 LEU B O 1
ATOM 5547 N N . ARG B 1 87 ? 0.819 2.963 23.172 1 88.44 87 ARG B N 1
ATOM 5548 C CA . ARG B 1 87 ? 0.386 3.654 21.969 1 88.44 87 ARG B CA 1
ATOM 5549 C C . ARG B 1 87 ? -0.123 2.664 20.922 1 88.44 87 ARG B C 1
ATOM 5551 O O . ARG B 1 87 ? -1.149 2.9 20.281 1 88.44 87 ARG B O 1
ATOM 5558 N N . ALA B 1 88 ? 0.555 1.586 20.797 1 79.38 88 ALA B N 1
ATOM 5559 C CA . ALA B 1 88 ? 0.153 0.546 19.859 1 79.38 88 ALA B CA 1
ATOM 5560 C C . ALA B 1 88 ? -1.193 -0.058 20.25 1 79.38 88 ALA B C 1
ATOM 5562 O O . ALA B 1 88 ? -2.049 -0.288 19.391 1 79.38 88 ALA B O 1
ATOM 5563 N N . MET B 1 89 ? -1.327 -0.333 21.469 1 83.88 89 MET B N 1
ATOM 5564 C CA . MET B 1 89 ? -2.586 -0.877 21.969 1 83.88 89 MET B CA 1
ATOM 5565 C C . MET B 1 89 ? -3.74 0.083 21.688 1 83.88 89 MET B C 1
ATOM 5567 O O . MET B 1 89 ? -4.793 -0.328 21.203 1 83.88 89 MET B O 1
ATOM 5571 N N . VAL B 1 90 ? -3.537 1.334 22.016 1 91.31 90 VAL B N 1
ATOM 5572 C CA . VAL B 1 90 ? -4.566 2.35 21.828 1 91.31 90 VAL B CA 1
ATOM 5573 C C . VAL B 1 90 ? -4.922 2.439 20.344 1 91.31 90 VAL B C 1
ATOM 5575 O O . VAL B 1 90 ? -6.102 2.506 19.984 1 91.31 90 VAL B O 1
ATOM 5578 N N . GLN B 1 91 ? -3.977 2.43 19.484 1 85.94 91 GLN B N 1
ATOM 5579 C CA . GLN B 1 91 ? -4.207 2.506 18.047 1 85.94 91 GLN B CA 1
ATOM 5580 C C . GLN B 1 91 ? -5.035 1.321 17.562 1 85.94 91 GLN B C 1
ATOM 5582 O O . GLN B 1 91 ? -5.891 1.473 16.688 1 85.94 91 GLN B O 1
ATOM 5587 N N . ASP B 1 92 ? -4.742 0.16 18.062 1 81.56 92 ASP B N 1
ATOM 5588 C CA . ASP B 1 92 ? -5.5 -1.036 17.703 1 81.56 92 ASP B CA 1
ATOM 5589 C C . ASP B 1 92 ? -6.973 -0.879 18.062 1 81.56 92 ASP B C 1
ATOM 5591 O O . ASP B 1 92 ? -7.852 -1.223 17.266 1 81.56 92 ASP B O 1
ATOM 5595 N N . TYR B 1 93 ? -7.238 -0.394 19.25 1 89.94 93 TYR B N 1
ATOM 5596 C CA . TYR B 1 93 ? -8.617 -0.158 19.672 1 89.94 93 TYR B CA 1
ATOM 5597 C C . TYR B 1 93 ? -9.297 0.869 18.781 1 89.94 93 TYR B C 1
ATOM 5599 O O . TYR B 1 93 ? -10.461 0.704 18.406 1 89.94 93 TYR B O 1
ATOM 5607 N N . PHE B 1 94 ? -8.586 1.873 18.406 1 90.31 94 PHE B N 1
ATOM 5608 C CA . PHE B 1 94 ? -9.148 2.912 17.547 1 90.31 94 PHE B CA 1
ATOM 5609 C C . PHE B 1 94 ? -9.492 2.354 16.172 1 90.31 94 PHE B C 1
ATOM 5611 O O . PHE B 1 94 ? -10.547 2.676 15.609 1 90.31 94 PHE B O 1
ATOM 5618 N N . THR B 1 95 ? -8.672 1.583 15.695 1 83.31 95 THR B N 1
ATOM 5619 C CA . THR B 1 95 ? -8.922 0.983 14.391 1 83.31 95 THR B CA 1
ATOM 5620 C C . THR B 1 95 ? -10.172 0.112 14.43 1 83.31 95 THR B C 1
ATOM 5622 O O . THR B 1 95 ? -11.062 0.251 13.586 1 83.31 95 THR B O 1
ATOM 5625 N N . LYS B 1 96 ? -10.273 -0.736 15.414 1 87.25 96 LYS B N 1
ATOM 5626 C CA . LYS B 1 96 ? -11.43 -1.618 15.562 1 87.25 96 LYS B CA 1
ATOM 5627 C C . LYS B 1 96 ? -12.719 -0.816 15.711 1 87.25 96 LYS B C 1
ATOM 5629 O O . LYS B 1 96 ? -13.719 -1.112 15.055 1 87.25 96 LYS B O 1
ATOM 5634 N N . ALA B 1 97 ? -12.625 0.188 16.516 1 94.19 97 ALA B N 1
ATOM 5635 C CA . ALA B 1 97 ? -13.805 1.016 16.766 1 94.19 97 ALA B CA 1
ATOM 5636 C C . ALA B 1 97 ? -14.203 1.788 15.508 1 94.19 97 ALA B C 1
ATOM 5638 O O . ALA B 1 97 ? -15.391 1.962 15.227 1 94.19 97 ALA B O 1
ATOM 5639 N N . SER B 1 98 ? -13.242 2.289 14.805 1 91 98 SER B N 1
ATOM 5640 C CA . SER B 1 98 ? -13.508 3.053 13.586 1 91 98 SER B CA 1
ATOM 5641 C C . SER B 1 98 ? -14.211 2.195 12.539 1 91 98 SER B C 1
ATOM 5643 O O . SER B 1 98 ? -15.078 2.682 11.812 1 91 98 SER B O 1
ATOM 5645 N N . ILE B 1 99 ? -13.852 0.994 12.453 1 87.62 99 ILE B N 1
ATOM 5646 C CA . ILE B 1 99 ? -14.492 0.072 11.523 1 87.62 99 ILE B CA 1
ATOM 5647 C C . ILE B 1 99 ? -15.953 -0.113 11.906 1 87.62 99 ILE B C 1
ATOM 5649 O O . ILE B 1 99 ? -16.844 -0.034 11.055 1 87.62 99 ILE B O 1
ATOM 5653 N N . ILE B 1 100 ? -16.234 -0.303 13.195 1 92.5 100 ILE B N 1
ATOM 5654 C CA . ILE B 1 100 ? -17.578 -0.536 13.695 1 92.5 100 ILE B CA 1
ATOM 5655 C C . ILE B 1 100 ? -18.438 0.711 13.477 1 92.5 100 ILE B C 1
ATOM 5657 O O . ILE B 1 100 ? -19.594 0.613 13.062 1 92.5 100 ILE B O 1
ATOM 5661 N N . THR B 1 101 ? -17.828 1.857 13.656 1 94.75 101 THR B N 1
ATOM 5662 C CA . THR B 1 101 ? -18.609 3.088 13.672 1 94.75 101 THR B CA 1
ATOM 5663 C C . THR B 1 101 ? -18.625 3.738 12.289 1 94.75 101 THR B C 1
ATOM 5665 O O . THR B 1 101 ? -19.219 4.797 12.102 1 94.75 101 THR B O 1
ATOM 5668 N N . SER B 1 102 ? -18.016 3.129 11.305 1 91.75 102 SER B N 1
ATOM 5669 C CA . SER B 1 102 ? -17.969 3.699 9.961 1 91.75 102 SER B CA 1
ATOM 5670 C C . SER B 1 102 ? -19.344 3.707 9.312 1 91.75 102 SER B C 1
ATOM 5672 O O . SER B 1 102 ? -19.562 4.367 8.289 1 91.75 102 SER B O 1
ATOM 5674 N N . PHE B 1 103 ? -20.359 3.152 9.93 1 93.56 103 PHE B N 1
ATOM 5675 C CA . PHE B 1 103 ? -21.688 2.971 9.328 1 93.56 103 PHE B CA 1
ATOM 5676 C C . PHE B 1 103 ? -22.484 4.27 9.367 1 93.56 103 PHE B C 1
ATOM 5678 O O . PHE B 1 103 ? -23.328 4.508 8.516 1 93.56 103 PHE B O 1
ATOM 5685 N N . TRP B 1 104 ? -22.312 5.07 10.406 1 94.5 104 TRP B N 1
ATOM 5686 C CA . TRP B 1 104 ? -23.359 6 10.789 1 94.5 104 TRP B CA 1
ATOM 5687 C C . TRP B 1 104 ? -23.531 7.094 9.742 1 94.5 104 TRP B C 1
ATOM 5689 O O . TRP B 1 104 ? -24.656 7.465 9.398 1 94.5 104 TRP B O 1
ATOM 5699 N N . SER B 1 105 ? -22.375 7.578 9.172 1 95 105 SER B N 1
ATOM 5700 C CA . SER B 1 105 ? -22.5 8.641 8.188 1 95 105 SER B CA 1
ATOM 5701 C C . SER B 1 105 ? -23.156 8.141 6.91 1 95 105 SER B C 1
ATOM 5703 O O . SER B 1 105 ? -24.141 8.727 6.438 1 95 105 SER B O 1
ATOM 5705 N N . PRO B 1 106 ? -22.719 6.988 6.387 1 94.31 106 PRO B N 1
ATOM 5706 C CA . PRO B 1 106 ? -23.359 6.484 5.18 1 94.31 106 PRO B CA 1
ATOM 5707 C C . PRO B 1 106 ? -24.828 6.109 5.414 1 94.31 106 PRO B C 1
ATOM 5709 O O . PRO B 1 106 ? -25.672 6.309 4.535 1 94.31 106 PRO B O 1
ATOM 5712 N N . VAL B 1 107 ? -25.188 5.57 6.574 1 95.38 107 VAL B N 1
ATOM 5713 C CA . VAL B 1 107 ? -26.547 5.168 6.875 1 95.38 107 VAL B CA 1
ATOM 5714 C C . VAL B 1 107 ? -27.438 6.406 6.996 1 95.38 107 VAL B C 1
ATOM 5716 O O . VAL B 1 107 ? -28.531 6.445 6.438 1 95.38 107 VAL B O 1
ATOM 5719 N N . LEU B 1 108 ? -26.953 7.434 7.688 1 97.12 108 LEU B N 1
ATOM 5720 C CA . LEU B 1 108 ? -27.688 8.68 7.832 1 97.12 108 LEU B CA 1
ATOM 5721 C C . LEU B 1 108 ? -27.906 9.352 6.48 1 97.12 108 LEU B C 1
ATOM 5723 O O . LEU B 1 108 ? -28.969 9.891 6.203 1 97.12 108 LEU B O 1
ATOM 5727 N N . LEU B 1 109 ? -26.922 9.297 5.637 1 96.5 109 LEU B N 1
ATOM 5728 C CA . LEU B 1 109 ? -26.922 10.008 4.363 1 96.5 109 LEU B CA 1
ATOM 5729 C C . LEU B 1 109 ? -27.781 9.281 3.332 1 96.5 109 LEU B C 1
ATOM 5731 O O . LEU B 1 109 ? -27.969 9.781 2.219 1 96.5 109 LEU B O 1
ATOM 5735 N N . LYS B 1 110 ? -28.328 8.141 3.715 1 94.12 110 LYS B N 1
ATOM 5736 C CA . LYS B 1 110 ? -29.297 7.457 2.85 1 94.12 110 LYS B CA 1
ATOM 5737 C C . LYS B 1 110 ? -30.656 8.148 2.881 1 94.12 110 LYS B C 1
ATOM 5739 O O . LYS B 1 110 ? -31.484 7.922 2.006 1 94.12 110 LYS B O 1
ATOM 5744 N N . LEU B 1 111 ? -30.844 8.938 3.883 1 96.38 111 LEU B N 1
ATOM 5745 C CA . LEU B 1 111 ? -32.094 9.664 3.99 1 96.38 111 LEU B CA 1
ATOM 5746 C C . LEU B 1 111 ? -32.312 10.586 2.793 1 96.38 111 LEU B C 1
ATOM 5748 O O . LEU B 1 111 ? -31.344 10.961 2.125 1 96.38 111 LEU B O 1
ATOM 5752 N N . SER B 1 112 ? -33.562 10.938 2.545 1 96.25 112 SER B N 1
ATOM 5753 C CA . SER B 1 112 ? -33.906 11.844 1.443 1 96.25 112 SER B CA 1
ATOM 5754 C C . SER B 1 112 ? -33.312 13.234 1.689 1 96.25 112 SER B C 1
ATOM 5756 O O . SER B 1 112 ? -33.094 13.617 2.836 1 96.25 112 SER B O 1
ATOM 5758 N N . GLU B 1 113 ? -33.125 13.961 0.61 1 95.25 113 GLU B N 1
ATOM 5759 C CA . GLU B 1 113 ? -32.656 15.328 0.729 1 95.25 113 GLU B CA 1
ATOM 5760 C C . GLU B 1 113 ? -33.594 16.188 1.567 1 95.25 113 GLU B C 1
ATOM 5762 O O . GLU B 1 113 ? -33.156 17.047 2.318 1 95.25 113 GLU B O 1
ATOM 5767 N N . GLU B 1 114 ? -34.781 15.867 1.428 1 96.56 114 GLU B N 1
ATOM 5768 C CA . GLU B 1 114 ? -35.812 16.594 2.188 1 96.56 114 GLU B CA 1
ATOM 5769 C C . GLU B 1 114 ? -35.656 16.328 3.684 1 96.56 114 GLU B C 1
ATOM 5771 O O . GLU B 1 114 ? -35.719 17.25 4.492 1 96.56 114 GLU B O 1
ATOM 5776 N N . LYS B 1 115 ? -35.5 15.141 4 1 97.25 115 LYS B N 1
ATOM 5777 C CA . LYS B 1 115 ? -35.344 14.766 5.406 1 97.25 115 LYS B CA 1
ATOM 5778 C C . LYS B 1 115 ? -34.062 15.32 6.004 1 97.25 115 LYS B C 1
ATOM 5780 O O . LYS B 1 115 ? -34.062 15.812 7.137 1 97.25 115 LYS B O 1
ATOM 5785 N N . LEU B 1 116 ? -33.031 15.273 5.32 1 97.69 116 LEU B N 1
ATOM 5786 C CA . LEU B 1 116 ? -31.766 15.797 5.789 1 97.69 116 LEU B CA 1
ATOM 5787 C C . LEU B 1 116 ? -31.844 17.297 6.02 1 97.69 116 LEU B C 1
ATOM 5789 O O . LEU B 1 116 ? -31.281 17.812 6.992 1 97.69 116 LEU B O 1
ATOM 5793 N N . THR B 1 117 ? -32.5 17.984 5.152 1 97.06 117 THR B N 1
ATOM 5794 C CA . THR B 1 117 ? -32.688 19.422 5.301 1 97.06 117 THR B CA 1
ATOM 5795 C C . THR B 1 117 ? -33.531 19.719 6.531 1 97.06 117 THR B C 1
ATOM 5797 O O . THR B 1 117 ? -33.25 20.656 7.281 1 97.06 117 THR B O 1
ATOM 5800 N N . GLU B 1 118 ? -34.562 18.938 6.688 1 97.44 118 GLU B N 1
ATOM 5801 C CA . GLU B 1 118 ? -35.375 19.094 7.871 1 97.44 118 GLU B CA 1
ATOM 5802 C C . GLU B 1 118 ? -34.562 18.953 9.148 1 97.44 118 GLU B C 1
ATOM 5804 O O . GLU B 1 118 ? -34.688 19.766 10.07 1 97.44 118 GLU B O 1
ATOM 5809 N N . LEU B 1 119 ? -33.781 17.938 9.188 1 97.94 119 LEU B N 1
ATOM 5810 C CA . LEU B 1 119 ? -32.938 17.688 10.359 1 97.94 119 LEU B CA 1
ATOM 5811 C C . LEU B 1 119 ? -31.938 18.812 10.562 1 97.94 119 LEU B C 1
ATOM 5813 O O . LEU B 1 119 ? -31.781 19.312 11.68 1 97.94 119 LEU B O 1
ATOM 5817 N N . LYS B 1 120 ? -31.297 19.266 9.531 1 97.25 120 LYS B N 1
ATOM 5818 C CA . LYS B 1 120 ? -30.281 20.312 9.57 1 97.25 120 LYS B CA 1
ATOM 5819 C C . LYS B 1 120 ? -30.859 21.609 10.117 1 97.25 120 LYS B C 1
ATOM 5821 O O . LYS B 1 120 ? -30.188 22.344 10.852 1 97.25 120 LYS B O 1
ATOM 5826 N N . GLU B 1 121 ? -32.125 21.859 9.844 1 97.12 121 GLU B N 1
ATOM 5827 C CA . GLU B 1 121 ? -32.75 23.141 10.18 1 97.12 121 GLU B CA 1
ATOM 5828 C C . GLU B 1 121 ? -33.562 23.047 11.477 1 97.12 121 GLU B C 1
ATOM 5830 O O . GLU B 1 121 ? -34.094 24.047 11.938 1 97.12 121 GLU B O 1
ATOM 5835 N N . SER B 1 122 ? -33.562 21.938 12.031 1 97.75 122 SER B N 1
ATOM 5836 C CA . SER B 1 122 ? -34.375 21.75 13.234 1 97.75 122 SER B CA 1
ATOM 5837 C C . SER B 1 122 ? -33.781 22.5 14.422 1 97.75 122 SER B C 1
ATOM 5839 O O . SER B 1 122 ? -32.562 22.594 14.562 1 97.75 122 SER B O 1
ATOM 5841 N N . LYS B 1 123 ? -34.656 22.922 15.312 1 97.44 123 LYS B N 1
ATOM 5842 C CA . LYS B 1 123 ? -34.219 23.656 16.5 1 97.44 123 LYS B CA 1
ATOM 5843 C C . LYS B 1 123 ? -33.5 22.734 17.484 1 97.44 123 LYS B C 1
ATOM 5845 O O . LYS B 1 123 ? -32.594 23.172 18.188 1 97.44 123 LYS B O 1
ATOM 5850 N N . GLU B 1 124 ? -33.875 21.516 17.484 1 97.06 124 GLU B N 1
ATOM 5851 C CA . GLU B 1 124 ? -33.281 20.547 18.391 1 97.06 124 GLU B CA 1
ATOM 5852 C C . GLU B 1 124 ? -31.812 20.312 18.078 1 97.06 124 GLU B C 1
ATOM 5854 O O . GLU B 1 124 ? -31.031 19.969 18.969 1 97.06 124 GLU B O 1
ATOM 5859 N N . LEU B 1 125 ? -31.422 20.562 16.812 1 97.94 125 LEU B N 1
ATOM 5860 C CA . LEU B 1 125 ? -30.078 20.234 16.375 1 97.94 125 LEU B CA 1
ATOM 5861 C C . LEU B 1 125 ? -29.266 21.516 16.109 1 97.94 125 LEU B C 1
ATOM 5863 O O . LEU B 1 125 ? -28.281 21.469 15.383 1 97.94 125 LEU B O 1
ATOM 5867 N N . ILE B 1 126 ? -29.672 22.562 16.719 1 96.94 126 ILE B N 1
ATOM 5868 C CA . ILE B 1 126 ? -29.047 23.844 16.453 1 96.94 126 ILE B CA 1
ATOM 5869 C C . ILE B 1 126 ? -27.562 23.781 16.781 1 96.94 126 ILE B C 1
ATOM 5871 O O . ILE B 1 126 ? -26.734 24.375 16.094 1 96.94 126 ILE B O 1
ATOM 5875 N N . GLN B 1 127 ? -27.156 23.078 17.797 1 96.19 127 GLN B N 1
ATOM 5876 C CA . GLN B 1 127 ? -25.766 22.953 18.219 1 96.19 127 GLN B CA 1
ATOM 5877 C C . GLN B 1 127 ? -24.984 22.062 17.281 1 96.19 127 GLN B C 1
ATOM 5879 O O . GLN B 1 127 ? -23.75 22.031 17.312 1 96.19 127 GLN B O 1
ATOM 5884 N N . TYR B 1 128 ? -25.672 21.312 16.406 1 97.69 128 TYR B N 1
ATOM 5885 C CA . TYR B 1 128 ? -25.047 20.406 15.453 1 97.69 128 TYR B CA 1
ATOM 5886 C C . TYR B 1 128 ? -25.344 20.812 14.016 1 97.69 128 TYR B C 1
ATOM 5888 O O . TYR B 1 128 ? -25.219 20.016 13.094 1 97.69 128 TYR B O 1
ATOM 5896 N N . LYS B 1 129 ? -25.797 22.016 13.898 1 97.44 129 LYS B N 1
ATOM 5897 C CA . LYS B 1 129 ? -26.156 22.484 12.57 1 97.44 129 LYS B CA 1
ATOM 5898 C C . LYS B 1 129 ? -25 22.344 11.594 1 97.44 129 LYS B C 1
ATOM 5900 O O . LYS B 1 129 ? -25.172 21.828 10.484 1 97.44 129 LYS B O 1
ATOM 5905 N N . HIS B 1 130 ? -23.812 22.781 11.953 1 97.5 130 HIS B N 1
ATOM 5906 C CA . HIS B 1 130 ? -22.656 22.719 11.062 1 97.5 130 HIS B CA 1
ATOM 5907 C C . HIS B 1 130 ? -22.219 21.281 10.812 1 97.5 130 HIS B C 1
ATOM 5909 O O . HIS B 1 130 ? -21.75 20.953 9.727 1 97.5 130 HIS B O 1
ATOM 5915 N N . VAL B 1 131 ? -22.375 20.406 11.805 1 97.19 131 VAL B N 1
ATOM 5916 C CA . VAL B 1 131 ? -22.109 18.984 11.641 1 97.19 131 VAL B CA 1
ATOM 5917 C C . VAL B 1 131 ? -22.984 18.422 10.523 1 97.19 131 VAL B C 1
ATOM 5919 O O . VAL B 1 131 ? -22.5 17.703 9.641 1 97.19 131 VAL B O 1
ATOM 5922 N N . MET B 1 132 ? -24.25 18.797 10.562 1 97.5 132 MET B N 1
ATOM 5923 C CA . MET B 1 132 ? -25.203 18.344 9.547 1 97.5 132 MET B CA 1
ATOM 5924 C C . MET B 1 132 ? -24.859 18.922 8.18 1 97.5 132 MET B C 1
ATOM 5926 O O . MET B 1 132 ? -24.969 18.25 7.16 1 97.5 132 MET B O 1
ATOM 5930 N N . GLU B 1 133 ? -24.453 20.203 8.188 1 97.19 133 GLU B N 1
ATOM 5931 C CA . GLU B 1 133 ? -24.062 20.844 6.93 1 97.19 133 GLU B CA 1
ATOM 5932 C C . GLU B 1 133 ? -22.906 20.094 6.266 1 97.19 133 GLU B C 1
ATOM 5934 O O . GLU B 1 133 ? -22.953 19.812 5.07 1 97.19 133 GLU B O 1
ATOM 5939 N N . LYS B 1 134 ? -21.938 19.766 6.988 1 96.31 134 LYS B N 1
ATOM 5940 C CA . LYS B 1 134 ? -20.781 19.047 6.477 1 96.31 134 LYS B CA 1
ATOM 5941 C C . LYS B 1 134 ? -21.172 17.656 5.965 1 96.31 134 LYS B C 1
ATOM 5943 O O . LYS B 1 134 ? -20.672 17.203 4.938 1 96.31 134 LYS B O 1
ATOM 5948 N N . LEU B 1 135 ? -22.047 17.047 6.727 1 95.56 135 LEU B N 1
ATOM 5949 C CA . LEU B 1 135 ? -22.516 15.727 6.32 1 95.56 135 LEU B CA 1
ATOM 5950 C C . LEU B 1 135 ? -23.25 15.797 4.98 1 95.56 135 LEU B C 1
ATOM 5952 O O . LEU B 1 135 ? -22.969 15 4.078 1 95.56 135 LEU B O 1
ATOM 5956 N N . VAL B 1 136 ? -24.125 16.734 4.895 1 95.94 136 VAL B N 1
ATOM 5957 C CA . VAL B 1 136 ? -24.922 16.875 3.678 1 95.94 136 VAL B CA 1
ATOM 5958 C C . VAL B 1 136 ? -24 17.219 2.502 1 95.94 136 VAL B C 1
ATOM 5960 O O . VAL B 1 136 ? -24.172 16.688 1.402 1 95.94 136 VAL B O 1
ATOM 5963 N N . ASP B 1 137 ? -22.969 18.078 2.74 1 94.81 137 ASP B N 1
ATOM 5964 C CA . ASP B 1 137 ? -22 18.438 1.708 1 94.81 137 ASP B CA 1
ATOM 5965 C C . ASP B 1 137 ? -21.203 17.219 1.245 1 94.81 137 ASP B C 1
ATOM 5967 O O . ASP B 1 137 ? -20.766 17.156 0.098 1 94.81 137 ASP B O 1
ATOM 5971 N N . SER B 1 138 ? -21.078 16.281 2.107 1 95.19 138 SER B N 1
ATOM 5972 C CA . SER B 1 138 ? -20.25 15.109 1.809 1 95.19 138 SER B CA 1
ATOM 5973 C C . SER B 1 138 ? -21.078 14 1.164 1 95.19 138 SER B C 1
ATOM 5975 O O . SER B 1 138 ? -20.531 12.984 0.728 1 95.19 138 SER B O 1
ATOM 5977 N N . LYS B 1 139 ? -22.438 14.109 1.09 1 95.44 139 LYS B N 1
ATOM 5978 C CA . LYS B 1 139 ? -23.344 13.055 0.659 1 95.44 139 LYS B CA 1
ATOM 5979 C C . LYS B 1 139 ? -22.938 12.516 -0.712 1 95.44 139 LYS B C 1
ATOM 5981 O O . LYS B 1 139 ? -22.828 11.297 -0.897 1 95.44 139 LYS B O 1
ATOM 5986 N N . LYS B 1 140 ? -22.656 13.484 -1.626 1 95.19 140 LYS B N 1
ATOM 5987 C CA . LYS B 1 140 ? -22.359 13.078 -2.994 1 95.19 140 LYS B CA 1
ATOM 5988 C C . LYS B 1 140 ? -20.984 12.398 -3.072 1 95.19 140 LYS B C 1
ATOM 5990 O O . LYS B 1 140 ? -20.656 11.773 -4.078 1 95.19 140 LYS B O 1
ATOM 5995 N N . HIS B 1 141 ? -20.172 12.516 -2.053 1 96.56 141 HIS B N 1
ATOM 5996 C CA . HIS B 1 141 ? -18.828 11.984 -2.035 1 96.56 141 HIS B CA 1
ATOM 5997 C C . HIS B 1 141 ? -18.719 10.781 -1.105 1 96.56 141 HIS B C 1
ATOM 5999 O O . HIS B 1 141 ? -17.625 10.258 -0.881 1 96.56 141 HIS B O 1
ATOM 6005 N N . THR B 1 142 ? -19.797 10.383 -0.498 1 95.44 142 THR B N 1
ATOM 6006 C CA . THR B 1 142 ? -19.812 9.266 0.441 1 95.44 142 THR B CA 1
ATOM 6007 C C . THR B 1 142 ? -20.188 7.969 -0.267 1 95.44 142 THR B C 1
ATOM 6009 O O . THR B 1 142 ? -21.172 7.922 -1.003 1 95.44 142 THR B O 1
ATOM 6012 N N . LEU B 1 143 ? -19.422 6.945 -0.042 1 94.81 143 LEU B N 1
ATOM 6013 C CA . LEU B 1 143 ? -19.688 5.641 -0.633 1 94.81 143 LEU B CA 1
ATOM 6014 C C . LEU B 1 143 ? -20.734 4.879 0.173 1 94.81 143 LEU B C 1
ATOM 6016 O O . LEU B 1 143 ? -21.219 5.375 1.191 1 94.81 143 LEU B O 1
ATOM 6020 N N . SER B 1 144 ? -21.109 3.682 -0.36 1 93.06 144 SER B N 1
ATOM 6021 C CA . SER B 1 144 ? -22.016 2.818 0.385 1 93.06 144 SER B CA 1
ATOM 6022 C C . SER B 1 144 ? -21.406 2.377 1.709 1 93.06 144 SER B C 1
ATOM 6024 O O . SER B 1 144 ? -20.188 2.451 1.89 1 93.06 144 SER B O 1
ATOM 6026 N N . GLU B 1 145 ? -22.25 2.062 2.615 1 91.88 145 GLU B N 1
ATOM 6027 C CA . GLU B 1 145 ? -21.797 1.635 3.936 1 91.88 145 GLU B CA 1
ATOM 6028 C C . GLU B 1 145 ? -20.703 0.577 3.828 1 91.88 145 GLU B C 1
ATOM 6030 O O . GLU B 1 145 ? -19.672 0.676 4.492 1 91.88 145 GLU B O 1
ATOM 6035 N N . GLU B 1 146 ? -20.938 -0.418 3.045 1 92.81 146 GLU B N 1
ATOM 6036 C CA . GLU B 1 146 ? -19.969 -1.498 2.922 1 92.81 146 GLU B CA 1
ATOM 6037 C C . GLU B 1 146 ? -18.688 -1.013 2.248 1 92.81 146 GLU B C 1
ATOM 6039 O O . GLU B 1 146 ? -17.594 -1.422 2.625 1 92.81 146 GLU B O 1
ATOM 6044 N N . ALA B 1 147 ? -18.844 -0.185 1.234 1 94.5 147 ALA B N 1
ATOM 6045 C CA . ALA B 1 147 ? -17.672 0.377 0.576 1 94.5 147 ALA B CA 1
ATOM 6046 C C . ALA B 1 147 ? -16.844 1.22 1.547 1 94.5 147 ALA B C 1
ATOM 6048 O O . ALA B 1 147 ? -15.617 1.141 1.56 1 94.5 147 ALA B O 1
ATOM 6049 N N . GLU B 1 148 ? -17.562 2.004 2.393 1 94.81 148 GLU B N 1
ATOM 6050 C CA . GLU B 1 148 ? -16.875 2.783 3.414 1 94.81 148 GLU B CA 1
ATOM 6051 C C . GLU B 1 148 ? -16.172 1.876 4.418 1 94.81 148 GLU B C 1
ATOM 6053 O O . GLU B 1 148 ? -15.055 2.172 4.855 1 94.81 148 GLU B O 1
ATOM 6058 N N . LYS B 1 149 ? -16.828 0.867 4.805 1 92.81 149 LYS B N 1
ATOM 6059 C CA . LYS B 1 149 ? -16.25 -0.106 5.73 1 92.81 149 LYS B CA 1
ATOM 6060 C C . LYS B 1 149 ? -14.969 -0.715 5.16 1 92.81 149 LYS B C 1
ATOM 6062 O O . LYS B 1 149 ? -13.961 -0.826 5.863 1 92.81 149 LYS B O 1
ATOM 6067 N N . VAL B 1 150 ? -15.016 -1.092 3.896 1 94.62 150 VAL B N 1
ATOM 6068 C CA . VAL B 1 150 ? -13.867 -1.687 3.223 1 94.62 150 VAL B CA 1
ATOM 6069 C C . VAL B 1 150 ? -12.719 -0.684 3.182 1 94.62 150 VAL B C 1
ATOM 6071 O O . VAL B 1 150 ? -11.578 -1.023 3.508 1 94.62 150 VAL B O 1
ATOM 6074 N N . MET B 1 151 ? -12.992 0.545 2.816 1 93.88 151 MET B N 1
ATOM 6075 C CA . MET B 1 151 ? -11.984 1.596 2.742 1 93.88 151 MET B CA 1
ATOM 6076 C C . MET B 1 151 ? -11.312 1.807 4.098 1 93.88 151 MET B C 1
ATOM 6078 O O . MET B 1 151 ? -10.094 1.909 4.18 1 93.88 151 MET B O 1
ATOM 6082 N N . THR B 1 152 ? -12.102 1.849 5.117 1 90.88 152 THR B N 1
ATOM 6083 C CA . THR B 1 152 ? -11.594 2.086 6.461 1 90.88 152 THR B CA 1
ATOM 6084 C C . THR B 1 152 ? -10.742 0.908 6.934 1 90.88 152 THR B C 1
ATOM 6086 O O . THR B 1 152 ? -9.656 1.099 7.469 1 90.88 152 THR B O 1
ATOM 6089 N N . ALA B 1 153 ? -11.211 -0.266 6.711 1 91.44 153 ALA B N 1
ATOM 6090 C CA . ALA B 1 153 ? -10.547 -1.476 7.191 1 91.44 153 ALA B CA 1
ATOM 6091 C C . ALA B 1 153 ? -9.188 -1.658 6.52 1 91.44 153 ALA B C 1
ATOM 6093 O O . ALA B 1 153 ? -8.234 -2.133 7.145 1 91.44 153 ALA B O 1
ATOM 6094 N N . LEU B 1 154 ? -9.07 -1.246 5.266 1 93.69 154 LEU B N 1
ATOM 6095 C CA . LEU B 1 154 ? -7.863 -1.53 4.5 1 93.69 154 LEU B CA 1
ATOM 6096 C C . LEU B 1 154 ? -6.914 -0.335 4.52 1 93.69 154 LEU B C 1
ATOM 6098 O O . LEU B 1 154 ? -5.785 -0.424 4.027 1 93.69 154 LEU B O 1
ATOM 6102 N N . SER B 1 155 ? -7.246 0.735 5.09 1 91.5 155 SER B N 1
ATOM 6103 C CA . SER B 1 155 ? -6.48 1.978 5.023 1 91.5 155 SER B CA 1
ATOM 6104 C C . SER B 1 155 ? -5.078 1.794 5.586 1 91.5 155 SER B C 1
ATOM 6106 O O . SER B 1 155 ? -4.105 2.289 5.016 1 91.5 155 SER B O 1
ATOM 6108 N N . SER B 1 156 ? -4.914 1.029 6.66 1 90.06 156 SER B N 1
ATOM 6109 C CA . SER B 1 156 ? -3.646 0.898 7.375 1 90.06 156 SER B CA 1
ATOM 6110 C C . SER B 1 156 ? -2.689 -0.031 6.633 1 90.06 156 SER B C 1
ATOM 6112 O O . SER B 1 156 ? -1.508 -0.112 6.973 1 90.06 156 SER B O 1
ATOM 6114 N N . SER B 1 157 ? -3.154 -0.736 5.637 1 93.94 157 SER B N 1
ATOM 6115 C CA . SER B 1 157 ? -2.312 -1.635 4.855 1 93.94 157 SER B CA 1
ATOM 6116 C C . SER B 1 157 ? -2.254 -1.205 3.393 1 93.94 157 SER B C 1
ATOM 6118 O O . SER B 1 157 ? -1.911 -2.004 2.518 1 93.94 157 SER B O 1
ATOM 6120 N N . SER B 1 158 ? -2.686 -0.042 3.096 1 96.12 158 SER B N 1
ATOM 6121 C CA . SER B 1 158 ? -2.652 0.51 1.746 1 96.12 158 SER B CA 1
ATOM 6122 C C . SER B 1 158 ? -1.853 1.808 1.698 1 96.12 158 SER B C 1
ATOM 6124 O O . SER B 1 158 ? -0.63 1.795 1.853 1 96.12 158 SER B O 1
ATOM 6126 N N . ARG B 1 159 ? -2.512 2.932 1.58 1 96 159 ARG B N 1
ATOM 6127 C CA . ARG B 1 159 ? -1.808 4.203 1.438 1 96 159 ARG B CA 1
ATOM 6128 C C . ARG B 1 159 ? -1.062 4.562 2.721 1 96 159 ARG B C 1
ATOM 6130 O O . ARG B 1 159 ? 0.095 4.984 2.674 1 96 159 ARG B O 1
ATOM 6137 N N . GLU B 1 160 ? -1.696 4.422 3.865 1 93.94 160 GLU B N 1
ATOM 6138 C CA . GLU B 1 160 ? -1.073 4.758 5.145 1 93.94 160 GLU B CA 1
ATOM 6139 C C . GLU B 1 160 ? 0.161 3.896 5.398 1 93.94 160 GLU B C 1
ATOM 6141 O O . GLU B 1 160 ? 1.131 4.359 6.004 1 93.94 160 GLU B O 1
ATOM 6146 N N . ALA B 1 161 ? 0.105 2.68 4.93 1 95 161 ALA B N 1
ATOM 6147 C CA . ALA B 1 161 ? 1.251 1.786 5.082 1 95 161 ALA B CA 1
ATOM 6148 C C . ALA B 1 161 ? 2.451 2.295 4.289 1 95 161 ALA B C 1
ATOM 6150 O O . ALA B 1 161 ? 3.596 2.162 4.73 1 95 161 ALA B O 1
ATOM 6151 N N . PHE B 1 162 ? 2.248 2.82 3.084 1 97.56 162 PHE B N 1
ATOM 6152 C CA . PHE B 1 162 ? 3.332 3.41 2.309 1 97.56 162 PHE B CA 1
ATOM 6153 C C . PHE B 1 162 ? 3.9 4.633 3.016 1 97.56 162 PHE B C 1
ATOM 6155 O O . PHE B 1 162 ? 5.113 4.852 3.018 1 97.56 162 PHE B O 1
ATOM 6162 N N . GLY B 1 163 ? 3.004 5.461 3.6 1 95.75 163 GLY B N 1
ATOM 6163 C CA . GLY B 1 163 ? 3.49 6.551 4.43 1 95.75 163 GLY B CA 1
ATOM 6164 C C . GLY B 1 163 ? 4.363 6.082 5.578 1 95.75 163 GLY B C 1
ATOM 6165 O O . GLY B 1 163 ? 5.418 6.668 5.844 1 95.75 163 GLY B O 1
ATOM 6166 N N . ASP B 1 164 ? 3.949 5.039 6.23 1 91.5 164 ASP B N 1
ATOM 6167 C CA . ASP B 1 164 ? 4.715 4.461 7.328 1 91.5 164 ASP B CA 1
ATOM 6168 C C . ASP B 1 164 ? 6.078 3.969 6.852 1 91.5 164 ASP B C 1
ATOM 6170 O O . ASP B 1 164 ? 7.086 4.152 7.539 1 91.5 164 ASP B O 1
ATOM 6174 N N . LEU B 1 165 ? 6.078 3.293 5.672 1 95.44 165 LEU B N 1
ATOM 6175 C CA . LEU B 1 165 ? 7.34 2.836 5.105 1 95.44 165 LEU B CA 1
ATOM 6176 C C . LEU B 1 165 ? 8.289 4.008 4.883 1 95.44 165 LEU B C 1
ATOM 6178 O O . LEU B 1 165 ? 9.469 3.932 5.238 1 95.44 165 LEU B O 1
ATOM 6182 N N . TYR B 1 166 ? 7.773 5.074 4.289 1 96.69 166 TYR B N 1
ATOM 6183 C CA . TYR B 1 166 ? 8.57 6.281 4.086 1 96.69 166 TYR B CA 1
ATOM 6184 C C . TYR B 1 166 ? 9.18 6.758 5.398 1 96.69 166 TYR B C 1
ATOM 6186 O O . TYR B 1 166 ? 10.391 7.004 5.473 1 96.69 166 TYR B O 1
ATOM 6194 N N . GLY B 1 167 ? 8.367 6.91 6.406 1 90.88 167 GLY B N 1
ATOM 6195 C CA . GLY B 1 167 ? 8.844 7.383 7.695 1 90.88 167 GLY B CA 1
ATOM 6196 C C . GLY B 1 167 ? 9.898 6.484 8.312 1 90.88 167 GLY B C 1
ATOM 6197 O O . GLY B 1 167 ? 10.938 6.965 8.766 1 90.88 167 GLY B O 1
ATOM 6198 N N . ARG B 1 168 ? 9.672 5.191 8.328 1 88.25 168 ARG B N 1
ATOM 6199 C CA . ARG B 1 168 ? 10.609 4.246 8.922 1 88.25 168 ARG B CA 1
ATOM 6200 C C . ARG B 1 168 ? 11.953 4.277 8.203 1 88.25 168 ARG B C 1
ATOM 6202 O O . ARG B 1 168 ? 13.008 4.27 8.836 1 88.25 168 ARG B O 1
ATOM 6209 N N . LEU B 1 169 ? 11.891 4.289 6.855 1 93.88 169 LEU B N 1
ATOM 6210 C CA . LEU B 1 169 ? 13.109 4.285 6.051 1 93.88 169 LEU B CA 1
ATOM 6211 C C . LEU B 1 169 ? 13.906 5.566 6.258 1 93.88 169 LEU B C 1
ATOM 6213 O O . LEU B 1 169 ? 15.086 5.52 6.617 1 93.88 169 LEU B O 1
ATOM 6217 N N . THR B 1 170 ? 13.32 6.742 6.164 1 92.75 170 THR B N 1
ATOM 6218 C CA . THR B 1 170 ? 14.055 8 6.191 1 92.75 170 THR B CA 1
ATOM 6219 C C . THR B 1 170 ? 14.508 8.328 7.609 1 92.75 170 THR B C 1
ATOM 6221 O O . THR B 1 170 ? 15.555 8.945 7.805 1 92.75 170 THR B O 1
ATOM 6224 N N . ASN B 1 171 ? 13.766 7.887 8.594 1 85.81 171 ASN B N 1
ATOM 6225 C CA . ASN B 1 171 ? 14.164 8.109 9.984 1 85.81 171 ASN B CA 1
ATOM 6226 C C . ASN B 1 171 ? 15.367 7.246 10.367 1 85.81 171 ASN B C 1
ATOM 6228 O O . ASN B 1 171 ? 16.031 7.512 11.367 1 85.81 171 ASN B O 1
ATOM 6232 N N . SER B 1 172 ? 15.641 6.207 9.602 1 88.38 172 SER B N 1
ATOM 6233 C CA . SER B 1 172 ? 16.75 5.301 9.906 1 88.38 172 SER B CA 1
ATOM 6234 C C . SER B 1 172 ? 18.062 5.836 9.359 1 88.38 172 SER B C 1
ATOM 6236 O O . SER B 1 172 ? 19.125 5.277 9.641 1 88.38 172 SER B O 1
ATOM 6238 N N . TYR B 1 173 ? 18.047 6.914 8.531 1 92.38 173 TYR B N 1
ATOM 6239 C CA . TYR B 1 173 ? 19.25 7.422 7.902 1 92.38 173 TYR B CA 1
ATOM 6240 C C . TYR B 1 173 ? 20.266 7.895 8.945 1 92.38 173 TYR B C 1
ATOM 6242 O O . TYR B 1 173 ? 19.891 8.523 9.938 1 92.38 173 TYR B O 1
ATOM 6250 N N . GLU B 1 174 ? 21.469 7.531 8.781 1 91.88 174 GLU B N 1
ATOM 6251 C CA . GLU B 1 174 ? 22.641 8 9.523 1 91.88 174 GLU B CA 1
ATOM 6252 C C . GLU B 1 174 ? 23.734 8.484 8.586 1 91.88 174 GLU B C 1
ATOM 6254 O O . GLU B 1 174 ? 23.906 7.945 7.492 1 91.88 174 GLU B O 1
ATOM 6259 N N . PHE B 1 175 ? 24.406 9.508 8.992 1 94.25 175 PHE B N 1
ATOM 6260 C CA . PHE B 1 175 ? 25.438 10.148 8.18 1 94.25 175 PHE B CA 1
ATOM 6261 C C . PHE B 1 175 ? 26.75 10.258 8.953 1 94.25 175 PHE B C 1
ATOM 6263 O O . PHE B 1 175 ? 26.75 10.594 10.133 1 94.25 175 PHE B O 1
ATOM 6270 N N . LYS B 1 176 ? 27.891 9.875 8.305 1 95.5 176 LYS B N 1
ATOM 6271 C CA . LYS B 1 176 ? 29.219 10.211 8.805 1 95.5 176 LYS B CA 1
ATOM 6272 C C . LYS B 1 176 ? 29.672 11.578 8.297 1 95.5 176 LYS B C 1
ATOM 6274 O O . LYS B 1 176 ? 30.016 11.719 7.121 1 95.5 176 LYS B O 1
ATOM 6279 N N . PHE B 1 177 ? 29.562 12.555 9.18 1 94.5 177 PHE B N 1
ATOM 6280 C CA . PHE B 1 177 ? 29.828 13.93 8.773 1 94.5 177 PHE B CA 1
ATOM 6281 C C . PHE B 1 177 ? 31.031 14.5 9.531 1 94.5 177 PHE B C 1
ATOM 6283 O O . PHE B 1 177 ? 31.094 14.391 10.758 1 94.5 177 PHE B O 1
ATOM 6290 N N . ARG B 1 178 ? 32 15.047 8.836 1 91.06 178 ARG B N 1
ATOM 6291 C CA . ARG B 1 178 ? 33.25 15.602 9.398 1 91.06 178 ARG B CA 1
ATOM 6292 C C . ARG B 1 178 ? 33.094 17.078 9.711 1 91.06 178 ARG B C 1
ATOM 6294 O O . ARG B 1 178 ? 32.719 17.875 8.828 1 91.06 178 ARG B O 1
ATOM 6301 N N . ILE B 1 179 ? 33.156 17.469 10.906 1 86.94 179 ILE B N 1
ATOM 6302 C CA . ILE B 1 179 ? 33.25 18.875 11.328 1 86.94 179 ILE B CA 1
ATOM 6303 C C . ILE B 1 179 ? 34.625 19.125 11.945 1 86.94 179 ILE B C 1
ATOM 6305 O O . ILE B 1 179 ? 34.938 18.562 12.992 1 86.94 179 ILE B O 1
ATOM 6309 N N . GLY B 1 180 ? 35.375 19.875 11.406 1 87.31 180 GLY B N 1
ATOM 6310 C CA . GLY B 1 180 ? 36.75 19.984 11.812 1 87.31 180 GLY B CA 1
ATOM 6311 C C . GLY B 1 180 ? 37.531 18.688 11.625 1 87.31 180 GLY B C 1
ATOM 6312 O O . GLY B 1 180 ? 37.531 18.109 10.531 1 87.31 180 GLY B O 1
ATOM 6313 N N . GLU B 1 181 ? 38.219 18.141 12.719 1 88.25 181 GLU B N 1
ATOM 6314 C CA . GLU B 1 181 ? 39 16.938 12.625 1 88.25 181 GLU B CA 1
ATOM 6315 C C . GLU B 1 181 ? 38.219 15.711 13.086 1 88.25 181 GLU B C 1
ATOM 6317 O O . GLU B 1 181 ? 38.688 14.578 12.953 1 88.25 181 GLU B O 1
ATOM 6322 N N . GLU B 1 182 ? 37 15.836 13.43 1 90.19 182 GLU B N 1
ATOM 6323 C CA . GLU B 1 182 ? 36.219 14.742 14.008 1 90.19 182 GLU B CA 1
ATOM 6324 C C . GLU B 1 182 ? 35.094 14.289 13.062 1 90.19 182 GLU B C 1
ATOM 6326 O O . GLU B 1 182 ? 34.469 15.117 12.422 1 90.19 182 GLU B O 1
ATOM 6331 N N . VAL B 1 183 ? 35.031 13.031 12.852 1 93.44 183 VAL B N 1
ATOM 6332 C CA . VAL B 1 183 ? 33.938 12.438 12.109 1 93.44 183 VAL B CA 1
ATOM 6333 C C . VAL B 1 183 ? 32.875 11.898 13.078 1 93.44 183 VAL B C 1
ATOM 6335 O O . VAL B 1 183 ? 33.188 11.102 13.961 1 93.44 183 VAL B O 1
ATOM 6338 N N . LYS B 1 184 ? 31.75 12.398 12.977 1 91.38 184 LYS B N 1
ATOM 6339 C CA . LYS B 1 184 ? 30.656 11.977 13.852 1 91.38 184 LYS B CA 1
ATOM 6340 C C . LYS B 1 184 ? 29.516 11.336 13.047 1 91.38 184 LYS B C 1
ATOM 6342 O O . LYS B 1 184 ? 29.281 11.719 11.898 1 91.38 184 LYS B O 1
ATOM 6347 N N . THR B 1 185 ? 28.938 10.328 13.648 1 93 185 THR B N 1
ATOM 6348 C CA . THR B 1 185 ? 27.703 9.781 13.102 1 93 185 THR B CA 1
ATOM 6349 C C . THR B 1 185 ? 26.5 10.57 13.602 1 93 185 THR B C 1
ATOM 6351 O O . THR B 1 185 ? 26.266 10.664 14.805 1 93 185 THR B O 1
ATOM 6354 N N . ILE B 1 186 ? 25.75 11.172 12.617 1 88.88 186 ILE B N 1
ATOM 6355 C CA . ILE B 1 186 ? 24.641 12.023 13.023 1 88.88 186 ILE B CA 1
ATOM 6356 C C . ILE B 1 186 ? 23.375 11.617 12.273 1 88.88 186 ILE B C 1
ATOM 6358 O O . ILE B 1 186 ? 23.438 10.922 11.258 1 88.88 186 ILE B O 1
ATOM 6362 N N . THR B 1 187 ? 22.219 12.008 12.797 1 87.56 187 THR B N 1
ATOM 6363 C CA . THR B 1 187 ? 20.906 11.68 12.227 1 87.56 187 THR B CA 1
ATOM 6364 C C . THR B 1 187 ? 20.547 12.656 11.117 1 87.56 187 THR B C 1
ATOM 6366 O O . THR B 1 187 ? 21.25 13.648 10.898 1 87.56 187 THR B O 1
ATOM 6369 N N . GLY B 1 188 ? 19.562 12.367 10.344 1 88.12 188 GLY B N 1
ATOM 6370 C CA . GLY B 1 188 ? 19.062 13.227 9.273 1 88.12 188 GLY B CA 1
ATOM 6371 C C . GLY B 1 188 ? 18.75 14.633 9.75 1 88.12 188 GLY B C 1
ATOM 6372 O O . GLY B 1 188 ? 19.297 15.609 9.219 1 88.12 188 GLY B O 1
ATOM 6373 N N . PRO B 1 189 ? 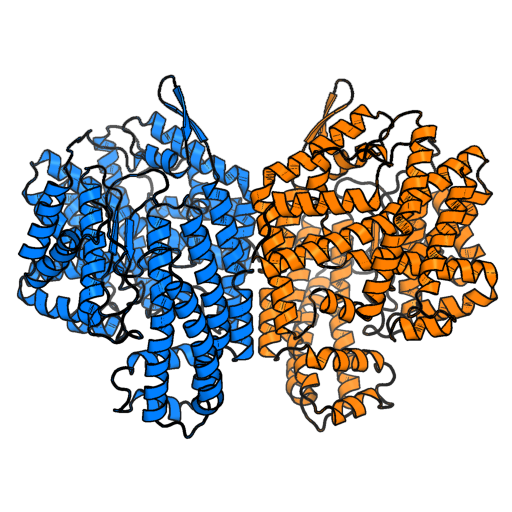17.922 14.766 10.781 1 81.56 189 PRO B N 1
ATOM 6374 C CA . PRO B 1 189 ? 17.578 16.094 11.297 1 81.56 189 PRO B CA 1
ATOM 6375 C C . PRO B 1 189 ? 18.812 16.875 11.75 1 81.56 189 PRO B C 1
ATOM 6377 O O . PRO B 1 189 ? 18.906 18.094 11.523 1 81.56 189 PRO B O 1
ATOM 6380 N N . GLN B 1 190 ? 19.797 16.219 12.336 1 82.19 190 GLN B N 1
ATOM 6381 C CA . GLN B 1 190 ? 21.031 16.875 12.734 1 82.19 190 GLN B CA 1
ATOM 6382 C C . GLN B 1 190 ? 21.797 17.391 11.523 1 82.19 190 GLN B C 1
ATOM 6384 O O . GLN B 1 190 ? 22.312 18.516 11.531 1 82.19 190 GLN B O 1
ATOM 6389 N N . LEU B 1 191 ? 21.859 16.562 10.547 1 89.44 191 LEU B N 1
ATOM 6390 C CA . LEU B 1 191 ? 22.562 16.984 9.336 1 89.44 191 LEU B CA 1
ATOM 6391 C C . LEU B 1 191 ? 21.844 18.156 8.672 1 89.44 191 LEU B C 1
ATOM 6393 O O . LEU B 1 191 ? 22.484 19.109 8.234 1 89.44 191 LEU B O 1
ATOM 6397 N N . ARG B 1 192 ? 20.562 18.078 8.586 1 88.81 192 ARG B N 1
ATOM 6398 C CA . ARG B 1 192 ? 19.781 19.141 7.965 1 88.81 192 ARG B CA 1
ATOM 6399 C C . ARG B 1 192 ? 19.953 20.453 8.711 1 88.81 192 ARG B C 1
ATOM 6401 O O . ARG B 1 192 ? 19.953 21.531 8.102 1 88.81 192 ARG B O 1
ATOM 6408 N N . SER B 1 193 ? 20.156 20.438 9.969 1 85.81 193 SER B N 1
ATOM 6409 C CA . SER B 1 193 ? 20.297 21.641 10.789 1 85.81 193 SER B CA 1
ATOM 6410 C C . SER B 1 193 ? 21.609 22.359 10.5 1 85.81 193 SER B C 1
ATOM 6412 O O . SER B 1 193 ? 21.766 23.547 10.836 1 85.81 193 SER B O 1
ATOM 6414 N N . MET B 1 194 ? 22.5 21.641 9.883 1 89.69 194 MET B N 1
ATOM 6415 C CA . MET B 1 194 ? 23.781 22.25 9.531 1 89.69 194 MET B CA 1
ATOM 6416 C C . MET B 1 194 ? 23.578 23.391 8.531 1 89.69 194 MET B C 1
ATOM 6418 O O . MET B 1 194 ? 24.469 24.203 8.32 1 89.69 194 MET B O 1
ATOM 6422 N N . ARG B 1 195 ? 22.359 23.5 7.984 1 91.56 195 ARG B N 1
ATOM 6423 C CA . ARG B 1 195 ? 22.047 24.578 7.062 1 91.56 195 ARG B CA 1
ATOM 6424 C C . ARG B 1 195 ? 22.094 25.938 7.766 1 91.56 195 ARG B C 1
ATOM 6426 O O . ARG B 1 195 ? 22.172 26.984 7.113 1 91.56 195 ARG B O 1
ATOM 6433 N N . LEU B 1 196 ? 22.141 25.969 9.078 1 87.88 196 LEU B N 1
ATOM 6434 C CA . LEU B 1 196 ? 22.203 27.172 9.883 1 87.88 196 LEU B CA 1
ATOM 6435 C C . LEU B 1 196 ? 23.656 27.484 10.281 1 87.88 196 LEU B C 1
ATOM 6437 O O . LEU B 1 196 ? 23.922 28.516 10.914 1 87.88 196 LEU B O 1
ATOM 6441 N N . ASN B 1 197 ? 24.594 26.609 9.93 1 89.31 197 ASN B N 1
ATOM 6442 C CA . ASN B 1 197 ? 25.984 26.797 10.305 1 89.31 197 ASN B CA 1
ATOM 6443 C C . ASN B 1 197 ? 26.594 28.031 9.648 1 89.31 197 ASN B C 1
ATOM 6445 O O . ASN B 1 197 ? 26.297 28.328 8.484 1 89.31 197 ASN B O 1
ATOM 6449 N N . PRO B 1 198 ? 27.391 28.781 10.344 1 90.25 198 PRO B N 1
ATOM 6450 C CA . PRO B 1 198 ? 28 29.969 9.75 1 90.25 198 PRO B CA 1
ATOM 6451 C C . PRO B 1 198 ? 28.984 29.641 8.633 1 90.25 198 PRO B C 1
ATOM 6453 O O . PRO B 1 198 ? 29.266 30.5 7.781 1 90.25 198 PRO B O 1
ATOM 6456 N N . ASP B 1 199 ? 29.547 28.469 8.594 1 92.69 199 ASP B N 1
ATOM 6457 C CA . ASP B 1 199 ? 30.531 28.047 7.586 1 92.69 199 ASP B CA 1
ATOM 6458 C C . ASP B 1 199 ? 29.828 27.547 6.32 1 92.69 199 ASP B C 1
ATOM 6460 O O . ASP B 1 199 ? 29.188 26.5 6.336 1 92.69 199 ASP B O 1
ATOM 6464 N N . PRO B 1 200 ? 30 28.281 5.18 1 94.38 200 PRO B N 1
ATOM 6465 C CA . PRO B 1 200 ? 29.328 27.891 3.943 1 94.38 200 PRO B CA 1
ATOM 6466 C C . PRO B 1 200 ? 29.734 26.5 3.463 1 94.38 200 PRO B C 1
ATOM 6468 O O . PRO B 1 200 ? 28.922 25.781 2.863 1 94.38 200 PRO B O 1
ATOM 6471 N N . ASP B 1 201 ? 30.922 26.078 3.768 1 95.06 201 ASP B N 1
ATOM 6472 C CA . ASP B 1 201 ? 31.391 24.75 3.355 1 95.06 201 ASP B CA 1
ATOM 6473 C C . ASP B 1 201 ? 30.625 23.641 4.086 1 95.06 201 ASP B C 1
ATOM 6475 O O . ASP B 1 201 ? 30.25 22.641 3.486 1 95.06 201 ASP B O 1
ATOM 6479 N N . ILE B 1 202 ? 30.406 23.875 5.328 1 95.44 202 ILE B N 1
ATOM 6480 C CA . ILE B 1 202 ? 29.672 22.922 6.133 1 95.44 202 ILE B CA 1
ATOM 6481 C C . ILE B 1 202 ? 28.234 22.812 5.617 1 95.44 202 ILE B C 1
ATOM 6483 O O . ILE B 1 202 ? 27.703 21.703 5.438 1 95.44 202 ILE B O 1
ATOM 6487 N N . ARG B 1 203 ? 27.641 23.953 5.32 1 95.88 203 ARG B N 1
ATOM 6488 C CA . ARG B 1 203 ? 26.266 23.969 4.828 1 95.88 203 ARG B CA 1
ATOM 6489 C C . ARG B 1 203 ? 26.156 23.219 3.504 1 95.88 203 ARG B C 1
ATOM 6491 O O . ARG B 1 203 ? 25.281 22.359 3.338 1 95.88 203 ARG B O 1
ATOM 6498 N N . SER B 1 204 ? 27.047 23.516 2.598 1 97 204 SER B N 1
ATOM 6499 C CA . SER B 1 204 ? 27.016 22.938 1.262 1 97 204 SER B CA 1
ATOM 6500 C C . SER B 1 204 ? 27.234 21.422 1.316 1 97 204 SER B C 1
ATOM 6502 O O . SER B 1 204 ? 26.484 20.656 0.706 1 97 204 SER B O 1
ATOM 6504 N N . ARG B 1 205 ? 28.203 20.984 2.09 1 97.12 205 ARG B N 1
ATOM 6505 C CA . ARG B 1 205 ? 28.5 19.562 2.207 1 97.12 205 ARG B CA 1
ATOM 6506 C C . ARG B 1 205 ? 27.344 18.812 2.875 1 97.12 205 ARG B C 1
ATOM 6508 O O . ARG B 1 205 ? 26.984 17.719 2.449 1 97.12 205 ARG B O 1
ATOM 6515 N N . ALA B 1 206 ? 26.812 19.406 3.865 1 96.88 206 ALA B N 1
ATOM 6516 C CA . ALA B 1 206 ? 25.719 18.766 4.621 1 96.88 206 ALA B CA 1
ATOM 6517 C C . ALA B 1 206 ? 24.5 18.547 3.74 1 96.88 206 ALA B C 1
ATOM 6519 O O . ALA B 1 206 ? 23.938 17.453 3.701 1 96.88 206 ALA B O 1
ATOM 6520 N N . MET B 1 207 ? 24.109 19.594 3.008 1 97.25 207 MET B N 1
ATOM 6521 C CA . MET B 1 207 ? 22.906 19.5 2.195 1 97.25 207 MET B CA 1
ATOM 6522 C C . MET B 1 207 ? 23.109 18.547 1.025 1 97.25 207 MET B C 1
ATOM 6524 O O . MET B 1 207 ? 22.203 17.781 0.671 1 97.25 207 MET B O 1
ATOM 6528 N N . LYS B 1 208 ? 24.312 18.578 0.469 1 97.88 208 LYS B N 1
ATOM 6529 C CA . LYS B 1 208 ? 24.625 17.656 -0.606 1 97.88 208 LYS B CA 1
ATOM 6530 C C . LYS B 1 208 ? 24.516 16.203 -0.123 1 97.88 208 LYS B C 1
ATOM 6532 O O . LYS B 1 208 ? 23.875 15.375 -0.759 1 97.88 208 LYS B O 1
ATOM 6537 N N . MET B 1 209 ? 25.172 15.953 1.028 1 97.62 209 MET B N 1
ATOM 6538 C CA . MET B 1 209 ? 25.141 14.609 1.605 1 97.62 209 MET B CA 1
ATOM 6539 C C . MET B 1 209 ? 23.719 14.195 1.944 1 97.62 209 MET B C 1
ATOM 6541 O O . MET B 1 209 ? 23.328 13.039 1.722 1 97.62 209 MET B O 1
ATOM 6545 N N . PHE B 1 210 ? 22.938 15.133 2.439 1 96.06 210 PHE B N 1
ATOM 6546 C CA . PHE B 1 210 ? 21.578 14.883 2.879 1 96.06 210 PHE B CA 1
ATOM 6547 C C . PHE B 1 210 ? 20.703 14.438 1.708 1 96.06 210 PHE B C 1
ATOM 6549 O O . PHE B 1 210 ? 20.078 13.375 1.758 1 96.06 210 PHE B O 1
ATOM 6556 N N . PHE B 1 211 ? 20.703 15.164 0.626 1 97.62 211 PHE B N 1
ATOM 6557 C CA . PHE B 1 211 ? 19.812 14.891 -0.496 1 97.62 211 PHE B CA 1
ATOM 6558 C C . PHE B 1 211 ? 20.328 13.703 -1.31 1 97.62 211 PHE B C 1
ATOM 6560 O O . PHE B 1 211 ? 19.531 12.938 -1.856 1 97.62 211 PHE B O 1
ATOM 6567 N N . GLU B 1 212 ? 21.609 13.516 -1.347 1 97.25 212 GLU B N 1
ATOM 6568 C CA . GLU B 1 212 ? 22.156 12.375 -2.072 1 97.25 212 GLU B CA 1
ATOM 6569 C C . GLU B 1 212 ? 21.797 11.062 -1.388 1 97.25 212 GLU B C 1
ATOM 6571 O O . GLU B 1 212 ? 21.656 10.031 -2.047 1 97.25 212 GLU B O 1
ATOM 6576 N N . ARG B 1 213 ? 21.703 11.109 -0.055 1 96.75 213 ARG B N 1
ATOM 6577 C CA . ARG B 1 213 ? 21.281 9.914 0.675 1 96.75 213 ARG B CA 1
ATOM 6578 C C . ARG B 1 213 ? 19.891 9.461 0.23 1 96.75 213 ARG B C 1
ATOM 6580 O O . ARG B 1 213 ? 19.625 8.258 0.143 1 96.75 213 ARG B O 1
ATOM 6587 N N . TYR B 1 214 ? 18.969 10.383 -0.011 1 97.25 214 TYR B N 1
ATOM 6588 C CA . TYR B 1 214 ? 17.625 10.055 -0.489 1 97.25 214 TYR B CA 1
ATOM 6589 C C . TYR B 1 214 ? 17.688 9.445 -1.884 1 97.25 214 TYR B C 1
ATOM 6591 O O . TYR B 1 214 ? 16.953 8.5 -2.186 1 97.25 214 TYR B O 1
ATOM 6599 N N . GLU B 1 215 ? 18.562 9.945 -2.695 1 97.19 215 GLU B N 1
ATOM 6600 C CA . GLU B 1 215 ? 18.703 9.422 -4.047 1 97.19 215 GLU B CA 1
ATOM 6601 C C . GLU B 1 215 ? 19.125 7.953 -4.023 1 97.19 215 GLU B C 1
ATOM 6603 O O . GLU B 1 215 ? 18.719 7.168 -4.879 1 97.19 215 GLU B O 1
ATOM 6608 N N . LYS B 1 216 ? 19.891 7.566 -3.016 1 96.44 216 LYS B N 1
ATOM 6609 C CA . LYS B 1 216 ? 20.359 6.188 -2.902 1 96.44 216 LYS B CA 1
ATOM 6610 C C . LYS B 1 216 ? 19.188 5.227 -2.699 1 96.44 216 LYS B C 1
ATOM 6612 O O . LYS B 1 216 ? 19.312 4.027 -2.963 1 96.44 216 LYS B O 1
ATOM 6617 N N . ASP B 1 217 ? 18.094 5.711 -2.209 1 97.25 217 ASP B N 1
ATOM 6618 C CA . ASP B 1 217 ? 16.906 4.895 -1.995 1 97.25 217 ASP B CA 1
ATOM 6619 C C . ASP B 1 217 ? 15.812 5.25 -3 1 97.25 217 ASP B C 1
ATOM 6621 O O . ASP B 1 217 ? 14.625 5.121 -2.699 1 97.25 217 ASP B O 1
ATOM 6625 N N . LYS B 1 218 ? 16.203 5.738 -4.215 1 97.25 218 LYS B N 1
ATOM 6626 C CA . LYS B 1 218 ? 15.281 6.277 -5.203 1 97.25 218 LYS B CA 1
ATOM 6627 C C . LYS B 1 218 ? 14.242 5.234 -5.613 1 97.25 218 LYS B C 1
ATOM 6629 O O . LYS B 1 218 ? 13.094 5.57 -5.887 1 97.25 218 LYS B O 1
ATOM 6634 N N . ILE B 1 219 ? 14.594 3.914 -5.598 1 94.62 219 ILE B N 1
ATOM 6635 C CA . ILE B 1 219 ? 13.656 2.879 -6.012 1 94.62 219 ILE B CA 1
ATOM 6636 C C . ILE B 1 219 ? 12.477 2.83 -5.043 1 94.62 219 ILE B C 1
ATOM 6638 O O . ILE B 1 219 ? 11.32 2.902 -5.457 1 94.62 219 ILE B O 1
ATOM 6642 N N . THR B 1 220 ? 12.781 2.768 -3.74 1 97.31 220 THR B N 1
ATOM 6643 C CA . THR B 1 220 ? 11.758 2.664 -2.705 1 97.31 220 THR B CA 1
ATOM 6644 C C . THR B 1 220 ? 10.953 3.961 -2.602 1 97.31 220 THR B C 1
ATOM 6646 O O . THR B 1 220 ? 9.727 3.936 -2.561 1 97.31 220 THR B O 1
ATOM 6649 N N . LEU B 1 221 ? 11.625 5.137 -2.637 1 98.19 221 LEU B N 1
ATOM 6650 C CA . LEU B 1 221 ? 10.969 6.426 -2.443 1 98.19 221 LEU B CA 1
ATOM 6651 C C . LEU B 1 221 ? 10.086 6.77 -3.641 1 98.19 221 LEU B C 1
ATOM 6653 O O . LEU B 1 221 ? 8.961 7.242 -3.473 1 98.19 221 LEU B O 1
ATOM 6657 N N . GLU B 1 222 ? 10.594 6.547 -4.852 1 97.31 222 GLU B N 1
ATOM 6658 C CA . GLU B 1 222 ? 9.82 6.777 -6.07 1 97.31 222 GLU B CA 1
ATOM 6659 C C . GLU B 1 222 ? 8.562 5.922 -6.094 1 97.31 222 GLU B C 1
ATOM 6661 O O . GLU B 1 222 ? 7.465 6.43 -6.359 1 97.31 222 GLU B O 1
ATOM 6666 N N . HIS B 1 223 ? 8.727 4.621 -5.824 1 96.31 223 HIS B N 1
ATOM 6667 C CA . HIS B 1 223 ? 7.594 3.701 -5.855 1 96.31 223 HIS B CA 1
ATOM 6668 C C . HIS B 1 223 ? 6.57 4.051 -4.781 1 96.31 223 HIS B C 1
ATOM 6670 O O . HIS B 1 223 ? 5.363 4.016 -5.031 1 96.31 223 HIS B O 1
ATOM 6676 N N . THR B 1 224 ? 7.031 4.352 -3.588 1 98.06 224 THR B N 1
ATOM 6677 C CA . THR B 1 224 ? 6.168 4.738 -2.477 1 98.06 224 THR B CA 1
ATOM 6678 C C . THR B 1 224 ? 5.336 5.965 -2.838 1 98.06 224 THR B C 1
ATOM 6680 O O . THR B 1 224 ? 4.117 5.977 -2.65 1 98.06 224 THR B O 1
ATOM 6683 N N . TYR B 1 225 ? 5.938 6.988 -3.42 1 98.31 225 TYR B N 1
ATOM 6684 C CA . TYR B 1 225 ? 5.219 8.211 -3.775 1 98.31 225 TYR B CA 1
ATOM 6685 C C . TYR B 1 225 ? 4.18 7.934 -4.855 1 98.31 225 TYR B C 1
ATOM 6687 O O . TYR B 1 225 ? 3.031 8.367 -4.746 1 98.31 225 TYR B O 1
ATOM 6695 N N . ASN B 1 226 ? 4.578 7.215 -5.883 1 96.75 226 ASN B N 1
ATOM 6696 C CA . ASN B 1 226 ? 3.646 6.859 -6.949 1 96.75 226 ASN B CA 1
ATOM 6697 C C . ASN B 1 226 ? 2.439 6.102 -6.402 1 96.75 226 ASN B C 1
ATOM 6699 O O . ASN B 1 226 ? 1.305 6.363 -6.809 1 96.75 226 ASN B O 1
ATOM 6703 N N . SER B 1 227 ? 2.693 5.148 -5.5 1 97.12 227 SER B N 1
ATOM 6704 C CA . SER B 1 227 ? 1.621 4.332 -4.938 1 97.12 227 SER B CA 1
ATOM 6705 C C . SER B 1 227 ? 0.662 5.18 -4.105 1 97.12 227 SER B C 1
ATOM 6707 O O . SER B 1 227 ? -0.557 5.008 -4.191 1 97.12 227 SER B O 1
ATOM 6709 N N . ILE B 1 228 ? 1.197 6.125 -3.305 1 98.12 228 ILE B N 1
ATOM 6710 C CA . ILE B 1 228 ? 0.395 7.02 -2.477 1 98.12 228 ILE B CA 1
ATOM 6711 C C . ILE B 1 228 ? -0.478 7.902 -3.363 1 98.12 228 ILE B C 1
ATOM 6713 O O . ILE B 1 228 ? -1.683 8.031 -3.131 1 98.12 228 ILE B O 1
ATOM 6717 N N . VAL B 1 229 ? 0.117 8.484 -4.391 1 97.88 229 VAL B N 1
ATOM 6718 C CA . VAL B 1 229 ? -0.59 9.391 -5.289 1 97.88 229 VAL B CA 1
ATOM 6719 C C . VAL B 1 229 ? -1.678 8.633 -6.043 1 97.88 229 VAL B C 1
ATOM 6721 O O . VAL B 1 229 ? -2.824 9.078 -6.113 1 97.88 229 VAL B O 1
ATOM 6724 N N . LYS B 1 230 ? -1.333 7.457 -6.547 1 95.12 230 LYS B N 1
ATOM 6725 C CA . LYS B 1 230 ? -2.305 6.656 -7.289 1 95.12 230 LYS B CA 1
ATOM 6726 C C . LYS B 1 230 ? -3.488 6.273 -6.406 1 95.12 230 LYS B C 1
ATOM 6728 O O . LYS B 1 230 ? -4.641 6.359 -6.832 1 95.12 230 LYS B O 1
ATOM 6733 N N . HIS B 1 231 ? -3.221 5.82 -5.219 1 96.94 231 HIS B N 1
ATOM 6734 C CA . HIS B 1 231 ? -4.277 5.449 -4.285 1 96.94 231 HIS B CA 1
ATOM 6735 C C . HIS B 1 231 ? -5.195 6.633 -3.994 1 96.94 231 HIS B C 1
ATOM 6737 O O . HIS B 1 231 ? -6.418 6.512 -4.078 1 96.94 231 HIS B O 1
ATOM 6743 N N . TYR B 1 232 ? -4.586 7.762 -3.676 1 97.69 232 TYR B N 1
ATOM 6744 C CA . TYR B 1 232 ? -5.332 8.969 -3.324 1 97.69 232 TYR B CA 1
ATOM 6745 C C . TYR B 1 232 ? -6.195 9.438 -4.488 1 97.69 232 TYR B C 1
ATOM 6747 O O . TYR B 1 232 ? -7.371 9.758 -4.309 1 97.69 232 TYR B O 1
ATOM 6755 N N . ASP B 1 233 ? -5.621 9.484 -5.672 1 96.88 233 ASP B N 1
ATOM 6756 C CA . ASP B 1 233 ? -6.336 9.969 -6.852 1 96.88 233 ASP B CA 1
ATOM 6757 C C . ASP B 1 233 ? -7.465 9.016 -7.234 1 96.88 233 ASP B C 1
ATOM 6759 O O . ASP B 1 233 ? -8.539 9.453 -7.645 1 96.88 233 ASP B O 1
ATOM 6763 N N . THR B 1 234 ? -7.234 7.738 -7.098 1 94.81 234 THR B N 1
ATOM 6764 C CA . THR B 1 234 ? -8.281 6.758 -7.371 1 94.81 234 THR B CA 1
ATOM 6765 C C . THR B 1 234 ? -9.43 6.898 -6.375 1 94.81 234 THR B C 1
ATOM 6767 O O . THR B 1 234 ? -10.602 6.863 -6.762 1 94.81 234 THR B O 1
ATOM 6770 N N . GLU B 1 235 ? -9.117 7.062 -5.098 1 96.31 235 GLU B N 1
ATOM 6771 C CA . GLU B 1 235 ? -10.148 7.301 -4.094 1 96.31 235 GLU B CA 1
ATOM 6772 C C . GLU B 1 235 ? -10.953 8.555 -4.418 1 96.31 235 GLU B C 1
ATOM 6774 O O . GLU B 1 235 ? -12.18 8.555 -4.305 1 96.31 235 GLU B O 1
ATOM 6779 N N . SER B 1 236 ? -10.234 9.602 -4.797 1 97.19 236 SER B N 1
ATOM 6780 C CA . SER B 1 236 ? -10.891 10.852 -5.145 1 97.19 236 SER B CA 1
ATOM 6781 C C . SER B 1 236 ? -11.906 10.648 -6.27 1 97.19 236 SER B C 1
ATOM 6783 O O . SER B 1 236 ? -13.023 11.164 -6.207 1 97.19 236 SER B O 1
ATOM 6785 N N . LYS B 1 237 ? -11.57 9.844 -7.199 1 94.5 237 LYS B N 1
ATOM 6786 C CA . LYS B 1 237 ? -12.461 9.562 -8.32 1 94.5 237 LYS B CA 1
ATOM 6787 C C . LYS B 1 237 ? -13.648 8.703 -7.883 1 94.5 237 LYS B C 1
ATOM 6789 O O . LYS B 1 237 ? -14.789 8.969 -8.266 1 94.5 237 LYS B O 1
ATOM 6794 N N . LEU B 1 238 ? -13.336 7.68 -7.129 1 94.56 238 LEU B N 1
ATOM 6795 C CA . LEU B 1 238 ? -14.391 6.816 -6.613 1 94.56 238 LEU B CA 1
ATOM 6796 C C . LEU B 1 238 ? -15.422 7.625 -5.824 1 94.56 238 LEU B C 1
ATOM 6798 O O . LEU B 1 238 ? -16.609 7.297 -5.828 1 94.56 238 LEU B O 1
ATOM 6802 N N . ARG B 1 239 ? -14.969 8.719 -5.184 1 96.62 239 ARG B N 1
ATOM 6803 C CA . ARG B 1 239 ? -15.828 9.555 -4.355 1 96.62 239 ARG B CA 1
ATOM 6804 C C . ARG B 1 239 ? -16.391 10.727 -5.156 1 96.62 239 ARG B C 1
ATOM 6806 O O . ARG B 1 239 ? -17.016 11.625 -4.598 1 96.62 239 ARG B O 1
ATOM 6813 N N . ASN B 1 240 ? -16.109 10.797 -6.449 1 96.12 240 ASN B N 1
ATOM 6814 C CA . ASN B 1 240 ? -16.703 11.727 -7.406 1 96.12 240 ASN B CA 1
ATOM 6815 C C . ASN B 1 240 ? -16.203 13.148 -7.184 1 96.12 240 ASN B C 1
ATOM 6817 O O . ASN B 1 240 ? -16.984 14.102 -7.258 1 96.12 240 ASN B O 1
ATOM 6821 N N . PHE B 1 241 ? -15.008 13.273 -6.824 1 97.19 241 PHE B N 1
ATOM 6822 C CA . PHE B 1 241 ? -14.414 14.602 -6.758 1 97.19 241 PHE B CA 1
ATOM 6823 C C . PHE B 1 241 ? -13.883 15.023 -8.125 1 97.19 241 PHE B C 1
ATOM 6825 O O . PHE B 1 241 ? -13.391 14.188 -8.891 1 97.19 241 PHE B O 1
ATOM 6832 N N . PRO B 1 242 ? -13.984 16.312 -8.383 1 96.12 242 PRO B N 1
ATOM 6833 C CA . PRO B 1 242 ? -13.516 16.766 -9.695 1 96.12 242 PRO B CA 1
ATOM 6834 C C . PRO B 1 242 ? -12 16.688 -9.844 1 96.12 242 PRO B C 1
ATOM 6836 O O . PRO B 1 242 ? -11.492 16.391 -10.93 1 96.12 242 PRO B O 1
ATOM 6839 N N . GLU B 1 243 ? -11.25 17 -8.773 1 96.19 243 GLU B N 1
ATOM 6840 C CA . GLU B 1 243 ? -9.797 16.906 -8.688 1 96.19 243 GLU B CA 1
ATOM 6841 C C . GLU B 1 243 ? -9.359 16.297 -7.363 1 96.19 243 GLU B C 1
ATOM 6843 O O . GLU B 1 243 ? -10.086 16.375 -6.367 1 96.19 243 GLU B O 1
ATOM 6848 N N . PRO B 1 244 ? -8.18 15.68 -7.406 1 96.75 244 PRO B N 1
ATOM 6849 C CA . PRO B 1 244 ? -7.746 15.055 -6.156 1 96.75 244 PRO B CA 1
ATOM 6850 C C . PRO B 1 244 ? -7.688 16.031 -4.992 1 96.75 244 PRO B C 1
ATOM 6852 O O . PRO B 1 244 ? -8.078 15.695 -3.871 1 96.75 244 PRO B O 1
ATOM 6855 N N . ASN B 1 245 ? -7.223 17.25 -5.219 1 96.94 245 ASN B N 1
ATOM 6856 C CA . ASN B 1 245 ? -7.09 18.219 -4.137 1 96.94 245 ASN B CA 1
ATOM 6857 C C . ASN B 1 245 ? -8.453 18.656 -3.617 1 96.94 245 ASN B C 1
ATOM 6859 O O . ASN B 1 245 ? -8.555 19.188 -2.508 1 96.94 245 ASN B O 1
ATOM 6863 N N . SER B 1 246 ? -9.547 18.438 -4.344 1 97.88 246 SER B N 1
ATOM 6864 C CA . SER B 1 246 ? -10.891 18.797 -3.908 1 97.88 246 SER B CA 1
ATOM 6865 C C . SER B 1 246 ? -11.289 18.047 -2.646 1 97.88 246 SER B C 1
ATOM 6867 O O . SER B 1 246 ? -12.023 18.562 -1.81 1 97.88 246 SER B O 1
ATOM 6869 N N . MET B 1 247 ? -10.828 16.859 -2.568 1 96.94 247 MET B N 1
ATOM 6870 C CA . MET B 1 247 ? -11.133 16.047 -1.399 1 96.94 247 MET B CA 1
ATOM 6871 C C . MET B 1 247 ? -10.57 16.672 -0.131 1 96.94 247 MET B C 1
ATOM 6873 O O . MET B 1 247 ? -11.266 16.781 0.881 1 96.94 247 MET B O 1
ATOM 6877 N N . LYS B 1 248 ? -9.305 17.109 -0.221 1 97 248 LYS B N 1
ATOM 6878 C CA . LYS B 1 248 ? -8.688 17.828 0.901 1 97 248 LYS B CA 1
ATOM 6879 C C . LYS B 1 248 ? -9.383 19.156 1.153 1 97 248 LYS B C 1
ATOM 6881 O O . LYS B 1 248 ? -9.609 19.547 2.303 1 97 248 LYS B O 1
ATOM 6886 N N . ASN B 1 249 ? -9.711 19.875 0.095 1 97.31 249 ASN B N 1
ATOM 6887 C CA . ASN B 1 249 ? -10.375 21.156 0.222 1 97.31 249 ASN B CA 1
ATOM 6888 C C . ASN B 1 249 ? -11.703 21.031 0.964 1 97.31 249 ASN B C 1
ATOM 6890 O O . ASN B 1 249 ? -12.031 21.859 1.81 1 97.31 249 ASN B O 1
ATOM 6894 N N . LEU B 1 250 ? -12.445 19.984 0.623 1 96.69 250 LEU B N 1
ATOM 6895 C CA . LEU B 1 250 ? -13.703 19.75 1.323 1 96.69 250 LEU B CA 1
ATOM 6896 C C . LEU B 1 250 ? -13.469 19.531 2.812 1 96.69 250 LEU B C 1
ATOM 6898 O O . LEU B 1 250 ? -14.172 20.094 3.652 1 96.69 250 LEU B O 1
ATOM 6902 N N . LYS B 1 251 ? -12.5 18.766 3.127 1 94.75 251 LYS B N 1
ATOM 6903 C CA . LYS B 1 251 ? -12.156 18.5 4.52 1 94.75 251 LYS B CA 1
ATOM 6904 C C . LYS B 1 251 ? -11.711 19.781 5.23 1 94.75 251 LYS B C 1
ATOM 6906 O O . LYS B 1 251 ? -11.977 19.953 6.422 1 94.75 251 LYS B O 1
ATOM 6911 N N . ASN B 1 252 ? -11.039 20.594 4.461 1 95.5 252 ASN B N 1
ATOM 6912 C CA . ASN B 1 252 ? -10.555 21.859 4.992 1 95.5 252 ASN B CA 1
ATOM 6913 C C . ASN B 1 252 ? -11.641 22.922 4.973 1 95.5 252 ASN B C 1
ATOM 6915 O O . ASN B 1 252 ? -11.398 24.078 5.359 1 95.5 252 ASN B O 1
ATOM 6919 N N . GLU B 1 253 ? -12.797 22.578 4.469 1 95.62 253 GLU B N 1
ATOM 6920 C CA . GLU B 1 253 ? -13.961 23.453 4.383 1 95.62 253 GLU B CA 1
ATOM 6921 C C . GLU B 1 253 ? -13.633 24.734 3.609 1 95.62 253 GLU B C 1
ATOM 6923 O O . GLU B 1 253 ? -13.977 25.828 4.043 1 95.62 253 GLU B O 1
ATOM 6928 N N . VAL B 1 254 ? -12.922 24.578 2.512 1 94.88 254 VAL B N 1
ATOM 6929 C CA . VAL B 1 254 ? -12.586 25.688 1.624 1 94.88 254 VAL B CA 1
ATOM 6930 C C . VAL B 1 254 ? -12.852 25.281 0.175 1 94.88 254 VAL B C 1
ATOM 6932 O O . VAL B 1 254 ? -12.633 24.125 -0.206 1 94.88 254 VAL B O 1
ATOM 6935 N N . ASN B 1 255 ? -13.367 26.234 -0.602 1 93.94 255 ASN B N 1
ATOM 6936 C CA . ASN B 1 255 ? -13.664 25.953 -2.002 1 93.94 255 ASN B CA 1
ATOM 6937 C C . ASN B 1 255 ? -12.398 25.875 -2.842 1 93.94 255 ASN B C 1
ATOM 6939 O O . ASN B 1 255 ? -11.406 26.547 -2.557 1 93.94 255 ASN B O 1
ATOM 6943 N N . ASP B 1 256 ? -12.469 25.078 -3.928 1 96.25 256 ASP B N 1
ATOM 6944 C CA . ASP B 1 256 ? -11.344 24.875 -4.836 1 96.25 256 ASP B CA 1
ATOM 6945 C C . ASP B 1 256 ? -10.852 26.203 -5.406 1 96.25 256 ASP B C 1
ATOM 6947 O O . ASP B 1 256 ? -9.648 26.406 -5.562 1 96.25 256 ASP B O 1
ATOM 6951 N N . GLU B 1 257 ? -11.773 27.094 -5.648 1 95.94 257 GLU B N 1
ATOM 6952 C CA . GLU B 1 257 ? -11.445 28.375 -6.27 1 95.94 257 GLU B CA 1
ATOM 6953 C C . GLU B 1 257 ? -10.602 29.234 -5.344 1 95.94 257 GLU B C 1
ATOM 6955 O O . GLU B 1 257 ? -9.68 29.922 -5.793 1 95.94 257 GLU B O 1
ATOM 6960 N N . ILE B 1 258 ? -10.914 29.234 -4.121 1 95.12 258 ILE B N 1
ATOM 6961 C CA . ILE B 1 258 ? -10.164 30.031 -3.152 1 95.12 258 ILE B CA 1
ATOM 6962 C C . ILE B 1 258 ? -8.742 29.484 -3.033 1 95.12 258 ILE B C 1
ATOM 6964 O O . ILE B 1 258 ? -7.777 30.266 -3.006 1 95.12 258 ILE B O 1
ATOM 6968 N N . VAL B 1 259 ? -8.609 28.156 -2.965 1 96.31 259 VAL B N 1
ATOM 6969 C CA . VAL B 1 259 ? -7.297 27.516 -2.848 1 96.31 259 VAL B CA 1
ATOM 6970 C C . VAL B 1 259 ? -6.445 27.859 -4.07 1 96.31 259 VAL B C 1
ATOM 6972 O O . VAL B 1 259 ? -5.281 28.25 -3.938 1 96.31 259 VAL B O 1
ATOM 6975 N N . LYS B 1 260 ? -7.047 27.766 -5.227 1 96.88 260 LYS B N 1
ATOM 6976 C CA . LYS B 1 260 ? -6.352 28.109 -6.461 1 96.88 260 LYS B CA 1
ATOM 6977 C C . LYS B 1 260 ? -5.934 29.578 -6.461 1 96.88 260 LYS B C 1
ATOM 6979 O O . LYS B 1 260 ? -4.84 29.922 -6.914 1 96.88 260 LYS B O 1
ATOM 6984 N N . MET B 1 261 ? -6.789 30.406 -5.969 1 96.19 261 MET B N 1
ATOM 6985 C CA . MET B 1 261 ? -6.512 31.844 -5.898 1 96.19 261 MET B CA 1
ATOM 6986 C C . MET B 1 261 ? -5.332 32.125 -4.977 1 96.19 261 MET B C 1
ATOM 6988 O O . MET B 1 261 ? -4.414 32.875 -5.344 1 96.19 261 MET B O 1
ATOM 6992 N N . VAL B 1 262 ? -5.305 31.547 -3.816 1 96.25 262 VAL B N 1
ATOM 6993 C CA . VAL B 1 262 ? -4.23 31.766 -2.85 1 96.25 262 VAL B CA 1
ATOM 6994 C C . VAL B 1 262 ? -2.904 31.281 -3.439 1 96.25 262 VAL B C 1
ATOM 6996 O O . VAL B 1 262 ? -1.887 31.969 -3.332 1 96.25 262 VAL B O 1
ATOM 6999 N N . MET B 1 263 ? -2.93 30.109 -4.062 1 97.38 263 MET B N 1
ATOM 7000 C CA . MET B 1 263 ? -1.725 29.562 -4.68 1 97.38 263 MET B CA 1
ATOM 7001 C C . MET B 1 263 ? -1.233 30.469 -5.809 1 97.38 263 MET B C 1
ATOM 7003 O O . MET B 1 263 ? -0.032 30.719 -5.934 1 97.38 263 MET B O 1
ATOM 7007 N N . GLY B 1 264 ? -2.15 30.953 -6.578 1 97.56 264 GLY B N 1
ATOM 7008 C CA . GLY B 1 264 ? -1.811 31.844 -7.672 1 97.56 264 GLY B CA 1
ATOM 7009 C C . GLY B 1 264 ? -1.212 33.156 -7.199 1 97.56 264 GLY B C 1
ATOM 7010 O O . GLY B 1 264 ? -0.177 33.594 -7.711 1 97.56 264 GLY B O 1
ATOM 7011 N N . VAL B 1 265 ? -1.854 33.781 -6.246 1 96.56 265 VAL B N 1
ATOM 7012 C CA . VAL B 1 265 ? -1.39 35.062 -5.703 1 96.56 265 VAL B CA 1
ATOM 7013 C C . VAL B 1 265 ? 0.009 34.875 -5.113 1 96.56 265 VAL B C 1
ATOM 7015 O O . VAL B 1 265 ? 0.889 35.719 -5.336 1 96.56 265 VAL B O 1
ATOM 7018 N N . THR B 1 266 ? 0.223 33.844 -4.348 1 97.62 266 THR B N 1
ATOM 7019 C CA . THR B 1 266 ? 1.521 33.594 -3.732 1 97.62 266 THR B CA 1
ATOM 7020 C C . THR B 1 266 ? 2.6 33.406 -4.797 1 97.62 266 THR B C 1
ATOM 7022 O O . THR B 1 266 ? 3.719 33.906 -4.645 1 97.62 266 THR B O 1
ATOM 7025 N N . THR B 1 267 ? 2.275 32.688 -5.867 1 98.06 267 THR B N 1
ATOM 7026 C CA . THR B 1 267 ? 3.215 32.469 -6.961 1 98.06 267 THR B CA 1
ATOM 7027 C C . THR B 1 267 ? 3.574 33.812 -7.629 1 98.06 267 THR B C 1
ATOM 7029 O O . THR B 1 267 ? 4.742 34.062 -7.93 1 98.06 267 THR B O 1
ATOM 7032 N N . GLU B 1 268 ? 2.623 34.688 -7.824 1 97.12 268 GLU B N 1
ATOM 7033 C CA . GLU B 1 268 ? 2.826 35.969 -8.461 1 97.12 268 GLU B CA 1
ATOM 7034 C C . GLU B 1 268 ? 3.738 36.875 -7.613 1 97.12 268 GLU B C 1
ATOM 7036 O O . GLU B 1 268 ? 4.43 37.719 -8.141 1 97.12 268 GLU B O 1
ATOM 7041 N N . LYS B 1 269 ? 3.766 36.625 -6.336 1 96.88 269 LYS B N 1
ATOM 7042 C CA . LYS B 1 269 ? 4.5 37.5 -5.41 1 96.88 269 LYS B CA 1
ATOM 7043 C C . LYS B 1 269 ? 5.906 36.938 -5.156 1 96.88 269 LYS B C 1
ATOM 7045 O O . LYS B 1 269 ? 6.625 37.469 -4.293 1 96.88 269 LYS B O 1
ATOM 7050 N N . THR B 1 270 ? 6.426 35.969 -5.93 1 97.19 270 THR B N 1
ATOM 7051 C CA . THR B 1 270 ? 7.719 35.344 -5.727 1 97.19 270 THR B CA 1
ATOM 7052 C C . THR B 1 270 ? 8.852 36.344 -5.891 1 97.19 270 THR B C 1
ATOM 7054 O O . THR B 1 270 ? 9.945 36.156 -5.363 1 97.19 270 THR B O 1
ATOM 7057 N N . PRO B 1 271 ? 8.68 37.5 -6.66 1 96.75 271 PRO B N 1
ATOM 7058 C CA . PRO B 1 271 ? 9.75 38.5 -6.734 1 96.75 271 PRO B CA 1
ATOM 7059 C C . PRO B 1 271 ? 10.148 39.031 -5.363 1 96.75 271 PRO B C 1
ATOM 7061 O O . PRO B 1 271 ? 11.281 39.5 -5.172 1 96.75 271 PRO B O 1
ATOM 7064 N N . ILE B 1 272 ? 9.25 39 -4.379 1 96.31 272 ILE B N 1
ATOM 7065 C CA . ILE B 1 272 ? 9.562 39.375 -3.008 1 96.31 272 ILE B CA 1
ATOM 7066 C C . ILE B 1 272 ? 10.711 38.5 -2.486 1 96.31 272 ILE B C 1
ATOM 7068 O O . ILE B 1 272 ? 11.641 39 -1.847 1 96.31 272 ILE B O 1
ATOM 7072 N N . VAL B 1 273 ? 10.68 37.219 -2.781 1 97.69 273 VAL B N 1
ATOM 7073 C CA . VAL B 1 273 ? 11.703 36.281 -2.379 1 97.69 273 VAL B CA 1
ATOM 7074 C C . VAL B 1 273 ? 13.023 36.594 -3.068 1 97.69 273 VAL B C 1
ATOM 7076 O O . VAL B 1 273 ? 14.078 36.625 -2.43 1 97.69 273 VAL B O 1
ATOM 7079 N N . HIS B 1 274 ? 12.953 36.969 -4.367 1 97.31 274 HIS B N 1
ATOM 7080 C CA . HIS B 1 274 ? 14.148 37.344 -5.129 1 97.31 274 HIS B CA 1
ATOM 7081 C C . HIS B 1 274 ? 14.852 38.531 -4.523 1 97.31 274 HIS B C 1
ATOM 7083 O O . HIS B 1 274 ? 16.062 38.531 -4.324 1 97.31 274 HIS B O 1
ATOM 7089 N N . SER B 1 275 ? 14.086 39.5 -4.246 1 96.25 275 SER B N 1
ATOM 7090 C CA . SER B 1 275 ? 14.648 40.719 -3.703 1 96.25 275 SER B CA 1
ATOM 7091 C C . SER B 1 275 ? 15.352 40.469 -2.373 1 96.25 275 SER B C 1
ATOM 7093 O O . SER B 1 275 ? 16.422 41.031 -2.123 1 96.25 275 SER B O 1
ATOM 7095 N N . TYR B 1 276 ? 14.758 39.719 -1.555 1 97.06 276 TYR B N 1
ATOM 7096 C CA . TYR B 1 276 ? 15.336 39.438 -0.245 1 97.06 276 TYR B CA 1
ATOM 7097 C C . TYR B 1 276 ? 16.656 38.688 -0.378 1 97.06 276 TYR B C 1
ATOM 7099 O O . TYR B 1 276 ? 17.656 39.031 0.267 1 97.06 276 TYR B O 1
ATOM 7107 N N . TYR B 1 277 ? 16.688 37.656 -1.169 1 97.12 277 TYR B N 1
ATOM 7108 C CA . TYR B 1 277 ? 17.891 36.844 -1.215 1 97.12 277 TYR B CA 1
ATOM 7109 C C . TYR B 1 277 ? 19 37.562 -1.989 1 97.12 277 TYR B C 1
ATOM 7111 O O . TYR B 1 277 ? 20.188 37.312 -1.76 1 97.12 277 TYR B O 1
ATOM 7119 N N . GLU B 1 278 ? 18.672 38.5 -2.912 1 96.12 278 GLU B N 1
ATOM 7120 C CA . GLU B 1 278 ? 19.688 39.406 -3.484 1 96.12 278 GLU B CA 1
ATOM 7121 C C . GLU B 1 278 ? 20.312 40.281 -2.41 1 96.12 278 GLU B C 1
ATOM 7123 O O . GLU B 1 278 ? 21.531 40.469 -2.393 1 96.12 278 GLU B O 1
ATOM 7128 N N . TRP B 1 279 ? 19.453 40.781 -1.573 1 95.94 279 TRP B N 1
ATOM 7129 C CA . TRP B 1 279 ? 19.922 41.594 -0.445 1 95.94 279 TRP B CA 1
ATOM 7130 C C . TRP B 1 279 ? 20.812 40.75 0.468 1 95.94 279 TRP B C 1
ATOM 7132 O O . TRP B 1 279 ? 21.891 41.188 0.884 1 95.94 279 TRP B O 1
ATOM 7142 N N . LYS B 1 280 ? 20.344 39.562 0.81 1 95.44 280 LYS B N 1
ATOM 7143 C CA . LYS B 1 280 ? 21.109 38.719 1.707 1 95.44 280 LYS B CA 1
ATOM 7144 C C . LYS B 1 280 ? 22.484 38.406 1.114 1 95.44 280 LYS B C 1
ATOM 7146 O O . LYS B 1 280 ? 23.484 38.344 1.833 1 95.44 280 LYS B O 1
ATOM 7151 N N . ALA B 1 281 ? 22.531 38.094 -0.174 1 95.62 281 ALA B N 1
ATOM 7152 C CA . ALA B 1 281 ? 23.797 37.844 -0.856 1 95.62 281 ALA B CA 1
ATOM 7153 C C . ALA B 1 281 ? 24.766 39 -0.697 1 95.62 281 ALA B C 1
ATOM 7155 O O . ALA B 1 281 ? 25.953 38.812 -0.481 1 95.62 281 ALA B O 1
ATOM 7156 N N . LYS B 1 282 ? 24.266 40.156 -0.769 1 94.56 282 LYS B N 1
ATOM 7157 C CA . LYS B 1 282 ? 25.078 41.375 -0.581 1 94.56 282 LYS B CA 1
ATOM 7158 C C . LYS B 1 282 ? 25.594 41.469 0.853 1 94.56 282 LYS B C 1
ATOM 7160 O O . LYS B 1 282 ? 26.75 41.844 1.081 1 94.56 282 LYS B O 1
ATOM 7165 N N . GLN B 1 283 ? 24.672 41.125 1.745 1 92.69 283 GLN B N 1
ATOM 7166 C CA . GLN B 1 283 ? 25.047 41.188 3.152 1 92.69 283 GLN B CA 1
ATOM 7167 C C . GLN B 1 283 ? 26.141 40.156 3.459 1 92.69 283 GLN B C 1
ATOM 7169 O O . GLN B 1 283 ? 27.031 40.438 4.266 1 92.69 283 GLN B O 1
ATOM 7174 N N . LEU B 1 284 ? 26.031 39.031 2.83 1 92 284 LEU B N 1
ATOM 7175 C CA . LEU B 1 284 ? 27 37.969 3.061 1 92 284 LEU B CA 1
ATOM 7176 C C . LEU B 1 284 ? 28.234 38.156 2.191 1 92 284 LEU B C 1
ATOM 7178 O O . LEU B 1 284 ? 29.234 37.469 2.367 1 92 284 LEU B O 1
ATOM 7182 N N . LYS B 1 285 ? 28.219 39.062 1.217 1 92.62 285 LYS B N 1
ATOM 7183 C CA . LYS B 1 285 ? 29.312 39.438 0.309 1 92.62 285 LYS B CA 1
ATOM 7184 C C . LYS B 1 285 ? 29.734 38.219 -0.532 1 92.62 285 LYS B C 1
ATOM 7186 O O . LYS B 1 285 ? 30.922 38 -0.745 1 92.62 285 LYS B O 1
ATOM 7191 N N . THR B 1 286 ? 28.75 37.375 -0.877 1 89.94 286 THR B N 1
ATOM 7192 C CA . THR B 1 286 ? 28.984 36.219 -1.713 1 89.94 286 THR B CA 1
ATOM 7193 C C . THR B 1 286 ? 27.703 35.781 -2.408 1 89.94 286 THR B C 1
ATOM 7195 O O . THR B 1 286 ? 26.609 36.125 -1.971 1 89.94 286 THR B O 1
ATOM 7198 N N . ASP B 1 287 ? 27.953 35.188 -3.52 1 90.44 287 ASP B N 1
ATOM 7199 C CA . ASP B 1 287 ? 26.797 34.5 -4.109 1 90.44 287 ASP B CA 1
ATOM 7200 C C . ASP B 1 287 ? 26.281 33.406 -3.207 1 90.44 287 ASP B C 1
ATOM 7202 O O . ASP B 1 287 ? 27.062 32.719 -2.537 1 90.44 287 ASP B O 1
ATOM 7206 N N . ILE B 1 288 ? 24.953 33.281 -3.195 1 94.75 288 ILE B N 1
ATOM 7207 C CA . ILE B 1 288 ? 24.438 32.281 -2.264 1 94.75 288 ILE B CA 1
ATOM 7208 C C . ILE B 1 288 ? 23.781 31.141 -3.043 1 94.75 288 ILE B C 1
ATOM 7210 O O . ILE B 1 288 ? 23.266 31.344 -4.141 1 94.75 288 ILE B O 1
ATOM 7214 N N . THR B 1 289 ? 23.922 29.922 -2.537 1 96.81 289 THR B N 1
ATOM 7215 C CA . THR B 1 289 ? 23.219 28.734 -3 1 96.81 289 THR B CA 1
ATOM 7216 C C . THR B 1 289 ? 22.031 28.422 -2.094 1 96.81 289 THR B C 1
ATOM 7218 O O . THR B 1 289 ? 21.812 29.094 -1.086 1 96.81 289 THR B O 1
ATOM 7221 N N . LEU B 1 290 ? 21.219 27.469 -2.463 1 97.25 290 LEU B N 1
ATOM 7222 C CA . LEU B 1 290 ? 20.078 27.062 -1.636 1 97.25 290 LEU B CA 1
ATOM 7223 C C . LEU B 1 290 ? 20.547 26.609 -0.261 1 97.25 290 LEU B C 1
ATOM 7225 O O . LEU B 1 290 ? 19.797 26.688 0.714 1 97.25 290 LEU B O 1
ATOM 7229 N N . ALA B 1 291 ? 21.812 26.188 -0.139 1 96.38 291 ALA B N 1
ATOM 7230 C CA . ALA B 1 291 ? 22.344 25.781 1.151 1 96.38 291 ALA B CA 1
ATOM 7231 C C . ALA B 1 291 ? 22.531 26.969 2.084 1 96.38 291 ALA B C 1
ATOM 7233 O O . ALA B 1 291 ? 22.672 26.797 3.297 1 96.38 291 ALA B O 1
ATOM 7234 N N . ASP B 1 292 ? 22.5 28.172 1.507 1 95.94 292 ASP B N 1
ATOM 7235 C CA . ASP B 1 292 ? 22.859 29.375 2.25 1 95.94 292 ASP B CA 1
ATOM 7236 C C . ASP B 1 292 ? 21.625 30.188 2.633 1 95.94 292 ASP B C 1
ATOM 7238 O O . ASP B 1 292 ? 21.75 31.234 3.26 1 95.94 292 ASP B O 1
ATOM 7242 N N . ILE B 1 293 ? 20.453 29.766 2.283 1 94.88 293 ILE B N 1
ATOM 7243 C CA . ILE B 1 293 ? 19.266 30.594 2.439 1 94.88 293 ILE B CA 1
ATOM 7244 C C . ILE B 1 293 ? 19 30.844 3.924 1 94.88 293 ILE B C 1
ATOM 7246 O O . ILE B 1 293 ? 18.406 31.844 4.293 1 94.88 293 ILE B O 1
ATOM 7250 N N . TYR B 1 294 ? 19.531 29.984 4.816 1 91 294 TYR B N 1
ATOM 7251 C CA . TYR B 1 294 ? 19.359 30.156 6.25 1 91 294 TYR B CA 1
ATOM 7252 C C . TYR B 1 294 ? 20.688 30.469 6.934 1 91 294 TYR B C 1
ATOM 7254 O O . TYR B 1 294 ? 20.812 30.328 8.148 1 91 294 TYR B O 1
ATOM 7262 N N . ALA B 1 295 ? 21.703 30.812 6.156 1 91.88 295 ALA B N 1
ATOM 7263 C CA . ALA B 1 295 ? 23 31.203 6.715 1 91.88 295 ALA B CA 1
ATOM 7264 C C . ALA B 1 295 ? 22.844 32.375 7.684 1 91.88 295 ALA B C 1
ATOM 7266 O O . ALA B 1 295 ? 22.109 33.344 7.395 1 91.88 295 ALA B O 1
ATOM 7267 N N . PRO B 1 296 ? 23.453 32.344 8.789 1 88.12 296 PRO B N 1
ATOM 7268 C CA . PRO B 1 296 ? 23.359 33.469 9.711 1 88.12 296 PRO B CA 1
ATOM 7269 C C . PRO B 1 296 ? 24.062 34.719 9.18 1 88.12 296 PRO B C 1
ATOM 7271 O O . PRO B 1 296 ? 25.125 34.594 8.562 1 88.12 296 PRO B O 1
ATOM 7274 N N . LEU B 1 297 ? 23.438 35.844 9.25 1 87.31 297 LEU B N 1
ATOM 7275 C CA . LEU B 1 297 ? 24.047 37.094 8.859 1 87.31 297 LEU B CA 1
ATOM 7276 C C . LEU B 1 297 ? 25.125 37.5 9.852 1 87.31 297 LEU B C 1
ATOM 7278 O O . LEU B 1 297 ? 26.141 38.094 9.461 1 87.31 297 LEU B O 1
ATOM 7282 N N . LYS B 1 298 ? 24.781 37.469 11.109 1 79.12 298 LYS B N 1
ATOM 7283 C CA . LYS B 1 298 ? 25.766 37.688 12.172 1 79.12 298 LYS B CA 1
ATOM 7284 C C . LYS B 1 298 ? 25.641 36.625 13.266 1 79.12 298 LYS B C 1
ATOM 7286 O O . LYS B 1 298 ? 24.609 35.938 13.375 1 79.12 298 LYS B O 1
ATOM 7291 N N . SER B 1 299 ? 26.688 36.344 13.852 1 58.53 299 SER B N 1
ATOM 7292 C CA . SER B 1 299 ? 26.641 35.344 14.93 1 58.53 299 SER B CA 1
ATOM 7293 C C . SER B 1 299 ? 25.906 35.906 16.141 1 58.53 299 SER B C 1
ATOM 7295 O O . SER B 1 299 ? 26.438 36.719 16.891 1 58.53 299 SER B O 1
ATOM 7297 N N . VAL B 1 300 ? 24.625 36.25 16.031 1 57.69 300 VAL B N 1
ATOM 7298 C CA . VAL B 1 300 ? 23.984 36.75 17.234 1 57.69 300 VAL B CA 1
ATOM 7299 C C . VAL B 1 300 ? 23.703 35.594 18.203 1 57.69 300 VAL B C 1
ATOM 7301 O O . VAL B 1 300 ? 23.078 34.594 17.828 1 57.69 300 VAL B O 1
ATOM 7304 N N . ASN B 1 301 ? 24.5 35.469 19.219 1 58.81 301 ASN B N 1
ATOM 7305 C CA . ASN B 1 301 ? 24.422 34.406 20.219 1 58.81 301 ASN B CA 1
ATOM 7306 C C . ASN B 1 301 ? 23.656 34.844 21.469 1 58.81 301 ASN B C 1
ATOM 7308 O O . ASN B 1 301 ? 24.109 34.625 22.594 1 58.81 301 ASN B O 1
ATOM 7312 N N . LYS B 1 302 ? 22.438 35.531 21.297 1 67 302 LYS B N 1
ATOM 7313 C CA . LYS B 1 302 ? 21.734 35.812 22.547 1 67 302 LYS B CA 1
ATOM 7314 C C . LYS B 1 302 ? 20.953 34.594 23.016 1 67 302 LYS B C 1
ATOM 7316 O O . LYS B 1 302 ? 20.219 34 22.234 1 67 302 LYS B O 1
ATOM 7321 N N . GLU B 1 303 ? 21.266 34.25 24.203 1 79.62 303 GLU B N 1
ATOM 7322 C CA . GLU B 1 303 ? 20.609 33.125 24.844 1 79.62 303 GLU B CA 1
ATOM 7323 C C . GLU B 1 303 ? 19.594 33.594 25.891 1 79.62 303 GLU B C 1
ATOM 7325 O O . GLU B 1 303 ? 19.844 34.562 26.625 1 79.62 303 GLU B O 1
ATOM 7330 N N . TYR B 1 304 ? 18.406 33.156 25.844 1 87.56 304 TYR B N 1
ATOM 7331 C CA . TYR B 1 304 ? 17.344 33.375 26.797 1 87.56 304 TYR B CA 1
ATOM 7332 C C . TYR B 1 304 ? 17.062 32.125 27.641 1 87.56 304 TYR B C 1
ATOM 7334 O O . TYR B 1 304 ? 16.828 31.062 27.094 1 87.56 304 TYR B O 1
ATOM 7342 N N . ASP B 1 305 ? 17.109 32.312 28.906 1 91.69 305 ASP B N 1
ATOM 7343 C CA . ASP B 1 305 ? 16.672 31.172 29.719 1 91.69 305 ASP B CA 1
ATOM 7344 C C . ASP B 1 305 ? 15.156 31 29.641 1 91.69 305 ASP B C 1
ATOM 7346 O O . ASP B 1 305 ? 14.445 31.891 29.156 1 91.69 305 ASP B O 1
ATOM 7350 N N . PHE B 1 306 ? 14.664 29.969 30.094 1 94.19 306 PHE B N 1
ATOM 7351 C CA . PHE B 1 306 ? 13.258 29.625 29.938 1 94.19 306 PHE B CA 1
ATOM 7352 C C . PHE B 1 306 ? 12.375 30.594 30.703 1 94.19 306 PHE B C 1
ATOM 7354 O O . PHE B 1 306 ? 11.273 30.922 30.25 1 94.19 306 PHE B O 1
ATOM 7361 N N . GLU B 1 307 ? 12.805 31.062 31.844 1 95.19 307 GLU B N 1
ATOM 7362 C CA . GLU B 1 307 ? 12.039 32.031 32.625 1 95.19 307 GLU B CA 1
ATOM 7363 C C . GLU B 1 307 ? 11.883 33.344 31.906 1 95.19 307 GLU B C 1
ATOM 7365 O O . GLU B 1 307 ? 10.836 34 31.969 1 95.19 307 GLU B O 1
ATOM 7370 N N . SER B 1 308 ? 12.922 33.75 31.266 1 94 308 SER B N 1
ATOM 7371 C CA . SER B 1 308 ? 12.859 34.969 30.469 1 94 308 SER B CA 1
ATOM 7372 C C . SER B 1 308 ? 11.898 34.781 29.297 1 94 308 SER B C 1
ATOM 7374 O O . SER B 1 308 ? 11.148 35.719 28.984 1 94 308 SER B O 1
ATOM 7376 N N . ALA B 1 309 ? 12.023 33.688 28.672 1 94.62 309 ALA B N 1
ATOM 7377 C CA . ALA B 1 309 ? 11.109 33.406 27.578 1 94.62 309 ALA B CA 1
ATOM 7378 C C . ALA B 1 309 ? 9.656 33.406 28.047 1 94.62 309 ALA B C 1
ATOM 7380 O O . ALA B 1 309 ? 8.797 34 27.375 1 94.62 309 ALA B O 1
ATOM 7381 N N . LYS B 1 310 ? 9.414 32.812 29.172 1 97.06 310 LYS B N 1
ATOM 7382 C CA . LYS B 1 310 ? 8.094 32.812 29.797 1 97.06 310 LYS B CA 1
ATOM 7383 C C . LYS B 1 310 ? 7.594 34.219 30 1 97.06 310 LYS B C 1
ATOM 7385 O O . LYS B 1 310 ? 6.465 34.562 29.641 1 97.06 310 LYS B O 1
ATOM 7390 N N . LYS B 1 311 ? 8.406 35 30.516 1 96.62 311 LYS B N 1
ATOM 7391 C CA . LYS B 1 311 ? 8.031 36.406 30.797 1 96.62 311 LYS B CA 1
ATOM 7392 C C . LYS B 1 311 ? 7.691 37.156 29.516 1 96.62 311 LYS B C 1
ATOM 7394 O O . LYS B 1 311 ? 6.68 37.844 29.453 1 96.62 311 LYS B O 1
ATOM 7399 N N . ILE B 1 312 ? 8.516 37 28.562 1 95.25 312 ILE B N 1
ATOM 7400 C CA . ILE B 1 312 ? 8.32 37.719 27.297 1 95.25 312 ILE B CA 1
ATOM 7401 C C . ILE B 1 312 ? 6.992 37.281 26.672 1 95.25 312 ILE B C 1
ATOM 7403 O O . ILE B 1 312 ? 6.207 38.156 26.234 1 95.25 312 ILE B O 1
ATOM 7407 N N . VAL B 1 313 ? 6.73 36 26.641 1 97.62 313 VAL B N 1
ATOM 7408 C CA . VAL B 1 313 ? 5.539 35.469 26 1 97.62 313 VAL B CA 1
ATOM 7409 C C . VAL B 1 313 ? 4.297 35.875 26.781 1 97.62 313 VAL B C 1
ATOM 7411 O O . VAL B 1 313 ? 3.312 36.344 26.219 1 97.62 313 VAL B O 1
ATOM 7414 N N . LEU B 1 314 ? 4.363 35.75 28.125 1 98.12 314 LEU B N 1
ATOM 7415 C CA . LEU B 1 314 ? 3.211 36.125 28.938 1 98.12 314 LEU B CA 1
ATOM 7416 C C . LEU B 1 314 ? 2.912 37.594 28.844 1 98.12 314 LEU B C 1
ATOM 7418 O O . LEU B 1 314 ? 1.752 38 28.734 1 98.12 314 LEU B O 1
ATOM 7422 N N . ASP B 1 315 ? 3.959 38.406 28.891 1 97.38 315 ASP B N 1
ATOM 7423 C CA . ASP B 1 315 ? 3.764 39.844 28.766 1 97.38 315 ASP B CA 1
ATOM 7424 C C . ASP B 1 315 ? 3.057 40.219 27.453 1 97.38 315 ASP B C 1
ATOM 7426 O O . ASP B 1 315 ? 2.176 41.062 27.438 1 97.38 315 ASP B O 1
ATOM 7430 N N . SER B 1 316 ? 3.463 39.562 26.438 1 97.12 316 SER B N 1
ATOM 7431 C CA . SER B 1 316 ? 2.883 39.844 25.125 1 97.12 316 SER B CA 1
ATOM 7432 C C . SER B 1 316 ? 1.405 39.438 25.094 1 97.12 316 SER B C 1
ATOM 7434 O O . SER B 1 316 ? 0.575 40.219 24.594 1 97.12 316 SER B O 1
ATOM 7436 N N . TYR B 1 317 ? 1.053 38.281 25.609 1 97.94 317 TYR B N 1
ATOM 7437 C CA . TYR B 1 317 ? -0.334 37.812 25.609 1 97.94 317 TYR B CA 1
ATOM 7438 C C . TYR B 1 317 ? -1.192 38.688 26.531 1 97.94 317 TYR B C 1
ATOM 7440 O O . TYR B 1 317 ? -2.352 38.969 26.234 1 97.94 317 TYR B O 1
ATOM 7448 N N . TYR B 1 318 ? -0.612 39.094 27.688 1 97.5 318 TYR B N 1
ATOM 7449 C CA . TYR B 1 318 ? -1.343 39.969 28.609 1 97.5 318 TYR B CA 1
ATOM 7450 C C . TYR B 1 318 ? -1.569 41.344 27.984 1 97.5 318 TYR B C 1
ATOM 7452 O O . TYR B 1 318 ? -2.609 41.969 28.219 1 97.5 318 TYR B O 1
ATOM 7460 N N . GLN B 1 319 ? -0.574 41.844 27.312 1 95.69 319 GLN B N 1
ATOM 7461 C CA . GLN B 1 319 ? -0.715 43.125 26.641 1 95.69 319 GLN B CA 1
ATOM 7462 C C . GLN B 1 319 ? -1.835 43.094 25.609 1 95.69 319 GLN B C 1
ATOM 7464 O O . GLN B 1 319 ? -2.535 44.094 25.406 1 95.69 319 GLN B O 1
ATOM 7469 N N . PHE B 1 320 ? -2.023 41.969 24.984 1 97 320 PHE B N 1
ATOM 7470 C CA . PHE B 1 320 ? -3.092 41.812 24.016 1 97 320 PHE B CA 1
ATOM 7471 C C . PHE B 1 320 ? -4.449 41.75 24.703 1 97 320 PHE B C 1
ATOM 7473 O O . PHE B 1 320 ? -5.348 42.531 24.406 1 97 320 PHE B O 1
ATOM 7480 N N . ASP B 1 321 ? -4.574 40.844 25.656 1 97.5 321 ASP B N 1
ATOM 7481 C CA . ASP B 1 321 ? -5.84 40.594 26.344 1 97.5 321 ASP B CA 1
ATOM 7482 C C . ASP B 1 321 ? -5.629 39.812 27.625 1 97.5 321 ASP B C 1
ATOM 7484 O O . ASP B 1 321 ? -4.848 38.875 27.656 1 97.5 321 ASP B O 1
ATOM 7488 N N . LYS B 1 322 ? -6.32 40.156 28.672 1 97.81 322 LYS B N 1
ATOM 7489 C CA . LYS B 1 322 ? -6.148 39.562 29.984 1 97.81 322 LYS B CA 1
ATOM 7490 C C . LYS B 1 322 ? -6.504 38.062 29.953 1 97.81 322 LYS B C 1
ATOM 7492 O O . LYS B 1 322 ? -5.828 37.25 30.578 1 97.81 322 LYS B O 1
ATOM 7497 N N . GLU B 1 323 ? -7.547 37.719 29.344 1 97.75 323 GLU B N 1
ATOM 7498 C CA . GLU B 1 323 ? -7.957 36.312 29.281 1 97.75 323 GLU B CA 1
ATOM 7499 C C . GLU B 1 323 ? -6.918 35.469 28.562 1 97.75 323 GLU B C 1
ATOM 7501 O O . GLU B 1 323 ? -6.633 34.344 28.969 1 97.75 323 GLU B O 1
ATOM 7506 N N . PHE B 1 324 ? -6.387 35.969 27.453 1 98.12 324 PHE B N 1
ATOM 7507 C CA . PHE B 1 324 ? -5.324 35.281 26.719 1 98.12 324 PHE B CA 1
ATOM 7508 C C . PHE B 1 324 ? -4.125 35.031 27.641 1 98.12 324 PHE B C 1
ATOM 7510 O O . PHE B 1 324 ? -3.588 33.938 27.672 1 98.12 324 PHE B O 1
ATOM 7517 N N . GLY B 1 325 ? -3.701 36.062 28.328 1 98.25 325 GLY B N 1
ATOM 7518 C CA . GLY B 1 325 ? -2.6 35.938 29.266 1 98.25 325 GLY B CA 1
ATOM 7519 C C . GLY B 1 325 ? -2.861 34.906 30.359 1 98.25 325 GLY B C 1
ATOM 7520 O O . GLY B 1 325 ? -1.984 34.125 30.688 1 98.25 325 GLY B O 1
ATOM 7521 N N . ASP B 1 326 ? -4.066 34.969 30.906 1 98.38 326 ASP B N 1
ATOM 7522 C CA . ASP B 1 326 ? -4.43 34.062 31.984 1 98.38 326 ASP B CA 1
ATOM 7523 C C . ASP B 1 326 ? -4.391 32.625 31.5 1 98.38 326 ASP B C 1
ATOM 7525 O O . ASP B 1 326 ? -3.916 31.734 32.219 1 98.38 326 ASP B O 1
ATOM 7529 N N . ILE B 1 327 ? -4.938 32.375 30.328 1 98.12 327 ILE B N 1
ATOM 7530 C CA . ILE B 1 327 ? -4.918 31.016 29.781 1 98.12 327 ILE B CA 1
ATOM 7531 C C . ILE B 1 327 ? -3.475 30.562 29.562 1 98.12 327 ILE B C 1
ATOM 7533 O O . ILE B 1 327 ? -3.094 29.469 29.953 1 98.12 327 ILE B O 1
ATOM 7537 N N . ALA B 1 328 ? -2.664 31.422 28.922 1 98.38 328 ALA B N 1
ATOM 7538 C CA . ALA B 1 328 ? -1.261 31.094 28.688 1 98.38 328 ALA B CA 1
ATOM 7539 C C . ALA B 1 328 ? -0.544 30.797 30 1 98.38 328 ALA B C 1
ATOM 7541 O O . ALA B 1 328 ? 0.21 29.828 30.109 1 98.38 328 ALA B O 1
ATOM 7542 N N . LYS B 1 329 ? -0.775 31.609 31 1 98.31 329 LYS B N 1
ATOM 7543 C CA . LYS B 1 329 ? -0.137 31.469 32.312 1 98.31 329 LYS B CA 1
ATOM 7544 C C . LYS B 1 329 ? -0.492 30.141 32.969 1 98.31 329 LYS B C 1
ATOM 7546 O O . LYS B 1 329 ? 0.33 29.547 33.656 1 98.31 329 LYS B O 1
ATOM 7551 N N . SER B 1 330 ? -1.639 29.703 32.781 1 97.69 330 SER B N 1
ATOM 7552 C CA . SER B 1 330 ? -2.094 28.469 33.406 1 97.69 330 SER B CA 1
ATOM 7553 C C . SER B 1 330 ? -1.251 27.281 32.938 1 97.69 330 SER B C 1
ATOM 7555 O O . SER B 1 330 ? -1.085 26.312 33.688 1 97.69 330 SER B O 1
ATOM 7557 N N . PHE B 1 331 ? -0.763 27.297 31.656 1 98 331 PHE B N 1
ATOM 7558 C CA . PHE B 1 331 ? 0.09 26.203 31.172 1 98 331 PHE B CA 1
ATOM 7559 C C . PHE B 1 331 ? 1.341 26.078 32.031 1 98 331 PHE B C 1
ATOM 7561 O O . PHE B 1 331 ? 1.804 24.969 32.312 1 98 331 PHE B O 1
ATOM 7568 N N . PHE B 1 332 ? 1.913 27.219 32.406 1 97.56 332 PHE B N 1
ATOM 7569 C CA . PHE B 1 332 ? 3.102 27.234 33.25 1 97.56 332 PHE B CA 1
ATOM 7570 C C . PHE B 1 332 ? 2.762 26.828 34.688 1 97.56 332 PHE B C 1
ATOM 7572 O O . PHE B 1 332 ? 3.453 26.016 35.281 1 97.56 332 PHE B O 1
ATOM 7579 N N . ASP B 1 333 ? 1.688 27.375 35.156 1 96.69 333 ASP B N 1
ATOM 7580 C CA . ASP B 1 333 ? 1.318 27.188 36.562 1 96.69 333 ASP B CA 1
ATOM 7581 C C . ASP B 1 333 ? 0.904 25.734 36.844 1 96.69 333 ASP B C 1
ATOM 7583 O O . ASP B 1 333 ? 1.077 25.234 37.938 1 96.69 333 ASP B O 1
ATOM 7587 N N . GLU B 1 334 ? 0.386 25.078 35.875 1 96.19 334 GLU B N 1
ATOM 7588 C CA . GLU B 1 334 ? -0.18 23.75 36.062 1 96.19 334 GLU B CA 1
ATOM 7589 C C . GLU B 1 334 ? 0.733 22.672 35.469 1 96.19 334 GLU B C 1
ATOM 7591 O O . GLU B 1 334 ? 0.319 21.531 35.312 1 96.19 334 GLU B O 1
ATOM 7596 N N . ASN B 1 335 ? 1.884 23 35.094 1 95.94 335 ASN B N 1
ATOM 7597 C CA . ASN B 1 335 ? 2.877 22.062 34.562 1 95.94 335 ASN B CA 1
ATOM 7598 C C . ASN B 1 335 ? 2.359 21.328 33.312 1 95.94 335 ASN B C 1
ATOM 7600 O O . ASN B 1 335 ? 2.375 20.094 33.281 1 95.94 335 ASN B O 1
ATOM 7604 N N . ARG B 1 336 ? 1.919 22.078 32.375 1 97.62 336 ARG B N 1
ATOM 7605 C CA . ARG B 1 336 ? 1.394 21.5 31.141 1 97.62 336 ARG B CA 1
ATOM 7606 C C . ARG B 1 336 ? 2.352 21.734 29.969 1 97.62 336 ARG B C 1
ATOM 7608 O O . ARG B 1 336 ? 1.964 21.609 28.812 1 97.62 336 ARG B O 1
ATOM 7615 N N . ILE B 1 337 ? 3.596 22.109 30.25 1 97.62 337 ILE B N 1
ATOM 7616 C CA . ILE B 1 337 ? 4.625 22.312 29.25 1 97.62 337 ILE B CA 1
ATOM 7617 C C . ILE B 1 337 ? 5.809 21.391 29.516 1 97.62 337 ILE B C 1
ATOM 7619 O O . ILE B 1 337 ? 6.266 21.266 30.656 1 97.62 337 ILE B O 1
ATOM 7623 N N . ASP B 1 338 ? 6.203 20.703 28.562 1 97.06 338 ASP B N 1
ATOM 7624 C CA . ASP B 1 338 ? 7.449 19.953 28.578 1 97.06 338 ASP B CA 1
ATOM 7625 C C . ASP B 1 338 ? 8.516 20.625 27.719 1 97.06 338 ASP B C 1
ATOM 7627 O O . ASP B 1 338 ? 8.516 20.453 26.5 1 97.06 338 ASP B O 1
ATOM 7631 N N . SER B 1 339 ? 9.547 21.234 28.328 1 94.81 339 SER B N 1
ATOM 7632 C CA . SER B 1 339 ? 10.445 22.094 27.562 1 94.81 339 SER B CA 1
ATOM 7633 C C . SER B 1 339 ? 11.867 21.562 27.578 1 94.81 339 SER B C 1
ATOM 7635 O O . SER B 1 339 ? 12.68 21.906 26.719 1 94.81 339 SER B O 1
ATOM 7637 N N . GLU B 1 340 ? 12.203 20.703 28.484 1 90.25 340 GLU B N 1
ATOM 7638 C CA . GLU B 1 340 ? 13.578 20.234 28.656 1 90.25 340 GLU B CA 1
ATOM 7639 C C . GLU B 1 340 ? 13.977 19.281 27.531 1 90.25 340 GLU B C 1
ATOM 7641 O O . GLU B 1 340 ? 13.164 18.469 27.094 1 90.25 340 GLU B O 1
ATOM 7646 N N . ILE B 1 341 ? 15.148 19.375 27.141 1 86.12 341 ILE B N 1
ATOM 7647 C CA . ILE B 1 341 ? 15.688 18.453 26.141 1 86.12 341 ILE B CA 1
ATOM 7648 C C . ILE B 1 341 ? 16.172 17.188 26.828 1 86.12 341 ILE B C 1
ATOM 7650 O O . ILE B 1 341 ? 16.906 17.234 27.812 1 86.12 341 ILE B O 1
ATOM 7654 N N . ARG B 1 342 ? 15.797 16.047 26.312 1 85.69 342 ARG B N 1
ATOM 7655 C CA . ARG B 1 342 ? 16.203 14.758 26.859 1 85.69 342 ARG B CA 1
ATOM 7656 C C . ARG B 1 342 ? 16.312 13.703 25.766 1 85.69 342 ARG B C 1
ATOM 7658 O O . ARG B 1 342 ? 15.664 13.82 24.719 1 85.69 342 ARG B O 1
ATOM 7665 N N . LYS B 1 343 ? 17.156 12.75 26.062 1 80.06 343 LYS B N 1
ATOM 7666 C CA . LYS B 1 343 ? 17.312 11.633 25.141 1 80.06 343 LYS B CA 1
ATOM 7667 C C . LYS B 1 343 ? 15.992 10.891 24.938 1 80.06 343 LYS B C 1
ATOM 7669 O O . LYS B 1 343 ? 15.281 10.617 25.922 1 80.06 343 LYS B O 1
ATOM 7674 N N . GLY B 1 344 ? 15.633 10.648 23.75 1 78.5 344 GLY B N 1
ATOM 7675 C CA . GLY B 1 344 ? 14.438 9.883 23.438 1 78.5 344 GLY B CA 1
ATOM 7676 C C . GLY B 1 344 ? 13.203 10.742 23.25 1 78.5 344 GLY B C 1
ATOM 7677 O O . GLY B 1 344 ? 12.188 10.273 22.719 1 78.5 344 GLY B O 1
ATOM 7678 N N . LYS B 1 345 ? 13.211 11.992 23.703 1 86.62 345 LYS B N 1
ATOM 7679 C CA . LYS B 1 345 ? 12.078 12.898 23.531 1 86.62 345 LYS B CA 1
ATOM 7680 C C . LYS B 1 345 ? 11.82 13.18 22.062 1 86.62 345 LYS B C 1
ATOM 7682 O O . LYS B 1 345 ? 12.758 13.305 21.266 1 86.62 345 LYS B O 1
ATOM 7687 N N . ARG B 1 346 ? 10.578 13.219 21.797 1 82.5 346 ARG B N 1
ATOM 7688 C CA . ARG B 1 346 ? 10.203 13.562 20.422 1 82.5 346 ARG B CA 1
ATOM 7689 C C . ARG B 1 346 ? 10.75 14.93 20.031 1 82.5 346 ARG B C 1
ATOM 7691 O O . ARG B 1 346 ? 10.75 15.867 20.844 1 82.5 346 ARG B O 1
ATOM 7698 N N . GLY B 1 347 ? 11.312 15.109 18.891 1 73.56 347 GLY B N 1
ATOM 7699 C CA . GLY B 1 347 ? 11.781 16.391 18.391 1 73.56 347 GLY B CA 1
ATOM 7700 C C . GLY B 1 347 ? 10.648 17.328 18.016 1 73.56 347 GLY B C 1
ATOM 7701 O O . GLY B 1 347 ? 9.477 16.953 18.094 1 73.56 347 GLY B O 1
ATOM 7702 N N . GLY B 1 348 ? 10.922 18.609 17.812 1 78.56 348 GLY B N 1
ATOM 7703 C CA . GLY B 1 348 ? 9.938 19.594 17.391 1 78.56 348 GLY B CA 1
ATOM 7704 C C . GLY B 1 348 ? 9.109 20.141 18.547 1 78.56 348 GLY B C 1
ATOM 7705 O O . GLY B 1 348 ? 9.617 20.297 19.656 1 78.56 348 GLY B O 1
ATOM 7706 N N . ALA B 1 349 ? 7.992 20.594 18.188 1 89.75 349 ALA B N 1
ATOM 7707 C CA . ALA B 1 349 ? 7.043 21.156 19.141 1 89.75 349 ALA B CA 1
ATOM 7708 C C . ALA B 1 349 ? 5.605 20.875 18.719 1 89.75 349 ALA B C 1
ATOM 7710 O O . ALA B 1 349 ? 5.34 20.594 17.547 1 89.75 349 ALA B O 1
ATOM 7711 N N . PHE B 1 350 ? 4.746 20.766 19.703 1 92.88 350 PHE B N 1
ATOM 7712 C CA . PHE B 1 350 ? 3.326 20.641 19.391 1 92.88 350 PHE B CA 1
ATOM 7713 C C . PHE B 1 350 ? 2.475 21.062 20.578 1 92.88 350 PHE B C 1
ATOM 7715 O O . PHE B 1 350 ? 2.988 21.219 21.688 1 92.88 350 PHE B O 1
ATOM 7722 N N . CYS B 1 351 ? 1.282 21.344 20.328 1 96.38 351 CYS B N 1
ATOM 7723 C CA . CYS B 1 351 ? 0.244 21.484 21.344 1 96.38 351 CYS B CA 1
ATOM 7724 C C . CYS B 1 351 ? -0.811 20.406 21.203 1 96.38 351 CYS B C 1
ATOM 7726 O O . CYS B 1 351 ? -1.329 20.172 20.109 1 96.38 351 CYS B O 1
ATOM 7728 N N . SER B 1 352 ? -1.068 19.703 22.234 1 96.5 352 SER B N 1
ATOM 7729 C CA . SER B 1 352 ? -2.002 18.578 22.234 1 96.5 352 SER B CA 1
ATOM 7730 C C . SER B 1 352 ? -3.311 18.953 22.922 1 96.5 352 SER B C 1
ATOM 7732 O O . SER B 1 352 ? -3.324 19.281 24.109 1 96.5 352 SER B O 1
ATOM 7734 N N . TYR B 1 353 ? -4.355 18.969 22.219 1 95.94 353 TYR B N 1
ATOM 7735 C CA . TYR B 1 353 ? -5.699 19.109 22.781 1 95.94 353 TYR B CA 1
ATOM 7736 C C . TYR B 1 353 ? -6.711 18.312 21.953 1 95.94 353 TYR B C 1
ATOM 7738 O O . TYR B 1 353 ? -6.77 18.453 20.734 1 95.94 353 TYR B O 1
ATOM 7746 N N . TYR B 1 354 ? -7.508 17.391 22.594 1 95.06 354 TYR B N 1
ATOM 7747 C CA . TYR B 1 354 ? -8.391 16.469 21.891 1 95.06 354 TYR B CA 1
ATOM 7748 C C . TYR B 1 354 ? -9.844 16.719 22.266 1 95.06 354 TYR B C 1
ATOM 7750 O O . TYR B 1 354 ? -10.742 16.562 21.422 1 95.06 354 TYR B O 1
ATOM 7758 N N . ILE B 1 355 ? -10.109 17.078 23.578 1 96.56 355 ILE B N 1
ATOM 7759 C CA . ILE B 1 355 ? -11.461 17.094 24.141 1 96.56 355 ILE B CA 1
ATOM 7760 C C . ILE B 1 355 ? -11.758 18.469 24.734 1 96.56 355 ILE B C 1
ATOM 7762 O O . ILE B 1 355 ? -10.945 19.016 25.484 1 96.56 355 ILE B O 1
ATOM 7766 N N . PRO B 1 356 ? -12.961 19 24.422 1 96.69 356 PRO B N 1
ATOM 7767 C CA . PRO B 1 356 ? -13.344 20.266 25.078 1 96.69 356 PRO B CA 1
ATOM 7768 C C . PRO B 1 356 ? -13.297 20.188 26.594 1 96.69 356 PRO B C 1
ATOM 7770 O O . PRO B 1 356 ? -13.672 19.156 27.172 1 96.69 356 PRO B O 1
ATOM 7773 N N . ASN B 1 357 ? -12.875 21.297 27.141 1 93.06 357 ASN B N 1
ATOM 7774 C CA . ASN B 1 357 ? -12.852 21.5 28.578 1 93.06 357 ASN B CA 1
ATOM 7775 C C . ASN B 1 357 ? -11.852 20.562 29.266 1 93.06 357 ASN B C 1
ATOM 7777 O O . ASN B 1 357 ? -11.93 20.328 30.469 1 93.06 357 ASN B O 1
ATOM 7781 N N . LYS B 1 358 ? -11.039 19.922 28.438 1 92.44 358 LYS B N 1
ATOM 7782 C CA . LYS B 1 358 ? -9.867 19.234 28.953 1 92.44 358 LYS B CA 1
ATOM 7783 C C . LYS B 1 358 ? -8.586 20 28.625 1 92.44 358 LYS B C 1
ATOM 7785 O O . LYS B 1 358 ? -8.539 20.734 27.641 1 92.44 358 LYS B O 1
ATOM 7790 N N . LYS B 1 359 ? -7.688 19.938 29.406 1 88.12 359 LYS B N 1
ATOM 7791 C CA . LYS B 1 359 ? -6.531 20.828 29.359 1 88.12 359 LYS B CA 1
ATOM 7792 C C . LYS B 1 359 ? -5.582 20.453 28.234 1 88.12 359 LYS B C 1
ATOM 7794 O O . LYS B 1 359 ? -5.254 19.281 28.062 1 88.12 359 LYS B O 1
ATOM 7799 N N . PRO B 1 360 ? -5.152 21.438 27.391 1 96.62 360 PRO B N 1
ATOM 7800 C CA . PRO B 1 360 ? -4.105 21.234 26.391 1 96.62 360 PRO B CA 1
ATOM 7801 C C . PRO B 1 360 ? -2.711 21.141 27 1 96.62 360 PRO B C 1
ATOM 7803 O O . PRO B 1 360 ? -2.477 21.656 28.094 1 96.62 360 PRO B O 1
ATOM 7806 N N . PHE B 1 361 ? -1.82 20.453 26.344 1 97.81 361 PHE B N 1
ATOM 7807 C CA . PHE B 1 361 ? -0.43 20.312 26.766 1 97.81 361 PHE B CA 1
ATOM 7808 C C . PHE B 1 361 ? 0.516 20.734 25.641 1 97.81 361 PHE B C 1
ATOM 7810 O O . PHE B 1 361 ? 0.194 20.578 24.469 1 97.81 361 PHE B O 1
ATOM 7817 N N . VAL B 1 362 ? 1.695 21.234 26.047 1 97.69 362 VAL B N 1
ATOM 7818 C CA . VAL B 1 362 ? 2.646 21.75 25.062 1 97.69 362 VAL B CA 1
ATOM 7819 C C . VAL B 1 362 ? 3.984 21.031 25.219 1 97.69 362 VAL B C 1
ATOM 7821 O O . VAL B 1 362 ? 4.488 20.875 26.328 1 97.69 362 VAL B O 1
ATOM 7824 N N . LEU B 1 363 ? 4.469 20.531 24.156 1 96.5 363 LEU B N 1
ATOM 7825 C CA . LEU B 1 363 ? 5.844 20.047 24.094 1 96.5 363 LEU B CA 1
ATOM 7826 C C . LEU B 1 363 ? 6.723 20.984 23.297 1 96.5 363 LEU B C 1
ATOM 7828 O O . LEU B 1 363 ? 6.336 21.422 22.203 1 96.5 363 LEU B O 1
ATOM 7832 N N . ILE B 1 364 ? 7.855 21.359 23.812 1 93.75 364 ILE B N 1
ATOM 7833 C CA . ILE B 1 364 ? 8.867 22.141 23.109 1 93.75 364 ILE B CA 1
ATOM 7834 C C . ILE B 1 364 ? 10.258 21.672 23.516 1 93.75 364 ILE B C 1
ATOM 7836 O O . ILE B 1 364 ? 10.438 21.078 24.594 1 93.75 364 ILE B O 1
ATOM 7840 N N . ASN B 1 365 ? 11.172 21.719 22.703 1 89.12 365 ASN B N 1
ATOM 7841 C CA . ASN B 1 365 ? 12.578 21.516 23.016 1 89.12 365 ASN B CA 1
ATOM 7842 C C . ASN B 1 365 ? 13.344 22.828 23.094 1 89.12 365 ASN B C 1
ATOM 7844 O O . ASN B 1 365 ? 13.828 23.344 22.078 1 89.12 365 ASN B O 1
ATOM 7848 N N . TYR B 1 366 ? 13.523 23.344 24.266 1 90.5 366 TYR B N 1
ATOM 7849 C CA . TYR B 1 366 ? 13.977 24.719 24.484 1 90.5 366 TYR B CA 1
ATOM 7850 C C . TYR B 1 366 ? 15.492 24.766 24.625 1 90.5 366 TYR B C 1
ATOM 7852 O O . TYR B 1 366 ? 16.047 24.203 25.578 1 90.5 366 TYR B O 1
ATOM 7860 N N . THR B 1 367 ? 16.141 25.453 23.703 1 82.44 367 THR B N 1
ATOM 7861 C CA . THR B 1 367 ? 17.594 25.578 23.734 1 82.44 367 THR B CA 1
ATOM 7862 C C . THR B 1 367 ? 18 27 24.078 1 82.44 367 THR B C 1
ATOM 7864 O O . THR B 1 367 ? 19.203 27.297 24.188 1 82.44 367 THR B O 1
ATOM 7867 N N . GLY B 1 368 ? 17.109 27.906 24.109 1 85.12 368 GLY B N 1
ATOM 7868 C CA . GLY B 1 368 ? 17.406 29.234 24.625 1 85.12 368 GLY B CA 1
ATOM 7869 C C . GLY B 1 368 ? 17.578 30.266 23.547 1 85.12 368 GLY B C 1
ATOM 7870 O O . GLY B 1 368 ? 18.062 31.375 23.812 1 85.12 368 GLY B O 1
ATOM 7871 N N . ASN B 1 369 ? 17.203 30 22.344 1 78.62 369 ASN B N 1
ATOM 7872 C CA . ASN B 1 369 ? 17.312 30.984 21.281 1 78.62 369 ASN B CA 1
ATOM 7873 C C . ASN B 1 369 ? 15.969 31.625 20.969 1 78.62 369 ASN B C 1
ATOM 7875 O O . ASN B 1 369 ? 14.938 31.234 21.516 1 78.62 369 ASN B O 1
ATOM 7879 N N . MET B 1 370 ? 16.047 32.656 20.219 1 81.44 370 MET B N 1
ATOM 7880 C CA . MET B 1 370 ? 14.852 33.469 19.906 1 81.44 370 MET B CA 1
ATOM 7881 C C . MET B 1 370 ? 13.797 32.594 19.219 1 81.44 370 MET B C 1
ATOM 7883 O O . MET B 1 370 ? 12.602 32.812 19.422 1 81.44 370 MET B O 1
ATOM 7887 N N . ARG B 1 371 ? 14.18 31.734 18.422 1 81.31 371 ARG B N 1
ATOM 7888 C CA . ARG B 1 371 ? 13.258 30.828 17.734 1 81.31 371 ARG B CA 1
ATOM 7889 C C . ARG B 1 371 ? 12.445 30 18.734 1 81.31 371 ARG B C 1
ATOM 7891 O O . ARG B 1 371 ? 11.273 29.703 18.484 1 81.31 371 ARG B O 1
ATOM 7898 N N . ASP B 1 372 ? 13.102 29.625 19.781 1 88.31 372 ASP B N 1
ATOM 7899 C CA . ASP B 1 372 ? 12.422 28.844 20.812 1 88.31 372 ASP B CA 1
ATOM 7900 C C . ASP B 1 372 ? 11.328 29.672 21.484 1 88.31 372 ASP B C 1
ATOM 7902 O O . ASP B 1 372 ? 10.273 29.141 21.844 1 88.31 372 ASP B O 1
ATOM 7906 N N . ILE B 1 373 ? 11.664 30.938 21.609 1 91.5 373 ILE B N 1
ATOM 7907 C CA . ILE B 1 373 ? 10.672 31.828 22.203 1 91.5 373 ILE B CA 1
ATOM 7908 C C . ILE B 1 373 ? 9.453 31.938 21.297 1 91.5 373 ILE B C 1
ATOM 7910 O O . ILE B 1 373 ? 8.312 31.859 21.766 1 91.5 373 ILE B O 1
ATOM 7914 N N . MET B 1 374 ? 9.711 32.062 20.062 1 91.31 374 MET B N 1
ATOM 7915 C CA . MET B 1 374 ? 8.633 32.125 19.078 1 91.31 374 MET B CA 1
ATOM 7916 C C . MET B 1 374 ? 7.836 30.812 19.078 1 91.31 374 MET B C 1
ATOM 7918 O O . MET B 1 374 ? 6.605 30.828 18.969 1 91.31 374 MET B O 1
ATOM 7922 N N . THR B 1 375 ? 8.5 29.703 19.188 1 92.69 375 THR B N 1
ATOM 7923 C CA . THR B 1 375 ? 7.855 28.391 19.219 1 92.69 375 THR B CA 1
ATOM 7924 C C . THR B 1 375 ? 6.961 28.266 20.453 1 92.69 375 THR B C 1
ATOM 7926 O O . THR B 1 375 ? 5.852 27.734 20.359 1 92.69 375 THR B O 1
ATOM 7929 N N . LEU B 1 376 ? 7.488 28.719 21.516 1 96.19 376 LEU B N 1
ATOM 7930 C CA . LEU B 1 376 ? 6.699 28.703 22.734 1 96.19 376 LEU B CA 1
ATOM 7931 C C . LEU B 1 376 ? 5.422 29.516 22.578 1 96.19 376 LEU B C 1
ATOM 7933 O O . LEU B 1 376 ? 4.336 29.062 22.938 1 96.19 376 LEU B O 1
ATOM 7937 N N . ALA B 1 377 ? 5.598 30.734 22.016 1 97.25 377 ALA B N 1
ATOM 7938 C CA . ALA B 1 377 ? 4.438 31.578 21.734 1 97.25 377 ALA B CA 1
ATOM 7939 C C . ALA B 1 377 ? 3.453 30.875 20.812 1 97.25 377 ALA B C 1
ATOM 7941 O O . ALA B 1 377 ? 2.24 30.906 21.031 1 97.25 377 ALA B O 1
ATOM 7942 N N . HIS B 1 378 ? 3.934 30.234 19.812 1 95.75 378 HIS B N 1
ATOM 7943 C CA . HIS B 1 378 ? 3.162 29.516 18.797 1 95.75 378 HIS B CA 1
ATOM 7944 C C . HIS B 1 378 ? 2.322 28.422 19.438 1 95.75 378 HIS B C 1
ATOM 7946 O O . HIS B 1 378 ? 1.106 28.359 19.234 1 95.75 378 HIS B O 1
ATOM 7952 N N . GLU B 1 379 ? 2.951 27.547 20.234 1 97.12 379 GLU B N 1
ATOM 7953 C CA . GLU B 1 379 ? 2.256 26.406 20.828 1 97.12 379 GLU B CA 1
ATOM 7954 C C . GLU B 1 379 ? 1.233 26.859 21.859 1 97.12 379 GLU B C 1
ATOM 7956 O O . GLU B 1 379 ? 0.164 26.266 22 1 97.12 379 GLU B O 1
ATOM 7961 N N . LEU B 1 380 ? 1.632 27.875 22.562 1 98.12 380 LEU B N 1
ATOM 7962 C CA . LEU B 1 380 ? 0.67 28.422 23.516 1 98.12 380 LEU B CA 1
ATOM 7963 C C . LEU B 1 380 ? -0.528 29.031 22.797 1 98.12 380 LEU B C 1
ATOM 7965 O O . LEU B 1 380 ? -1.65 28.984 23.312 1 98.12 380 LEU B O 1
ATOM 7969 N N . GLY B 1 381 ? -0.307 29.641 21.641 1 97.81 381 GLY B N 1
ATOM 7970 C CA . GLY B 1 381 ? -1.417 30.078 20.812 1 97.81 381 GLY B CA 1
ATOM 7971 C C . GLY B 1 381 ? -2.41 28.984 20.5 1 97.81 381 GLY B C 1
ATOM 7972 O O . GLY B 1 381 ? -3.621 29.188 20.594 1 97.81 381 GLY B O 1
ATOM 7973 N N . HIS B 1 382 ? -1.905 27.797 20.109 1 97.31 382 HIS B N 1
ATOM 7974 C CA . HIS B 1 382 ? -2.764 26.625 19.938 1 97.31 382 HIS B CA 1
ATOM 7975 C C . HIS B 1 382 ? -3.531 26.312 21.219 1 97.31 382 HIS B C 1
ATOM 7977 O O . HIS B 1 382 ? -4.727 26.016 21.172 1 97.31 382 HIS B O 1
ATOM 7983 N N . GLY B 1 383 ? -2.801 26.344 22.328 1 98.06 383 GLY B N 1
ATOM 7984 C CA . GLY B 1 383 ? -3.414 26.078 23.609 1 98.06 383 GLY B CA 1
ATOM 7985 C C . GLY B 1 383 ? -4.543 27.031 23.953 1 98.06 383 GLY B C 1
ATOM 7986 O O . GLY B 1 383 ? -5.578 26.609 24.469 1 98.06 383 GLY B O 1
ATOM 7987 N N . ILE B 1 384 ? -4.285 28.266 23.688 1 98.12 384 ILE B N 1
ATOM 7988 C CA . ILE B 1 384 ? -5.301 29.297 23.922 1 98.12 384 ILE B CA 1
ATOM 7989 C C . ILE B 1 384 ? -6.527 29 23.062 1 98.12 384 ILE B C 1
ATOM 7991 O O . ILE B 1 384 ? -7.66 29.047 23.547 1 98.12 384 ILE B O 1
ATOM 7995 N N . HIS B 1 385 ? -6.289 28.688 21.797 1 97.62 385 HIS B N 1
ATOM 7996 C CA . HIS B 1 385 ? -7.371 28.344 20.891 1 97.62 385 HIS B CA 1
ATOM 7997 C C . HIS B 1 385 ? -8.156 27.141 21.391 1 97.62 385 HIS B C 1
ATOM 7999 O O . HIS B 1 385 ? -9.391 27.172 21.438 1 97.62 385 HIS B O 1
ATOM 8005 N N . GLY B 1 386 ? -7.469 26.094 21.781 1 97.44 386 GLY B N 1
ATOM 8006 C CA . GLY B 1 386 ? -8.109 24.891 22.328 1 97.44 386 GLY B CA 1
ATOM 8007 C C . GLY B 1 386 ? -8.953 25.172 23.547 1 97.44 386 GLY B C 1
ATOM 8008 O O . GLY B 1 386 ? -10.016 24.562 23.734 1 97.44 386 GLY B O 1
ATOM 8009 N N . THR B 1 387 ? -8.469 26.078 24.344 1 97.88 387 THR B N 1
ATOM 8010 C CA . THR B 1 387 ? -9.188 26.438 25.562 1 97.88 387 THR B CA 1
ATOM 8011 C C . THR B 1 387 ? -10.445 27.25 25.234 1 97.88 387 THR B C 1
ATOM 8013 O O . THR B 1 387 ? -11.523 26.953 25.75 1 97.88 387 THR B O 1
ATOM 8016 N N . LEU B 1 388 ? -10.297 28.188 24.375 1 97.69 388 LEU B N 1
ATOM 8017 C CA . LEU B 1 388 ? -11.43 29.047 24.016 1 97.69 388 LEU B CA 1
ATOM 8018 C C . LEU B 1 388 ? -12.477 28.25 23.234 1 97.69 388 LEU B C 1
ATOM 8020 O O . LEU B 1 388 ? -13.68 28.484 23.406 1 97.69 388 LEU B O 1
ATOM 8024 N N . SER B 1 389 ? -12.062 27.359 22.391 1 97.56 389 SER B N 1
ATOM 8025 C CA . SER B 1 389 ? -12.953 26.562 21.562 1 97.56 389 SER B CA 1
ATOM 8026 C C . SER B 1 389 ? -13.758 25.578 22.406 1 97.56 389 SER B C 1
ATOM 8028 O O . SER B 1 389 ? -14.703 24.953 21.922 1 97.56 389 SER B O 1
ATOM 8030 N N . SER B 1 390 ? -13.445 25.422 23.672 1 97.31 390 SER B N 1
ATOM 8031 C CA . SER B 1 390 ? -14.133 24.5 24.562 1 97.31 390 SER B CA 1
ATOM 8032 C C . SER B 1 390 ? -15.578 24.922 24.797 1 97.31 390 SER B C 1
ATOM 8034 O O . SER B 1 390 ? -16.359 24.156 25.375 1 97.31 390 SER B O 1
ATOM 8036 N N . LYS B 1 391 ? -15.891 26.047 24.312 1 96.06 391 LYS B N 1
ATOM 8037 C CA . LYS B 1 391 ? -17.281 26.469 24.328 1 96.06 391 LYS B CA 1
ATOM 8038 C C . LYS B 1 391 ? -18.125 25.641 23.375 1 96.06 391 LYS B C 1
ATOM 8040 O O . LYS B 1 391 ? -19.359 25.641 23.453 1 96.06 391 LYS B O 1
ATOM 8045 N N . GLN B 1 392 ? -17.516 24.969 22.5 1 97.44 392 GLN B N 1
ATOM 8046 C CA . GLN B 1 392 ? -18.188 24.109 21.531 1 97.44 392 GLN B CA 1
ATOM 8047 C C . GLN B 1 392 ? -18.25 22.672 22 1 97.44 392 GLN B C 1
ATOM 8049 O O . GLN B 1 392 ? -17.469 22.266 22.875 1 97.44 392 GLN B O 1
ATOM 8054 N N . ASN B 1 393 ? -19.266 21.938 21.5 1 96.88 393 ASN B N 1
ATOM 8055 C CA . ASN B 1 393 ? -19.266 20.5 21.703 1 96.88 393 ASN B CA 1
ATOM 8056 C C . ASN B 1 393 ? -18.125 19.812 20.938 1 96.88 393 ASN B C 1
ATOM 8058 O O . ASN B 1 393 ? -17.438 20.453 20.141 1 96.88 393 ASN B O 1
ATOM 8062 N N . LEU B 1 394 ? -17.891 18.594 21.172 1 97.62 394 LEU B N 1
ATOM 8063 C CA . LEU B 1 394 ? -16.734 17.891 20.656 1 97.62 394 LEU B CA 1
ATOM 8064 C C . LEU B 1 394 ? -16.75 17.875 19.125 1 97.62 394 LEU B C 1
ATOM 8066 O O . LEU B 1 394 ? -15.711 18.031 18.484 1 97.62 394 LEU B O 1
ATOM 8070 N N . LEU B 1 395 ? -17.922 17.719 18.531 1 97.12 395 LEU B N 1
ATOM 8071 C CA . LEU B 1 395 ? -18.016 17.578 17.078 1 97.12 395 LEU B CA 1
ATOM 8072 C C . LEU B 1 395 ? -17.734 18.906 16.391 1 97.12 395 LEU B C 1
ATOM 8074 O O . LEU B 1 395 ? -17.484 18.938 15.18 1 97.12 395 LEU B O 1
ATOM 8078 N N . ASN B 1 396 ? -17.766 20.047 17.156 1 97.38 396 ASN B N 1
ATOM 8079 C CA . ASN B 1 396 ? -17.484 21.375 16.641 1 97.38 396 ASN B CA 1
ATOM 8080 C C . ASN B 1 396 ? -16.219 21.969 17.266 1 97.38 396 ASN B C 1
ATOM 8082 O O . ASN B 1 396 ? -15.93 23.141 17.078 1 97.38 396 ASN B O 1
ATOM 8086 N N . TYR B 1 397 ? -15.477 21.203 17.953 1 97.19 397 TYR B N 1
ATOM 8087 C CA . TYR B 1 397 ? -14.383 21.688 18.797 1 97.19 397 TYR B CA 1
ATOM 8088 C C . TYR B 1 397 ? -13.172 22.062 17.938 1 97.19 397 TYR B C 1
ATOM 8090 O O . TYR B 1 397 ? -12.578 23.125 18.125 1 97.19 397 TYR B O 1
ATOM 8098 N N . HIS B 1 398 ? -12.852 21.25 17.016 1 95.5 398 HIS B N 1
ATOM 8099 C CA . HIS B 1 398 ? -11.656 21.422 16.203 1 95.5 398 HIS B CA 1
ATOM 8100 C C . HIS B 1 398 ? -11.977 22.172 14.914 1 95.5 398 HIS B C 1
ATOM 8102 O O . HIS B 1 398 ? -13.047 21.984 14.328 1 95.5 398 HIS B O 1
ATOM 8108 N N . THR B 1 399 ? -11.062 22.984 14.516 1 94.56 399 THR B N 1
ATOM 8109 C CA . THR B 1 399 ? -11.164 23.672 13.234 1 94.56 399 THR B CA 1
ATOM 8110 C C . THR B 1 399 ? -10.555 22.828 12.125 1 94.56 399 THR B C 1
ATOM 8112 O O . THR B 1 399 ? -9.781 21.906 12.391 1 94.56 399 THR B O 1
ATOM 8115 N N . PRO B 1 400 ? -10.953 23.141 10.875 1 94.25 400 PRO B N 1
ATOM 8116 C CA . PRO B 1 400 ? -10.148 22.594 9.781 1 94.25 400 PRO B CA 1
ATOM 8117 C C . PRO B 1 400 ? -8.727 23.141 9.75 1 94.25 400 PRO B C 1
ATOM 8119 O O . PRO B 1 400 ? -8.422 24.109 10.461 1 94.25 400 PRO B O 1
ATOM 8122 N N . LEU B 1 401 ? -7.887 22.562 8.984 1 90.88 401 LEU B N 1
ATOM 8123 C CA . LEU B 1 401 ? -6.48 22.938 8.914 1 90.88 401 LEU B CA 1
ATOM 8124 C C . LEU B 1 401 ? -6.328 24.406 8.5 1 90.88 401 LEU B C 1
ATOM 8126 O O . LEU B 1 401 ? -5.391 25.078 8.93 1 90.88 401 LEU B O 1
ATOM 8130 N N . THR B 1 402 ? -7.191 24.906 7.727 1 91.75 402 THR B N 1
ATOM 8131 C CA . THR B 1 402 ? -7.125 26.281 7.203 1 91.75 402 THR B CA 1
ATOM 8132 C C . THR B 1 402 ? -7.25 27.297 8.336 1 91.75 402 THR B C 1
ATOM 8134 O O . THR B 1 402 ? -6.82 28.438 8.195 1 91.75 402 THR B O 1
ATOM 8137 N N . MET B 1 403 ? -7.812 26.859 9.445 1 93.81 403 MET B N 1
ATOM 8138 C CA . MET B 1 403 ? -8.031 27.781 10.562 1 93.81 403 MET B CA 1
ATOM 8139 C C . MET B 1 403 ? -7.184 27.391 11.766 1 93.81 403 MET B C 1
ATOM 8141 O O . MET B 1 403 ? -7.133 28.109 12.766 1 93.81 403 MET B O 1
ATOM 8145 N N . ALA B 1 404 ? -6.508 26.281 11.594 1 91.25 404 ALA B N 1
ATOM 8146 C CA . ALA B 1 404 ? -5.859 25.672 12.75 1 91.25 404 ALA B CA 1
ATOM 8147 C C . ALA B 1 404 ? -4.699 26.531 13.25 1 91.25 404 ALA B C 1
ATOM 8149 O O . ALA B 1 404 ? -4.406 26.547 14.445 1 91.25 404 ALA B O 1
ATOM 8150 N N . GLU B 1 405 ? -4.078 27.344 12.367 1 91.25 405 GLU B N 1
ATOM 8151 C CA . GLU B 1 405 ? -2.865 28.078 12.719 1 91.25 405 GLU B CA 1
ATOM 8152 C C . GLU B 1 405 ? -3.186 29.516 13.086 1 91.25 405 GLU B C 1
ATOM 8154 O O . GLU B 1 405 ? -2.281 30.312 13.375 1 91.25 405 GLU B O 1
ATOM 8159 N N . VAL B 1 406 ? -4.41 29.844 13.164 1 93.44 406 VAL B N 1
ATOM 8160 C CA . VAL B 1 406 ? -4.797 31.234 13.344 1 93.44 406 VAL B CA 1
ATOM 8161 C C . VAL B 1 406 ? -4.266 31.75 14.68 1 93.44 406 VAL B C 1
ATOM 8163 O O . VAL B 1 406 ? -3.543 32.75 14.727 1 93.44 406 VAL B O 1
ATOM 8166 N N . ALA B 1 407 ? -4.531 31.031 15.742 1 96 407 ALA B N 1
ATOM 8167 C CA . ALA B 1 407 ? -4.156 31.5 17.078 1 96 407 ALA B CA 1
ATOM 8168 C C . ALA B 1 407 ? -2.652 31.375 17.297 1 96 407 ALA B C 1
ATOM 8170 O O . ALA B 1 407 ? -2.039 32.25 17.938 1 96 407 ALA B O 1
ATOM 8171 N N . SER B 1 408 ? -2.066 30.344 16.797 1 95.69 408 SER B N 1
ATOM 8172 C CA . SER B 1 408 ? -0.645 30.094 17.016 1 95.69 408 SER B CA 1
ATOM 8173 C C . SER B 1 408 ? 0.214 31.141 16.328 1 95.69 408 SER B C 1
ATOM 8175 O O . SER B 1 408 ? 1.035 31.797 16.969 1 95.69 408 SER B O 1
ATOM 8177 N N . VAL B 1 409 ? -0.061 31.422 15.055 1 93.12 409 VAL B N 1
ATOM 8178 C CA . VAL B 1 409 ? 0.719 32.375 14.297 1 93.12 409 VAL B CA 1
ATOM 8179 C C . VAL B 1 409 ? 0.431 33.812 14.812 1 93.12 409 VAL B C 1
ATOM 8181 O O . VAL B 1 409 ? 1.326 34.656 14.852 1 93.12 409 VAL B O 1
ATOM 8184 N N . PHE B 1 410 ? -0.812 34.062 15.195 1 95.5 410 PHE B N 1
ATOM 8185 C CA . PHE B 1 410 ? -1.145 35.344 15.781 1 95.5 410 PHE B CA 1
ATOM 8186 C C . PHE B 1 410 ? -0.337 35.594 17.047 1 95.5 410 PHE B C 1
ATOM 8188 O O . PHE B 1 410 ? 0.183 36.688 17.266 1 95.5 410 PHE B O 1
ATOM 8195 N N . GLY B 1 411 ? -0.232 34.594 17.891 1 96.12 411 GLY B N 1
ATOM 8196 C CA . GLY B 1 411 ? 0.596 34.688 19.078 1 96.12 411 GLY B CA 1
ATOM 8197 C C . GLY B 1 411 ? 2.053 34.969 18.766 1 96.12 411 GLY B C 1
ATOM 8198 O O . GLY B 1 411 ? 2.691 35.75 19.469 1 96.12 411 GLY B O 1
ATOM 8199 N N . GLU B 1 412 ? 2.559 34.375 17.734 1 93.81 412 GLU B N 1
ATOM 8200 C CA . GLU B 1 412 ? 3.918 34.656 17.297 1 93.81 412 GLU B CA 1
ATOM 8201 C C . GLU B 1 412 ? 4.074 36.156 16.953 1 93.81 412 GLU B C 1
ATOM 8203 O O . GLU B 1 412 ? 5.078 36.75 17.297 1 93.81 412 GLU B O 1
ATOM 8208 N N . MET B 1 413 ? 3.107 36.656 16.266 1 92.25 413 MET B N 1
ATOM 8209 C CA . MET B 1 413 ? 3.168 38.062 15.836 1 92.25 413 MET B CA 1
ATOM 8210 C C . MET B 1 413 ? 3.139 39 17.031 1 92.25 413 MET B C 1
ATOM 8212 O O . MET B 1 413 ? 3.848 40 17.047 1 92.25 413 MET B O 1
ATOM 8216 N N . LEU B 1 414 ? 2.359 38.688 18.016 1 95.25 414 LEU B N 1
ATOM 8217 C CA . LEU B 1 414 ? 2.328 39.469 19.234 1 95.25 414 LEU B CA 1
ATOM 8218 C C . LEU B 1 414 ? 3.709 39.531 19.875 1 95.25 414 LEU B C 1
ATOM 8220 O O . LEU B 1 414 ? 4.176 40.625 20.25 1 95.25 414 LEU B O 1
ATOM 8224 N N . VAL B 1 415 ? 4.312 38.406 19.969 1 95 415 VAL B N 1
ATOM 8225 C CA . VAL B 1 415 ? 5.609 38.312 20.625 1 95 415 VAL B CA 1
ATOM 8226 C C . VAL B 1 415 ? 6.68 38.969 19.766 1 95 415 VAL B C 1
ATOM 8228 O O . VAL B 1 415 ? 7.578 39.656 20.281 1 95 415 VAL B O 1
ATOM 8231 N N . MET B 1 416 ? 6.574 38.781 18.516 1 91.06 416 MET B N 1
ATOM 8232 C CA . MET B 1 416 ? 7.52 39.406 17.578 1 91.06 416 MET B CA 1
ATOM 8233 C C . MET B 1 416 ? 7.516 40.906 17.734 1 91.06 416 MET B C 1
ATOM 8235 O O . MET B 1 416 ? 8.578 41.531 17.812 1 91.06 416 MET B O 1
ATOM 8239 N N . ASP B 1 417 ? 6.398 41.5 17.719 1 89.19 417 ASP B N 1
ATOM 8240 C CA . ASP B 1 417 ? 6.273 42.969 17.859 1 89.19 417 ASP B CA 1
ATOM 8241 C C . ASP B 1 417 ? 6.914 43.438 19.156 1 89.19 417 ASP B C 1
ATOM 8243 O O . ASP B 1 417 ? 7.586 44.469 19.172 1 89.19 417 ASP B O 1
ATOM 8247 N N . LYS B 1 418 ? 6.66 42.719 20.188 1 89.25 418 LYS B N 1
ATOM 8248 C CA . LYS B 1 418 ? 7.262 43.094 21.469 1 89.25 418 LYS B CA 1
ATOM 8249 C C . LYS B 1 418 ? 8.781 43.031 21.391 1 89.25 418 LYS B C 1
ATOM 8251 O O . LYS B 1 418 ? 9.469 43.938 21.844 1 89.25 418 LYS B O 1
ATOM 8256 N N . LEU B 1 419 ? 9.258 41.969 20.859 1 87.94 419 LEU B N 1
ATOM 8257 C CA . LEU B 1 419 ? 10.703 41.75 20.766 1 87.94 419 LEU B CA 1
ATOM 8258 C C . LEU B 1 419 ? 11.352 42.812 19.891 1 87.94 419 LEU B C 1
ATOM 8260 O O . LEU B 1 419 ? 12.438 43.312 20.203 1 87.94 419 LEU B O 1
ATOM 8264 N N . LEU B 1 420 ? 10.734 43.156 18.781 1 86.75 420 LEU B N 1
ATOM 8265 C CA . LEU B 1 420 ? 11.266 44.125 17.859 1 86.75 420 LEU B CA 1
ATOM 8266 C C . LEU B 1 420 ? 11.438 45.5 18.531 1 86.75 420 LEU B C 1
ATOM 8268 O O . LEU B 1 420 ? 12.375 46.219 18.25 1 86.75 420 LEU B O 1
ATOM 8272 N N . ASN B 1 421 ? 10.609 45.812 19.422 1 84.31 421 ASN B N 1
ATOM 8273 C CA . ASN B 1 421 ? 10.656 47.094 20.125 1 84.31 421 ASN B CA 1
ATOM 8274 C C . ASN B 1 421 ? 11.75 47.094 21.188 1 84.31 421 ASN B C 1
ATOM 8276 O O . ASN B 1 421 ? 12.188 48.188 21.609 1 84.31 421 ASN B O 1
ATOM 8280 N N . GLU B 1 422 ? 12.227 45.969 21.531 1 82.5 422 GLU B N 1
ATOM 8281 C CA . GLU B 1 422 ? 13.195 45.875 22.609 1 82.5 422 GLU B CA 1
ATOM 8282 C C . GLU B 1 422 ? 14.609 45.688 22.062 1 82.5 422 GLU B C 1
ATOM 8284 O O . GLU B 1 422 ? 15.586 45.844 22.797 1 82.5 422 GLU B O 1
ATOM 8289 N N . LEU B 1 423 ? 14.758 45.438 20.828 1 85.12 423 LEU B N 1
ATOM 8290 C CA . LEU B 1 423 ? 16.047 45.125 20.234 1 85.12 423 LEU B CA 1
ATOM 8291 C C . LEU B 1 423 ? 16.719 46.406 19.719 1 85.12 423 LEU B C 1
ATOM 8293 O O . LEU B 1 423 ? 16.031 47.375 19.344 1 85.12 423 LEU B O 1
ATOM 8297 N N . ASN B 1 424 ? 18.047 46.438 19.844 1 86.06 424 ASN B N 1
ATOM 8298 C CA . ASN B 1 424 ? 18.781 47.5 19.172 1 86.06 424 ASN B CA 1
ATOM 8299 C C . ASN B 1 424 ? 18.672 47.375 17.656 1 86.06 424 ASN B C 1
ATOM 8301 O O . ASN B 1 424 ? 18.172 46.344 17.141 1 86.06 424 ASN B O 1
ATOM 8305 N N . GLU B 1 425 ? 19.109 48.344 17.016 1 85.56 425 GLU B N 1
ATOM 8306 C CA . GLU B 1 425 ? 18.891 48.438 15.578 1 85.56 425 GLU B CA 1
ATOM 8307 C C . GLU B 1 425 ? 19.531 47.25 14.844 1 85.56 425 GLU B C 1
ATOM 8309 O O . GLU B 1 425 ? 18.922 46.719 13.93 1 85.56 425 GLU B O 1
ATOM 8314 N N . GLU B 1 426 ? 20.656 46.906 15.227 1 85.62 426 GLU B N 1
ATOM 8315 C CA . GLU B 1 426 ? 21.344 45.812 14.555 1 85.62 426 GLU B CA 1
ATOM 8316 C C . GLU B 1 426 ? 20.641 44.5 14.805 1 85.62 426 GLU B C 1
ATOM 8318 O O . GLU B 1 426 ? 20.406 43.719 13.867 1 85.62 426 GLU B O 1
ATOM 8323 N N . ASP B 1 427 ? 20.297 44.281 15.977 1 84.56 427 ASP B N 1
ATOM 8324 C CA . ASP B 1 427 ? 19.609 43.062 16.344 1 84.56 427 ASP B CA 1
ATOM 8325 C C . ASP B 1 427 ? 18.219 43 15.734 1 84.56 427 ASP B C 1
ATOM 8327 O O . ASP B 1 427 ? 17.734 41.906 15.391 1 84.56 427 ASP B O 1
ATOM 8331 N N . LYS B 1 428 ? 17.688 44.094 15.625 1 87.06 428 LYS B N 1
ATOM 8332 C CA . LYS B 1 428 ? 16.359 44.219 15.008 1 87.06 428 LYS B CA 1
ATOM 8333 C C . LYS B 1 428 ? 16.406 43.781 13.547 1 87.06 428 LYS B C 1
ATOM 8335 O O . LYS B 1 428 ? 15.547 43 13.094 1 87.06 428 LYS B O 1
ATOM 8340 N N . LYS B 1 429 ? 17.375 44.25 12.875 1 88.75 429 LYS B N 1
ATOM 8341 C CA . LYS B 1 429 ? 17.531 43.906 11.469 1 88.75 429 LYS B CA 1
ATOM 8342 C C . LYS B 1 429 ? 17.734 42.406 11.305 1 88.75 429 LYS B C 1
ATOM 8344 O O . LYS B 1 429 ? 17.141 41.781 10.414 1 88.75 429 LYS B O 1
ATOM 8349 N N . LEU B 1 430 ? 18.531 41.875 12.164 1 87.56 430 LEU B N 1
ATOM 8350 C CA . LEU B 1 430 ? 18.797 40.438 12.102 1 87.56 430 LEU B CA 1
ATOM 8351 C C . LEU B 1 430 ? 17.547 39.656 12.422 1 87.56 430 LEU B C 1
ATOM 8353 O O . LEU B 1 430 ? 17.297 38.625 11.797 1 87.56 430 LEU B O 1
ATOM 8357 N N . PHE B 1 431 ? 16.859 40.094 13.336 1 86.38 431 PHE B N 1
ATOM 8358 C CA . PHE B 1 431 ? 15.625 39.438 13.742 1 86.38 431 PHE B CA 1
ATOM 8359 C C . PHE B 1 431 ? 14.586 39.5 12.641 1 86.38 431 PHE B C 1
ATOM 8361 O O . PHE B 1 431 ? 13.938 38.5 12.336 1 86.38 431 PHE B O 1
ATOM 8368 N N . ILE B 1 432 ? 14.477 40.656 12.039 1 90.12 432 ILE B N 1
ATOM 8369 C CA . ILE B 1 432 ? 13.516 40.812 10.953 1 90.12 432 ILE B CA 1
ATOM 8370 C C . ILE B 1 432 ? 13.883 39.906 9.789 1 90.12 432 ILE B C 1
ATOM 8372 O O . ILE B 1 432 ? 13.008 39.25 9.211 1 90.12 432 ILE B O 1
ATOM 8376 N N . ALA B 1 433 ? 15.141 39.812 9.516 1 91.38 433 ALA B N 1
ATOM 8377 C CA . ALA B 1 433 ? 15.594 38.938 8.445 1 91.38 433 ALA B CA 1
ATOM 8378 C C . ALA B 1 433 ? 15.219 37.5 8.727 1 91.38 433 ALA B C 1
ATOM 8380 O O . ALA B 1 433 ? 14.742 36.781 7.844 1 91.38 433 ALA B O 1
ATOM 8381 N N . SER B 1 434 ? 15.422 37.125 9.922 1 88.19 434 SER B N 1
ATOM 8382 C CA . SER B 1 434 ? 15.086 35.75 10.312 1 88.19 434 SER B CA 1
ATOM 8383 C C . SER B 1 434 ? 13.586 35.5 10.195 1 88.19 434 SER B C 1
ATOM 8385 O O . SER B 1 434 ? 13.164 34.406 9.75 1 88.19 434 SER B O 1
ATOM 8387 N N . LYS B 1 435 ? 12.805 36.406 10.547 1 88.38 435 LYS B N 1
ATOM 8388 C CA . LYS B 1 435 ? 11.352 36.281 10.477 1 88.38 435 LYS B CA 1
ATOM 8389 C C . LYS B 1 435 ? 10.875 36.219 9.031 1 88.38 435 LYS B C 1
ATOM 8391 O O . LYS B 1 435 ? 9.938 35.469 8.719 1 88.38 435 LYS B O 1
ATOM 8396 N N . ILE B 1 436 ? 11.469 37 8.242 1 92.69 436 ILE B N 1
ATOM 8397 C CA . ILE B 1 436 ? 11.141 37 6.82 1 92.69 436 ILE B CA 1
ATOM 8398 C C . ILE B 1 436 ? 11.414 35.594 6.254 1 92.69 436 ILE B C 1
ATOM 8400 O O . ILE B 1 4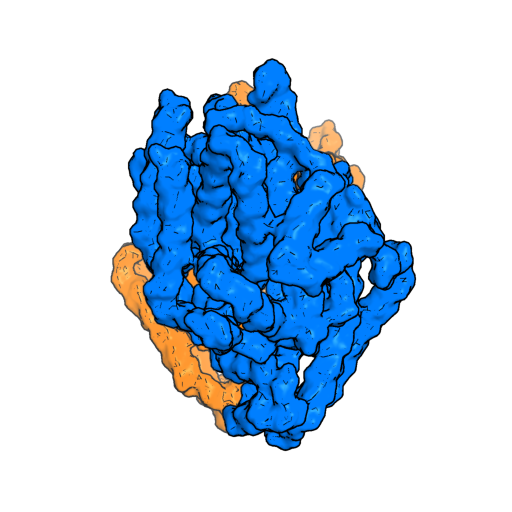36 ? 10.578 35.031 5.527 1 92.69 436 ILE B O 1
ATOM 8404 N N . GLU B 1 437 ? 12.484 35.031 6.621 1 93.25 437 GLU B N 1
ATOM 8405 C CA . GLU B 1 437 ? 12.836 33.688 6.137 1 93.25 437 GLU B CA 1
ATOM 8406 C C . GLU B 1 437 ? 11.859 32.656 6.648 1 93.25 437 GLU B C 1
ATOM 8408 O O . GLU B 1 437 ? 11.516 31.703 5.93 1 93.25 437 GLU B O 1
ATOM 8413 N N . ASP B 1 438 ? 11.422 32.781 7.855 1 89.5 438 ASP B N 1
ATOM 8414 C CA . ASP B 1 438 ? 10.398 31.891 8.398 1 89.5 438 ASP B CA 1
ATOM 8415 C C . ASP B 1 438 ? 9.102 32 7.602 1 89.5 438 ASP B C 1
ATOM 8417 O O . ASP B 1 438 ? 8.445 30.984 7.336 1 89.5 438 ASP B O 1
ATOM 8421 N N . MET B 1 439 ? 8.758 33.219 7.32 1 91.06 439 MET B N 1
ATOM 8422 C CA . MET B 1 439 ? 7.555 33.438 6.523 1 91.06 439 MET B CA 1
ATOM 8423 C C . MET B 1 439 ? 7.703 32.844 5.129 1 91.06 439 MET B C 1
ATOM 8425 O O . MET B 1 439 ? 6.762 32.25 4.598 1 91.06 439 MET B O 1
ATOM 8429 N N . PHE B 1 440 ? 8.914 33.031 4.52 1 95.88 440 PHE B N 1
ATOM 8430 C CA . PHE B 1 440 ? 9.172 32.406 3.219 1 95.88 440 PHE B CA 1
ATOM 8431 C C . PHE B 1 440 ? 9.008 30.906 3.289 1 95.88 440 PHE B C 1
ATOM 8433 O O . PHE B 1 440 ? 8.43 30.281 2.393 1 95.88 440 PHE B O 1
ATOM 8440 N N . ALA B 1 441 ? 9.477 30.281 4.363 1 92.94 441 ALA B N 1
ATOM 8441 C CA . ALA B 1 441 ? 9.438 28.844 4.543 1 92.94 441 ALA B CA 1
ATOM 8442 C C . ALA B 1 441 ? 8 28.344 4.676 1 92.94 441 ALA B C 1
ATOM 8444 O O . ALA B 1 441 ? 7.672 27.25 4.203 1 92.94 441 ALA B O 1
ATOM 8445 N N . THR B 1 442 ? 7.109 29.125 5.227 1 91.19 442 THR B N 1
ATOM 8446 C CA . THR B 1 442 ? 5.758 28.656 5.531 1 91.19 442 THR B CA 1
ATOM 8447 C C . THR B 1 442 ? 4.781 29.094 4.445 1 91.19 442 THR B C 1
ATOM 8449 O O . THR B 1 442 ? 3.746 28.453 4.242 1 91.19 442 THR B O 1
ATOM 8452 N N . MET B 1 443 ? 5.098 30.219 3.771 1 94.75 443 MET B N 1
ATOM 8453 C CA . MET B 1 443 ? 4.18 30.719 2.754 1 94.75 443 MET B CA 1
ATOM 8454 C C . MET B 1 443 ? 4.637 30.312 1.358 1 94.75 443 MET B C 1
ATOM 8456 O O . MET B 1 443 ? 4.055 29.422 0.743 1 94.75 443 MET B O 1
ATOM 8460 N N . PHE B 1 444 ? 5.777 30.859 0.917 1 97.25 444 PHE B N 1
ATOM 8461 C CA . PHE B 1 444 ? 6.227 30.641 -0.454 1 97.25 444 PHE B CA 1
ATOM 8462 C C . PHE B 1 444 ? 6.691 29.203 -0.655 1 97.25 444 PHE B C 1
ATOM 8464 O O . PHE B 1 444 ? 6.367 28.578 -1.664 1 97.25 444 PHE B O 1
ATOM 8471 N N . ARG B 1 445 ? 7.445 28.672 0.304 1 97.12 445 ARG B N 1
ATOM 8472 C CA . ARG B 1 445 ? 7.957 27.312 0.17 1 97.12 445 ARG B CA 1
ATOM 8473 C C . ARG B 1 445 ? 6.82 26.297 0.186 1 97.12 445 ARG B C 1
ATOM 8475 O O . ARG B 1 445 ? 6.805 25.359 -0.617 1 97.12 445 ARG B O 1
ATOM 8482 N N . GLN B 1 446 ? 5.898 26.438 1.102 1 96.75 446 GLN B N 1
ATOM 8483 C CA . GLN B 1 446 ? 4.75 25.531 1.163 1 96.75 446 GLN B CA 1
ATOM 8484 C C . GLN B 1 446 ? 3.896 25.641 -0.097 1 96.75 446 GLN B C 1
ATOM 8486 O O . GLN B 1 446 ? 3.338 24.656 -0.564 1 96.75 446 GLN B O 1
ATOM 8491 N N . ASN B 1 447 ? 3.762 26.875 -0.601 1 98 447 ASN B N 1
ATOM 8492 C CA . ASN B 1 447 ? 3.07 27.062 -1.874 1 98 447 ASN B CA 1
ATOM 8493 C C . ASN B 1 447 ? 3.783 26.312 -3.006 1 98 447 ASN B C 1
ATOM 8495 O O . ASN B 1 447 ? 3.135 25.734 -3.875 1 98 447 ASN B O 1
ATOM 8499 N N . MET B 1 448 ? 5.094 26.422 -3.004 1 98.38 448 MET B N 1
ATOM 8500 C CA . MET B 1 448 ? 5.895 25.703 -3.992 1 98.38 448 MET B CA 1
ATOM 8501 C C . MET B 1 448 ? 5.664 24.203 -3.895 1 98.38 448 MET B C 1
ATOM 8503 O O . MET B 1 448 ? 5.5 23.531 -4.914 1 98.38 448 MET B O 1
ATOM 8507 N N . PHE B 1 449 ? 5.645 23.641 -2.656 1 98.19 449 PHE B N 1
ATOM 8508 C CA . PHE B 1 449 ? 5.359 22.234 -2.449 1 98.19 449 PHE B CA 1
ATOM 8509 C C . PHE B 1 449 ? 3.982 21.875 -2.988 1 98.19 449 PHE B C 1
ATOM 8511 O O . PHE B 1 449 ? 3.809 20.828 -3.611 1 98.19 449 PHE B O 1
ATOM 8518 N N . ALA B 1 450 ? 2.998 22.719 -2.727 1 98.12 450 ALA B N 1
ATOM 8519 C CA . ALA B 1 450 ? 1.635 22.469 -3.186 1 98.12 450 ALA B CA 1
ATOM 8520 C C . ALA B 1 450 ? 1.568 22.422 -4.711 1 98.12 450 ALA B C 1
ATOM 8522 O O . ALA B 1 450 ? 0.899 21.562 -5.285 1 98.12 450 ALA B O 1
ATOM 8523 N N . ARG B 1 451 ? 2.219 23.375 -5.363 1 98.31 451 ARG B N 1
ATOM 8524 C CA . ARG B 1 451 ? 2.256 23.406 -6.824 1 98.31 451 ARG B CA 1
ATOM 8525 C C . ARG B 1 451 ? 2.928 22.141 -7.375 1 98.31 451 ARG B C 1
ATOM 8527 O O . ARG B 1 451 ? 2.463 21.562 -8.359 1 98.31 451 ARG B O 1
ATOM 8534 N N . PHE B 1 452 ? 4.039 21.781 -6.734 1 98.44 452 PHE B N 1
ATOM 8535 C CA . PHE B 1 452 ? 4.691 20.531 -7.102 1 98.44 452 PHE B CA 1
ATOM 8536 C C . PHE B 1 452 ? 3.713 19.359 -7.012 1 98.44 452 PHE B C 1
ATOM 8538 O O . PHE B 1 452 ? 3.619 18.547 -7.938 1 98.44 452 PHE B O 1
ATOM 8545 N N . GLU B 1 453 ? 2.971 19.25 -5.934 1 98.31 453 GLU B N 1
ATOM 8546 C CA . GLU B 1 453 ? 2.051 18.141 -5.711 1 98.31 453 GLU B CA 1
ATOM 8547 C C . GLU B 1 453 ? 0.963 18.094 -6.781 1 98.31 453 GLU B C 1
ATOM 8549 O O . GLU B 1 453 ? 0.65 17.031 -7.316 1 98.31 453 GLU B O 1
ATOM 8554 N N . VAL B 1 454 ? 0.355 19.25 -7.035 1 98.06 454 VAL B N 1
ATOM 8555 C CA . VAL B 1 454 ? -0.711 19.328 -8.031 1 98.06 454 VAL B CA 1
ATOM 8556 C C . VAL B 1 454 ? -0.202 18.797 -9.367 1 98.06 454 VAL B C 1
ATOM 8558 O O . VAL B 1 454 ? -0.861 17.984 -10.016 1 98.06 454 VAL B O 1
ATOM 8561 N N . GLN B 1 455 ? 0.978 19.234 -9.75 1 98.12 455 GLN B N 1
ATOM 8562 C CA . GLN B 1 455 ? 1.541 18.844 -11.039 1 98.12 455 GLN B CA 1
ATOM 8563 C C . GLN B 1 455 ? 1.986 17.391 -11.031 1 98.12 455 GLN B C 1
ATOM 8565 O O . GLN B 1 455 ? 1.833 16.688 -12.031 1 98.12 455 GLN B O 1
ATOM 8570 N N . ALA B 1 456 ? 2.605 16.969 -9.914 1 98.19 456 ALA B N 1
ATOM 8571 C CA . ALA B 1 456 ? 3.039 15.586 -9.797 1 98.19 456 ALA B CA 1
ATOM 8572 C C . ALA B 1 456 ? 1.853 14.625 -9.898 1 98.19 456 ALA B C 1
ATOM 8574 O O . ALA B 1 456 ? 1.917 13.617 -10.602 1 98.19 456 ALA B O 1
ATOM 8575 N N . HIS B 1 457 ? 0.734 14.914 -9.148 1 97.94 457 HIS B N 1
ATOM 8576 C CA . HIS B 1 457 ? -0.474 14.102 -9.219 1 97.94 457 HIS B CA 1
ATOM 8577 C C . HIS B 1 457 ? -1.016 14.031 -10.641 1 97.94 457 HIS B C 1
ATOM 8579 O O . HIS B 1 457 ? -1.383 12.961 -11.117 1 97.94 457 HIS B O 1
ATOM 8585 N N . LYS B 1 458 ? -1.06 15.148 -11.328 1 96.31 458 LYS B N 1
ATOM 8586 C CA . LYS B 1 458 ? -1.53 15.195 -12.703 1 96.31 458 LYS B CA 1
ATOM 8587 C C . LYS B 1 458 ? -0.657 14.336 -13.617 1 96.31 458 LYS B C 1
ATOM 8589 O O . LYS B 1 458 ? -1.17 13.57 -14.438 1 96.31 458 LYS B O 1
ATOM 8594 N N . MET B 1 459 ? 0.664 14.469 -13.453 1 94.75 459 MET B N 1
ATOM 8595 C CA . MET B 1 459 ? 1.626 13.711 -14.25 1 94.75 459 MET B CA 1
ATOM 8596 C C . MET B 1 459 ? 1.442 12.211 -14.047 1 94.75 459 MET B C 1
ATOM 8598 O O . MET B 1 459 ? 1.425 11.453 -15.008 1 94.75 459 MET B O 1
ATOM 8602 N N . ILE B 1 460 ? 1.29 11.766 -12.844 1 93.31 460 ILE B N 1
ATOM 8603 C CA . ILE B 1 460 ? 1.144 10.359 -12.508 1 93.31 460 ILE B CA 1
ATOM 8604 C C . ILE B 1 460 ? -0.191 9.836 -13.031 1 93.31 460 ILE B C 1
ATOM 8606 O O . ILE B 1 460 ? -0.269 8.719 -13.547 1 93.31 460 ILE B O 1
ATOM 8610 N N . GLU B 1 461 ? -1.257 10.602 -12.898 1 90.19 461 GLU B N 1
ATOM 8611 C CA . GLU B 1 461 ? -2.564 10.227 -13.438 1 90.19 461 GLU B CA 1
ATOM 8612 C C . GLU B 1 461 ? -2.512 10.047 -14.945 1 90.19 461 GLU B C 1
ATOM 8614 O O . GLU B 1 461 ? -3.049 9.078 -15.484 1 90.19 461 GLU B O 1
ATOM 8619 N N . GLU B 1 462 ? -1.882 10.945 -15.609 1 85.94 462 GLU B N 1
ATOM 8620 C CA . GLU B 1 462 ? -1.843 10.953 -17.062 1 85.94 462 GLU B CA 1
ATOM 8621 C C . GLU B 1 462 ? -0.945 9.844 -17.609 1 85.94 462 GLU B C 1
ATOM 8623 O O . GLU B 1 462 ? -1.255 9.219 -18.625 1 85.94 462 GLU B O 1
ATOM 8628 N N . ASN B 1 463 ? 0.183 9.594 -16.859 1 82.62 463 ASN B N 1
ATOM 8629 C CA . ASN B 1 463 ? 1.197 8.688 -17.375 1 82.62 463 ASN B CA 1
ATOM 8630 C C . ASN B 1 463 ? 1.146 7.328 -16.688 1 82.62 463 ASN B C 1
ATOM 8632 O O . ASN B 1 463 ? 1.849 6.395 -17.078 1 82.62 463 ASN B O 1
ATOM 8636 N N . GLY B 1 464 ? 0.35 7.227 -15.695 1 81.06 464 GLY B N 1
ATOM 8637 C CA . GLY B 1 464 ? 0.292 6.004 -14.914 1 81.06 464 GLY B CA 1
ATOM 8638 C C . GLY B 1 464 ? 1.3 5.965 -13.781 1 81.06 464 GLY B C 1
ATOM 8639 O O . GLY B 1 464 ? 1.129 5.219 -12.82 1 81.06 464 GLY B O 1
ATOM 8640 N N . MET B 1 465 ? 2.412 6.621 -14.016 1 87.81 465 MET B N 1
ATOM 8641 C CA . MET B 1 465 ? 3.479 6.773 -13.031 1 87.81 465 MET B CA 1
ATOM 8642 C C . MET B 1 465 ? 4.41 7.918 -13.406 1 87.81 465 MET B C 1
ATOM 8644 O O . MET B 1 465 ? 4.367 8.414 -14.539 1 87.81 465 MET B O 1
ATOM 8648 N N . ALA B 1 466 ? 5.195 8.406 -12.453 1 93.31 466 ALA B N 1
ATOM 8649 C CA . ALA B 1 466 ? 6.285 9.344 -12.703 1 93.31 466 ALA B CA 1
ATOM 8650 C C . ALA B 1 466 ? 7.613 8.789 -12.188 1 93.31 466 ALA B C 1
ATOM 8652 O O . ALA B 1 466 ? 7.691 8.281 -11.07 1 93.31 466 ALA B O 1
ATOM 8653 N N . SER B 1 467 ? 8.648 8.852 -12.984 1 93.69 467 SER B N 1
ATOM 8654 C CA . SER B 1 467 ? 9.969 8.375 -12.602 1 93.69 467 SER B CA 1
ATOM 8655 C C . SER B 1 467 ? 10.633 9.328 -11.609 1 93.69 467 SER B C 1
ATOM 8657 O O . SER B 1 467 ? 10.18 10.453 -11.422 1 93.69 467 SER B O 1
ATOM 8659 N N . TRP B 1 468 ? 11.703 8.82 -10.953 1 95.81 468 TRP B N 1
ATOM 8660 C CA . TRP B 1 468 ? 12.516 9.633 -10.055 1 95.81 468 TRP B CA 1
ATOM 8661 C C . TRP B 1 468 ? 13 10.898 -10.758 1 95.81 468 TRP B C 1
ATOM 8663 O O . TRP B 1 468 ? 12.914 11.992 -10.195 1 95.81 468 TRP B O 1
ATOM 8673 N N . GLU B 1 469 ? 13.477 10.773 -12.016 1 96.38 469 GLU B N 1
ATOM 8674 C CA . GLU B 1 469 ? 14.023 11.898 -12.766 1 96.38 469 GLU B CA 1
ATOM 8675 C C . GLU B 1 469 ? 12.922 12.891 -13.141 1 96.38 469 GLU B C 1
ATOM 8677 O O . GLU B 1 469 ? 13.125 14.102 -13.062 1 96.38 469 GLU B O 1
ATOM 8682 N N . GLU B 1 470 ? 11.742 12.375 -13.539 1 95.81 470 GLU B N 1
ATOM 8683 C CA . GLU B 1 470 ? 10.625 13.25 -13.891 1 95.81 470 GLU B CA 1
ATOM 8684 C C . GLU B 1 470 ? 10.172 14.07 -12.688 1 95.81 470 GLU B C 1
ATOM 8686 O O . GLU B 1 470 ? 9.922 15.273 -12.805 1 95.81 470 GLU B O 1
ATOM 8691 N N . LEU B 1 471 ? 10.008 13.453 -11.5 1 98.25 471 LEU B N 1
ATOM 8692 C CA . LEU B 1 471 ? 9.609 14.141 -10.281 1 98.25 471 LEU B CA 1
ATOM 8693 C C . LEU B 1 471 ? 10.672 15.141 -9.844 1 98.25 471 LEU B C 1
ATOM 8695 O O . LEU B 1 471 ? 10.352 16.25 -9.414 1 98.25 471 LEU B O 1
ATOM 8699 N N . SER B 1 472 ? 11.984 14.766 -10.008 1 98.5 472 SER B N 1
ATOM 8700 C CA . SER B 1 472 ? 13.102 15.633 -9.648 1 98.5 472 SER B CA 1
ATOM 8701 C C . SER B 1 472 ? 13.164 16.859 -10.562 1 98.5 472 SER B C 1
ATOM 8703 O O . SER B 1 472 ? 13.391 17.969 -10.102 1 98.5 472 SER B O 1
ATOM 8705 N N . ASP B 1 473 ? 12.953 16.625 -11.812 1 98.25 473 ASP B N 1
ATOM 8706 C CA . ASP B 1 473 ? 12.945 17.719 -12.773 1 98.25 473 ASP B CA 1
ATOM 8707 C C . ASP B 1 473 ? 11.789 18.688 -12.492 1 98.25 473 ASP B C 1
ATOM 8709 O O . ASP B 1 473 ? 11.945 19.891 -12.602 1 98.25 473 ASP B O 1
ATOM 8713 N N . LEU B 1 474 ? 10.625 18.141 -12.242 1 98.44 474 LEU B N 1
ATOM 8714 C CA . LEU B 1 474 ? 9.477 18.953 -11.883 1 98.44 474 LEU B CA 1
ATOM 8715 C C . LEU B 1 474 ? 9.789 19.812 -10.664 1 98.44 474 LEU B C 1
ATOM 8717 O O . LEU B 1 474 ? 9.453 21 -10.641 1 98.44 474 LEU B O 1
ATOM 8721 N N . TYR B 1 475 ? 10.398 19.219 -9.641 1 98.69 475 TYR B N 1
ATOM 8722 C CA . TYR B 1 475 ? 10.742 19.953 -8.43 1 98.69 475 TYR B CA 1
ATOM 8723 C C . TYR B 1 475 ? 11.742 21.062 -8.734 1 98.69 475 TYR B C 1
ATOM 8725 O O . TYR B 1 475 ? 11.625 22.172 -8.211 1 98.69 475 TYR B O 1
ATOM 8733 N N . GLU B 1 476 ? 12.734 20.797 -9.555 1 98.44 476 GLU B N 1
ATOM 8734 C CA . GLU B 1 476 ? 13.719 21.797 -9.945 1 98.44 476 GLU B CA 1
ATOM 8735 C C . GLU B 1 476 ? 13.047 22.984 -10.625 1 98.44 476 GLU B C 1
ATOM 8737 O O . GLU B 1 476 ? 13.438 24.141 -10.391 1 98.44 476 GLU B O 1
ATOM 8742 N N . ARG B 1 477 ? 12.094 22.75 -11.492 1 98.12 477 ARG B N 1
ATOM 8743 C CA . ARG B 1 477 ? 11.359 23.828 -12.141 1 98.12 477 ARG B CA 1
ATOM 8744 C C . ARG B 1 477 ? 10.656 24.703 -11.109 1 98.12 477 ARG B C 1
ATOM 8746 O O . ARG B 1 477 ? 10.633 25.922 -11.234 1 98.12 477 ARG B O 1
ATOM 8753 N N . GLU B 1 478 ? 10.016 24.047 -10.047 1 98.44 478 GLU B N 1
ATOM 8754 C CA . GLU B 1 478 ? 9.352 24.812 -8.984 1 98.44 478 GLU B CA 1
ATOM 8755 C C . GLU B 1 478 ? 10.359 25.641 -8.195 1 98.44 478 GLU B C 1
ATOM 8757 O O . GLU B 1 478 ? 10.055 26.766 -7.793 1 98.44 478 GLU B O 1
ATOM 8762 N N . LEU B 1 479 ? 11.57 25.062 -7.965 1 98.44 479 LEU B N 1
ATOM 8763 C CA . LEU B 1 479 ? 12.633 25.828 -7.312 1 98.44 479 LEU B CA 1
ATOM 8764 C C . LEU B 1 479 ? 12.977 27.078 -8.117 1 98.44 479 LEU B C 1
ATOM 8766 O O . LEU B 1 479 ? 13.148 28.156 -7.547 1 98.44 479 LEU B O 1
ATOM 8770 N N . LYS B 1 480 ? 13.055 26.938 -9.398 1 98.12 480 LYS B N 1
ATOM 8771 C CA . LYS B 1 480 ? 13.414 28.047 -10.273 1 98.12 480 LYS B CA 1
ATOM 8772 C C . LYS B 1 480 ? 12.352 29.141 -10.25 1 98.12 480 LYS B C 1
ATOM 8774 O O . LYS B 1 480 ? 12.664 30.328 -10.336 1 98.12 480 LYS B O 1
ATOM 8779 N N . ILE B 1 481 ? 11.133 28.75 -10.125 1 98.06 481 ILE B N 1
ATOM 8780 C CA . ILE B 1 481 ? 10.047 29.719 -10.023 1 98.06 481 ILE B CA 1
ATOM 8781 C C . ILE B 1 481 ? 10.18 30.5 -8.711 1 98.06 481 ILE B C 1
ATOM 8783 O O . ILE B 1 481 ? 10.109 31.734 -8.703 1 98.06 481 ILE B O 1
ATOM 8787 N N . MET B 1 482 ? 10.406 29.859 -7.586 1 97.88 482 MET B N 1
ATOM 8788 C CA . MET B 1 482 ? 10.414 30.5 -6.273 1 97.88 482 MET B CA 1
ATOM 8789 C C . MET B 1 482 ? 11.641 31.391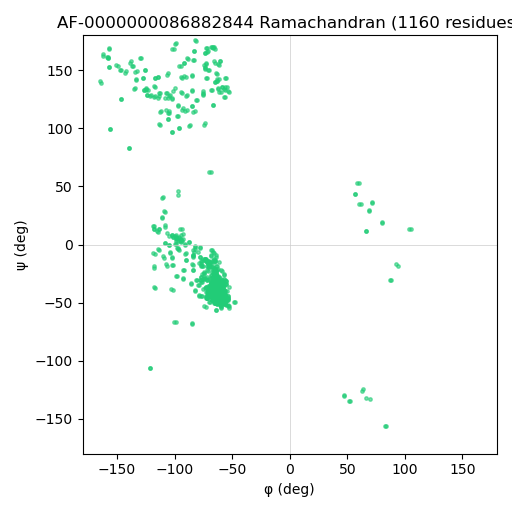 -6.109 1 97.88 482 MET B C 1
ATOM 8791 O O . MET B 1 482 ? 11.539 32.5 -5.598 1 97.88 482 MET B O 1
ATOM 8795 N N . PHE B 1 483 ? 12.859 30.922 -6.625 1 97.88 483 PHE B N 1
ATOM 8796 C CA . PHE B 1 483 ? 14.094 31.594 -6.25 1 97.88 483 PHE B CA 1
ATOM 8797 C C . PHE B 1 483 ? 14.648 32.406 -7.414 1 97.88 483 PHE B C 1
ATOM 8799 O O . PHE B 1 483 ? 15.508 33.281 -7.219 1 97.88 483 PHE B O 1
ATOM 8806 N N . GLY B 1 484 ? 14.164 32.125 -8.672 1 96 484 GLY B N 1
ATOM 8807 C CA . GLY B 1 484 ? 14.711 32.812 -9.828 1 96 484 GLY B CA 1
ATOM 8808 C C . GLY B 1 484 ? 16.219 32.75 -9.906 1 96 484 GLY B C 1
ATOM 8809 O O . GLY B 1 484 ? 16.812 31.688 -9.766 1 96 484 GLY B O 1
ATOM 8810 N N . ASN B 1 485 ? 16.828 33.906 -10.188 1 95.06 485 ASN B N 1
ATOM 8811 C CA . ASN B 1 485 ? 18.281 33.969 -10.289 1 95.06 485 ASN B CA 1
ATOM 8812 C C . ASN B 1 485 ? 18.906 34.5 -9 1 95.06 485 ASN B C 1
ATOM 8814 O O . ASN B 1 485 ? 20.125 34.688 -8.93 1 95.06 485 ASN B O 1
ATOM 8818 N N . SER B 1 486 ? 18.125 34.656 -7.969 1 96.44 486 SER B N 1
ATOM 8819 C CA . SER B 1 486 ? 18.594 35.25 -6.727 1 96.44 486 SER B CA 1
ATOM 8820 C C . SER B 1 486 ? 19.438 34.25 -5.926 1 96.44 486 SER B C 1
ATOM 8822 O O . SER B 1 486 ? 20.25 34.656 -5.09 1 96.44 486 SER B O 1
ATOM 8824 N N . VAL B 1 487 ? 19.203 33 -6.148 1 96.56 487 VAL B N 1
ATOM 8825 C CA . VAL B 1 487 ? 19.906 31.922 -5.461 1 96.56 487 VAL B CA 1
ATOM 8826 C C . VAL B 1 487 ? 20.328 30.844 -6.473 1 96.56 487 VAL B C 1
ATOM 8828 O O . VAL B 1 487 ? 19.562 30.484 -7.355 1 96.56 487 VAL B O 1
ATOM 8831 N N . LYS B 1 488 ? 21.531 30.438 -6.367 1 97.12 488 LYS B N 1
ATOM 8832 C CA . LYS B 1 488 ? 22 29.359 -7.23 1 97.12 488 LYS B CA 1
ATOM 8833 C C . LYS B 1 488 ? 21.453 28.016 -6.766 1 97.12 488 LYS B C 1
ATOM 8835 O O . LYS B 1 488 ? 21.547 27.672 -5.59 1 97.12 488 LYS B O 1
ATOM 8840 N N . ILE B 1 489 ? 20.875 27.281 -7.676 1 97.56 489 ILE B N 1
ATOM 8841 C CA . ILE B 1 489 ? 20.312 25.969 -7.375 1 97.56 489 ILE B CA 1
ATOM 8842 C C . ILE B 1 489 ? 21.328 24.875 -7.77 1 97.56 489 ILE B C 1
ATOM 8844 O O . ILE B 1 489 ? 21.609 24.688 -8.953 1 97.56 489 ILE B O 1
ATOM 8848 N N . THR B 1 490 ? 21.891 24.203 -6.82 1 97.19 490 THR B N 1
ATOM 8849 C CA . THR B 1 490 ? 22.844 23.125 -7.082 1 97.19 490 THR B CA 1
ATOM 8850 C C . THR B 1 490 ? 22.109 21.812 -7.371 1 97.19 490 THR B C 1
ATOM 8852 O O . THR B 1 490 ? 20.969 21.625 -6.957 1 97.19 490 THR B O 1
ATOM 8855 N N . PRO B 1 491 ? 22.688 20.844 -8.016 1 97.06 491 PRO B N 1
ATOM 8856 C CA . PRO B 1 491 ? 22.016 19.688 -8.594 1 97.06 491 PRO B CA 1
ATOM 8857 C C . PRO B 1 491 ? 21.328 18.812 -7.547 1 97.06 491 PRO B C 1
ATOM 8859 O O . PRO B 1 491 ? 20.281 18.234 -7.816 1 97.06 491 PRO B O 1
ATOM 8862 N N . GLU B 1 492 ? 21.844 18.766 -6.32 1 97.12 492 GLU B N 1
ATOM 8863 C CA . GLU B 1 492 ? 21.312 17.844 -5.316 1 97.12 492 GLU B CA 1
ATOM 8864 C C . GLU B 1 492 ? 19.938 18.281 -4.832 1 97.12 492 GLU B C 1
ATOM 8866 O O . GLU B 1 492 ? 19.172 17.484 -4.309 1 97.12 492 GLU B O 1
ATOM 8871 N N . TYR B 1 493 ? 19.578 19.531 -5.078 1 97.94 493 TYR B N 1
ATOM 8872 C CA . TYR B 1 493 ? 18.359 20.078 -4.516 1 97.94 493 TYR B CA 1
ATOM 8873 C C . TYR B 1 493 ? 17.141 19.578 -5.285 1 97.94 493 TYR B C 1
ATOM 8875 O O . TYR B 1 493 ? 16 19.672 -4.805 1 97.94 493 TYR B O 1
ATOM 8883 N N . LYS B 1 494 ? 17.328 19.062 -6.488 1 97.94 494 LYS B N 1
ATOM 8884 C CA . LYS B 1 494 ? 16.203 18.531 -7.227 1 97.94 494 LYS B CA 1
ATOM 8885 C C . LYS B 1 494 ? 15.625 17.297 -6.527 1 97.94 494 LYS B C 1
ATOM 8887 O O . LYS B 1 494 ? 14.5 16.875 -6.805 1 97.94 494 LYS B O 1
ATOM 8892 N N . TYR B 1 495 ? 16.406 16.688 -5.527 1 98.19 495 TYR B N 1
ATOM 8893 C CA . TYR B 1 495 ? 15.953 15.508 -4.801 1 98.19 495 TYR B CA 1
ATOM 8894 C C . TYR B 1 495 ? 15.195 15.898 -3.541 1 98.19 495 TYR B C 1
ATOM 8896 O O . TYR B 1 495 ? 14.656 15.039 -2.84 1 98.19 495 TYR B O 1
ATOM 8904 N N . GLU B 1 496 ? 15.039 17.203 -3.252 1 97.81 496 GLU B N 1
ATOM 8905 C CA . GLU B 1 496 ? 14.469 17.672 -1.993 1 97.81 496 GLU B CA 1
ATOM 8906 C C . GLU B 1 496 ? 13.016 17.219 -1.847 1 97.81 496 GLU B C 1
ATOM 8908 O O . GLU B 1 496 ? 12.539 17 -0.731 1 97.81 496 GLU B O 1
ATOM 8913 N N . TRP B 1 497 ? 12.32 17.031 -2.982 1 98.31 497 TRP B N 1
ATOM 8914 C CA . TRP B 1 497 ? 10.922 16.609 -2.902 1 98.31 497 TRP B CA 1
ATOM 8915 C C . TRP B 1 497 ? 10.789 15.32 -2.09 1 98.31 497 TRP B C 1
ATOM 8917 O O . TRP B 1 497 ? 9.828 15.164 -1.329 1 98.31 497 TRP B O 1
ATOM 8927 N N . ALA B 1 498 ? 11.766 14.438 -2.158 1 98.19 498 ALA B N 1
ATOM 8928 C CA . ALA B 1 498 ? 11.727 13.133 -1.516 1 98.19 498 ALA B CA 1
ATOM 8929 C C . ALA B 1 498 ? 11.906 13.258 -0.006 1 98.19 498 ALA B C 1
ATOM 8931 O O . ALA B 1 498 ? 11.641 12.305 0.738 1 98.19 498 ALA B O 1
ATOM 8932 N N . SER B 1 499 ? 12.312 14.414 0.439 1 96.56 499 SER B N 1
ATOM 8933 C CA . SER B 1 499 ? 12.562 14.617 1.861 1 96.56 499 SER B CA 1
ATOM 8934 C C . SER B 1 499 ? 11.414 15.367 2.527 1 96.56 499 SER B C 1
ATOM 8936 O O . SER B 1 499 ? 11.516 15.781 3.684 1 96.56 499 SER B O 1
ATOM 8938 N N . ILE B 1 500 ? 10.305 15.586 1.826 1 95.5 500 ILE B N 1
ATOM 8939 C CA . ILE B 1 500 ? 9.148 16.281 2.361 1 95.5 500 ILE B CA 1
ATOM 8940 C C . ILE B 1 500 ? 8.125 15.281 2.883 1 95.5 500 ILE B C 1
ATOM 8942 O O . ILE B 1 500 ? 7.344 14.719 2.109 1 95.5 500 ILE B O 1
ATOM 8946 N N . PRO B 1 501 ? 8.047 15.031 4.137 1 92.75 501 PRO B N 1
ATOM 8947 C CA . PRO B 1 501 ? 7.184 13.977 4.676 1 92.75 501 PRO B CA 1
ATOM 8948 C C . PRO B 1 501 ? 5.703 14.227 4.391 1 92.75 501 PRO B C 1
ATOM 8950 O O . PRO B 1 501 ? 4.941 13.281 4.176 1 92.75 501 PRO B O 1
ATOM 8953 N N . HIS B 1 502 ? 5.277 15.469 4.301 1 92.94 502 HIS B N 1
ATOM 8954 C CA . HIS B 1 502 ? 3.867 15.82 4.172 1 92.94 502 HIS B CA 1
ATOM 8955 C C . HIS B 1 502 ? 3.283 15.273 2.873 1 92.94 502 HIS B C 1
ATOM 8957 O O . HIS B 1 502 ? 2.133 14.828 2.842 1 92.94 502 HIS B O 1
ATOM 8963 N N . ILE B 1 503 ? 4.023 15.305 1.812 1 96.88 503 ILE B N 1
ATOM 8964 C CA . ILE B 1 503 ? 3.453 14.93 0.525 1 96.88 503 ILE B CA 1
ATOM 8965 C C . ILE B 1 503 ? 3.322 13.406 0.445 1 96.88 503 ILE B C 1
ATOM 8967 O O . ILE B 1 503 ? 2.621 12.883 -0.423 1 96.88 503 ILE B O 1
ATOM 8971 N N . PHE B 1 504 ? 4 12.656 1.394 1 96.69 504 PHE B N 1
ATOM 8972 C CA . PHE B 1 504 ? 3.889 11.203 1.473 1 96.69 504 PHE B CA 1
ATOM 8973 C C . PHE B 1 504 ? 2.789 10.797 2.447 1 96.69 504 PHE B C 1
ATOM 8975 O O . PHE B 1 504 ? 2.137 9.773 2.26 1 96.69 504 PHE B O 1
ATOM 8982 N N . ASN B 1 505 ? 2.543 11.609 3.449 1 92.19 505 ASN B N 1
ATOM 8983 C CA . ASN B 1 505 ? 1.692 11.188 4.555 1 92.19 505 ASN B CA 1
ATOM 8984 C C . ASN B 1 505 ? 0.288 11.773 4.441 1 92.19 505 ASN B C 1
ATOM 8986 O O . ASN B 1 505 ? -0.693 11.117 4.801 1 92.19 505 ASN B O 1
ATOM 8990 N N . VAL B 1 506 ? 0.217 13.016 4.012 1 93.75 506 VAL B N 1
ATOM 8991 C CA . VAL B 1 506 ? -1.05 13.734 3.953 1 93.75 506 VAL B CA 1
ATOM 8992 C C . VAL B 1 506 ? -1.116 14.562 2.672 1 93.75 506 VAL B C 1
ATOM 8994 O O . VAL B 1 506 ? -0.928 15.781 2.699 1 93.75 506 VAL B O 1
ATOM 8997 N N . PRO B 1 507 ? -1.497 13.945 1.578 1 96.75 507 PRO B N 1
ATOM 8998 C CA . PRO B 1 507 ? -1.541 14.656 0.301 1 96.75 507 PRO B CA 1
ATOM 8999 C C . PRO B 1 507 ? -2.352 15.953 0.376 1 96.75 507 PRO B C 1
ATOM 9001 O O . PRO B 1 507 ? -3.438 15.969 0.961 1 96.75 507 PRO B O 1
ATOM 9004 N N . PHE B 1 508 ? -1.756 17.062 -0.149 1 96.94 508 PHE B N 1
ATOM 9005 C CA . PHE B 1 508 ? -2.336 18.391 -0.304 1 96.94 508 PHE B CA 1
ATOM 9006 C C . PHE B 1 508 ? -2.545 19.047 1.053 1 96.94 508 PHE B C 1
ATOM 9008 O O . PHE B 1 508 ? -3.48 19.828 1.23 1 96.94 508 PHE B O 1
ATOM 9015 N N . TYR B 1 509 ? -1.727 18.703 1.966 1 91.69 509 TYR B N 1
ATOM 9016 C CA . TYR B 1 509 ? -1.739 19.266 3.316 1 91.69 509 TYR B CA 1
ATOM 9017 C C . TYR B 1 509 ? -1.134 20.656 3.342 1 91.69 509 TYR B C 1
ATOM 9019 O O . TYR B 1 509 ? -1.611 21.531 4.066 1 91.69 509 TYR B O 1
ATOM 9027 N N . VAL B 1 510 ? -0.195 20.922 2.529 1 94 510 VAL B N 1
ATOM 9028 C CA . VAL B 1 510 ? 0.792 21.969 2.795 1 94 510 VAL B CA 1
ATOM 9029 C C . VAL B 1 510 ? 0.237 23.328 2.369 1 94 510 VAL B C 1
ATOM 9031 O O . VAL B 1 510 ? 0.662 24.375 2.879 1 94 510 VAL B O 1
ATOM 9034 N N . TYR B 1 511 ? -0.749 23.391 1.48 1 95.12 511 TYR B N 1
ATOM 9035 C CA . TYR B 1 511 ? -1.254 24.703 1.076 1 95.12 511 TYR B CA 1
ATOM 9036 C C . TYR B 1 511 ? -1.899 25.422 2.252 1 95.12 511 TYR B C 1
ATOM 9038 O O . TYR B 1 511 ? -2.006 26.656 2.252 1 95.12 511 TYR B O 1
ATOM 9046 N N . ALA B 1 512 ? -2.357 24.641 3.186 1 92.31 512 ALA B N 1
ATOM 9047 C CA . ALA B 1 512 ? -3.037 25.203 4.352 1 92.31 512 ALA B CA 1
ATOM 9048 C C . ALA B 1 512 ? -2.102 26.094 5.152 1 92.31 512 ALA B C 1
ATOM 9050 O O . ALA B 1 512 ? -2.545 27.062 5.785 1 92.31 512 ALA B O 1
ATOM 9051 N N . TYR B 1 513 ? -0.779 25.828 5.078 1 88.62 513 TYR B N 1
ATOM 9052 C CA . TYR B 1 513 ? 0.186 26.672 5.785 1 88.62 513 TYR B CA 1
ATOM 9053 C C . TYR B 1 513 ? 0.233 28.062 5.188 1 88.62 513 TYR B C 1
ATOM 9055 O O . TYR B 1 513 ? 0.204 29.062 5.922 1 88.62 513 TYR B O 1
ATOM 9063 N N . ASN B 1 514 ? 0.313 28.062 3.904 1 93.56 514 ASN B N 1
ATOM 9064 C CA . ASN B 1 514 ? 0.291 29.344 3.205 1 93.56 514 ASN B CA 1
ATOM 9065 C C . ASN B 1 514 ? -1.016 30.094 3.451 1 93.56 514 ASN B C 1
ATOM 9067 O O . ASN B 1 514 ? -1.003 31.281 3.803 1 93.56 514 ASN B O 1
ATOM 9071 N N . TYR B 1 515 ? -2.117 29.391 3.314 1 94.38 515 TYR B N 1
ATOM 9072 C CA . TYR B 1 515 ? -3.453 29.922 3.535 1 94.38 515 TYR B CA 1
ATOM 9073 C C . TYR B 1 515 ? -3.574 30.531 4.93 1 94.38 515 TYR B C 1
ATOM 9075 O O . TYR B 1 515 ? -3.959 31.688 5.086 1 94.38 515 TYR B O 1
ATOM 9083 N N . ALA B 1 516 ? -3.215 29.797 5.863 1 91.5 516 ALA B N 1
ATOM 9084 C CA . ALA B 1 516 ? -3.379 30.203 7.258 1 91.5 516 ALA B CA 1
ATOM 9085 C C . ALA B 1 516 ? -2.463 31.375 7.605 1 91.5 516 ALA B C 1
ATOM 9087 O O . ALA B 1 516 ? -2.865 32.281 8.32 1 91.5 516 ALA B O 1
ATOM 9088 N N . ASN B 1 517 ? -1.243 31.359 7.156 1 91 517 ASN B N 1
ATOM 9089 C CA . ASN B 1 517 ? -0.307 32.438 7.457 1 91 517 ASN B CA 1
ATOM 9090 C C . ASN B 1 517 ? -0.765 33.75 6.852 1 91 517 ASN B C 1
ATOM 9092 O O . ASN B 1 517 ? -0.712 34.781 7.512 1 91 517 ASN B O 1
ATOM 9096 N N . LEU B 1 518 ? -1.157 33.719 5.645 1 92.56 518 LEU B N 1
ATOM 9097 C CA . LEU B 1 518 ? -1.671 34.906 5.008 1 92.56 518 LEU B CA 1
ATOM 9098 C C . LEU B 1 518 ? -2.896 35.438 5.746 1 92.56 518 LEU B C 1
ATOM 9100 O O . LEU B 1 518 ? -3.043 36.656 5.93 1 92.56 518 LEU B O 1
ATOM 9104 N N . LEU B 1 519 ? -3.742 34.531 6.117 1 93.38 519 LEU B N 1
ATOM 9105 C CA . LEU B 1 519 ? -4.938 34.906 6.867 1 93.38 519 LEU B CA 1
ATOM 9106 C C . LEU B 1 519 ? -4.562 35.594 8.18 1 93.38 519 LEU B C 1
ATOM 9108 O O . LEU B 1 519 ? -5.125 36.625 8.516 1 93.38 519 LEU B O 1
ATOM 9112 N N . VAL B 1 520 ? -3.615 35.094 8.875 1 93.25 520 VAL B N 1
ATOM 9113 C CA . VAL B 1 520 ? -3.252 35.625 10.188 1 93.25 520 VAL B CA 1
ATOM 9114 C C . VAL B 1 520 ? -2.576 37 10.031 1 93.25 520 VAL B C 1
ATOM 9116 O O . VAL B 1 520 ? -2.779 37.875 10.852 1 93.25 520 VAL B O 1
ATOM 9119 N N . ILE B 1 521 ? -1.738 37.094 9.016 1 90.12 521 ILE B N 1
ATOM 9120 C CA . ILE B 1 521 ? -1.111 38.375 8.75 1 90.12 521 ILE B CA 1
ATOM 9121 C C . ILE B 1 521 ? -2.188 39.438 8.531 1 90.12 521 ILE B C 1
ATOM 9123 O O . ILE B 1 521 ? -2.105 40.531 9.086 1 90.12 521 ILE B O 1
ATOM 9127 N N . ALA B 1 522 ? -3.178 39.062 7.816 1 86.38 522 ALA B N 1
ATOM 9128 C CA . ALA B 1 522 ? -4.285 40 7.566 1 86.38 522 ALA B CA 1
ATOM 9129 C C . ALA B 1 522 ? -5.039 40.312 8.852 1 86.38 522 ALA B C 1
ATOM 9131 O O . ALA B 1 522 ? -5.418 41.469 9.094 1 86.38 522 ALA B O 1
ATOM 9132 N N . LEU B 1 523 ? -5.297 39.344 9.641 1 91.25 523 LEU B N 1
ATOM 9133 C CA . LEU B 1 523 ? -5.969 39.531 10.922 1 91.25 523 LEU B CA 1
ATOM 9134 C C . LEU B 1 523 ? -5.148 40.406 11.844 1 91.25 523 LEU B C 1
ATOM 9136 O O . LEU B 1 523 ? -5.699 41.281 12.531 1 91.25 523 LEU B O 1
ATOM 9140 N N . TYR B 1 524 ? -3.881 40.188 11.82 1 91.62 524 TYR B N 1
ATOM 9141 C CA . TYR B 1 524 ? -3.006 40.969 12.688 1 91.62 524 TYR B CA 1
ATOM 9142 C C . TYR B 1 524 ? -2.98 42.438 12.25 1 91.62 524 TYR B C 1
ATOM 9144 O O . TYR B 1 524 ? -2.975 43.344 13.086 1 91.62 524 TYR B O 1
ATOM 9152 N N . GLU B 1 525 ? -2.906 42.625 10.977 1 87 525 GLU B N 1
ATOM 9153 C CA . GLU B 1 525 ? -2.977 44 10.469 1 87 525 GLU B CA 1
ATOM 9154 C C . GLU B 1 525 ? -4.277 44.688 10.891 1 87 525 GLU B C 1
ATOM 9156 O O . GLU B 1 525 ? -4.277 45.875 11.242 1 87 525 GLU B O 1
ATOM 9161 N N . LYS B 1 526 ? -5.324 43.969 10.836 1 89.06 526 LYS B N 1
ATOM 9162 C CA . LYS B 1 526 ? -6.609 44.5 11.289 1 89.06 526 LYS B CA 1
ATOM 9163 C C . LYS B 1 526 ? -6.57 44.844 12.773 1 89.06 526 LYS B C 1
ATOM 9165 O O . LYS B 1 526 ? -7.172 45.812 13.211 1 89.06 526 LYS B O 1
ATOM 9170 N N . TYR B 1 527 ? -5.973 44 13.562 1 92.62 527 TYR B N 1
ATOM 9171 C CA . TYR B 1 527 ? -5.785 44.281 14.984 1 92.62 527 TYR B CA 1
ATOM 9172 C C . TYR B 1 527 ? -5.004 45.562 15.203 1 92.62 527 TYR B C 1
ATOM 9174 O O . TYR B 1 527 ? -5.367 46.375 16.047 1 92.62 527 TYR B O 1
ATOM 9182 N N . LEU B 1 528 ? -3.945 45.688 14.422 1 89.12 528 LEU B N 1
ATOM 9183 C CA . LEU B 1 528 ? -3.127 46.906 14.555 1 89.12 528 LEU B CA 1
ATOM 9184 C C . LEU B 1 528 ? -3.932 48.125 14.195 1 89.12 528 LEU B C 1
ATOM 9186 O O . LEU B 1 528 ? -3.723 49.219 14.781 1 89.12 528 LEU B O 1
ATOM 9190 N N . GLU B 1 529 ? -4.824 48 13.344 1 88.75 529 GLU B N 1
ATOM 9191 C CA . GLU B 1 529 ? -5.656 49.094 12.898 1 88.75 529 GLU B CA 1
ATOM 9192 C C . GLU B 1 529 ? -6.758 49.406 13.906 1 88.75 529 GLU B C 1
ATOM 9194 O O . GLU B 1 529 ? -6.996 50.562 14.242 1 88.75 529 GLU B O 1
ATOM 9199 N N . GLU B 1 530 ? -7.391 48.312 14.398 1 92.94 530 GLU B N 1
ATOM 9200 C CA . GLU B 1 530 ? -8.586 48.469 15.219 1 92.94 530 GLU B CA 1
ATOM 9201 C C . GLU B 1 530 ? -8.234 48.531 16.703 1 92.94 530 GLU B C 1
ATOM 9203 O O . GLU B 1 530 ? -9.031 49 17.516 1 92.94 530 GLU B O 1
ATOM 9208 N N . GLY B 1 531 ? -7.117 48.031 17.016 1 92.25 531 GLY B N 1
ATOM 9209 C CA . GLY B 1 531 ? -6.703 48 18.422 1 92.25 531 GLY B CA 1
ATOM 9210 C C . GLY B 1 531 ? -7.551 47.094 19.281 1 92.25 531 GLY B C 1
ATOM 9211 O O . GLY B 1 531 ? -7.828 45.969 18.906 1 92.25 531 GLY B O 1
ATOM 9212 N N . LYS B 1 532 ? -7.992 47.531 20.391 1 93.81 532 LYS B N 1
ATOM 9213 C CA . LYS B 1 532 ? -8.688 46.719 21.391 1 93.81 532 LYS B CA 1
ATOM 9214 C C . LYS B 1 532 ? -10.086 46.344 20.922 1 93.81 532 LYS B C 1
ATOM 9216 O O . LYS B 1 532 ? -10.672 45.375 21.391 1 93.81 532 LYS B O 1
ATOM 9221 N N . ASP B 1 533 ? -10.625 47.125 19.969 1 94.5 533 ASP B N 1
ATOM 9222 C CA . ASP B 1 533 ? -11.945 46.812 19.438 1 94.5 533 ASP B CA 1
ATOM 9223 C C . ASP B 1 533 ? -11.945 45.5 18.672 1 94.5 533 ASP B C 1
ATOM 9225 O O . ASP B 1 533 ? -12.992 44.906 18.469 1 94.5 533 ASP B O 1
ATOM 9229 N N . PHE B 1 534 ? -10.773 45.062 18.25 1 95.06 534 PHE B N 1
ATOM 9230 C CA . PHE B 1 534 ? -10.57 43.812 17.516 1 95.06 534 PHE B CA 1
ATOM 9231 C C . PHE B 1 534 ? -10.703 42.625 18.422 1 95.06 534 PHE B C 1
ATOM 9233 O O . PHE B 1 534 ? -11.148 41.531 18 1 95.06 534 PHE B O 1
ATOM 9240 N N . VAL B 1 535 ? -10.398 42.75 19.688 1 96.62 535 VAL B N 1
ATOM 9241 C CA . VAL B 1 535 ? -10.133 41.656 20.609 1 96.62 535 VAL B CA 1
ATOM 9242 C C . VAL B 1 535 ? -11.406 40.844 20.844 1 96.62 535 VAL B C 1
ATOM 9244 O O . VAL B 1 535 ? -11.391 39.625 20.734 1 96.62 535 VAL B O 1
ATOM 9247 N N . PRO B 1 536 ? -12.562 41.5 21.047 1 96.56 536 PRO B N 1
ATOM 9248 C CA . PRO B 1 536 ? -13.766 40.719 21.281 1 96.56 536 PRO B CA 1
ATOM 9249 C C . PRO B 1 536 ? -14.172 39.875 20.062 1 96.56 536 PRO B C 1
ATOM 9251 O O . PRO B 1 536 ? -14.625 38.75 20.203 1 96.56 536 PRO B O 1
ATOM 9254 N N . LYS B 1 537 ? -14.016 40.406 18.906 1 96.19 537 LYS B N 1
ATOM 9255 C CA . LYS B 1 537 ? -14.344 39.688 17.688 1 96.19 537 LYS B CA 1
ATOM 9256 C C . LYS B 1 537 ? -13.406 38.5 17.469 1 96.19 537 LYS B C 1
ATOM 9258 O O . LYS B 1 537 ? -13.828 37.438 17.016 1 96.19 537 LYS B O 1
ATOM 9263 N N . TYR B 1 538 ? -12.156 38.75 17.734 1 96.75 538 TYR B N 1
ATOM 9264 C CA . TYR B 1 538 ? -11.148 37.688 17.609 1 96.75 538 TYR B CA 1
ATOM 9265 C C . TYR B 1 538 ? -11.398 36.562 18.594 1 96.75 538 TYR B C 1
ATOM 9267 O O . TYR B 1 538 ? -11.297 35.375 18.25 1 96.75 538 TYR B O 1
ATOM 9275 N N . LYS B 1 539 ? -11.742 36.906 19.797 1 97.31 539 LYS B N 1
ATOM 9276 C CA . LYS B 1 539 ? -12.086 35.906 20.812 1 97.31 539 LYS B CA 1
ATOM 9277 C C . LYS B 1 539 ? -13.289 35.062 20.375 1 97.31 539 LYS B C 1
ATOM 9279 O O . LYS B 1 539 ? -13.32 33.844 20.578 1 97.31 539 LYS B O 1
ATOM 9284 N N . GLU B 1 540 ? -14.211 35.75 19.828 1 96.69 540 GLU B N 1
ATOM 9285 C CA . GLU B 1 540 ? -15.391 35.062 19.344 1 96.69 540 GLU B CA 1
ATOM 9286 C C . GLU B 1 540 ? -15.023 34.094 18.219 1 96.69 540 GLU B C 1
ATOM 9288 O O . GLU B 1 540 ? -15.539 32.969 18.172 1 96.69 540 GLU B O 1
ATOM 9293 N N . LEU B 1 541 ? -14.18 34.531 17.328 1 97 541 LEU B N 1
ATOM 9294 C CA . LEU B 1 541 ? -13.711 33.656 16.266 1 97 541 LEU B CA 1
ATOM 9295 C C . LEU B 1 541 ? -13.078 32.375 16.844 1 97 541 LEU B C 1
ATOM 9297 O O . LEU B 1 541 ? -13.43 31.266 16.438 1 97 541 LEU B O 1
ATOM 9301 N N . LEU B 1 542 ? -12.148 32.531 17.766 1 97.69 542 LEU B N 1
ATOM 9302 C CA . LEU B 1 542 ? -11.438 31.391 18.344 1 97.69 542 LEU B CA 1
ATOM 9303 C C . LEU B 1 542 ? -12.398 30.5 19.125 1 97.69 542 LEU B C 1
ATOM 9305 O O . LEU B 1 542 ? -12.305 29.281 19.062 1 97.69 542 LEU B O 1
ATOM 9309 N N . SER B 1 543 ? -13.344 31.094 19.859 1 97.56 543 SER B N 1
ATOM 9310 C CA . SER B 1 543 ? -14.297 30.359 20.688 1 97.56 543 SER B CA 1
ATOM 9311 C C . SER B 1 543 ? -15.289 29.594 19.828 1 97.56 543 SER B C 1
ATOM 9313 O O . SER B 1 543 ? -15.953 28.672 20.312 1 97.56 543 SER B O 1
ATOM 9315 N N . SER B 1 544 ? -15.398 29.969 18.609 1 96.94 544 SER B N 1
ATOM 9316 C CA . SER B 1 544 ? -16.312 29.312 17.703 1 96.94 544 SER B CA 1
ATOM 9317 C C . SER B 1 544 ? -15.805 27.938 17.297 1 96.94 544 SER B C 1
ATOM 9319 O O . SER B 1 544 ? -16.547 27.125 16.734 1 96.94 544 SER B O 1
ATOM 9321 N N . GLY B 1 545 ? -14.508 27.672 17.625 1 96.12 545 GLY B N 1
ATOM 9322 C CA . GLY B 1 545 ? -13.977 26.422 17.109 1 96.12 545 GLY B CA 1
ATOM 9323 C C . GLY B 1 545 ? -14.281 26.203 15.633 1 96.12 545 GLY B C 1
ATOM 9324 O O . GLY B 1 545 ? -14.039 27.078 14.805 1 96.12 545 GLY B O 1
ATOM 9325 N N . GLY B 1 546 ? -14.805 25.016 15.328 1 95.81 546 GLY B N 1
ATOM 9326 C CA . GLY B 1 546 ? -15.188 24.703 13.961 1 95.81 546 GLY B CA 1
ATOM 9327 C C . GLY B 1 546 ? -16.688 24.609 13.773 1 95.81 546 GLY B C 1
ATOM 9328 O O . GLY B 1 546 ? -17.172 23.734 13.055 1 95.81 546 GLY B O 1
ATOM 9329 N N . ASN B 1 547 ? -17.469 25.5 14.391 1 96.81 547 ASN B N 1
ATOM 9330 C CA . ASN B 1 547 ? -18.922 25.359 14.406 1 96.81 547 ASN B CA 1
ATOM 9331 C C . ASN B 1 547 ? -19.562 26 13.18 1 96.81 547 ASN B C 1
ATOM 9333 O O . ASN B 1 547 ? -20.781 26.094 13.102 1 96.81 547 ASN B O 1
ATOM 9337 N N . ASP B 1 548 ? -18.766 26.516 12.305 1 96.5 548 ASP B N 1
ATOM 9338 C CA . ASP B 1 548 ? -19.234 27.062 11.031 1 96.5 548 ASP B CA 1
ATOM 9339 C C . ASP B 1 548 ? -18.109 27.078 10 1 96.5 548 ASP B C 1
ATOM 9341 O O . ASP B 1 548 ? -16.969 26.781 10.32 1 96.5 548 ASP B O 1
ATOM 9345 N N . TYR B 1 549 ? -18.484 27.328 8.766 1 95.38 549 TYR B N 1
ATOM 9346 C CA . TYR B 1 549 ? -17.5 27.422 7.699 1 95.38 549 TYR B CA 1
ATOM 9347 C C . TYR B 1 549 ? -16.547 28.594 7.93 1 95.38 549 TYR B C 1
ATOM 9349 O O . TYR B 1 549 ? -16.969 29.656 8.406 1 95.38 549 TYR B O 1
ATOM 9357 N N . PRO B 1 550 ? -15.258 28.469 7.516 1 94.38 550 PRO B N 1
ATOM 9358 C CA . PRO B 1 550 ? -14.273 29.531 7.703 1 94.38 550 PRO B CA 1
ATOM 9359 C C . PRO B 1 550 ? -14.711 30.859 7.09 1 94.38 550 PRO B C 1
ATOM 9361 O O . PRO B 1 550 ? -14.555 31.906 7.711 1 94.38 550 PRO B O 1
ATOM 9364 N N . ASN B 1 551 ? -15.266 30.828 5.895 1 92.44 551 ASN B N 1
ATOM 9365 C CA . ASN B 1 551 ? -15.664 32.062 5.242 1 92.44 551 ASN B CA 1
ATOM 9366 C C . ASN B 1 551 ? -16.734 32.781 6.043 1 92.44 551 ASN B C 1
ATOM 9368 O O . ASN B 1 551 ? -16.734 34.031 6.129 1 92.44 551 ASN B O 1
ATOM 9372 N N . ILE B 1 552 ? -17.641 32.094 6.66 1 94.5 552 ILE B N 1
ATOM 9373 C CA . ILE B 1 552 ? -18.734 32.656 7.453 1 94.5 552 ILE B CA 1
ATOM 9374 C C . ILE B 1 552 ? -18.172 33.219 8.766 1 94.5 552 ILE B C 1
ATOM 9376 O O . ILE B 1 552 ? -18.516 34.312 9.172 1 94.5 552 ILE B O 1
ATOM 9380 N N . LEU B 1 553 ? -17.328 32.438 9.398 1 95.31 553 LEU B N 1
ATOM 9381 C CA . LEU B 1 553 ? -16.734 32.875 10.664 1 95.31 553 LEU B CA 1
ATOM 9382 C C . LEU B 1 553 ? -15.891 34.125 10.477 1 95.31 553 LEU B C 1
ATOM 9384 O O . LEU B 1 553 ? -15.906 35.031 11.312 1 95.31 553 LEU B O 1
ATOM 9388 N N . LEU B 1 554 ? -15.164 34.25 9.422 1 94.69 554 LEU B N 1
ATOM 9389 C CA . LEU B 1 554 ? -14.25 35.375 9.164 1 94.69 554 LEU B CA 1
ATOM 9390 C C . LEU B 1 554 ? -15.016 36.594 8.727 1 94.69 554 LEU B C 1
ATOM 9392 O O . LEU B 1 554 ? -14.562 37.719 8.961 1 94.69 554 LEU B O 1
ATOM 9396 N N . GLU B 1 555 ? -16.156 36.406 8.102 1 93.06 555 GLU B N 1
ATOM 9397 C CA . GLU B 1 555 ? -17 37.5 7.691 1 93.06 555 GLU B CA 1
ATOM 9398 C C . GLU B 1 555 ? -17.406 38.375 8.891 1 93.06 555 GLU B C 1
ATOM 9400 O O . GLU B 1 555 ? -17.562 39.594 8.781 1 93.06 555 GLU B O 1
ATOM 9405 N N . LYS B 1 556 ? -17.547 37.719 9.992 1 90.12 556 LYS B N 1
ATOM 9406 C CA . LYS B 1 556 ? -17.906 38.406 11.219 1 90.12 556 LYS B CA 1
ATOM 9407 C C . LYS B 1 556 ? -16.828 39.406 11.617 1 90.12 556 LYS B C 1
ATOM 9409 O O . LYS B 1 556 ? -17.078 40.344 12.375 1 90.12 556 LYS B O 1
ATOM 9414 N N . LEU B 1 557 ? -15.664 39.25 11.156 1 91.94 557 LEU B N 1
ATOM 9415 C CA . LEU B 1 557 ? -14.547 40.156 11.422 1 91.94 557 LEU B CA 1
ATOM 9416 C C . LEU B 1 557 ? -14.305 41.094 10.25 1 91.94 557 LEU B C 1
ATOM 9418 O O . LEU B 1 557 ? -13.297 41.812 10.219 1 91.94 557 LEU B O 1
ATOM 9422 N N . GLY B 1 558 ? -15.195 41.031 9.266 1 89.31 558 GLY B N 1
ATOM 9423 C CA . GLY B 1 558 ? -15.07 41.875 8.094 1 89.31 558 GLY B CA 1
ATOM 9424 C C . GLY B 1 558 ? -14.07 41.375 7.078 1 89.31 558 GLY B C 1
ATOM 9425 O O . GLY B 1 558 ? -13.562 42.125 6.25 1 89.31 558 GLY B O 1
ATOM 9426 N N . ILE B 1 559 ? -13.75 40.156 7.156 1 91.25 559 ILE B N 1
ATOM 9427 C CA . ILE B 1 559 ? -12.781 39.531 6.25 1 91.25 559 ILE B CA 1
ATOM 9428 C C . ILE B 1 559 ? -13.516 38.719 5.184 1 91.25 559 ILE B C 1
ATOM 9430 O O . ILE B 1 559 ? -14.352 37.875 5.504 1 91.25 559 ILE B O 1
ATOM 9434 N N . ASP B 1 560 ? -13.25 39 3.947 1 92.69 560 ASP B N 1
ATOM 9435 C CA . ASP B 1 560 ? -13.805 38.25 2.818 1 92.69 560 ASP B CA 1
ATOM 9436 C C . ASP B 1 560 ? -12.719 37.5 2.08 1 92.69 560 ASP B C 1
ATOM 9438 O O . ASP B 1 560 ? -12.062 38.031 1.19 1 92.69 560 ASP B O 1
ATOM 9442 N N . ILE B 1 561 ? -12.656 36.219 2.295 1 92.38 561 ILE B N 1
ATOM 9443 C CA . ILE B 1 561 ? -11.562 35.406 1.795 1 92.38 561 ILE B CA 1
ATOM 9444 C C . ILE B 1 561 ? -11.812 35.031 0.33 1 92.38 561 ILE B C 1
ATOM 9446 O O . ILE B 1 561 ? -10.969 34.406 -0.317 1 92.38 561 ILE B O 1
ATOM 9450 N N . THR B 1 562 ? -12.969 35.406 -0.211 1 93.44 562 THR B N 1
ATOM 9451 C CA . THR B 1 562 ? -13.273 35.125 -1.608 1 93.44 562 THR B CA 1
ATOM 9452 C C . THR B 1 562 ? -12.68 36.188 -2.523 1 93.44 562 THR B C 1
ATOM 9454 O O . THR B 1 562 ? -12.703 36.031 -3.748 1 93.44 562 THR B O 1
ATOM 9457 N N . LYS B 1 563 ? -12.109 37.188 -1.931 1 93 563 LYS B N 1
ATOM 9458 C CA . LYS B 1 563 ? -11.562 38.281 -2.711 1 93 563 LYS B CA 1
ATOM 9459 C C . LYS B 1 563 ? -10.047 38.188 -2.848 1 93 563 LYS B C 1
ATOM 9461 O O . LYS B 1 563 ? -9.344 38.031 -1.85 1 93 563 LYS B O 1
ATOM 9466 N N . LYS B 1 564 ? -9.57 38.344 -4.035 1 94.06 564 LYS B N 1
ATOM 9467 C CA . LYS B 1 564 ? -8.141 38.25 -4.34 1 94.06 564 LYS B CA 1
ATOM 9468 C C . LYS B 1 564 ? -7.359 39.312 -3.566 1 94.06 564 LYS B C 1
ATOM 9470 O O . LYS B 1 564 ? -6.25 39.062 -3.1 1 94.06 564 LYS B O 1
ATOM 9475 N N . GLU B 1 565 ? -7.93 40.5 -3.463 1 91.12 565 GLU B N 1
ATOM 9476 C CA . GLU B 1 565 ? -7.273 41.656 -2.83 1 91.12 565 GLU B CA 1
ATOM 9477 C C . GLU B 1 565 ? -6.93 41.344 -1.374 1 91.12 565 GLU B C 1
ATOM 9479 O O . GLU B 1 565 ? -5.918 41.844 -0.858 1 91.12 565 GLU B O 1
ATOM 9484 N N . PHE B 1 566 ? -7.73 40.625 -0.775 1 90.31 566 PHE B N 1
ATOM 9485 C CA . PHE B 1 566 ? -7.488 40.25 0.609 1 90.31 566 PHE B CA 1
ATOM 9486 C C . PHE B 1 566 ? -6.156 39.5 0.741 1 90.31 566 PHE B C 1
ATOM 9488 O O . PHE B 1 566 ? -5.34 39.844 1.601 1 90.31 566 PHE B O 1
ATOM 9495 N N . TRP B 1 567 ? -5.938 38.562 -0.079 1 91.88 567 TRP B N 1
ATOM 9496 C CA . TRP B 1 567 ? -4.734 37.75 -0.035 1 91.88 567 TRP B CA 1
ATOM 9497 C C . TRP B 1 567 ? -3.51 38.562 -0.452 1 91.88 567 TRP B C 1
ATOM 9499 O O . TRP B 1 567 ? -2.432 38.406 0.127 1 91.88 567 TRP B O 1
ATOM 9509 N N . GLU B 1 568 ? -3.674 39.406 -1.391 1 90.88 568 GLU B N 1
ATOM 9510 C CA . GLU B 1 568 ? -2.58 40.281 -1.832 1 90.88 568 GLU B CA 1
ATOM 9511 C C . GLU B 1 568 ? -2.098 41.188 -0.703 1 90.88 568 GLU B C 1
ATOM 9513 O O . GLU B 1 568 ? -0.902 41.438 -0.586 1 90.88 568 GLU B O 1
ATOM 9518 N N . LYS B 1 569 ? -2.979 41.594 0.099 1 85.06 569 LYS B N 1
ATOM 9519 C CA . LYS B 1 569 ? -2.652 42.5 1.203 1 85.06 569 LYS B CA 1
ATOM 9520 C C . LYS B 1 569 ? -1.744 41.812 2.219 1 85.06 569 LYS B C 1
ATOM 9522 O O . LYS B 1 569 ? -0.945 42.469 2.889 1 85.06 569 LYS B O 1
ATOM 9527 N N . GLY B 1 570 ? -1.949 40.562 2.34 1 86.12 570 GLY B N 1
ATOM 9528 C CA . GLY B 1 570 ? -1.064 39.812 3.229 1 86.12 570 GLY B CA 1
ATOM 9529 C C . GLY B 1 570 ? 0.402 39.969 2.867 1 86.12 570 GLY B C 1
ATOM 9530 O O . GLY B 1 570 ? 1.26 40.031 3.75 1 86.12 570 GLY B O 1
ATOM 9531 N N . PHE B 1 571 ? 0.749 40.156 1.613 1 92.31 571 PHE B N 1
ATOM 9532 C CA . PHE B 1 571 ? 2.129 40.25 1.152 1 92.31 571 PHE B CA 1
ATOM 9533 C C . PHE B 1 571 ? 2.666 41.656 1.313 1 92.31 571 PHE B C 1
ATOM 9535 O O . PHE B 1 571 ? 3.881 41.875 1.312 1 92.31 571 PHE B O 1
ATOM 9542 N N . ASP B 1 572 ? 1.735 42.625 1.488 1 89 572 ASP B N 1
ATOM 9543 C CA . ASP B 1 572 ? 2.176 43.969 1.775 1 89 572 ASP B CA 1
ATOM 9544 C C . ASP B 1 572 ? 2.959 44.031 3.084 1 89 572 ASP B C 1
ATOM 9546 O O . ASP B 1 572 ? 3.932 44.781 3.197 1 89 572 ASP B O 1
ATOM 9550 N N . TYR B 1 573 ? 2.506 43.281 3.98 1 86.81 573 TYR B N 1
ATOM 9551 C CA . TYR B 1 573 ? 3.195 43.219 5.266 1 86.81 573 TYR B CA 1
ATOM 9552 C C . TYR B 1 573 ? 4.613 42.688 5.094 1 86.81 573 TYR B C 1
ATOM 9554 O O . TYR B 1 573 ? 5.559 43.25 5.676 1 86.81 573 TYR B O 1
ATOM 9562 N N . VAL B 1 574 ? 4.809 41.688 4.332 1 90.38 574 VAL B N 1
ATOM 9563 C CA . VAL B 1 574 ? 6.117 41.062 4.086 1 90.38 574 VAL B CA 1
ATOM 9564 C C . VAL B 1 574 ? 7.027 42.094 3.391 1 90.38 574 VAL B C 1
ATOM 9566 O O . VAL B 1 574 ? 8.195 42.219 3.75 1 90.38 574 VAL B O 1
ATOM 9569 N N . GLU B 1 575 ? 6.461 42.719 2.482 1 91.88 575 GLU B N 1
ATOM 9570 C CA . GLU B 1 575 ? 7.219 43.75 1.749 1 91.88 575 GLU B CA 1
ATOM 9571 C C . GLU B 1 575 ? 7.66 44.875 2.67 1 91.88 575 GLU B C 1
ATOM 9573 O O . GLU B 1 575 ? 8.766 45.406 2.527 1 91.88 575 GLU B O 1
ATOM 9578 N N . LYS B 1 576 ? 6.773 45.25 3.545 1 89.94 576 LYS B N 1
ATOM 9579 C CA . LYS B 1 576 ? 7.113 46.281 4.516 1 89.94 576 LYS B CA 1
ATOM 9580 C C . LYS B 1 576 ? 8.297 45.844 5.383 1 89.94 576 LYS B C 1
ATOM 9582 O O . LYS B 1 576 ? 9.188 46.656 5.668 1 89.94 576 LYS B O 1
ATOM 9587 N N . LEU B 1 577 ? 8.273 44.625 5.828 1 89.56 577 LEU B N 1
ATOM 9588 C CA . LEU B 1 577 ? 9.383 44.094 6.629 1 89.56 577 LEU B CA 1
ATOM 9589 C C . LEU B 1 577 ? 10.688 44.125 5.84 1 89.56 577 LEU B C 1
ATOM 9591 O O . LEU B 1 577 ? 11.734 44.469 6.383 1 89.56 577 LEU B O 1
ATOM 9595 N N . ILE B 1 578 ? 10.625 43.75 4.602 1 93.44 578 ILE B N 1
ATOM 9596 C CA . ILE B 1 578 ? 11.805 43.719 3.75 1 93.44 578 ILE B CA 1
ATOM 9597 C C . ILE B 1 578 ? 12.367 45.125 3.572 1 93.44 578 ILE B C 1
ATOM 9599 O O . ILE B 1 578 ? 13.578 45.344 3.637 1 93.44 578 ILE B O 1
ATOM 9603 N N . LYS B 1 579 ? 11.539 46.094 3.402 1 92.31 579 LYS B N 1
ATOM 9604 C CA . LYS B 1 579 ? 11.953 47.5 3.242 1 92.31 579 LYS B CA 1
ATOM 9605 C C . LYS B 1 579 ? 12.648 48 4.504 1 92.31 579 LYS B C 1
ATOM 9607 O O . LYS B 1 579 ? 13.555 48.844 4.426 1 92.31 579 LYS B O 1
ATOM 9612 N N . GLU B 1 580 ? 12.227 47.531 5.543 1 90.62 580 GLU B N 1
ATOM 9613 C CA . GLU B 1 580 ? 12.789 47.938 6.82 1 90.62 580 GLU B CA 1
ATOM 9614 C C . GLU B 1 580 ? 14.242 47.531 6.949 1 90.62 580 GLU B C 1
ATOM 9616 O O . GLU B 1 580 ? 15.023 48.156 7.652 1 90.62 580 GLU B O 1
ATOM 9621 N N . ILE B 1 581 ? 14.633 46.469 6.359 1 90.94 581 ILE B N 1
ATOM 9622 C CA . ILE B 1 581 ? 15.992 45.969 6.559 1 90.94 581 ILE B CA 1
ATOM 9623 C C . ILE B 1 581 ? 16.859 46.344 5.352 1 90.94 581 ILE B C 1
ATOM 9625 O O . ILE B 1 581 ? 18.078 46.219 5.402 1 90.94 581 ILE B O 1
ATOM 9629 N N . MET B 1 582 ? 16.297 46.688 4.238 1 87.62 582 MET B N 1
ATOM 9630 C CA . MET B 1 582 ? 17.047 47.062 3.051 1 87.62 582 MET B CA 1
ATOM 9631 C C . MET B 1 582 ? 17.422 48.531 3.098 1 87.62 582 MET B C 1
ATOM 9633 O O . MET B 1 582 ? 18.5 48.938 2.664 1 87.62 582 MET B O 1
#

Foldseek 3Di:
DFFDLVLQPVDLPDPVLVVLLVVLLVLLQVLCVVCLVQLLDLPNDLLNVLVSVVSVLVSLVSLVRLQLSLVVVCQAFVPDPSSVVSNVVSVVSVLSSCLSNLRNLQSNLNHDPVSLVCSLPDPSCLLCNAVSVLSNVQSLLDDHSVVSSVCSNCVCVALQVLLVVLCVVQQPDWDQADDDNDTDIDTLVVLCVCLQPQDLVSLVVSLLRNLVVLVVVQVSLQVSLLRNLVVQQVSCVVSPHPGSCCVLCSLQLHDPLLLVLLLVLLLVLLVLLLVLLLVVCVLVVHAAAPSNLNYASDPPPDFADPVRLLVLLLVLLVVQPPLLSVQLVVQVVNRQEAADDDHRRRADKAWDDQAQPDAIHIYHHGPGDPVSSLRSQLRSQLRSLQHLQSLGHRSQSAHRLLANRQRSLLSSVSSLVSVLVVDDPVVNLSSLSNVLSVLCCQAVVLSLLLVLLSVLSVVCVVVVGDHQVRSLVSSVVSVCSNHPPSHHYDSSCSSCNSVDSCCSNPNNSRSSSNSNQLVNLLLNVVCVVVPSVSSVLVSVLSNSRRSDRPQVSCVSSVDHSSDSVSSNVSCVVSSVSSVSND/DFFDLVVQPVDLPDPVLVVLLVVLQVLLQVLCVVCLVQLLDLPNDLLNVLVSVVSVLVSLVSLVSLQLSLVVVCQAFVPDPSSVVSNVVSVVSVLSSCLSNLRNLQSNLNHDPVSLVCSLPDPSCLLCNAVSVLSPVQSLLDDHSVVSSVCSNCVCVALQVLLVVLCVVQQPDWDQADDDNDTDIDTLVVLCVLLQPQDLVSLVVSLLRNLVVLVVVQVSLQVSLLRNLVVQQVSCVVSPHPGSCCVLCSLQLHDPLLLVLLLVLLLVLLVLLLVLLLVVCVLVVHAAAPSNLNYASDPPPQFADPVRLLVLLLVLLVVQPVLLSVQLVVQVVNRQEAADDDHRRRADKAWDDQAQPDAIHIYHHGPGDPVSSLSSQLRSQLRSLQHLQSLGHRSQSAHRLLANRQRRLLSSVSSLVSVLVVDPPVVNLSSLSNVLSVLCCQAVVLSLLLVLLSVLSVVCVVVVGDHQVRSLVSSVVSVCSNHPPSHHYDSSCSSVNSVDSCCSNPNNSRSSSNSNQLVNLLLNVLCVVVPSVSSVLVSVLSNSRRSDRPQVSCVSSVDHSSDSVSSNVSCVVSSVSSVSND

Nearest PDB structures (foldseek):
  3ce2-assembly1_A  TM=8.474E-01  e=1.722E-27  Chlamydia abortus S26/3
  2qr4-assembly1_A  TM=8.342E-01  e=3.164E-20  Enterococcus faecium DO
  2qr4-assembly1_B  TM=8.296E-01  e=7.039E-19  Enterococcus faecium DO
  2h1j-assembly1_A  TM=7.991E-01  e=6.007E-16  Geobacillus stearothermophilus
  3aho-assembly2_B  TM=7.899E-01  e=7.104E-16  Geobacillus sp. MO-1

Sequence (1164 aa):
MNWDLTFFYESPSSKKIKKDLDEFLNMAQELKNEYYNKLGNENLSPIELKIFFNKLEEFEQKGYYPSQYSNLLFASNTLDQEAQKLRAMVQDYFTKASIITSFWSPVLLKLSEEKLTELKESKELIQYKHVMEKLVDSKKHTLSEEAEKVMTALSSSSREAFGDLYGRLTNSYEFKFRIGEEVKTITGPQLRSMRLNPDPDIRSRAMKMFFERYEKDKITLEHTYNSIVKHYDTESKLRNFPEPNSMKNLKNEVNDEIVKMVMGVTTEKTPIVHSYYEWKAKQLKTDITLADIYAPLKSVNKEYDFESAKKIVLDSYYQFDKEFGDIAKSFFDENRIDSEIRKGKRGGAFCSYYIPNKKPFVLINYTGNMRDIMTLAHELGHGIHGTLSSKQNLLNYHTPLTMAEVASVFGEMLVMDKLLNELNEEDKKLFIASKIEDMFATMFRQNMFARFEVQAHKMIEENGMASWEELSDLYERELKIMFGNSVKITPEYKYEWASIPHIFNVPFYVYAYNYANLLVIALYEKYLEEGKDFVPKYKELLSSGGNDYPNILLEKLGIDITKKEFWEKGFDYVEKLIKEIMMNWDLTFFYESPSSKKIKKDLDEFLNMAQELKNEYYNKLGNENLSPIELKIFFNKLEEFEQKGYYPSQYSNLLFASNTLDQEAQKLRAMVQDYFTKASIITSFWSPVLLKLSEEKLTELKESKELIQYKHVMEKLVDSKKHTLSEEAEKVMTALSSSSREAFGDLYGRLTNSYEFKF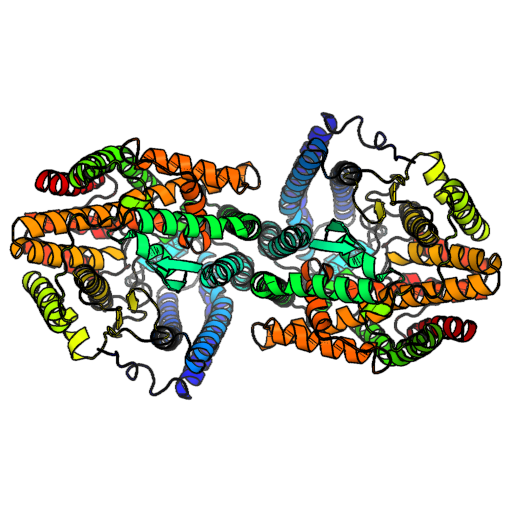RIGEEVKTITGPQLRSMRLNPDPDIRSRAMKMFFERYEKDKITLEHTYNSIVKHYDTESKLRNFPEPNSMKNLKNEVNDEIVKMVMGVTTEKTPIVHSYYEWKAKQLKTDITLADIYAPLKSVNKEYDFESAKKIVLDSYYQFDKEFGDIAKSFFDENRIDSEIRKGKRGGAFCSYYIPNKKPFVLINYTGNMRDIMTLAHELGHGIHGTLSSKQNLLNYHTPLTMAEVASVFGEMLVMDKLLNELNEEDKKLFIASKIEDMFATMFRQNMFARFEVQAHKMIEENGMASWEELSDLYERELKIMFGNSVKITPEYKYEWASIPHIFNVPFYVYAYNYANLLVIALYEKYLEEGKDFVPKYKELLSSGGNDYPNILLEKLGIDITKKEFWEKGFDYVEKLIKEIM

Secondary structure (DSSP, 8-state):
-----TTT-S-TT-HHHHHHHHHHHHHHHHHHHHHHHHHT-TT--HHHHHHHHHHHHHHHHHHHHHHHHHHHHHHH-TT-HHHHHHHHHHHHHHHHHHHHHTTHHHHHTTS-HHHHHHHHH-GGGGGGHHHHHHHHHHGGG---HHHHHHHHHHGGGTHHHHHHHHHHHHHT-EEEEEETTEEEEEEHHHHHHGGG-S-HHHHHHHHHHHHHHHHTTHHHHHHHHHHHHHHHHHHHHHTT-SSHHHHHHHHTT--HHHHHHHHHHHHHTTHHHHHHHHHHHHHHTS--BGGGTT--SS-------HHHHHHHHHHHHHHH-HHHHHHHHHHHHTT-EE----TTPPSS-EEE--STTS--EEE----SSHHHHHHHHHHHHHHHHHHHGGGS-GGGTSPPHHHHTHHHHHHHHHHHHHHHHHS-HHHHHHHHHHHHHHHHHHTHHHHHHHHHHHHHHHHHHHHS---HHHHHHHHHHHHHHHHTTSSB--GGGGGGGGG-HHHHHSTT-THHHHHHHHHHHHHHHHHHHHGGGGHHHHHHHHHTTTSS-HHHHHHTTT--TT-HHHHHHHHHHHHHHHHHH-/-----TTT-S-TT-HHHHHHHHHHHHHHHHHHHHHHHHHT-TT--HHHHHHHHHHHHHHHHHHHHHHHHHHHHHHH-TT-HHHHHHHHHHHHHHHHHHHHHTTHHHHHTTS-HHHHHHHHH-GGGGGGHHHHHHHHHHGGG---HHHHHHHHHHGGGTHHHHHHHHHHHHHT-EEEEEETTEEEEEEHHHHHHGGG-S-HHHHHHHHHHHHHHHHTTHHHHHHHHHHHHHHHHHHHHHTT-SSHHHHHHHHTT--HHHHHHHHHHHHHTTHHHHHHHHHHHHHHTS--BGGGTT--SS-------HHHHHHHHHHHHHHH-HHHHHHHHHHHHTT-EE----TTPPSS-EEE--STTS--EEE----SSHHHHHHHHHHHHHHHHHHHGGGS-GGGTSPPHHHHTHHHHHHHHHHHHHHHHHS-HHHHHHHHHHHHHHHHHHTHHHHHHHHHHHHHHHHHHHHS---HHHHHHHHHHHHHHHHTTSSB--GGGGGGGGG-HHHHHSTT-THHHHHHHHHHHHHHHHHHHHGGGGHHHHHHHHHTTTSS-HHHHHHTTT--TT-HHHHHHHHHHHHHHHHHH-

Organism: NCBI:txid2108365